Protein AF-0000000084336094 (afdb_homodimer)

Radius of gyration: 29.1 Å; Cα contacts (8 Å, |Δi|>4): 2045; chains: 2; bounding box: 65×81×70 Å

InterPro domains:
  IPR000994 Peptidase M24 [PF00557] (179-445)
  IPR007865 Aminopeptidase P, N-terminal [PF05195] (11-125)
  IPR007865 Aminopeptidase P, N-terminal [SM01011] (6-139)
  IPR029149 Creatinase/Aminopeptidase P/Spt16, N-terminal [G3DSA:3.40.350.10] (6-169)
  IPR029149 Creatinase/Aminopeptidase P/Spt16, N-terminal [SSF53092] (6-172)
  IPR036005 Creatinase/aminopeptidase-like [G3DSA:3.90.230.10] (172-467)
  IPR036005 Creatinase/aminopeptidase-like [SSF55920] (173-463)
  IPR052433 Xaa-Pro dipeptidase-like [PTHR43226] (7-465)

Secondary structure (DSSP, 8-state):
-------HHHHHHHHHHHHHHH-S-SEEEEE-----EEEETTEEPPP---HHHHHHH----SS-EEEEETTT--EEEE-PPPPHHHHHHH-----HHHHHHTTT--EEE-GGGHHHHHHHHHHTT--EEBPPP-SHHHHHHHHHHTT--TGGGGGGB-HHHHHHHHHHHHS--HHHHHHHHHHHHHHHHHHHHHHHH--TT-BHHHHHHHHHHHHHHTT-EESS--EEES-TT-SS-----PBP-TT-EEEEEE-EE-TTS-B--EEEEEESSSS--HHHHHHHHHHHHHHHHHHHT-STT-BHHHHHHHHHHHHHHHHHHTTSB-S-HHHHHHHTGGGGT--S-S--B-SSSSSTTGGG-HHHHHS-SSSPPP-SSTTGGG----SBP-TT-EEEE--EEE--HHHHHHHHHTTTTTTTB-HHHHGGGTT--EEE-BEEEEE-SSSEEE-SS----SHHHHHHHH-/-------HHHHHHHHHHHHHHH-S-SEEEEE-----EEEETTEEPPP---HHHHHHH----SS-EEEEETTT--EEEE-PPPPHHHHHHH-----HHHHHHTTT--EEE-GGGHHHHHHHHHHTT--EEBPPP-SHHHHHHHHHHTT--GGGGGGGB-HHHHHHHHHHHHS--HHHHHHHHHHHHHHHHHHHHHHHH--TT-BHHHHHHHHHHHHHHTT-EESS--EEES-TT-SS-----PBP-TT-EEEEEE-EE-TTS-B--EEEEEESSSS--HHHHHHHHHHHHHHHHHHHT-STT-BHHHHHHHHHHHHHHHHHHTTSB-S-HHHHHHHTGGGGT--S-S--B-SSSSSTTGGG-HHHHHS-SSSPPP-SSTTGGG----SBP-TT-EEEE--EEE--HHHHHHHHHTTTTTTTB-HHHHGGGTT--EEE-BEEEEE-SSSEEE-SS----SHHHHHHHH-

Organism: NCBI:txid1302689

Nearest PDB structures (foldseek):
  5mc1-assembly1_A  TM=8.470E-01  e=1.390E-36  Homo sapiens
  2bww-assembly1_A  TM=8.669E-01  e=1.478E-32  Escherichia coli
  5wze-assembly1_A  TM=8.627E-01  e=1.120E-32  Pseudomonas aeruginosa PAO1
  2bwu-assembly1_A  TM=8.617E-01  e=1.746E-32  Escherichia coli
  6ah8-assembly1_B  TM=7.967E-01  e=1.716E-25  Pseudoalteromonas lipolytica

Solvent-accessible surface area (backbone atoms only — not comparable to full-atom values): 46653 Å² total; per-residue (Å²): 126,81,85,64,66,74,60,34,60,60,23,45,51,49,46,50,54,50,38,61,68,64,35,77,58,33,31,39,48,44,62,40,28,59,76,45,52,46,65,31,60,88,44,43,50,86,80,51,51,28,51,69,36,30,65,46,51,54,66,80,57,66,50,31,33,36,38,36,32,36,70,81,65,49,50,38,42,23,33,69,68,81,47,69,73,43,28,52,34,51,32,85,65,82,46,56,59,59,54,34,46,55,33,63,32,87,44,62,44,50,43,81,51,52,44,57,57,47,44,53,36,50,75,70,70,42,49,64,34,27,66,67,70,63,48,56,61,58,39,51,49,51,9,60,52,68,71,50,52,69,80,53,45,68,76,50,45,23,65,70,52,41,51,46,54,44,62,55,67,49,43,48,49,72,70,50,49,53,44,29,29,50,9,24,30,50,21,38,54,20,51,51,48,28,55,60,66,47,42,56,71,42,44,34,27,45,40,53,13,41,31,48,24,48,24,23,50,64,57,23,37,67,54,48,74,56,29,47,33,65,52,29,29,33,72,46,47,81,64,34,81,54,67,40,44,68,79,39,45,34,25,37,39,43,18,16,18,31,72,77,39,21,28,21,57,36,26,44,51,46,42,23,38,51,52,67,49,72,70,52,46,54,53,50,50,27,36,52,50,16,40,53,54,33,58,74,59,42,24,47,71,37,37,40,41,59,39,40,52,51,25,47,26,41,36,36,46,38,34,31,74,72,48,42,26,43,77,54,29,68,59,33,49,75,71,49,50,49,37,70,33,40,41,62,32,41,36,34,44,48,35,62,32,61,59,35,60,50,59,67,31,49,51,68,64,18,27,41,96,86,47,72,68,52,77,78,50,82,26,53,40,49,41,46,35,39,35,59,38,41,58,32,27,32,34,37,49,39,38,44,42,26,42,39,54,69,58,51,54,52,36,56,74,66,60,54,51,62,80,34,42,32,60,78,54,44,62,74,39,50,84,67,21,30,43,41,48,29,44,40,33,36,28,34,90,80,23,62,40,79,47,38,56,90,63,76,76,49,70,68,48,48,32,58,60,50,95,126,81,85,64,67,73,60,36,61,59,24,43,50,48,45,50,53,51,38,60,69,64,35,77,57,31,31,41,47,45,64,41,29,57,75,44,52,46,65,32,59,89,44,43,49,86,80,50,52,28,50,69,38,32,65,45,51,52,65,80,57,66,51,32,33,35,38,37,33,36,70,81,63,49,47,36,41,23,31,70,69,82,49,70,72,45,29,52,34,52,34,86,64,84,47,57,56,60,54,34,46,55,34,63,33,85,42,62,44,50,41,81,52,51,46,58,57,46,44,53,36,52,74,70,69,40,48,65,35,26,65,70,70,64,48,55,62,56,39,52,49,49,10,60,53,66,73,48,51,70,79,53,45,69,76,49,44,24,64,69,53,41,52,45,54,45,63,56,67,49,44,48,48,72,69,51,48,54,45,29,28,51,8,24,28,50,20,37,53,19,51,50,48,29,54,59,67,46,44,56,70,41,43,33,27,44,40,52,12,41,31,47,24,47,25,21,49,64,59,23,37,67,53,47,76,56,29,46,32,65,53,28,30,34,74,46,45,81,66,33,82,53,65,40,45,69,80,40,45,34,25,38,41,42,17,17,17,31,72,78,38,22,27,20,58,35,27,45,51,45,40,22,39,50,54,67,50,72,71,52,46,56,52,50,49,26,35,50,51,16,39,52,54,33,58,75,59,40,23,48,73,38,36,40,41,57,38,38,52,50,26,46,25,41,37,37,46,37,35,31,73,71,48,40,27,44,78,55,30,65,58,32,50,73,71,50,51,48,38,69,34,39,42,62,32,39,36,34,43,48,35,62,32,60,60,34,59,51,58,67,32,48,52,68,63,18,28,43,98,85,46,71,69,53,76,79,49,83,25,53,41,50,42,46,36,38,36,60,38,42,58,31,29,32,36,38,49,37,38,44,43,26,42,39,52,70,58,50,55,52,36,56,74,66,60,53,51,62,78,33,42,32,60,76,54,43,61,75,38,51,84,67,20,29,44,40,47,29,43,40,32,36,28,33,88,81,23,62,41,79,47,38,58,89,62,77,76,48,72,68,47,48,32,58,59,50,96

pLDDT: mean 96.63, std 4.16, range [72.75, 98.94]

Foldseek 3Di:
DDQDDDFLVQLVVLVVLLLVLCAQAFKEKEWWAAFDADPDDPHGDDADIDPLCCNNQVDRDHLKMWMARSNVRAIEIAADFDDPVRCVVPNDDDGPQVSSVRNPHRHYYHSVCVLVSLVVCVVVVGQYEYFDDDDVVVLVVQCVSNVHDSVCSVVNHDLSSLLSSLVVQQFADPVQLVQQLVFQQLVLVLVLQLLQPQAAFDWQVVSVVSSQVSQVVQVKGWLDQKQWDLQQLDPDDNDTGDTAHAQTKIKTWTKIQHSSLFMWTWIFIFGSALAHDPVRQLLLVLQVQLLVQLQFQFAFPDWNQVSQLSSLLSSLVSCVVVPQWDDHSNVCVVLVVSCLWAQAAQKAFGGSHRRPSVSSPLQSNAHDPVGGQDCPDGSSNRHSHTGGDDQRTKMKGKTKTRLALVSLVVCVVVVHPVNIGPSVVSVVCNSVHMGIGMFMWGHHNGHIDTRYDDRDRHNVRSSVSND/DDQDDDFLVQLVVLVVLLLVLCAQAFKEKEWWAAFDADPDDPHGDDADIDPLCCNNQVDRDHLKMWMARSNVRAIEIAADFDDPVRCVVPNDDDGPQVSSVRNPHRHYYHSVCVLVSLVVCVVVVGQYEYFDDDDVVVLVVQCVSNVHDSVCSVVNHDLSSLLSSLVSQQFADPVQLVQLLVFQQLVLVLVLQLLQPQAAFDWQVVSVVSSQVSQVVQVKGWLDQKQWDLQQLDPDDNDTGDTAHAQTKIKTWTKIQHSSLFMWTWIFIFGSALAHDPVRQLLLVLQVQLLVQLQFQFAFPDWNQVSQLSSLLSSLVSCVVVPQWDDHSNVCVVLVVSCLWAQAAQKAFGGSHRRPSVSSPLQSNAHDPVGGQDCPDGSSNRHSHTGGDDQRTKMKGKTKTRLALVSLVVCVVVVHPVNIGPSVVSVVCNSVHMGIGMFMWGHHNGHIDTRYDDRDRHNVRSSVSND

Sequence (934 aa):
MELHLFNKQVYTNRRDILKNAIGNDGLILLLGNEDSSMNYKDNCYPFRQDSSFLYYFGLSLPTLAAIIDTATGEEVIFGNELTIDDIVWTGTLPSVSEMAAQVGVTKTNPYGQVLLYVHKALAAGRQIHILPPYRPENKIKLAAWFNTSLNDVADRISLKLVKAVIAQRLIKSDLEVAELEKAVSISVDMQLAVIKHTIPGIKEYELVAKAHEVAIANNSRLGYPAIITTHGQTLHTHYYGNTLQEGRMVLCDIGAENSMYYGGDLTRTFPVGRSFTSRQKELYEVVLASMDHAISMLKPGVRYKDIHLAACEKLAEGLVQVNLMKGDPAEIVAAGAHTMFFQCGLGHMLGMDTHDMEDLGEQYVGYTDTLLKETKTFGLKSLRLGRELEKGFVVTVEPGIYIIPELIDRWQAEKKYQDFINYDVLNTYRDFGGIRIEDNFLITDTGSHLLGKYLPKTLKEIEGLKGMELHLFNKQVYTNRRDILKNAIGNDGLILLLGNEDSSMNYKDNCYPFRQDSSFLYYFGLSLPTLAAIIDTATGEEVIFGNELTIDDIVWTGTLPSVSEMAAQVGVTKTNPYGQVLLYVHKALAAGRQIHILPPYRPENKIKLAAWFNTSLNDVADRISLKLVKAVIAQRLIKSDLEVAELEKAVSISVDMQLAVIKHTIPGIKEYELVAKAHEVAIANNSRLGYPAIITTHGQTLHTHYYGNTLQEGRMVLCDIGAENSMYYGGDLTRTFPVGRSFTSRQKELYEVVLASMDHAISMLKPGVRYKDIHLAACEKLAEGLVQVNLMKGDPAEIVAAGAHTMFFQCGLGHMLGMDTHDMEDLGEQYVGYTDTLLKETKTFGLKSLRLGRELEKGFVVTVEPGIYIIPELIDRWQAEKKYQDFINYDVLNTYRDFGGIRIEDNFLITDTGSHLLGKYLPKTLKEIEGLKG

Structure (mmCIF, N/CA/C/O backbone):
data_AF-0000000084336094-model_v1
#
loop_
_entity.id
_entity.type
_entity.pdbx_description
1 polymer 'Xaa-Pro aminopeptidase'
#
loop_
_atom_site.group_PDB
_atom_site.id
_atom_site.type_symbol
_atom_site.label_atom_id
_atom_site.label_alt_id
_atom_site.label_comp_id
_atom_site.label_asym_id
_atom_site.label_entity_id
_atom_site.label_seq_id
_atom_site.pdbx_PDB_ins_code
_atom_site.Cartn_x
_atom_site.Cartn_y
_atom_site.Cartn_z
_atom_site.occupancy
_atom_site.B_iso_or_equiv
_atom_site.auth_seq_id
_atom_site.auth_comp_id
_atom_site.auth_asym_id
_atom_site.auth_atom_id
_atom_site.pdbx_PDB_model_num
ATOM 1 N N . MET A 1 1 ? 15.695 -3.533 -14.602 1 72.75 1 MET A N 1
ATOM 2 C CA . MET A 1 1 ? 15.516 -2.561 -13.531 1 72.75 1 MET A CA 1
ATOM 3 C C . MET A 1 1 ? 16.422 -1.353 -13.734 1 72.75 1 MET A C 1
ATOM 5 O O . MET A 1 1 ? 17.562 -1.496 -14.172 1 72.75 1 MET A O 1
ATOM 9 N N . GLU A 1 2 ? 15.82 -0.193 -13.758 1 76.94 2 GLU A N 1
ATOM 10 C CA . GLU A 1 2 ? 16.594 1.047 -13.781 1 76.94 2 GLU A CA 1
ATOM 11 C C . GLU A 1 2 ? 16.578 1.733 -12.422 1 76.94 2 GLU A C 1
ATOM 13 O O . GLU A 1 2 ? 15.516 1.951 -11.844 1 76.94 2 GLU A O 1
ATOM 18 N N . LEU A 1 3 ? 17.859 1.897 -11.938 1 84.5 3 LEU A N 1
ATOM 19 C CA . LEU A 1 3 ? 17.969 2.645 -10.695 1 84.5 3 LEU A CA 1
ATOM 20 C C . LEU A 1 3 ? 17.891 4.145 -10.945 1 84.5 3 LEU A C 1
ATOM 22 O O . LEU A 1 3 ? 18.562 4.66 -11.852 1 84.5 3 LEU A O 1
ATOM 26 N N . HIS A 1 4 ? 16.984 4.77 -10.438 1 89.56 4 HIS A N 1
ATOM 27 C CA . HIS A 1 4 ? 16.938 6.227 -10.461 1 89.56 4 HIS A CA 1
ATOM 28 C C . HIS A 1 4 ? 17.812 6.832 -9.375 1 89.56 4 HIS A C 1
ATOM 30 O O . HIS A 1 4 ? 17.391 6.941 -8.219 1 89.56 4 HIS A O 1
ATOM 36 N N . LEU A 1 5 ? 19.016 7.219 -9.812 1 95.69 5 LEU A N 1
ATOM 37 C CA . LEU A 1 5 ? 20.031 7.664 -8.852 1 95.69 5 LEU A CA 1
ATOM 38 C C . LEU A 1 5 ? 20.594 9.016 -9.25 1 95.69 5 LEU A C 1
ATOM 40 O O . LEU A 1 5 ? 20.641 9.352 -10.438 1 95.69 5 LEU A O 1
ATOM 44 N N . PHE A 1 6 ? 20.938 9.805 -8.227 1 97.56 6 PHE A N 1
ATOM 45 C CA . PHE A 1 6 ? 21.891 10.891 -8.461 1 97.56 6 PHE A CA 1
ATOM 46 C C . PHE A 1 6 ? 23.266 10.336 -8.789 1 97.56 6 PHE A C 1
ATOM 48 O O . PHE A 1 6 ? 23.484 9.125 -8.766 1 97.56 6 PHE A O 1
ATOM 55 N N . ASN A 1 7 ? 24.172 11.289 -9.125 1 97.12 7 ASN A N 1
ATOM 56 C CA . ASN A 1 7 ? 25.562 10.891 -9.297 1 97.12 7 ASN A CA 1
ATOM 57 C C . ASN A 1 7 ? 26.141 10.305 -8.016 1 97.12 7 ASN A C 1
ATOM 59 O O . ASN A 1 7 ? 25.812 10.758 -6.918 1 97.12 7 ASN A O 1
ATOM 63 N N . LYS A 1 8 ? 27.047 9.391 -8.242 1 96.62 8 LYS A N 1
ATOM 64 C CA . LYS A 1 8 ? 27.703 8.68 -7.145 1 96.62 8 LYS A CA 1
ATOM 65 C C . LYS A 1 8 ? 28.266 9.656 -6.113 1 96.62 8 LYS A C 1
ATOM 67 O O . LYS A 1 8 ? 28.219 9.383 -4.91 1 96.62 8 LYS A O 1
ATOM 72 N N . GLN A 1 9 ? 28.734 10.727 -6.504 1 98.06 9 GLN A N 1
ATOM 73 C CA . GLN A 1 9 ? 29.406 11.703 -5.648 1 98.06 9 GLN A CA 1
ATOM 74 C C . GLN A 1 9 ? 28.406 12.352 -4.68 1 98.06 9 GLN A C 1
ATOM 76 O O . GLN A 1 9 ? 28.781 12.711 -3.557 1 98.06 9 GLN A O 1
ATOM 81 N N . VAL A 1 10 ? 27.156 12.484 -5.125 1 98.56 10 VAL A N 1
ATOM 82 C CA . VAL A 1 10 ? 26.125 13.062 -4.258 1 98.56 10 VAL A CA 1
ATOM 83 C C . VAL A 1 10 ? 26 12.219 -2.988 1 98.56 10 VAL A C 1
ATOM 85 O O . VAL A 1 10 ? 26 12.758 -1.878 1 98.56 10 VAL A O 1
ATOM 88 N N . TYR A 1 11 ? 25.969 10.914 -3.135 1 98.69 11 TYR A N 1
ATOM 89 C CA . TYR A 1 11 ? 25.781 10.008 -2.004 1 98.69 11 TYR A CA 1
ATOM 90 C C . TYR A 1 11 ? 27.047 9.953 -1.149 1 98.69 11 TYR A C 1
ATOM 92 O O . TYR A 1 11 ? 26.969 9.945 0.082 1 98.69 11 TYR A O 1
ATOM 100 N N . THR A 1 12 ? 28.234 9.906 -1.786 1 98.38 12 THR A N 1
ATOM 101 C CA . THR A 1 12 ? 29.5 9.891 -1.056 1 98.38 12 THR A CA 1
ATOM 102 C C . THR A 1 12 ? 29.641 11.164 -0.217 1 98.38 12 THR A C 1
ATOM 104 O O . THR A 1 12 ? 30.062 11.094 0.943 1 98.38 12 THR A O 1
ATOM 107 N N . ASN A 1 13 ? 29.328 12.273 -0.836 1 98.5 13 ASN A N 1
ATOM 108 C CA . ASN A 1 13 ? 29.406 13.547 -0.125 1 98.5 13 ASN A CA 1
ATOM 109 C C . ASN A 1 13 ? 28.453 13.594 1.062 1 98.5 13 ASN A C 1
ATOM 111 O O . ASN A 1 13 ? 28.812 14.086 2.131 1 98.5 13 ASN A O 1
ATOM 115 N N . ARG A 1 14 ? 27.219 13.117 0.88 1 98.75 14 ARG A N 1
ATOM 116 C CA . ARG A 1 14 ? 26.234 13.07 1.957 1 98.75 14 ARG A CA 1
ATOM 117 C C . ARG A 1 14 ? 26.75 12.242 3.133 1 98.75 14 ARG A C 1
ATOM 119 O O . ARG A 1 14 ? 26.609 12.648 4.289 1 98.75 14 ARG A O 1
ATOM 126 N N . ARG A 1 15 ? 27.344 11.094 2.832 1 98.81 15 ARG A N 1
ATOM 127 C CA . ARG A 1 15 ? 27.859 10.227 3.891 1 98.81 15 ARG A CA 1
ATOM 128 C C . ARG A 1 15 ? 29.078 10.852 4.566 1 98.81 15 ARG A C 1
ATOM 130 O O . ARG A 1 15 ? 29.266 10.688 5.773 1 98.81 15 ARG A O 1
ATOM 137 N N . ASP A 1 16 ? 29.891 11.602 3.83 1 98.44 16 ASP A N 1
ATOM 138 C CA . ASP A 1 16 ? 31.031 12.297 4.414 1 98.44 16 ASP A CA 1
ATOM 139 C C . ASP A 1 16 ? 30.578 13.367 5.406 1 98.44 16 ASP A C 1
ATOM 141 O O . ASP A 1 16 ? 31.141 13.484 6.496 1 98.44 16 ASP A O 1
ATOM 145 N N . ILE A 1 17 ? 29.594 14.109 5.012 1 98.44 17 ILE A N 1
ATOM 146 C CA . ILE A 1 17 ? 29.047 15.133 5.891 1 98.44 17 ILE A CA 1
ATOM 147 C C . ILE A 1 17 ? 28.5 14.484 7.16 1 98.44 17 ILE A C 1
ATOM 149 O O . ILE A 1 17 ? 28.719 14.992 8.266 1 98.44 17 ILE A O 1
ATOM 153 N N . LEU A 1 18 ? 27.797 13.344 7.004 1 98.69 18 LEU A N 1
ATOM 154 C CA . LEU A 1 18 ? 27.219 12.633 8.141 1 98.69 18 LEU A CA 1
ATOM 155 C C . LEU A 1 18 ? 28.312 12.133 9.07 1 98.69 18 LEU A C 1
ATOM 157 O O . LEU A 1 18 ? 28.219 12.281 10.297 1 98.69 18 LEU A O 1
ATOM 161 N N . LYS A 1 19 ? 29.359 11.523 8.523 1 98.25 19 LYS A N 1
ATOM 162 C CA . LYS A 1 19 ? 30.484 11.031 9.312 1 98.25 19 LYS A CA 1
ATOM 163 C C . LYS A 1 19 ? 31.125 12.164 10.109 1 98.25 19 LYS A C 1
ATOM 165 O O . LYS A 1 19 ? 31.438 12 11.289 1 98.25 19 LYS A O 1
ATOM 170 N N . ASN A 1 20 ? 31.297 13.258 9.484 1 97.56 20 ASN A N 1
ATOM 171 C CA . ASN A 1 20 ? 31.906 14.406 10.141 1 97.56 20 ASN A CA 1
ATOM 172 C C . ASN A 1 20 ? 31.031 14.93 11.281 1 97.56 20 ASN A C 1
ATOM 174 O O . ASN A 1 20 ? 31.547 15.328 12.328 1 97.56 20 ASN A O 1
ATOM 178 N N . ALA A 1 21 ? 29.766 14.969 11.078 1 97.81 21 ALA A N 1
ATOM 179 C CA . ALA A 1 21 ? 28.844 15.438 12.109 1 97.81 21 ALA A CA 1
ATOM 180 C C . ALA A 1 21 ? 28.859 14.523 13.328 1 97.81 21 ALA A C 1
ATOM 182 O O . ALA A 1 21 ? 28.719 14.992 14.461 1 97.81 21 ALA A O 1
ATOM 183 N N . ILE A 1 22 ? 29.016 13.211 13.117 1 97.94 22 ILE A N 1
ATOM 184 C CA . ILE A 1 22 ? 28.984 12.242 14.211 1 97.94 22 ILE A CA 1
ATOM 185 C C . ILE A 1 22 ? 30.359 12.195 14.883 1 97.94 22 ILE A C 1
ATOM 187 O O . ILE A 1 22 ? 30.453 11.969 16.094 1 97.94 22 ILE A O 1
ATOM 191 N N . GLY A 1 23 ? 31.375 12.484 14.133 1 97.12 23 GLY A N 1
ATOM 192 C CA . GLY A 1 23 ? 32.719 12.352 14.656 1 97.12 23 GLY A CA 1
ATOM 193 C C . GLY A 1 23 ? 33.125 10.914 14.906 1 97.12 23 GLY A C 1
ATOM 194 O O . GLY A 1 23 ? 32.375 9.992 14.609 1 97.12 23 GLY A O 1
ATOM 195 N N . ASN A 1 24 ? 34.344 10.68 15.383 1 96.25 24 ASN A N 1
ATOM 196 C CA . ASN A 1 24 ? 34.844 9.336 15.703 1 96.25 24 ASN A CA 1
ATOM 197 C C . ASN A 1 24 ? 34.125 8.766 16.922 1 96.25 24 ASN A C 1
ATOM 199 O O . ASN A 1 24 ? 34.688 8.68 18.016 1 96.25 24 ASN A O 1
ATOM 203 N N . ASP A 1 25 ? 32.875 8.359 16.625 1 96.94 25 ASP A N 1
ATOM 204 C CA . ASP A 1 25 ? 31.984 7.977 17.734 1 96.94 25 ASP A CA 1
ATOM 205 C C . ASP A 1 25 ? 31.203 6.715 17.406 1 96.94 25 ASP A C 1
ATOM 207 O O . ASP A 1 25 ? 29.969 6.699 17.5 1 96.94 25 ASP A O 1
ATOM 211 N N . GLY A 1 26 ? 31.938 5.695 16.891 1 97.12 26 GLY A N 1
ATOM 212 C CA . GLY A 1 26 ? 31.312 4.391 16.75 1 97.12 26 GLY A CA 1
ATOM 213 C C . GLY A 1 26 ? 30.75 4.148 15.352 1 97.12 26 GLY A C 1
ATOM 214 O O . GLY A 1 26 ? 31.359 4.531 14.352 1 97.12 26 GLY A O 1
ATOM 215 N N . LEU A 1 27 ? 29.594 3.318 15.305 1 98.5 27 LEU A N 1
ATOM 216 C CA . LEU A 1 27 ? 28.984 2.912 14.047 1 98.5 27 LEU A CA 1
ATOM 217 C C . LEU A 1 27 ? 27.641 3.617 13.844 1 98.5 27 LEU A C 1
ATOM 219 O O . LEU A 1 27 ? 26.906 3.838 14.805 1 98.5 27 LEU A O 1
ATOM 223 N N . ILE A 1 28 ? 27.375 4.023 12.625 1 98.81 28 ILE A N 1
ATOM 224 C CA . ILE A 1 28 ? 26.047 4.402 12.195 1 98.81 28 ILE A CA 1
ATOM 225 C C . ILE A 1 28 ? 25.359 3.217 11.516 1 98.81 28 ILE A C 1
ATOM 227 O O . ILE A 1 28 ? 25.906 2.623 10.586 1 98.81 28 ILE A O 1
ATOM 231 N N . LEU A 1 29 ? 24.281 2.766 12.039 1 98.88 29 LEU A N 1
ATOM 232 C CA . LEU A 1 29 ? 23.484 1.692 11.453 1 98.88 29 LEU A CA 1
ATOM 233 C C . LEU A 1 29 ? 22.172 2.236 10.883 1 98.88 29 LEU A C 1
ATOM 235 O O . LEU A 1 29 ? 21.328 2.754 11.617 1 98.88 29 LEU A O 1
ATOM 239 N N . LEU A 1 30 ? 21.984 2.197 9.602 1 98.81 30 LEU A N 1
ATOM 240 C CA . LEU A 1 30 ? 20.766 2.607 8.906 1 98.81 30 LEU A CA 1
ATOM 241 C C . LEU A 1 30 ? 20.062 1.402 8.289 1 98.81 30 LEU A C 1
ATOM 243 O O . LEU A 1 30 ? 20.641 0.686 7.477 1 98.81 30 LEU A O 1
ATOM 247 N N . LEU A 1 31 ? 18.891 1.197 8.688 1 98.5 31 LEU A N 1
ATOM 248 C CA . LEU A 1 31 ? 18.094 0.101 8.156 1 98.5 31 LEU A CA 1
ATOM 249 C C . LEU A 1 31 ? 17.188 0.591 7.027 1 98.5 31 LEU A C 1
ATOM 251 O O . LEU A 1 31 ? 16.547 1.64 7.152 1 98.5 31 LEU A O 1
ATOM 255 N N . GLY A 1 32 ? 17.188 -0.144 5.879 1 98.38 32 GLY A N 1
ATOM 256 C CA . GLY A 1 32 ? 16.125 0.009 4.895 1 98.38 32 GLY A CA 1
ATOM 257 C C . GLY A 1 32 ? 14.852 -0.715 5.273 1 98.38 32 GLY A C 1
ATOM 258 O O . GLY A 1 32 ? 14.789 -1.374 6.312 1 98.38 32 GLY A O 1
ATOM 259 N N . ASN A 1 33 ? 13.875 -0.543 4.457 1 98.25 33 ASN A N 1
ATOM 260 C CA . ASN A 1 33 ? 12.594 -1.202 4.676 1 98.25 33 ASN A CA 1
ATOM 261 C C . ASN A 1 33 ? 12.547 -2.578 4.016 1 98.25 33 ASN A C 1
ATOM 263 O O . ASN A 1 33 ? 13.398 -2.898 3.182 1 98.25 33 ASN A O 1
ATOM 267 N N . GLU A 1 34 ? 11.641 -3.389 4.449 1 96.81 34 GLU A N 1
ATOM 268 C CA . GLU A 1 34 ? 11.281 -4.656 3.816 1 96.81 34 GLU A CA 1
ATOM 269 C C . GLU A 1 34 ? 9.906 -4.586 3.172 1 96.81 34 GLU A C 1
ATOM 271 O O . GLU A 1 34 ? 9.188 -3.598 3.338 1 96.81 34 GLU A O 1
ATOM 276 N N . ASP A 1 35 ? 9.594 -5.57 2.395 1 96.12 35 ASP A N 1
ATOM 277 C CA . ASP A 1 35 ? 8.234 -5.66 1.859 1 96.12 35 ASP A CA 1
ATOM 278 C C . ASP A 1 35 ? 7.207 -5.711 2.984 1 96.12 35 ASP A C 1
ATOM 280 O O . ASP A 1 35 ? 7.465 -6.281 4.043 1 96.12 35 ASP A O 1
ATOM 284 N N . SER A 1 36 ? 6.102 -5.004 2.787 1 97.25 36 SER A N 1
ATOM 285 C CA . SER A 1 36 ? 4.988 -5.012 3.732 1 97.25 36 SER A CA 1
ATOM 286 C C . SER A 1 36 ? 3.816 -5.828 3.197 1 97.25 36 SER A C 1
ATOM 288 O O . SER A 1 36 ? 3.32 -5.57 2.1 1 97.25 36 SER A O 1
ATOM 290 N N . SER A 1 37 ? 3.373 -6.781 3.984 1 97.5 37 SER A N 1
ATOM 291 C CA . SER A 1 37 ? 2.273 -7.648 3.572 1 97.5 37 SER A CA 1
ATOM 292 C C . SER A 1 37 ? 0.948 -6.895 3.568 1 97.5 37 SER A C 1
ATOM 294 O O . SER A 1 37 ? 0.662 -6.129 4.492 1 97.5 37 SER A O 1
ATOM 296 N N . MET A 1 38 ? 0.196 -7.098 2.576 1 97.25 38 MET A N 1
ATOM 297 C CA . MET A 1 38 ? -1.145 -6.527 2.496 1 97.25 38 MET A CA 1
ATOM 298 C C . MET A 1 38 ? -2.166 -7.438 3.166 1 97.25 38 MET A C 1
ATOM 300 O O . MET A 1 38 ? -2.609 -7.168 4.281 1 97.25 38 MET A O 1
ATOM 304 N N . ASN A 1 39 ? -2.424 -8.648 2.643 1 97.06 39 ASN A N 1
ATOM 305 C CA . ASN A 1 39 ? -3.445 -9.531 3.189 1 97.06 39 ASN A CA 1
ATOM 306 C C . ASN A 1 39 ? -2.914 -10.953 3.375 1 97.06 39 ASN A C 1
ATOM 308 O O . ASN A 1 39 ? -3.557 -11.781 4.023 1 97.06 39 ASN A O 1
ATOM 312 N N . TYR A 1 40 ? -1.758 -11.289 2.918 1 97.12 40 TYR A N 1
ATOM 313 C CA . TYR A 1 40 ? -0.954 -12.453 3.279 1 97.12 40 TYR A CA 1
ATOM 314 C C . TYR A 1 40 ? 0.521 -12.211 2.98 1 97.12 40 TYR A C 1
ATOM 316 O O . TYR A 1 40 ? 0.873 -11.242 2.307 1 97.12 40 TYR A O 1
ATOM 324 N N . LYS A 1 41 ? 1.38 -13.031 3.42 1 95.5 41 LYS A N 1
ATOM 325 C CA . LYS A 1 41 ? 2.814 -12.781 3.502 1 95.5 41 LYS A CA 1
ATOM 326 C C . LYS A 1 41 ? 3.381 -12.375 2.145 1 95.5 41 LYS A C 1
ATOM 328 O O . LYS A 1 41 ? 4.109 -11.383 2.039 1 95.5 41 LYS A O 1
ATOM 333 N N . ASP A 1 42 ? 3.014 -13.039 1.063 1 93.38 42 ASP A N 1
ATOM 334 C CA . ASP A 1 42 ? 3.699 -12.867 -0.214 1 93.38 42 ASP A CA 1
ATOM 335 C C . ASP A 1 42 ? 2.918 -11.93 -1.133 1 93.38 42 ASP A C 1
ATOM 337 O O . ASP A 1 42 ? 3.27 -11.758 -2.303 1 93.38 42 ASP A O 1
ATOM 341 N N . ASN A 1 43 ? 1.815 -11.414 -0.732 1 97 43 ASN A N 1
ATOM 342 C CA . ASN A 1 43 ? 1.115 -10.328 -1.408 1 97 43 ASN A CA 1
ATOM 343 C C . ASN A 1 43 ? 1.351 -8.992 -0.711 1 97 43 ASN A C 1
ATOM 345 O O . ASN A 1 43 ? 0.676 -8.672 0.268 1 97 43 ASN A O 1
ATOM 349 N N . CYS A 1 44 ? 2.209 -8.188 -1.3 1 96.88 44 CYS A N 1
ATOM 350 C CA . CYS A 1 44 ? 2.744 -7.031 -0.59 1 96.88 44 CYS A CA 1
ATOM 351 C C . CYS A 1 44 ? 2.229 -5.734 -1.198 1 96.88 44 CYS A C 1
ATOM 353 O O . CYS A 1 44 ? 1.797 -5.711 -2.352 1 96.88 44 CYS A O 1
ATOM 355 N N . TYR A 1 45 ? 2.209 -4.637 -0.391 1 97.44 45 TYR A N 1
ATOM 356 C CA . TYR A 1 45 ? 2.043 -3.279 -0.896 1 97.44 45 TYR A CA 1
ATOM 357 C C . TYR A 1 45 ? 3.178 -2.906 -1.841 1 97.44 45 TYR A C 1
ATOM 359 O O . TYR A 1 45 ? 4.238 -3.537 -1.827 1 97.44 45 TYR A O 1
ATOM 367 N N . PRO A 1 46 ? 2.906 -1.917 -2.744 1 96.31 46 PRO A N 1
ATOM 368 C CA . PRO A 1 46 ? 4.059 -1.408 -3.494 1 96.31 46 PRO A CA 1
ATOM 369 C C . PRO A 1 46 ? 5.207 -0.979 -2.588 1 96.31 46 PRO A C 1
ATOM 371 O O . PRO A 1 46 ? 4.992 -0.266 -1.604 1 96.31 46 PRO A O 1
ATOM 374 N N . PHE A 1 47 ? 6.398 -1.45 -2.865 1 96.38 47 PHE A N 1
ATOM 375 C CA . PHE A 1 47 ? 7.551 -1.237 -1.993 1 96.38 47 PHE A CA 1
ATOM 376 C C . PHE A 1 47 ? 7.891 0.245 -1.9 1 96.38 47 PHE A C 1
ATOM 378 O O . PHE A 1 47 ? 7.879 0.954 -2.91 1 96.38 47 PHE A O 1
ATOM 385 N N . ARG A 1 48 ? 8.109 0.72 -0.727 1 97.88 48 ARG A N 1
ATOM 386 C CA . ARG A 1 48 ? 8.633 2.057 -0.458 1 97.88 48 ARG A CA 1
ATOM 387 C C . ARG A 1 48 ? 9.797 2.002 0.53 1 97.88 48 ARG A C 1
ATOM 389 O O . ARG A 1 48 ? 9.617 1.592 1.68 1 97.88 48 ARG A O 1
ATOM 396 N N . GLN A 1 49 ? 10.953 2.389 0.153 1 97.69 49 GLN A N 1
ATOM 397 C CA . GLN A 1 49 ? 12.172 2.375 0.961 1 97.69 49 GLN A CA 1
ATOM 398 C C . GLN A 1 49 ? 12.133 3.465 2.027 1 97.69 49 GLN A C 1
ATOM 400 O O . GLN A 1 49 ? 11.352 4.414 1.928 1 97.69 49 GLN A O 1
ATOM 405 N N . ASP A 1 50 ? 12.945 3.318 3.055 1 98.56 50 ASP A N 1
ATOM 406 C CA . ASP A 1 50 ? 13.141 4.332 4.09 1 98.56 50 ASP A CA 1
ATOM 407 C C . ASP A 1 50 ? 13.789 5.586 3.512 1 98.56 50 ASP A C 1
ATOM 409 O O . ASP A 1 50 ? 14.789 5.504 2.797 1 98.56 50 ASP A O 1
ATOM 413 N N . SER A 1 51 ? 13.234 6.73 3.854 1 98.69 51 SER A N 1
ATOM 414 C CA . SER A 1 51 ? 13.695 7.973 3.24 1 98.69 51 SER A CA 1
ATOM 415 C C . SER A 1 51 ? 15.125 8.289 3.646 1 98.69 51 SER A C 1
ATOM 417 O O . SER A 1 51 ? 15.906 8.805 2.84 1 98.69 51 SER A O 1
ATOM 419 N N . SER A 1 52 ? 15.492 8.031 4.906 1 98.69 52 SER A N 1
ATOM 420 C CA . SER A 1 52 ? 16.859 8.289 5.332 1 98.69 52 SER A CA 1
ATOM 421 C C . SER A 1 52 ? 17.844 7.34 4.656 1 98.69 52 SER A C 1
ATOM 423 O O . SER A 1 52 ? 18.938 7.746 4.254 1 98.69 52 SER A O 1
ATOM 425 N N . PHE A 1 53 ? 17.5 6.062 4.594 1 98.75 53 PHE A N 1
ATOM 426 C CA . PHE A 1 53 ? 18.328 5.117 3.859 1 98.75 53 PHE A CA 1
ATOM 427 C C . PHE A 1 53 ? 18.516 5.57 2.416 1 98.75 53 PHE A C 1
ATOM 429 O O . PHE A 1 53 ? 19.641 5.551 1.896 1 98.75 53 PHE A O 1
ATOM 436 N N . LEU A 1 54 ? 17.453 5.984 1.726 1 98.5 54 LEU A N 1
ATOM 437 C CA . LEU A 1 54 ? 17.5 6.477 0.352 1 98.5 54 LEU A CA 1
ATOM 438 C C . LEU A 1 54 ? 18.422 7.688 0.239 1 98.5 54 LEU A C 1
ATOM 440 O O . LEU A 1 54 ? 19.188 7.801 -0.718 1 98.5 54 LEU A O 1
ATOM 444 N N . TYR A 1 55 ? 18.234 8.555 1.202 1 98.75 55 TYR A N 1
ATOM 445 C CA . TYR A 1 55 ? 19.016 9.789 1.16 1 98.75 55 TYR A CA 1
ATOM 446 C C . TYR A 1 55 ? 20.5 9.5 1.113 1 98.75 55 TYR A C 1
ATOM 448 O O . TYR A 1 55 ? 21.234 10.109 0.332 1 98.75 55 TYR A O 1
ATOM 456 N N . TYR A 1 56 ? 20.953 8.531 1.861 1 98.88 56 TYR A N 1
ATOM 457 C CA . TYR A 1 56 ? 22.391 8.312 2.014 1 98.88 56 TYR A CA 1
ATOM 458 C C . TYR A 1 56 ? 22.875 7.219 1.064 1 98.88 56 TYR A C 1
ATOM 460 O O . TYR A 1 56 ? 24.047 7.188 0.694 1 98.88 56 TYR A O 1
ATOM 468 N N . PHE A 1 57 ? 21.969 6.289 0.683 1 98.5 57 PHE A N 1
ATOM 469 C CA . PHE A 1 57 ? 22.453 5.129 -0.048 1 98.5 57 PHE A CA 1
ATOM 470 C C . PHE A 1 57 ? 21.688 4.938 -1.349 1 98.5 57 PHE A C 1
ATOM 472 O O . PHE A 1 57 ? 22.031 4.086 -2.166 1 98.5 57 PHE A O 1
ATOM 479 N N . GLY A 1 58 ? 20.594 5.633 -1.599 1 97.88 58 GLY A N 1
ATOM 480 C CA . GLY A 1 58 ? 19.922 5.777 -2.875 1 97.88 58 GLY A CA 1
ATOM 481 C C . GLY A 1 58 ? 19.203 4.512 -3.32 1 97.88 58 GLY A C 1
ATOM 482 O O . GLY A 1 58 ? 18.328 4.559 -4.18 1 97.88 58 GLY A O 1
ATOM 483 N N . LEU A 1 59 ? 19.562 3.326 -2.758 1 96.69 59 LEU A N 1
ATOM 484 C CA . LEU A 1 59 ? 19.109 2.033 -3.266 1 96.69 59 LEU A CA 1
ATOM 485 C C . LEU A 1 59 ? 17.703 1.711 -2.77 1 96.69 59 LEU A C 1
ATOM 487 O O . LEU A 1 59 ? 17.453 1.692 -1.561 1 96.69 59 LEU A O 1
ATOM 491 N N . SER A 1 60 ? 16.828 1.479 -3.697 1 95.12 60 SER A N 1
ATOM 492 C CA . SER A 1 60 ? 15.438 1.169 -3.365 1 95.12 60 SER A CA 1
ATOM 493 C C . SER A 1 60 ? 15.133 -0.312 -3.574 1 95.12 60 SER A C 1
ATOM 495 O O . SER A 1 60 ? 14.359 -0.673 -4.465 1 95.12 60 SER A O 1
ATOM 497 N N . LEU A 1 61 ? 15.719 -1.188 -2.85 1 93.38 61 LEU A N 1
ATOM 498 C CA . LEU A 1 61 ? 15.469 -2.623 -2.77 1 93.38 61 LEU A CA 1
ATOM 499 C C . LEU A 1 61 ? 15.07 -3.025 -1.352 1 93.38 61 LEU A C 1
ATOM 501 O O . LEU A 1 61 ? 15.594 -2.477 -0.378 1 93.38 61 LEU A O 1
ATOM 505 N N . PRO A 1 62 ? 14.164 -3.955 -1.259 1 94.56 62 PRO A N 1
ATOM 506 C CA . PRO A 1 62 ? 13.797 -4.383 0.092 1 94.56 62 PRO A CA 1
ATOM 507 C C . PRO A 1 62 ? 14.938 -5.09 0.821 1 94.56 62 PRO A C 1
ATOM 509 O O . PRO A 1 62 ? 15.789 -5.715 0.183 1 94.56 62 PRO A O 1
ATOM 512 N N . THR A 1 63 ? 14.984 -5 2.117 1 96.25 63 THR A N 1
ATOM 513 C CA . THR A 1 63 ? 15.852 -5.766 3.008 1 96.25 63 THR A CA 1
ATOM 514 C C . THR A 1 63 ? 17.312 -5.387 2.801 1 96.25 63 THR A C 1
ATOM 516 O O . THR A 1 63 ? 18.156 -6.254 2.572 1 96.25 63 THR A O 1
ATOM 519 N N . LEU A 1 64 ? 17.578 -4.195 2.824 1 98 64 LEU A N 1
ATOM 520 C CA . LEU A 1 64 ? 18.938 -3.654 2.863 1 98 64 LEU A CA 1
ATOM 521 C C . LEU A 1 64 ? 19.219 -2.986 4.207 1 98 64 LEU A C 1
ATOM 523 O O . LEU A 1 64 ? 18.281 -2.525 4.879 1 98 64 LEU A O 1
ATOM 527 N N . ALA A 1 65 ? 20.375 -2.998 4.625 1 98.69 65 ALA A N 1
ATOM 528 C CA . ALA A 1 65 ? 20.906 -2.215 5.73 1 98.69 65 ALA A CA 1
ATOM 529 C C . ALA A 1 65 ? 22.297 -1.678 5.395 1 98.69 65 ALA A C 1
ATOM 531 O O . ALA A 1 65 ? 22.922 -2.111 4.418 1 98.69 65 ALA A O 1
ATOM 532 N N . ALA A 1 66 ? 22.719 -0.749 6.109 1 98.88 66 ALA A N 1
ATOM 533 C CA . ALA A 1 66 ? 24.062 -0.21 5.887 1 98.88 66 ALA A CA 1
ATOM 534 C C . ALA A 1 66 ? 24.719 0.214 7.203 1 98.88 66 ALA A C 1
ATOM 536 O O . ALA A 1 66 ? 24.016 0.613 8.141 1 98.88 66 ALA A O 1
ATOM 537 N N . ILE A 1 67 ? 25.984 0.082 7.285 1 98.75 67 ILE A N 1
ATOM 538 C CA . ILE A 1 67 ? 26.781 0.525 8.422 1 98.75 67 ILE A CA 1
ATOM 539 C C . ILE A 1 67 ? 27.891 1.466 7.945 1 98.75 67 ILE A C 1
ATOM 541 O O . ILE A 1 67 ? 28.516 1.225 6.91 1 98.75 67 ILE A O 1
ATOM 545 N N . ILE A 1 68 ? 28.047 2.529 8.594 1 98.62 68 ILE A N 1
ATOM 546 C CA . ILE A 1 68 ? 29.188 3.43 8.438 1 98.62 68 ILE A CA 1
ATOM 547 C C . ILE A 1 68 ? 30.031 3.418 9.711 1 98.62 68 ILE A C 1
ATOM 549 O O . ILE A 1 68 ? 29.547 3.768 10.789 1 98.62 68 ILE A O 1
ATOM 553 N N . ASP A 1 69 ? 31.234 2.957 9.656 1 98 69 ASP A N 1
ATOM 554 C CA . ASP A 1 69 ? 32.188 3.068 10.758 1 98 69 ASP A CA 1
ATOM 555 C C . ASP A 1 69 ? 32.844 4.449 10.789 1 98 69 ASP A C 1
ATOM 557 O O . ASP A 1 69 ? 33.656 4.77 9.938 1 98 69 ASP A O 1
ATOM 561 N N . THR A 1 70 ? 32.5 5.273 11.766 1 97 70 THR A N 1
ATOM 562 C CA . THR A 1 70 ? 32.938 6.672 11.766 1 97 70 THR A CA 1
ATOM 563 C C . THR A 1 70 ? 34.406 6.789 12.102 1 97 70 THR A C 1
ATOM 565 O O . THR A 1 70 ? 35.031 7.832 11.859 1 97 70 THR A O 1
ATOM 568 N N . ALA A 1 71 ? 34.969 5.754 12.664 1 95.06 71 ALA A N 1
ATOM 569 C CA . ALA A 1 71 ? 36.406 5.762 13 1 95.06 71 ALA A CA 1
ATOM 570 C C . ALA A 1 71 ? 37.25 5.445 11.773 1 95.06 71 ALA A C 1
ATOM 572 O O . ALA A 1 71 ? 38.25 6.113 11.523 1 95.06 71 ALA A O 1
ATOM 573 N N . THR A 1 72 ? 36.875 4.449 11.016 1 95.5 72 THR A N 1
ATOM 574 C CA . THR A 1 72 ? 37.688 3.982 9.898 1 95.5 72 THR A CA 1
ATOM 575 C C . THR A 1 72 ? 37.188 4.594 8.586 1 95.5 72 THR A C 1
ATOM 577 O O . THR A 1 72 ? 37.938 4.605 7.594 1 95.5 72 THR A O 1
ATOM 580 N N . GLY A 1 73 ? 35.969 4.973 8.586 1 96.31 73 GLY A N 1
ATOM 581 C CA . GLY A 1 73 ? 35.375 5.453 7.352 1 96.31 73 GLY A CA 1
ATOM 582 C C . GLY A 1 73 ? 34.781 4.344 6.5 1 96.31 73 GLY A C 1
ATOM 583 O O . GLY A 1 73 ? 34.188 4.605 5.449 1 96.31 73 GLY A O 1
ATOM 584 N N . GLU A 1 74 ? 34.844 3.148 6.984 1 97 74 GLU A N 1
ATOM 585 C CA . GLU A 1 74 ? 34.344 2.008 6.234 1 97 74 GLU A CA 1
ATOM 586 C C . GLU A 1 74 ? 32.812 2.076 6.09 1 97 74 GLU A C 1
ATOM 588 O O . GLU A 1 74 ? 32.094 2.428 7.039 1 97 74 GLU A O 1
ATOM 593 N N . GLU A 1 75 ? 32.375 1.852 4.93 1 98.5 75 GLU A N 1
ATOM 594 C CA . GLU A 1 75 ? 30.938 1.764 4.605 1 98.5 75 GLU A CA 1
ATOM 595 C C . GLU A 1 75 ? 30.594 0.391 4.039 1 98.5 75 GLU A C 1
ATOM 597 O O . GLU A 1 75 ? 31.281 -0.114 3.148 1 98.5 75 GLU A O 1
ATOM 602 N N . VAL A 1 76 ? 29.578 -0.218 4.566 1 98.69 76 VAL A N 1
ATOM 603 C CA . VAL A 1 76 ? 29.172 -1.55 4.137 1 98.69 76 VAL A CA 1
ATOM 604 C C . VAL A 1 76 ? 27.656 -1.572 3.898 1 98.69 76 VAL A C 1
ATOM 606 O O . VAL A 1 76 ? 26.891 -1.094 4.73 1 98.69 76 VAL A O 1
ATOM 609 N N . ILE A 1 77 ? 27.203 -2.039 2.748 1 98.75 77 ILE A N 1
ATOM 610 C CA . ILE A 1 77 ? 25.797 -2.311 2.486 1 98.75 77 ILE A CA 1
ATOM 611 C C . ILE A 1 77 ? 25.516 -3.805 2.631 1 98.75 77 ILE A C 1
ATOM 613 O O . ILE A 1 77 ? 26.281 -4.633 2.133 1 98.75 77 ILE A O 1
ATOM 617 N N . PHE A 1 78 ? 24.531 -4.121 3.387 1 98.69 78 PHE A N 1
ATOM 618 C CA . PHE A 1 78 ? 24.125 -5.504 3.609 1 98.69 78 PHE A CA 1
ATOM 619 C C . PHE A 1 78 ? 22.875 -5.836 2.809 1 98.69 78 PHE A C 1
ATOM 621 O O . PHE A 1 78 ? 21.859 -5.137 2.906 1 98.69 78 PHE A O 1
ATOM 628 N N . GLY A 1 79 ? 22.875 -6.832 1.983 1 97.19 79 GLY A N 1
ATOM 629 C CA . GLY A 1 79 ? 21.781 -7.336 1.175 1 97.19 79 GLY A CA 1
ATOM 630 C C . GLY A 1 79 ? 22.047 -8.727 0.617 1 97.19 79 GLY A C 1
ATOM 631 O O . GLY A 1 79 ? 23.172 -9.211 0.646 1 97.19 79 GLY A O 1
ATOM 632 N N . ASN A 1 80 ? 21 -9.359 0.224 1 93.5 80 ASN A N 1
ATOM 633 C CA . ASN A 1 80 ? 21.141 -10.711 -0.3 1 93.5 80 ASN A CA 1
ATOM 634 C C . ASN A 1 80 ? 21.125 -10.727 -1.825 1 93.5 80 ASN A C 1
ATOM 636 O O . ASN A 1 80 ? 20.344 -10.016 -2.455 1 93.5 80 ASN A O 1
ATOM 640 N N . GLU A 1 81 ? 22 -11.539 -2.352 1 89.25 81 GLU A N 1
ATOM 641 C CA . GLU A 1 81 ? 22.016 -11.727 -3.799 1 89.25 81 GLU A CA 1
ATOM 642 C C . GLU A 1 81 ? 20.891 -12.641 -4.258 1 89.25 81 GLU A C 1
ATOM 644 O O . GLU A 1 81 ? 20.406 -13.469 -3.486 1 89.25 81 GLU A O 1
ATOM 649 N N . LEU A 1 82 ? 20.547 -12.477 -5.52 1 82.75 82 LEU A N 1
ATOM 650 C CA . LEU A 1 82 ? 19.469 -13.297 -6.074 1 82.75 82 LEU A CA 1
ATOM 651 C C . LEU A 1 82 ? 19.984 -14.703 -6.402 1 82.75 82 LEU A C 1
ATOM 653 O O . LEU A 1 82 ? 21.109 -14.859 -6.879 1 82.75 82 LEU A O 1
ATOM 657 N N . THR A 1 83 ? 19.141 -15.648 -6.086 1 79.94 83 THR A N 1
ATOM 658 C CA . THR A 1 83 ? 19.391 -17.016 -6.527 1 79.94 83 THR A CA 1
ATOM 659 C C . THR A 1 83 ? 18.812 -17.25 -7.922 1 79.94 83 THR A C 1
ATOM 661 O O . THR A 1 83 ? 18.141 -16.375 -8.477 1 79.94 83 THR A O 1
ATOM 664 N N . ILE A 1 84 ? 19.109 -18.328 -8.43 1 73 84 ILE A N 1
ATOM 665 C CA . ILE A 1 84 ? 18.547 -18.688 -9.734 1 73 84 ILE A CA 1
ATOM 666 C C . ILE A 1 84 ? 17.031 -18.75 -9.641 1 73 84 ILE A C 1
ATOM 668 O O . ILE A 1 84 ? 16.312 -18.359 -10.578 1 73 84 ILE A O 1
ATOM 672 N N . ASP A 1 85 ? 16.547 -19.297 -8.578 1 76.19 85 ASP A N 1
ATOM 673 C CA . ASP A 1 85 ? 15.109 -19.359 -8.391 1 76.19 85 ASP A CA 1
ATOM 674 C C . ASP A 1 85 ? 14.492 -17.969 -8.375 1 76.19 85 ASP A C 1
ATOM 676 O O . ASP A 1 85 ? 13.422 -17.75 -8.938 1 76.19 85 ASP A O 1
ATOM 680 N N . ASP A 1 86 ? 15.258 -17.125 -7.84 1 79.38 86 ASP A N 1
ATOM 681 C CA . ASP A 1 86 ? 14.805 -15.734 -7.809 1 79.38 86 ASP A CA 1
ATOM 682 C C . ASP A 1 86 ? 14.766 -15.141 -9.211 1 79.38 86 ASP A C 1
ATOM 684 O O . ASP A 1 86 ? 13.836 -14.391 -9.547 1 79.38 86 ASP A O 1
ATOM 688 N N . ILE A 1 87 ? 15.703 -15.516 -9.953 1 78.5 87 ILE A N 1
ATOM 689 C CA . ILE A 1 87 ? 15.867 -14.945 -11.281 1 78.5 87 ILE A CA 1
ATOM 690 C C . ILE A 1 87 ? 14.703 -15.375 -12.18 1 78.5 87 ILE A C 1
ATOM 692 O O . ILE A 1 87 ? 14.219 -14.594 -13 1 78.5 87 ILE A O 1
ATOM 696 N N . VAL A 1 88 ? 14.273 -16.609 -11.984 1 75.94 88 VAL A N 1
ATOM 697 C CA . VAL A 1 88 ? 13.133 -17.109 -12.742 1 75.94 88 VAL A CA 1
ATOM 698 C C . VAL A 1 88 ? 11.898 -16.266 -12.445 1 75.94 88 VAL A C 1
ATOM 700 O O . VAL A 1 88 ? 11.141 -15.922 -13.352 1 75.94 88 VAL A O 1
ATOM 703 N N . TRP A 1 89 ? 11.766 -15.852 -11.297 1 78.12 89 TRP A N 1
ATOM 704 C CA . TRP A 1 89 ? 10.555 -15.164 -10.859 1 78.12 89 TRP A CA 1
ATOM 705 C C . TRP A 1 89 ? 10.664 -13.664 -11.109 1 78.12 89 TRP A C 1
ATOM 707 O O . TRP A 1 89 ? 9.703 -13.023 -11.539 1 78.12 89 TRP A O 1
ATOM 717 N N . THR A 1 90 ? 11.852 -13.141 -10.938 1 79.81 90 THR A N 1
ATOM 718 C CA . THR A 1 90 ? 11.93 -11.68 -10.938 1 79.81 90 THR A CA 1
ATOM 719 C C . THR A 1 90 ? 12.805 -11.18 -12.078 1 79.81 90 THR A C 1
ATOM 721 O O . THR A 1 90 ? 12.867 -9.977 -12.344 1 79.81 90 THR A O 1
ATOM 724 N N . GLY A 1 91 ? 13.477 -12.109 -12.789 1 78.75 91 GLY A N 1
ATOM 725 C CA . GLY A 1 91 ? 14.414 -11.695 -13.82 1 78.75 91 GLY A CA 1
ATOM 726 C C . GLY A 1 91 ? 15.789 -11.359 -13.273 1 78.75 91 GLY A C 1
ATOM 727 O O . GLY A 1 91 ? 16.016 -11.422 -12.062 1 78.75 91 GLY A O 1
ATOM 728 N N . THR A 1 92 ? 16.688 -11.109 -14.227 1 77.69 92 THR A N 1
ATOM 729 C CA . THR A 1 92 ? 18.031 -10.734 -13.844 1 77.69 92 THR A CA 1
ATOM 730 C C . THR A 1 92 ? 18.078 -9.289 -13.344 1 77.69 92 THR A C 1
ATOM 732 O O . THR A 1 92 ? 17.625 -8.375 -14.039 1 77.69 92 THR A O 1
ATOM 735 N N . LEU A 1 93 ? 18.469 -9.148 -12.156 1 79.31 93 LEU A N 1
ATOM 736 C CA . LEU A 1 93 ? 18.703 -7.836 -11.555 1 79.31 93 LEU A CA 1
ATOM 737 C C . LEU A 1 93 ? 20.188 -7.629 -11.266 1 79.31 93 LEU A C 1
ATOM 739 O O . LE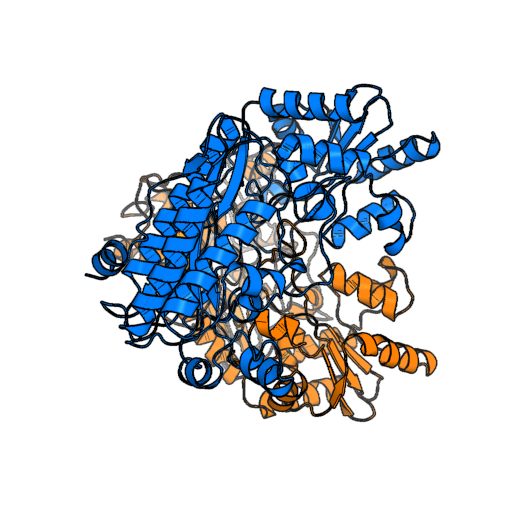U A 1 93 ? 20.938 -8.602 -11.117 1 79.31 93 LEU A O 1
ATOM 743 N N . PRO A 1 94 ? 20.625 -6.348 -11.305 1 85.31 94 PRO A N 1
ATOM 744 C CA . PRO A 1 94 ? 21.984 -6.125 -10.836 1 85.31 94 PRO A CA 1
ATOM 745 C C . PRO A 1 94 ? 22.219 -6.664 -9.422 1 85.31 94 PRO A C 1
ATOM 747 O O . PRO A 1 94 ? 21.297 -6.688 -8.609 1 85.31 94 PRO A O 1
ATOM 750 N N . SER A 1 95 ? 23.422 -7.133 -9.18 1 90 95 SER A N 1
ATOM 751 C CA . SER A 1 95 ? 23.766 -7.617 -7.848 1 90 95 SER A CA 1
ATOM 752 C C . SER A 1 95 ? 23.797 -6.477 -6.836 1 90 95 SER A C 1
ATOM 754 O O . SER A 1 95 ? 23.859 -5.305 -7.215 1 90 95 SER A O 1
ATOM 756 N N . VAL A 1 96 ? 23.75 -6.855 -5.598 1 93.75 96 VAL A N 1
ATOM 757 C CA . VAL A 1 96 ? 23.844 -5.863 -4.535 1 93.75 96 VAL A CA 1
ATOM 758 C C . VAL A 1 96 ? 25.172 -5.109 -4.641 1 93.75 96 VAL A C 1
ATOM 760 O O . VAL A 1 96 ? 25.219 -3.891 -4.461 1 93.75 96 VAL A O 1
ATOM 763 N N . SER A 1 97 ? 26.203 -5.84 -4.945 1 94.88 97 SER A N 1
ATOM 764 C CA . SER A 1 97 ? 27.516 -5.23 -5.09 1 94.88 97 SER A CA 1
ATOM 765 C C . SER A 1 97 ? 27.547 -4.23 -6.238 1 94.88 97 SER A C 1
ATOM 767 O O . SER A 1 97 ? 28.094 -3.139 -6.105 1 94.88 97 SER A O 1
ATOM 769 N N . GLU A 1 98 ? 26.953 -4.605 -7.344 1 94.44 98 GLU A N 1
ATOM 770 C CA . GLU A 1 98 ? 26.891 -3.707 -8.492 1 94.44 98 GLU A CA 1
ATOM 771 C C . GLU A 1 98 ? 26.094 -2.443 -8.164 1 94.44 98 GLU A C 1
ATOM 773 O O . GLU A 1 98 ? 26.516 -1.338 -8.531 1 94.44 98 GLU A O 1
ATOM 778 N N . MET A 1 99 ? 25.031 -2.613 -7.52 1 95.56 99 MET A N 1
ATOM 779 C CA . MET A 1 99 ? 24.203 -1.472 -7.152 1 95.56 99 MET A CA 1
ATOM 780 C C . MET A 1 99 ? 24.906 -0.59 -6.129 1 95.56 99 MET A C 1
ATOM 782 O O . MET A 1 99 ? 24.844 0.638 -6.219 1 95.56 99 MET A O 1
ATOM 786 N N . ALA A 1 100 ? 25.531 -1.229 -5.172 1 97.44 100 ALA A N 1
ATOM 787 C CA . ALA A 1 100 ? 26.266 -0.5 -4.148 1 97.44 100 ALA A CA 1
ATOM 788 C C . ALA A 1 100 ? 27.344 0.377 -4.777 1 97.44 100 ALA A C 1
ATOM 790 O O . ALA A 1 100 ? 27.562 1.514 -4.348 1 97.44 100 ALA A O 1
ATOM 791 N N . ALA A 1 101 ? 28 -0.136 -5.773 1 96.75 101 ALA A N 1
ATOM 792 C CA . ALA A 1 101 ? 29.062 0.604 -6.457 1 96.75 101 ALA A CA 1
ATOM 793 C C . ALA A 1 101 ? 28.516 1.881 -7.09 1 96.75 101 ALA A C 1
ATOM 795 O O . ALA A 1 101 ? 29.219 2.895 -7.16 1 96.75 101 ALA A O 1
ATOM 796 N N . GLN A 1 102 ? 27.281 1.843 -7.48 1 96.88 102 GLN A N 1
ATOM 797 C CA . GLN A 1 102 ? 26.672 2.99 -8.133 1 96.88 102 GLN A CA 1
ATOM 798 C C . GLN A 1 102 ? 26.453 4.137 -7.152 1 96.88 102 GLN A C 1
ATOM 800 O O . GLN A 1 102 ? 26.219 5.277 -7.559 1 96.88 102 GLN A O 1
ATOM 805 N N . VAL A 1 103 ? 26.531 3.822 -5.879 1 98.19 103 VAL A N 1
ATOM 806 C CA . VAL A 1 103 ? 26.344 4.875 -4.887 1 98.19 103 VAL A CA 1
ATOM 807 C C . VAL A 1 103 ? 27.625 5.059 -4.074 1 98.19 103 VAL A C 1
ATOM 809 O O . VAL A 1 103 ? 27.594 5.633 -2.982 1 98.19 103 VAL A O 1
ATOM 812 N N . GLY A 1 104 ? 28.688 4.516 -4.5 1 98.12 104 GLY A N 1
ATOM 813 C CA . GLY A 1 104 ? 30.016 4.793 -3.953 1 98.12 104 GLY A CA 1
ATOM 814 C C . GLY A 1 104 ? 30.391 3.873 -2.807 1 98.12 104 GLY A C 1
ATOM 815 O O . GLY A 1 104 ? 31.266 4.195 -2.012 1 98.12 104 GLY A O 1
ATOM 816 N N . VAL A 1 105 ? 29.75 2.73 -2.658 1 98.5 105 VAL A N 1
ATOM 817 C CA . VAL A 1 105 ? 30.094 1.761 -1.623 1 98.5 105 VAL A CA 1
ATOM 818 C C . VAL A 1 105 ? 30.703 0.515 -2.26 1 98.5 105 VAL A C 1
ATOM 820 O O . VAL A 1 105 ? 30.094 -0.098 -3.143 1 98.5 105 VAL A O 1
ATOM 823 N N . THR A 1 106 ? 31.844 0.109 -1.788 1 96.94 106 THR A N 1
ATOM 824 C CA . THR A 1 106 ? 32.562 -0.976 -2.43 1 96.94 106 THR A CA 1
ATOM 825 C C . THR A 1 106 ? 32.406 -2.277 -1.649 1 96.94 106 THR A C 1
ATOM 827 O O . THR A 1 106 ? 32.625 -3.363 -2.189 1 96.94 106 THR A O 1
ATOM 830 N N . LYS A 1 107 ? 32.094 -2.201 -0.438 1 97.94 107 LYS A N 1
ATOM 831 C CA . LYS A 1 107 ? 31.953 -3.396 0.391 1 97.94 107 LYS A CA 1
ATOM 832 C C . LYS A 1 107 ? 30.5 -3.764 0.604 1 97.94 107 LYS A C 1
ATOM 834 O O . LYS A 1 107 ? 29.688 -2.922 1.014 1 97.94 107 LYS A O 1
ATOM 839 N N . THR A 1 108 ? 30.141 -5.012 0.33 1 98.19 108 THR A N 1
ATOM 840 C CA . THR A 1 108 ? 28.812 -5.547 0.582 1 98.19 108 THR A CA 1
ATOM 841 C C . THR A 1 108 ? 28.891 -6.891 1.295 1 98.19 108 THR A C 1
ATOM 843 O O . THR A 1 108 ? 29.891 -7.609 1.165 1 98.19 108 THR A O 1
ATOM 846 N N . ASN A 1 109 ? 27.953 -7.195 2.133 1 98.06 109 ASN A N 1
ATOM 847 C CA . ASN A 1 109 ? 27.812 -8.477 2.816 1 98.06 109 ASN A CA 1
ATOM 848 C C . ASN A 1 109 ? 26.359 -8.953 2.805 1 98.06 109 ASN A C 1
ATOM 850 O O . ASN A 1 109 ? 25.438 -8.156 2.598 1 98.06 109 ASN A O 1
ATOM 854 N N . PRO A 1 110 ? 26.141 -10.297 2.939 1 97.12 110 PRO A N 1
ATOM 855 C CA . PRO A 1 110 ? 24.766 -10.773 3.119 1 97.12 110 PRO A CA 1
ATOM 856 C C . PRO A 1 110 ? 24.047 -10.078 4.277 1 97.12 110 PRO A C 1
ATOM 858 O O . PRO A 1 110 ? 24.688 -9.734 5.281 1 97.12 110 PRO A O 1
ATOM 861 N N . TYR A 1 111 ? 22.797 -9.922 4.145 1 97.81 111 TYR A N 1
ATOM 862 C CA . TYR A 1 111 ? 22 -9.18 5.109 1 97.81 111 TYR A CA 1
ATOM 863 C C . TYR A 1 111 ? 22.203 -9.727 6.52 1 97.81 111 TYR A C 1
ATOM 865 O O . TYR A 1 111 ? 22.312 -8.961 7.48 1 97.81 111 TYR A O 1
ATOM 873 N N . GLY A 1 112 ? 22.25 -11.055 6.648 1 96.69 112 GLY A N 1
ATOM 874 C CA . GLY A 1 112 ? 22.328 -11.703 7.949 1 96.69 112 GLY A CA 1
ATOM 875 C C . GLY A 1 112 ? 23.609 -11.375 8.695 1 96.69 112 GLY A C 1
ATOM 876 O O . GLY A 1 112 ? 23.688 -11.578 9.914 1 96.69 112 GLY A O 1
ATOM 877 N N . GLN A 1 113 ? 24.578 -10.812 8.047 1 97.44 113 GLN A N 1
ATOM 878 C CA . GLN A 1 113 ? 25.875 -10.539 8.672 1 97.44 113 GLN A CA 1
ATOM 879 C C . GLN A 1 113 ? 25.859 -9.203 9.414 1 97.44 113 GLN A C 1
ATOM 881 O O . GLN A 1 113 ? 26.812 -8.867 10.109 1 97.44 113 GLN A O 1
ATOM 886 N N . VAL A 1 114 ? 24.781 -8.453 9.312 1 97.88 114 VAL A N 1
ATOM 887 C CA . VAL A 1 114 ? 24.656 -7.219 10.086 1 97.88 114 VAL A CA 1
ATOM 888 C C . VAL A 1 114 ? 24.906 -7.504 11.562 1 97.88 114 VAL A C 1
ATOM 890 O O . VAL A 1 114 ? 25.578 -6.73 12.25 1 97.88 114 VAL A O 1
ATOM 893 N N . LEU A 1 115 ? 24.297 -8.586 12.031 1 97.06 115 LEU A N 1
ATOM 894 C CA . LEU A 1 115 ? 24.359 -8.938 13.453 1 97.06 115 LEU A CA 1
ATOM 895 C C . LEU A 1 115 ? 25.797 -9.102 13.906 1 97.06 115 LEU A C 1
ATOM 897 O O . LEU A 1 115 ? 26.141 -8.742 15.039 1 97.06 115 LEU A O 1
ATOM 901 N N . LEU A 1 116 ? 26.688 -9.609 13.047 1 96.88 116 LEU A N 1
ATOM 902 C CA . LEU A 1 116 ? 28.094 -9.812 13.398 1 96.88 116 LEU A CA 1
ATOM 903 C C . LEU A 1 116 ? 28.797 -8.484 13.633 1 96.88 116 LEU A C 1
ATOM 905 O O . LEU A 1 116 ? 29.609 -8.359 14.539 1 96.88 116 LEU A O 1
ATOM 909 N N . TYR A 1 117 ? 28.469 -7.512 12.789 1 96.31 117 TYR A N 1
ATOM 910 C CA . TYR A 1 117 ? 29.047 -6.176 12.938 1 96.31 117 TYR A CA 1
ATOM 911 C C . TYR A 1 117 ? 28.547 -5.508 14.211 1 96.31 117 TYR A C 1
ATOM 913 O O . TYR A 1 117 ? 29.328 -4.887 14.938 1 96.31 117 TYR A O 1
ATOM 921 N N . VAL A 1 118 ? 27.312 -5.656 14.477 1 97.69 118 VAL A N 1
ATOM 922 C CA . VAL A 1 118 ? 26.688 -5.051 15.648 1 97.69 118 VAL A CA 1
ATOM 923 C C . VAL A 1 118 ? 27.266 -5.668 16.922 1 97.69 118 VAL A C 1
ATOM 925 O O . VAL A 1 118 ? 27.688 -4.953 17.828 1 97.69 118 VAL A O 1
ATOM 928 N N . HIS A 1 119 ? 27.391 -6.988 16.969 1 97.62 119 HIS A N 1
ATOM 929 C CA . HIS A 1 119 ? 27.875 -7.688 18.156 1 97.62 119 HIS A CA 1
ATOM 930 C C . HIS A 1 119 ? 29.344 -7.363 18.406 1 97.62 119 HIS A C 1
ATOM 932 O O . HIS A 1 119 ? 29.766 -7.184 19.562 1 97.62 119 HIS A O 1
ATOM 938 N N . LYS A 1 120 ? 30.062 -7.352 17.359 1 97.06 120 LYS A N 1
ATOM 939 C CA . LYS A 1 120 ? 31.484 -7.004 17.484 1 97.06 120 LYS A CA 1
ATOM 940 C C . LYS A 1 120 ? 31.656 -5.605 18.062 1 97.06 120 LYS A C 1
ATOM 942 O O . LYS A 1 120 ? 32.5 -5.391 18.938 1 97.06 120 LYS A O 1
ATOM 947 N N . ALA A 1 121 ? 30.875 -4.641 17.578 1 97.19 121 ALA A N 1
ATOM 948 C CA . ALA A 1 121 ? 30.953 -3.268 18.078 1 97.19 121 ALA A CA 1
ATOM 949 C C . ALA A 1 121 ? 30.547 -3.191 19.547 1 97.19 121 ALA A C 1
ATOM 951 O O . ALA A 1 121 ? 31.219 -2.539 20.344 1 97.19 121 ALA A O 1
ATOM 952 N N . LEU A 1 122 ? 29.484 -3.855 19.875 1 96.12 122 LEU A N 1
ATOM 953 C CA . LEU A 1 122 ? 29 -3.846 21.25 1 96.12 122 LEU A CA 1
ATOM 954 C C . LEU A 1 122 ? 30.016 -4.477 22.188 1 96.12 122 LEU A C 1
ATOM 956 O O . LEU A 1 122 ? 30.25 -3.965 23.297 1 96.12 122 LEU A O 1
ATOM 960 N N . ALA A 1 123 ? 30.594 -5.562 21.781 1 96.94 123 ALA A N 1
ATOM 961 C CA . ALA A 1 123 ? 31.594 -6.254 22.578 1 96.94 123 ALA A CA 1
ATOM 962 C C . ALA A 1 123 ? 32.812 -5.363 22.828 1 96.94 123 ALA A C 1
ATOM 964 O O . ALA A 1 123 ? 33.438 -5.453 23.891 1 96.94 123 ALA A O 1
ATOM 965 N N . ALA A 1 124 ? 33.094 -4.578 21.922 1 97 124 ALA A N 1
ATOM 966 C CA . ALA A 1 124 ? 34.25 -3.682 22.031 1 97 124 ALA A CA 1
ATOM 967 C C . ALA A 1 124 ? 33.875 -2.395 22.75 1 97 124 ALA A C 1
ATOM 969 O O . ALA A 1 124 ? 34.719 -1.5 22.906 1 97 124 ALA A O 1
ATOM 970 N N . GLY A 1 125 ? 32.625 -2.217 23.156 1 96 125 GLY A N 1
ATOM 971 C CA . GLY A 1 125 ? 32.188 -1.037 23.875 1 96 125 GLY A CA 1
ATOM 972 C C . GLY A 1 125 ? 31.969 0.17 22.984 1 96 125 GLY A C 1
ATOM 973 O O . GLY A 1 125 ? 31.969 1.308 23.453 1 96 125 GLY A O 1
ATOM 974 N N . ARG A 1 126 ? 31.812 -0.094 21.703 1 96.75 126 ARG A N 1
ATOM 975 C CA . ARG A 1 126 ? 31.609 0.997 20.766 1 96.75 126 ARG A CA 1
ATOM 976 C C . ARG A 1 126 ? 30.141 1.38 20.688 1 96.75 126 ARG A C 1
ATOM 978 O O . ARG A 1 126 ? 29.25 0.522 20.797 1 96.75 126 ARG A O 1
ATOM 985 N N . GLN A 1 127 ? 29.906 2.646 20.469 1 96.94 127 GLN A N 1
ATOM 986 C CA . GLN A 1 127 ? 28.547 3.143 20.297 1 96.94 127 GLN A CA 1
ATOM 987 C C . GLN A 1 127 ? 28 2.764 18.938 1 96.94 127 GLN A C 1
ATOM 989 O O . GLN A 1 127 ? 28.734 2.746 17.938 1 96.94 127 GLN A O 1
ATOM 994 N N . ILE A 1 128 ? 26.75 2.398 18.906 1 98.38 128 ILE A N 1
ATOM 995 C CA . ILE A 1 128 ? 26.016 2.209 17.641 1 98.38 128 ILE A CA 1
ATOM 996 C C . ILE A 1 128 ? 24.859 3.191 17.562 1 98.38 128 ILE A C 1
ATOM 998 O O . ILE A 1 128 ? 23.938 3.137 18.391 1 98.38 128 ILE A O 1
ATOM 1002 N N . HIS A 1 129 ? 24.906 4.09 16.609 1 98.69 129 HIS A N 1
ATOM 1003 C CA . HIS A 1 129 ? 23.891 5.113 16.422 1 98.69 129 HIS A CA 1
ATOM 1004 C C . HIS A 1 129 ? 22.781 4.621 15.492 1 98.69 129 HIS A C 1
ATOM 1006 O O . HIS A 1 129 ? 23.062 4.215 14.359 1 98.69 129 HIS A O 1
ATOM 1012 N N . ILE A 1 130 ? 21.531 4.637 15.961 1 98.75 130 ILE A N 1
ATOM 1013 C CA . ILE A 1 130 ? 20.406 4.258 15.117 1 98.75 130 ILE A CA 1
ATOM 1014 C C . ILE A 1 130 ? 19.359 5.363 15.133 1 98.75 130 ILE A C 1
ATOM 1016 O O . ILE A 1 130 ? 19.344 6.207 16.031 1 98.75 130 ILE A O 1
ATOM 1020 N N . LEU A 1 131 ? 18.547 5.434 14.086 1 98.69 131 LEU A N 1
ATOM 1021 C CA . LEU A 1 131 ? 17.344 6.277 14.031 1 98.69 131 LEU A CA 1
ATOM 1022 C C . LEU A 1 131 ? 16.141 5.547 14.617 1 98.69 131 LEU A C 1
ATOM 1024 O O . LEU A 1 131 ? 16.172 4.324 14.766 1 98.69 131 LEU A O 1
ATOM 1028 N N . PRO A 1 132 ? 15.109 6.316 15.031 1 97.75 132 PRO A N 1
ATOM 1029 C CA . PRO A 1 132 ? 13.914 5.633 15.531 1 97.75 132 PRO A CA 1
ATOM 1030 C C . PRO A 1 132 ? 13.25 4.762 14.469 1 97.75 132 PRO A C 1
ATOM 1032 O O . PRO A 1 132 ? 12.883 5.25 13.398 1 97.75 132 PRO A O 1
ATOM 1035 N N . PRO A 1 133 ? 13.094 3.443 14.781 1 97.44 133 PRO A N 1
ATOM 1036 C CA . PRO A 1 133 ? 12.383 2.598 13.82 1 97.44 133 PRO A CA 1
ATOM 1037 C C . PRO A 1 133 ? 10.875 2.836 13.836 1 97.44 133 PRO A C 1
ATOM 1039 O O . PRO A 1 133 ? 10.273 2.977 14.914 1 97.44 133 PRO A O 1
ATOM 1042 N N . TYR A 1 134 ? 10.211 2.922 12.695 1 97.06 134 TYR A N 1
ATOM 1043 C CA . TYR A 1 134 ? 8.766 3.141 12.633 1 97.06 134 TYR A CA 1
ATOM 1044 C C . TYR A 1 134 ? 8.047 1.904 12.109 1 97.06 134 TYR A C 1
ATOM 1046 O O . TYR A 1 134 ? 6.816 1.821 12.172 1 97.06 134 TYR A O 1
ATOM 1054 N N . ARG A 1 135 ? 8.688 0.936 11.57 1 97.62 135 ARG A N 1
ATOM 1055 C CA . ARG A 1 135 ? 8.102 -0.323 11.125 1 97.62 135 ARG A CA 1
ATOM 1056 C C . ARG A 1 135 ? 8.367 -1.439 12.125 1 97.62 135 ARG A C 1
ATOM 1058 O O . ARG A 1 135 ? 9.469 -1.533 12.68 1 97.62 135 ARG A O 1
ATOM 1065 N N . PRO A 1 136 ? 7.398 -2.25 12.383 1 97.31 136 PRO A N 1
ATOM 1066 C CA . PRO A 1 136 ? 7.547 -3.275 13.422 1 97.31 136 PRO A CA 1
ATOM 1067 C C . PRO A 1 136 ? 8.648 -4.281 13.102 1 97.31 136 PRO A C 1
ATOM 1069 O O . PRO A 1 136 ? 9.336 -4.754 14.016 1 97.31 136 PRO A O 1
ATOM 1072 N N . GLU A 1 137 ? 8.852 -4.66 11.836 1 97.38 137 GLU A N 1
ATOM 1073 C CA . GLU A 1 137 ? 9.875 -5.645 11.492 1 97.38 137 GLU A CA 1
ATOM 1074 C C . GLU A 1 137 ? 11.266 -5.117 11.805 1 97.38 137 GLU A C 1
ATOM 1076 O O . GLU A 1 137 ? 12.148 -5.883 12.195 1 97.38 137 GLU A O 1
ATOM 1081 N N . ASN A 1 138 ? 11.523 -3.82 11.602 1 97.94 138 ASN A N 1
ATOM 1082 C CA . ASN A 1 138 ? 12.812 -3.221 11.938 1 97.94 138 ASN A CA 1
ATOM 1083 C C . ASN A 1 138 ? 13.023 -3.152 13.453 1 97.94 138 ASN A C 1
ATOM 1085 O O . ASN A 1 138 ? 14.141 -3.332 13.938 1 97.94 138 ASN A O 1
ATOM 1089 N N . LYS A 1 139 ? 11.938 -2.857 14.188 1 97.5 139 LYS A N 1
ATOM 1090 C CA . LYS A 1 139 ? 12.016 -2.889 15.648 1 97.5 139 LYS A CA 1
ATOM 1091 C C . LYS A 1 139 ? 12.422 -4.273 16.141 1 97.5 139 LYS A C 1
ATOM 1093 O O . LYS A 1 139 ? 13.25 -4.395 17.047 1 97.5 139 LYS A O 1
ATOM 1098 N N . ILE A 1 140 ? 11.828 -5.32 15.562 1 97.62 140 ILE A N 1
ATOM 1099 C CA . ILE A 1 140 ? 12.117 -6.703 15.922 1 97.62 140 ILE A CA 1
ATOM 1100 C C . ILE A 1 140 ? 13.594 -7.004 15.664 1 97.62 140 ILE A C 1
ATOM 1102 O O . ILE A 1 140 ? 14.281 -7.562 16.516 1 97.62 140 ILE A O 1
ATOM 1106 N N . LYS A 1 141 ? 14.102 -6.629 14.492 1 97.75 141 LYS A N 1
ATOM 1107 C CA . LYS A 1 141 ? 15.492 -6.887 14.117 1 97.75 141 LYS A CA 1
ATOM 1108 C C . LYS A 1 141 ? 16.453 -6.176 15.055 1 97.75 141 LYS A C 1
ATOM 1110 O O . LYS A 1 141 ? 17.438 -6.77 15.523 1 97.75 141 LYS A O 1
ATOM 1115 N N . LEU A 1 142 ? 16.172 -4.902 15.312 1 98.12 142 LEU A N 1
ATOM 1116 C CA . LEU A 1 142 ? 17.047 -4.121 16.188 1 98.12 142 LEU A CA 1
ATOM 1117 C C . LEU A 1 142 ? 17.078 -4.711 17.594 1 98.12 142 LEU A C 1
ATOM 1119 O O . LEU A 1 142 ? 18.156 -4.801 18.203 1 98.12 142 LEU A O 1
ATOM 1123 N N . ALA A 1 143 ? 15.875 -5.074 18.078 1 97.31 143 ALA A N 1
ATOM 1124 C CA . ALA A 1 143 ? 15.82 -5.707 19.391 1 97.31 143 ALA A CA 1
ATOM 1125 C C . ALA A 1 143 ? 16.688 -6.969 19.422 1 97.31 143 ALA A C 1
ATOM 1127 O O . ALA A 1 143 ? 17.438 -7.188 20.375 1 97.31 143 ALA A O 1
ATOM 1128 N N . ALA A 1 144 ? 16.578 -7.781 18.391 1 96.44 144 ALA A N 1
ATOM 1129 C CA . ALA A 1 144 ? 17.344 -9.016 18.297 1 96.44 144 ALA A CA 1
ATOM 1130 C C . ALA A 1 144 ? 18.844 -8.719 18.203 1 96.44 144 ALA A C 1
ATOM 1132 O O . ALA A 1 144 ? 19.656 -9.352 18.875 1 96.44 144 ALA A O 1
ATOM 1133 N N . TRP A 1 145 ? 19.219 -7.793 17.312 1 97.56 145 TRP A N 1
ATOM 1134 C CA . TRP A 1 145 ? 20.625 -7.477 17.062 1 97.56 145 TRP A CA 1
ATOM 1135 C C . TRP A 1 145 ? 21.281 -6.898 18.312 1 97.56 145 TRP A C 1
ATOM 1137 O O . TRP A 1 145 ? 22.453 -7.176 18.578 1 97.56 145 TRP A O 1
ATOM 1147 N N . PHE A 1 146 ? 20.516 -6.098 19.109 1 96.88 146 PHE A N 1
ATOM 1148 C CA . PHE A 1 146 ? 21.047 -5.457 20.297 1 96.88 146 PHE A CA 1
ATOM 1149 C C . PHE A 1 146 ? 20.859 -6.344 21.516 1 96.88 146 PHE A C 1
ATOM 1151 O O . PHE A 1 146 ? 21.281 -5.992 22.625 1 96.88 146 PHE A O 1
ATOM 1158 N N . ASN A 1 147 ? 20.25 -7.508 21.344 1 93.94 147 ASN A N 1
ATOM 1159 C CA . ASN A 1 147 ? 19.922 -8.406 22.453 1 93.94 147 ASN A CA 1
ATOM 1160 C C . ASN A 1 147 ? 19.188 -7.684 23.562 1 93.94 147 ASN A C 1
ATOM 1162 O O . ASN A 1 147 ? 19.625 -7.719 24.719 1 93.94 147 ASN A O 1
ATOM 1166 N N . THR A 1 148 ? 18.078 -6.973 23.203 1 94.69 148 THR A N 1
ATOM 1167 C CA . THR A 1 148 ? 17.25 -6.223 24.141 1 94.69 148 THR A CA 1
ATOM 1168 C C . THR A 1 148 ? 15.773 -6.445 23.844 1 94.69 148 THR A C 1
ATOM 1170 O O . THR A 1 148 ? 15.422 -7.09 22.859 1 94.69 148 THR A O 1
ATOM 1173 N N . SER A 1 149 ? 14.914 -5.984 24.766 1 93.06 149 SER A N 1
ATOM 1174 C CA . SER A 1 149 ? 13.477 -6.082 24.547 1 93.06 149 SER A CA 1
ATOM 1175 C C . SER A 1 149 ? 13.008 -5.078 23.5 1 93.06 149 SER A C 1
ATOM 1177 O O . SER A 1 149 ? 13.703 -4.105 23.203 1 93.06 149 SER A O 1
ATOM 1179 N N . LEU A 1 150 ? 11.898 -5.348 22.938 1 93.56 150 LEU A N 1
ATOM 1180 C CA . LEU A 1 150 ? 11.32 -4.441 21.969 1 93.56 150 LEU A CA 1
ATOM 1181 C C . LEU A 1 150 ? 11.148 -3.043 22.547 1 93.56 150 LEU A C 1
ATOM 1183 O O . LEU A 1 150 ? 11.414 -2.045 21.875 1 93.56 150 LEU A O 1
ATOM 1187 N N . ASN A 1 151 ? 10.773 -2.955 23.75 1 90.88 151 ASN A N 1
ATOM 1188 C CA . ASN A 1 151 ? 10.539 -1.682 24.422 1 90.88 151 ASN A CA 1
ATOM 1189 C C . ASN A 1 151 ? 11.844 -0.932 24.672 1 90.88 151 ASN A C 1
ATOM 1191 O O . ASN A 1 151 ? 11.859 0.3 24.703 1 90.88 151 ASN A O 1
ATOM 1195 N N . ASP A 1 152 ? 12.906 -1.638 24.75 1 94.56 152 ASP A N 1
ATOM 1196 C CA . ASP A 1 152 ? 14.18 -1.03 25.125 1 94.56 152 ASP A CA 1
ATOM 1197 C C . ASP A 1 152 ? 14.914 -0.5 23.891 1 94.56 152 ASP A C 1
ATOM 1199 O O . ASP A 1 152 ? 15.922 0.2 24.016 1 94.56 152 ASP A O 1
ATOM 1203 N N . VAL A 1 153 ? 14.406 -0.832 22.734 1 95.94 153 VAL A N 1
ATOM 1204 C CA . VAL A 1 153 ? 15.008 -0.312 21.5 1 95.94 153 VAL A CA 1
ATOM 1205 C C . VAL A 1 153 ? 14.984 1.214 21.516 1 95.94 153 VAL A C 1
ATOM 1207 O O . VAL A 1 153 ? 15.906 1.863 21.031 1 95.94 153 VAL A O 1
ATOM 1210 N N . ALA A 1 154 ? 13.969 1.828 22.094 1 93.56 154 ALA A N 1
ATOM 1211 C CA . ALA A 1 154 ? 13.797 3.277 22.141 1 93.56 154 ALA A CA 1
ATOM 1212 C C . ALA A 1 154 ? 14.953 3.943 22.875 1 93.56 154 ALA A C 1
ATOM 1214 O O . ALA A 1 154 ? 15.336 5.074 22.562 1 93.56 154 ALA A O 1
ATOM 1215 N N . ASP A 1 155 ? 15.516 3.225 23.797 1 94.62 155 ASP A N 1
ATOM 1216 C CA . ASP A 1 155 ? 16.609 3.764 24.594 1 94.62 155 ASP A CA 1
ATOM 1217 C C . ASP A 1 155 ? 17.906 3.805 23.797 1 94.62 155 ASP A C 1
ATOM 1219 O O . ASP A 1 155 ? 18.875 4.457 24.203 1 94.62 155 ASP A O 1
ATOM 1223 N N . ARG A 1 156 ? 17.922 3.193 22.688 1 95.19 156 ARG A N 1
ATOM 1224 C CA . ARG A 1 156 ? 19.141 3.09 21.891 1 95.19 156 ARG A CA 1
ATOM 1225 C C . ARG A 1 156 ? 19.156 4.141 20.781 1 95.19 156 ARG A C 1
ATOM 1227 O O . ARG A 1 156 ? 20.172 4.312 20.094 1 95.19 156 ARG A O 1
ATOM 1234 N N . ILE A 1 157 ? 18.109 4.891 20.609 1 97.69 157 ILE A N 1
ATOM 1235 C CA . ILE A 1 157 ? 18.016 5.906 19.578 1 97.69 157 ILE A CA 1
ATOM 1236 C C . ILE A 1 157 ? 19.078 6.98 19.812 1 97.69 157 ILE A C 1
ATOM 1238 O O . ILE A 1 157 ? 19.25 7.465 20.938 1 97.69 157 ILE A O 1
ATOM 1242 N N . SER A 1 158 ? 19.766 7.316 18.781 1 98.44 158 SER A N 1
ATOM 1243 C CA . SER A 1 158 ? 20.844 8.305 18.859 1 98.44 158 SER A CA 1
ATOM 1244 C C . SER A 1 158 ? 20.328 9.695 18.484 1 98.44 158 SER A C 1
ATOM 1246 O O . SER A 1 158 ? 20.141 10 17.312 1 98.44 158 SER A O 1
ATOM 1248 N N . LEU A 1 159 ? 20.188 10.562 19.469 1 97.88 159 LEU A N 1
ATOM 1249 C CA . LEU A 1 159 ? 19.781 11.938 19.203 1 97.88 159 LEU A CA 1
ATOM 1250 C C . LEU A 1 159 ? 20.828 12.656 18.344 1 97.88 159 LEU A C 1
ATOM 1252 O O . LEU A 1 159 ? 20.484 13.5 17.531 1 97.88 159 LEU A O 1
ATOM 1256 N N . LYS A 1 160 ? 22.078 12.266 18.578 1 98.25 160 LYS A N 1
ATOM 1257 C CA . LYS A 1 160 ? 23.156 12.836 17.781 1 98.25 160 LYS A CA 1
ATOM 1258 C C . LYS A 1 160 ? 22.969 12.531 16.297 1 98.25 160 LYS A C 1
ATOM 1260 O O . LYS A 1 160 ? 23.094 13.414 15.453 1 98.25 160 LYS A O 1
ATOM 1265 N N . LEU A 1 161 ? 22.641 11.281 15.992 1 98.75 161 LEU A N 1
ATOM 1266 C CA . LEU A 1 161 ? 22.391 10.898 14.609 1 98.75 161 LEU A CA 1
ATOM 1267 C C . LEU A 1 161 ? 21.141 11.57 14.078 1 98.75 161 LEU A C 1
ATOM 1269 O O . LEU A 1 161 ? 21.125 12.047 12.938 1 98.75 161 LEU A O 1
ATOM 1273 N N . VAL A 1 162 ? 20.094 11.609 14.906 1 98.69 162 VAL A N 1
ATOM 1274 C CA . VAL A 1 162 ? 18.828 12.234 14.523 1 98.69 162 VAL A CA 1
ATOM 1275 C C . VAL A 1 162 ? 19.078 13.688 14.109 1 98.69 162 VAL A C 1
ATOM 1277 O O . VAL A 1 162 ? 18.688 14.102 13.023 1 98.69 162 VAL A O 1
ATOM 1280 N N . LYS A 1 163 ? 19.719 14.43 14.875 1 98.38 163 LYS A N 1
ATOM 1281 C CA . LYS A 1 163 ? 19.969 15.844 14.617 1 98.38 163 LYS A CA 1
ATOM 1282 C C . LYS A 1 163 ? 20.875 16.031 13.398 1 98.38 163 LYS A C 1
ATOM 1284 O O . LYS A 1 163 ? 20.688 16.984 12.633 1 98.38 163 LYS A O 1
ATOM 1289 N N . ALA A 1 164 ? 21.875 15.125 13.25 1 98.75 164 ALA A N 1
ATOM 1290 C CA . ALA A 1 164 ? 22.766 15.219 12.102 1 98.75 164 ALA A CA 1
ATOM 1291 C C . ALA A 1 164 ? 22.016 15.008 10.797 1 98.75 164 ALA A C 1
ATOM 1293 O O . ALA A 1 164 ? 22.219 15.734 9.82 1 98.75 164 ALA A O 1
ATOM 1294 N N . VAL A 1 165 ? 21.156 13.961 10.75 1 98.88 165 VAL A N 1
ATOM 1295 C CA . VAL A 1 165 ? 20.375 13.664 9.562 1 98.88 165 VAL A CA 1
ATOM 1296 C C . VAL A 1 165 ? 19.438 14.828 9.25 1 98.88 165 VAL A C 1
ATOM 1298 O O . VAL A 1 165 ? 19.328 15.266 8.102 1 98.88 165 VAL A O 1
ATOM 1301 N N . ILE A 1 166 ? 18.766 15.391 10.266 1 98.69 166 ILE A N 1
ATOM 1302 C CA . ILE A 1 166 ? 17.828 16.5 10.102 1 98.69 166 ILE A CA 1
ATOM 1303 C C . ILE A 1 166 ? 18.562 17.719 9.539 1 98.69 166 ILE A C 1
ATOM 1305 O O . ILE A 1 166 ? 18.109 18.328 8.578 1 98.69 166 ILE A O 1
ATOM 1309 N N . ALA A 1 167 ? 19.703 18.031 10.125 1 98.19 167 ALA A N 1
ATOM 1310 C CA . ALA A 1 167 ? 20.469 19.219 9.711 1 98.19 167 ALA A CA 1
ATOM 1311 C C . ALA A 1 167 ? 20.812 19.141 8.227 1 98.19 167 ALA A C 1
ATOM 1313 O O . ALA A 1 167 ? 20.781 20.156 7.523 1 98.19 167 ALA A O 1
ATOM 1314 N N . GLN A 1 168 ? 21.156 17.953 7.793 1 98.31 168 GLN A N 1
ATOM 1315 C CA . GLN A 1 168 ? 21.547 17.797 6.398 1 98.31 168 GLN A CA 1
ATOM 1316 C C . GLN A 1 168 ? 20.328 17.828 5.477 1 98.31 168 GLN A C 1
ATOM 1318 O O . GLN A 1 168 ? 20.375 18.422 4.395 1 98.31 168 GLN A O 1
ATOM 1323 N N . ARG A 1 169 ? 19.203 17.219 5.863 1 98.56 169 ARG A N 1
ATOM 1324 C CA . ARG A 1 169 ? 18.047 17.047 4.984 1 98.56 169 ARG A CA 1
ATOM 1325 C C . ARG A 1 169 ? 17.156 18.281 5.004 1 98.56 169 ARG A C 1
ATOM 1327 O O . ARG A 1 169 ? 16.297 18.453 4.125 1 98.56 169 ARG A O 1
ATOM 1334 N N . LEU A 1 170 ? 17.328 19.156 5.969 1 98.19 170 LEU A N 1
ATOM 1335 C CA . LEU A 1 170 ? 16.562 20.391 6.035 1 98.19 170 LEU A CA 1
ATOM 1336 C C . LEU A 1 170 ? 16.891 21.312 4.863 1 98.19 170 LEU A C 1
ATOM 1338 O O . LEU A 1 170 ? 16 21.984 4.324 1 98.19 170 LEU A O 1
ATOM 1342 N N . ILE A 1 171 ? 18.156 21.359 4.578 1 98.38 171 ILE A N 1
ATOM 1343 C CA . ILE A 1 171 ? 18.609 22.234 3.506 1 98.38 171 ILE A CA 1
ATOM 1344 C C . ILE A 1 171 ? 18.656 21.469 2.189 1 98.38 171 ILE A C 1
ATOM 1346 O O . ILE A 1 171 ? 19.531 20.625 1.981 1 98.38 171 ILE A O 1
ATOM 1350 N N . LYS A 1 172 ? 17.75 21.781 1.298 1 98.69 172 LYS A N 1
ATOM 1351 C CA . LYS A 1 172 ? 17.688 21.062 0.024 1 98.69 172 LYS A CA 1
ATOM 1352 C C . LYS A 1 172 ? 18.766 21.562 -0.937 1 98.69 172 LYS A C 1
ATOM 1354 O O . LYS A 1 172 ? 18.953 22.766 -1.086 1 98.69 172 LYS A O 1
ATOM 1359 N N . SER A 1 173 ? 19.469 20.641 -1.537 1 98.19 173 SER A N 1
ATOM 1360 C CA . SER A 1 173 ? 20.406 20.969 -2.605 1 98.19 173 SER A CA 1
ATOM 1361 C C . SER A 1 173 ? 19.672 21.328 -3.893 1 98.19 173 SER A C 1
ATOM 1363 O O . SER A 1 173 ? 18.469 21.109 -4.008 1 98.19 173 SER A O 1
ATOM 1365 N N . ASP A 1 174 ? 20.438 21.875 -4.867 1 98.19 174 ASP A N 1
ATOM 1366 C CA . ASP A 1 174 ? 19.844 22.219 -6.16 1 98.19 174 ASP A CA 1
ATOM 1367 C C . ASP A 1 174 ? 19.266 20.984 -6.844 1 98.19 174 ASP A C 1
ATOM 1369 O O . ASP A 1 174 ? 18.219 21.078 -7.508 1 98.19 174 ASP A O 1
ATOM 1373 N N . LEU A 1 175 ? 19.938 19.891 -6.727 1 98.12 175 LEU A N 1
ATOM 1374 C CA . LEU A 1 175 ? 19.453 18.641 -7.332 1 98.12 175 LEU A CA 1
ATOM 1375 C C . LEU A 1 175 ? 18.141 18.219 -6.699 1 98.12 175 LEU A C 1
ATOM 1377 O O . LEU A 1 175 ? 17.25 17.719 -7.395 1 98.12 175 LEU A O 1
ATOM 1381 N N . GLU A 1 176 ? 18.062 18.344 -5.395 1 98.62 176 GLU A N 1
ATOM 1382 C CA . GLU A 1 176 ? 16.812 18.016 -4.699 1 98.62 176 GLU A CA 1
ATOM 1383 C C . GLU A 1 176 ? 15.688 18.953 -5.105 1 98.62 176 GLU A C 1
ATOM 1385 O O . GLU A 1 176 ? 14.555 18.516 -5.309 1 98.62 176 GLU A O 1
ATOM 1390 N N . VAL A 1 177 ? 15.953 20.234 -5.188 1 98.81 177 VAL A N 1
ATOM 1391 C CA . VAL A 1 177 ? 14.961 21.219 -5.578 1 98.81 177 VAL A CA 1
ATOM 1392 C C . VAL A 1 177 ? 14.414 20.891 -6.969 1 98.81 177 VAL A C 1
ATOM 1394 O O . VAL A 1 177 ? 13.211 21 -7.215 1 98.81 177 VAL A O 1
ATOM 1397 N N . ALA A 1 178 ? 15.336 20.5 -7.848 1 98.75 178 ALA A N 1
ATOM 1398 C CA . ALA A 1 178 ? 14.906 20.125 -9.195 1 98.75 178 ALA A CA 1
ATOM 1399 C C . ALA A 1 178 ? 13.914 18.969 -9.148 1 98.75 178 ALA A C 1
ATOM 1401 O O . ALA A 1 178 ? 12.938 18.953 -9.898 1 98.75 178 ALA A O 1
ATOM 1402 N N . GLU A 1 179 ? 14.18 17.969 -8.344 1 98.75 179 GLU A N 1
ATOM 1403 C CA . GLU A 1 179 ? 13.266 16.844 -8.211 1 98.75 179 GLU A CA 1
ATOM 1404 C C . GLU A 1 179 ? 11.945 17.266 -7.574 1 98.75 179 GLU A C 1
ATOM 1406 O O . GLU A 1 179 ? 10.883 16.766 -7.945 1 98.75 179 GLU A O 1
ATOM 1411 N N . LEU A 1 180 ? 12.016 18.156 -6.59 1 98.88 180 LEU A N 1
ATOM 1412 C CA . LEU A 1 180 ? 10.812 18.688 -5.965 1 98.88 180 LEU A CA 1
ATOM 1413 C C . LEU A 1 180 ? 9.969 19.469 -6.969 1 98.88 180 LEU A C 1
ATOM 1415 O O . LEU A 1 180 ? 8.734 19.375 -6.957 1 98.88 180 LEU A O 1
ATOM 1419 N N . GLU A 1 181 ? 10.625 20.219 -7.832 1 98.81 181 GLU A N 1
ATOM 1420 C CA . GLU A 1 181 ? 9.922 20.938 -8.898 1 98.81 181 GLU A CA 1
ATOM 1421 C C . GLU A 1 181 ? 9.141 19.969 -9.789 1 98.81 181 GLU A C 1
ATOM 1423 O O . GLU A 1 181 ? 7.992 20.234 -10.141 1 98.81 181 GLU A O 1
ATOM 1428 N N . LYS A 1 182 ? 9.773 18.875 -10.117 1 98.81 182 LYS A N 1
ATOM 1429 C CA . LYS A 1 182 ? 9.125 17.859 -10.938 1 98.81 182 LYS A CA 1
ATOM 1430 C C . LYS A 1 182 ? 7.918 17.266 -10.211 1 98.81 182 LYS A C 1
ATOM 1432 O O . LYS A 1 182 ? 6.836 17.141 -10.789 1 98.81 182 LYS A O 1
ATOM 1437 N N . ALA A 1 183 ? 8.109 16.891 -8.977 1 98.88 183 ALA A N 1
ATOM 1438 C CA . ALA A 1 183 ? 7.059 1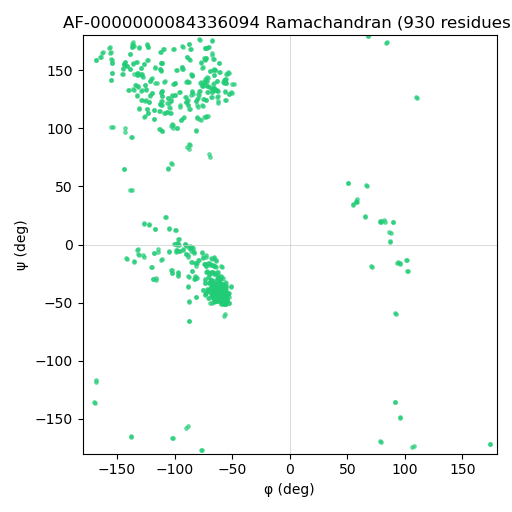6.25 -8.195 1 98.88 183 ALA A CA 1
ATOM 1439 C C . ALA A 1 183 ? 5.859 17.172 -8.023 1 98.88 183 ALA A C 1
ATOM 1441 O O . ALA A 1 183 ? 4.711 16.75 -8.156 1 98.88 183 ALA A O 1
ATOM 1442 N N . VAL A 1 184 ? 6.105 18.422 -7.691 1 98.94 184 VAL A N 1
ATOM 1443 C CA . VAL A 1 184 ? 5.035 19.406 -7.512 1 98.94 184 VAL A CA 1
ATOM 1444 C C . VAL A 1 184 ? 4.328 19.641 -8.844 1 98.94 184 VAL A C 1
ATOM 1446 O O . VAL A 1 184 ? 3.105 19.797 -8.883 1 98.94 184 VAL A O 1
ATOM 1449 N N . SER A 1 185 ? 5.09 19.688 -9.914 1 98.94 185 SER A N 1
ATOM 1450 C CA . SER A 1 185 ? 4.48 19.875 -11.234 1 98.94 185 SER A CA 1
ATOM 1451 C C . SER A 1 185 ? 3.551 18.719 -11.578 1 98.94 185 SER A C 1
ATOM 1453 O O . SER A 1 185 ? 2.471 18.922 -12.133 1 98.94 185 SER A O 1
ATOM 1455 N N . ILE A 1 186 ? 3.969 17.484 -11.32 1 98.94 186 ILE A N 1
ATOM 1456 C CA . ILE A 1 186 ? 3.096 16.328 -11.508 1 98.94 186 ILE A CA 1
ATOM 1457 C C . ILE A 1 186 ? 1.859 16.469 -10.625 1 98.94 186 ILE A C 1
ATOM 1459 O O . ILE A 1 186 ? 0.744 16.156 -11.055 1 98.94 186 ILE A O 1
ATOM 1463 N N . SER A 1 187 ? 2.049 16.953 -9.398 1 98.94 187 SER A N 1
ATOM 1464 C CA . SER A 1 187 ? 0.938 17.172 -8.477 1 98.94 187 SER A CA 1
ATOM 1465 C C . SER A 1 187 ? -0.06 18.172 -9.047 1 98.94 187 SER A C 1
ATOM 1467 O O . SER A 1 187 ? -1.271 18.031 -8.859 1 98.94 187 SER A O 1
ATOM 1469 N N . VAL A 1 188 ? 0.473 19.219 -9.664 1 98.94 188 VAL A N 1
ATOM 1470 C CA . VAL A 1 188 ? -0.385 20.203 -10.312 1 98.94 188 VAL A CA 1
ATOM 1471 C C . VAL A 1 188 ? -1.233 19.516 -11.383 1 98.94 188 VAL A C 1
ATOM 1473 O O . VAL A 1 188 ? -2.441 19.75 -11.469 1 98.94 188 VAL A O 1
ATOM 1476 N N . ASP A 1 189 ? -0.609 18.703 -12.195 1 98.94 189 ASP A N 1
ATOM 1477 C CA . ASP A 1 189 ? -1.336 17.984 -13.234 1 98.94 189 ASP A CA 1
ATOM 1478 C C . ASP A 1 189 ? -2.41 17.078 -12.633 1 98.94 189 ASP A C 1
ATOM 1480 O O . ASP A 1 189 ? -3.494 16.938 -13.203 1 98.94 189 ASP A O 1
ATOM 1484 N N . MET A 1 190 ? -2.092 16.453 -11.523 1 98.94 190 MET A N 1
ATOM 1485 C CA . MET A 1 190 ? -3.07 15.641 -10.812 1 98.94 190 MET A CA 1
ATOM 1486 C C . MET A 1 190 ? -4.27 16.484 -10.383 1 98.94 190 MET A C 1
ATOM 1488 O O . MET A 1 190 ? -5.418 16.094 -10.602 1 98.94 190 MET A O 1
ATOM 1492 N N . GLN A 1 191 ? -4.008 17.641 -9.734 1 98.88 191 GLN A N 1
ATOM 1493 C CA . GLN A 1 191 ? -5.059 18.547 -9.289 1 98.88 191 GLN A CA 1
ATOM 1494 C C . GLN A 1 191 ? -5.953 18.953 -10.453 1 98.88 191 GLN A C 1
ATOM 1496 O O . GLN A 1 191 ? -7.18 18.922 -10.344 1 98.88 191 GLN A O 1
ATOM 1501 N N . LEU A 1 192 ? -5.336 19.359 -11.516 1 98.88 192 LEU A N 1
ATOM 1502 C CA . LEU A 1 192 ? -6.082 19.828 -12.68 1 98.88 192 LEU A CA 1
ATOM 1503 C C . LEU A 1 192 ? -6.984 18.734 -13.227 1 98.88 192 LEU A C 1
ATOM 1505 O O . LEU A 1 192 ? -8.133 18.984 -13.602 1 98.88 192 LEU A O 1
ATOM 1509 N N . ALA A 1 193 ? -6.465 17.516 -13.328 1 98.75 193 ALA A N 1
ATOM 1510 C CA . ALA A 1 193 ? -7.27 16.391 -13.797 1 98.75 193 ALA A CA 1
ATOM 1511 C C . ALA A 1 193 ? -8.492 16.172 -12.906 1 98.75 193 ALA A C 1
ATOM 1513 O O . ALA A 1 193 ? -9.594 15.945 -13.406 1 98.75 193 ALA A O 1
ATOM 1514 N N . VAL A 1 194 ? -8.336 16.234 -11.617 1 98.81 194 VAL A N 1
ATOM 1515 C CA . VAL A 1 194 ? -9.43 16.047 -10.672 1 98.81 194 VAL A CA 1
ATOM 1516 C C . VAL A 1 194 ? -10.461 17.156 -10.82 1 98.81 194 VAL A C 1
ATOM 1518 O O . VAL A 1 194 ? -11.656 16.891 -10.922 1 98.81 194 VAL A O 1
ATOM 1521 N N . ILE A 1 195 ? -9.984 18.422 -10.844 1 98.69 195 ILE A N 1
ATOM 1522 C CA . ILE A 1 195 ? -10.867 19.578 -10.938 1 98.69 195 ILE A CA 1
ATOM 1523 C C . ILE A 1 195 ? -11.719 19.469 -12.203 1 98.69 195 ILE A C 1
ATOM 1525 O O . ILE A 1 195 ? -12.938 19.641 -12.156 1 98.69 195 ILE A O 1
ATOM 1529 N N . LYS A 1 196 ? -11.102 19.141 -13.297 1 97.81 196 LYS A N 1
ATOM 1530 C CA . LYS A 1 196 ? -11.773 19.109 -14.594 1 97.81 196 LYS A CA 1
ATOM 1531 C C . LYS A 1 196 ? -12.805 17.984 -14.664 1 97.81 196 LYS A C 1
ATOM 1533 O O . LYS A 1 196 ? -13.797 18.094 -15.383 1 97.81 196 LYS A O 1
ATOM 1538 N N . HIS A 1 197 ? -12.633 16.953 -13.867 1 97.88 197 HIS A N 1
ATOM 1539 C CA . HIS A 1 197 ? -13.531 15.797 -13.922 1 97.88 197 HIS A CA 1
ATOM 1540 C C . HIS A 1 197 ? -14.602 15.891 -12.836 1 97.88 197 HIS A C 1
ATOM 1542 O O . HIS A 1 197 ? -15.453 15 -12.719 1 97.88 197 HIS A O 1
ATOM 1548 N N . THR A 1 198 ? -14.586 16.891 -12.055 1 98.31 198 THR A N 1
ATOM 1549 C CA . THR A 1 198 ? -15.555 17.078 -10.984 1 98.31 198 THR A CA 1
ATOM 1550 C C . THR A 1 198 ? -16.891 17.578 -11.539 1 98.31 198 THR A C 1
ATOM 1552 O O . THR A 1 198 ? -17 18.734 -11.938 1 98.31 198 THR A O 1
ATOM 1555 N N . ILE A 1 199 ? -17.875 16.75 -11.57 1 97.5 199 ILE A N 1
ATOM 1556 C CA . ILE A 1 199 ? -19.234 17.078 -12 1 97.5 199 ILE A CA 1
ATOM 1557 C C . ILE A 1 199 ? -20.25 16.422 -11.078 1 97.5 199 ILE A C 1
ATOM 1559 O O . ILE A 1 199 ? -19.953 15.398 -10.453 1 97.5 199 ILE A O 1
ATOM 1563 N N . PRO A 1 200 ? -21.422 17.094 -10.961 1 97.94 200 PRO A N 1
ATOM 1564 C CA . PRO A 1 200 ? -22.453 16.469 -10.117 1 97.94 200 PRO A CA 1
ATOM 1565 C C . PRO A 1 200 ? -22.781 15.039 -10.555 1 97.94 200 PRO A C 1
ATOM 1567 O O . PRO A 1 200 ? -22.844 14.758 -11.75 1 97.94 200 PRO A O 1
ATOM 1570 N N . GLY A 1 201 ? -23.031 14.156 -9.586 1 98.31 201 GLY A N 1
ATOM 1571 C CA . GLY A 1 201 ? -23.531 12.82 -9.883 1 98.31 201 GLY A CA 1
ATOM 1572 C C . GLY A 1 201 ? -22.453 11.75 -9.812 1 98.31 201 GLY A C 1
ATOM 1573 O O . GLY A 1 201 ? -22.766 10.57 -9.625 1 98.31 201 GLY A O 1
ATOM 1574 N N . ILE A 1 202 ? -21.219 12.07 -9.953 1 98.19 202 ILE A N 1
ATOM 1575 C CA . ILE A 1 202 ? -20.156 11.055 -9.891 1 98.19 202 ILE A CA 1
ATOM 1576 C C . ILE A 1 202 ? -19.75 10.82 -8.438 1 98.19 202 ILE A C 1
ATOM 1578 O O . ILE A 1 202 ? -20.188 11.539 -7.539 1 98.19 202 ILE A O 1
ATOM 1582 N N . LYS A 1 203 ? -18.984 9.766 -8.227 1 98.31 203 LYS A N 1
ATOM 1583 C CA . LYS A 1 203 ? -18.484 9.406 -6.91 1 98.31 203 LYS A CA 1
ATOM 1584 C C . LYS A 1 203 ? -17.094 9.992 -6.676 1 98.31 203 LYS A C 1
ATOM 1586 O O . LYS A 1 203 ? -16.359 10.25 -7.629 1 98.31 203 LYS A O 1
ATOM 1591 N N . GLU A 1 204 ? -16.766 10.242 -5.387 1 98.56 204 GLU A N 1
ATOM 1592 C CA . GLU A 1 204 ? -15.43 10.719 -5.027 1 98.56 204 GLU A CA 1
ATOM 1593 C C . GLU A 1 204 ? -14.344 9.773 -5.543 1 98.56 204 GLU A C 1
ATOM 1595 O O . GLU A 1 204 ? -13.273 10.227 -5.957 1 98.56 204 GLU A O 1
ATOM 1600 N N . TYR A 1 205 ? -14.578 8.398 -5.555 1 98.44 205 TYR A N 1
ATOM 1601 C CA . TYR A 1 205 ? -13.547 7.453 -5.973 1 98.44 205 TYR A CA 1
ATOM 1602 C C . TYR A 1 205 ? -13.25 7.586 -7.461 1 98.44 205 TYR A C 1
ATOM 1604 O O . TYR A 1 205 ? -12.18 7.18 -7.926 1 98.44 205 TYR A O 1
ATOM 1612 N N . GLU A 1 206 ? -14.18 8.102 -8.234 1 98.81 206 GLU A N 1
ATOM 1613 C CA . GLU A 1 206 ? -13.906 8.367 -9.641 1 98.81 206 GLU A CA 1
ATOM 1614 C C . GLU A 1 206 ? -12.867 9.477 -9.805 1 98.81 206 GLU A C 1
ATOM 1616 O O . GLU A 1 206 ? -12.078 9.461 -10.75 1 98.81 206 GLU A O 1
ATOM 1621 N N . LEU A 1 207 ? -12.906 10.477 -8.875 1 98.81 207 LEU A N 1
ATOM 1622 C CA . LEU A 1 207 ? -11.891 11.531 -8.867 1 98.81 207 LEU A CA 1
ATOM 1623 C C . LEU A 1 207 ? -10.547 10.984 -8.398 1 98.81 207 LEU A C 1
ATOM 1625 O O . LEU A 1 207 ? -9.5 11.367 -8.93 1 98.81 207 LEU A O 1
ATOM 1629 N N . VAL A 1 208 ? -10.578 10.094 -7.387 1 98.88 208 VAL A N 1
ATOM 1630 C CA . VAL A 1 208 ? -9.359 9.445 -6.922 1 98.88 208 VAL A CA 1
ATOM 1631 C C . VAL A 1 208 ? -8.688 8.711 -8.086 1 98.88 208 VAL A C 1
ATOM 1633 O O . VAL A 1 208 ? -7.461 8.734 -8.219 1 98.88 208 VAL A O 1
ATOM 1636 N N . ALA A 1 209 ? -9.5 8.062 -8.922 1 98.88 209 ALA A N 1
ATOM 1637 C CA . ALA A 1 209 ? -9 7.332 -10.086 1 98.88 209 ALA A CA 1
ATOM 1638 C C . ALA A 1 209 ? -8.203 8.25 -11.008 1 98.88 209 ALA A C 1
ATOM 1640 O O . ALA A 1 209 ? -7.141 7.871 -11.5 1 98.88 209 ALA A O 1
ATOM 1641 N N . LYS A 1 210 ? -8.672 9.477 -11.211 1 98.88 210 LYS A N 1
ATOM 1642 C CA . LYS A 1 210 ? -8.008 10.422 -12.094 1 98.88 210 LYS A CA 1
ATOM 1643 C C . LYS A 1 210 ? -6.656 10.852 -11.523 1 98.88 210 LYS A C 1
ATOM 1645 O O . LYS A 1 210 ? -5.672 10.969 -12.258 1 98.88 210 LYS A O 1
ATOM 1650 N N . ALA A 1 211 ? -6.625 11.117 -10.242 1 98.88 211 ALA A N 1
ATOM 1651 C CA . ALA A 1 211 ? -5.375 11.492 -9.586 1 98.88 211 ALA A CA 1
ATOM 1652 C C . ALA A 1 211 ? -4.32 10.398 -9.766 1 98.88 211 ALA A C 1
ATOM 1654 O O . ALA A 1 211 ? -3.182 10.688 -10.148 1 98.88 211 ALA A O 1
ATOM 1655 N N . HIS A 1 212 ? -4.707 9.172 -9.523 1 98.88 212 HIS A N 1
ATOM 1656 C CA . HIS A 1 212 ? -3.787 8.047 -9.641 1 98.88 212 HIS A CA 1
ATOM 1657 C C . HIS A 1 212 ? -3.314 7.871 -11.078 1 98.88 212 HIS A C 1
ATOM 1659 O O . HIS A 1 212 ? -2.139 7.586 -11.32 1 98.88 212 HIS A O 1
ATOM 1665 N N . GLU A 1 213 ? -4.246 7.957 -11.969 1 98.88 213 GLU A N 1
ATOM 1666 C CA . GLU A 1 213 ? -3.877 7.781 -13.375 1 98.88 213 GLU A CA 1
ATOM 1667 C C . GLU A 1 213 ? -2.758 8.742 -13.773 1 98.88 213 GLU A C 1
ATOM 1669 O O . GLU A 1 213 ? -1.766 8.328 -14.375 1 98.88 213 GLU A O 1
ATOM 1674 N N . VAL A 1 214 ? -2.895 10.016 -13.406 1 98.88 214 VAL A N 1
ATOM 1675 C CA . VAL A 1 214 ? -1.912 11.023 -13.789 1 98.88 214 VAL A CA 1
ATOM 1676 C C . VAL A 1 214 ? -0.573 10.719 -13.117 1 98.88 214 VAL A C 1
ATOM 1678 O O . VAL A 1 214 ? 0.474 10.75 -13.766 1 98.88 214 VAL A O 1
ATOM 1681 N N . ALA A 1 215 ? -0.563 10.484 -11.828 1 98.88 215 ALA A N 1
ATOM 1682 C CA . ALA A 1 215 ? 0.682 10.219 -11.109 1 98.88 215 ALA A CA 1
ATOM 1683 C C . ALA A 1 215 ? 1.425 9.031 -11.719 1 98.88 215 ALA A C 1
ATOM 1685 O O . ALA A 1 215 ? 2.604 9.141 -12.07 1 98.88 215 ALA A O 1
ATOM 1686 N N . ILE A 1 216 ? 0.703 7.879 -11.906 1 98.81 216 ILE A N 1
ATOM 1687 C CA . ILE A 1 216 ? 1.322 6.637 -12.352 1 98.81 216 ILE A CA 1
ATOM 1688 C C . ILE A 1 216 ? 1.806 6.789 -13.797 1 98.81 216 ILE A C 1
ATOM 1690 O O . ILE A 1 216 ? 2.877 6.289 -14.148 1 98.81 216 ILE A O 1
ATOM 1694 N N . ALA A 1 217 ? 1.063 7.512 -14.586 1 98.75 217 ALA A N 1
ATOM 1695 C CA . ALA A 1 217 ? 1.433 7.723 -15.984 1 98.75 217 ALA A CA 1
ATOM 1696 C C . ALA A 1 217 ? 2.686 8.586 -16.094 1 98.75 217 ALA A C 1
ATOM 1698 O O . ALA A 1 217 ? 3.287 8.68 -17.172 1 98.75 217 ALA A O 1
ATOM 1699 N N . ASN A 1 218 ? 3.098 9.195 -15.023 1 98.56 218 ASN A N 1
ATOM 1700 C CA . ASN A 1 218 ? 4.332 9.977 -14.977 1 98.56 218 ASN A CA 1
ATOM 1701 C C . ASN A 1 218 ? 5.414 9.258 -14.172 1 98.56 218 ASN A C 1
ATOM 1703 O O . ASN A 1 218 ? 6.305 9.906 -13.617 1 98.56 218 ASN A O 1
ATOM 1707 N N . ASN A 1 219 ? 5.293 7.941 -14.07 1 97.5 219 ASN A N 1
ATOM 1708 C CA . ASN A 1 219 ? 6.223 7.129 -13.297 1 97.5 219 ASN A CA 1
ATOM 1709 C C . ASN A 1 219 ? 6.328 7.613 -11.859 1 97.5 219 ASN A C 1
ATOM 1711 O O . ASN A 1 219 ? 7.422 7.688 -11.297 1 97.5 219 ASN A O 1
ATOM 1715 N N . SER A 1 220 ? 5.215 8.086 -11.352 1 98.25 220 SER A N 1
ATOM 1716 C CA . SER A 1 220 ? 5.074 8.57 -9.977 1 98.25 220 SER A CA 1
ATOM 1717 C C . SER A 1 220 ? 3.951 7.848 -9.242 1 98.25 220 SER A C 1
ATOM 1719 O O . SER A 1 220 ? 3.311 6.957 -9.805 1 98.25 220 SER A O 1
ATOM 1721 N N . ARG A 1 221 ? 3.816 8.047 -8.031 1 98.12 221 ARG A N 1
ATOM 1722 C CA . ARG A 1 221 ? 2.711 7.586 -7.199 1 98.12 221 ARG A CA 1
ATOM 1723 C C . ARG A 1 221 ? 2.219 8.695 -6.277 1 98.12 221 ARG A C 1
ATOM 1725 O O . ARG A 1 221 ? 2.811 9.773 -6.227 1 98.12 221 ARG A O 1
ATOM 1732 N N . LEU A 1 222 ? 1.126 8.469 -5.613 1 98.44 222 LEU A N 1
ATOM 1733 C CA . LEU A 1 222 ? 0.742 9.406 -4.559 1 98.44 222 LEU A CA 1
ATOM 1734 C C . LEU A 1 222 ? 1.674 9.281 -3.359 1 98.44 222 LEU A C 1
ATOM 1736 O O . LEU A 1 222 ? 1.942 8.18 -2.885 1 98.44 222 LEU A O 1
ATOM 1740 N N . GLY A 1 223 ? 2.182 10.406 -2.877 1 98.06 223 GLY A N 1
ATOM 1741 C CA . GLY A 1 223 ? 3.084 10.406 -1.738 1 98.06 223 GLY A CA 1
ATOM 1742 C C . GLY A 1 223 ? 2.387 10.117 -0.423 1 98.06 223 GLY A C 1
ATOM 1743 O O . GLY A 1 223 ? 3.037 9.781 0.569 1 98.06 223 GLY A O 1
ATOM 1744 N N . TYR A 1 224 ? 1.154 10.258 -0.36 1 97.62 224 TYR A N 1
ATOM 1745 C CA . TYR A 1 224 ? 0.244 9.984 0.747 1 97.62 224 TYR A CA 1
ATOM 1746 C C . TYR A 1 224 ? -1.161 9.688 0.237 1 97.62 224 TYR A C 1
ATOM 1748 O O . TYR A 1 224 ? -1.501 10.023 -0.899 1 97.62 224 TYR A O 1
ATOM 1756 N N . PRO A 1 225 ? -1.997 8.961 1.018 1 96.88 225 PRO A N 1
ATOM 1757 C CA . PRO A 1 225 ? -3.355 8.688 0.543 1 96.88 225 PRO A CA 1
ATOM 1758 C C . PRO A 1 225 ? -4.125 9.961 0.191 1 96.88 225 PRO A C 1
ATOM 1760 O O . PRO A 1 225 ? -4.082 10.938 0.938 1 96.88 225 PRO A O 1
ATOM 1763 N N . ALA A 1 226 ? -4.844 9.906 -0.869 1 97.94 226 ALA A N 1
ATOM 1764 C CA . ALA A 1 226 ? -5.586 11.062 -1.355 1 97.94 226 ALA A CA 1
ATOM 1765 C C . ALA A 1 226 ? -6.645 11.5 -0.345 1 97.94 226 ALA A C 1
ATOM 1767 O O . ALA A 1 226 ? -7.258 10.664 0.321 1 97.94 226 ALA A O 1
ATOM 1768 N N . ILE A 1 227 ? -6.82 12.719 -0.187 1 97.56 227 ILE A N 1
ATOM 1769 C CA . ILE A 1 227 ? -7.992 13.297 0.468 1 97.56 227 ILE A CA 1
ATOM 1770 C C . ILE A 1 227 ? -8.844 14.039 -0.559 1 97.56 227 ILE A C 1
ATOM 1772 O O . ILE A 1 227 ? -8.492 15.141 -0.985 1 97.56 227 ILE A O 1
ATOM 1776 N N . ILE A 1 228 ? -9.773 13.477 -1.018 1 98.38 228 ILE A N 1
ATOM 1777 C CA . ILE A 1 228 ? -10.766 14.016 -1.944 1 98.38 228 ILE A CA 1
ATOM 1778 C C . ILE A 1 228 ? -12.172 13.805 -1.385 1 98.38 228 ILE A C 1
ATOM 1780 O O . ILE A 1 228 ? -12.672 12.68 -1.352 1 98.38 228 ILE A O 1
ATOM 1784 N N . THR A 1 229 ? -12.805 14.883 -0.995 1 97.31 229 THR A N 1
ATOM 1785 C CA . THR A 1 229 ? -14.055 14.695 -0.261 1 97.31 229 THR A CA 1
ATOM 1786 C C . THR A 1 229 ? -14.961 15.906 -0.414 1 97.31 229 THR A C 1
ATOM 1788 O O . THR A 1 229 ? -14.484 17.047 -0.501 1 97.31 229 THR A O 1
ATOM 1791 N N . THR A 1 230 ? -16.234 15.672 -0.416 1 97.06 230 THR A N 1
ATOM 1792 C CA . THR A 1 230 ? -17.234 16.734 -0.347 1 97.06 230 THR A CA 1
ATOM 1793 C C . THR A 1 230 ? -17.469 17.172 1.098 1 97.06 230 THR A C 1
ATOM 1795 O O . THR A 1 230 ? -18.156 18.156 1.353 1 97.06 230 THR A O 1
ATOM 1798 N N . HIS A 1 231 ? -16.875 16.469 2.027 1 95.31 231 HIS A N 1
ATOM 1799 C CA . HIS A 1 231 ? -16.906 16.828 3.439 1 95.31 231 HIS A CA 1
ATOM 1800 C C . HIS A 1 231 ? -15.602 17.469 3.883 1 95.31 231 HIS A C 1
ATOM 1802 O O . HIS A 1 231 ? -14.922 16.938 4.77 1 95.31 231 HIS A O 1
ATOM 1808 N N . GLY A 1 232 ? -15.43 18.609 3.395 1 95.62 232 GLY A N 1
ATOM 1809 C CA . GLY A 1 232 ? -14.156 19.297 3.551 1 95.62 232 GLY A CA 1
ATOM 1810 C C . GLY A 1 232 ? -13.852 19.656 4.988 1 95.62 232 GLY A C 1
ATOM 1811 O O . GLY A 1 232 ? -12.711 20 5.32 1 95.62 232 GLY A O 1
ATOM 1812 N N . GLN A 1 233 ? -14.844 19.531 5.91 1 93.31 233 GLN A N 1
ATOM 1813 C CA . GLN A 1 233 ? -14.609 19.797 7.324 1 93.31 233 GLN A CA 1
ATOM 1814 C C . GLN A 1 233 ? -13.805 18.672 7.969 1 93.31 233 GLN A C 1
ATOM 1816 O O . GLN A 1 233 ? -13.289 18.812 9.078 1 93.31 233 GLN A O 1
ATOM 1821 N N . THR A 1 234 ? -13.758 17.516 7.262 1 87.88 234 THR A N 1
ATOM 1822 C CA . THR A 1 234 ? -12.945 16.391 7.73 1 87.88 234 THR A CA 1
ATOM 1823 C C . THR A 1 234 ? -11.508 16.516 7.23 1 87.88 234 THR A C 1
ATOM 1825 O O . THR A 1 234 ? -11.258 16.453 6.023 1 87.88 234 THR A O 1
ATOM 1828 N N . LEU A 1 235 ? -10.602 16.656 8.133 1 83.38 235 LEU A N 1
ATOM 1829 C CA . LEU A 1 235 ? -9.234 17.016 7.781 1 83.38 235 LEU A CA 1
ATOM 1830 C C . LEU A 1 235 ? -8.508 15.836 7.148 1 83.38 235 LEU A C 1
ATOM 1832 O O . LEU A 1 235 ? -7.582 16.016 6.359 1 83.38 235 LEU A O 1
ATOM 1836 N N . HIS A 1 236 ? -8.906 14.672 7.57 1 86 236 HIS A N 1
ATOM 1837 C CA . HIS A 1 236 ? -8.219 13.469 7.102 1 86 236 HIS A CA 1
ATOM 1838 C C . HIS A 1 236 ? -9.203 12.32 6.902 1 86 236 HIS A C 1
ATOM 1840 O O . HIS A 1 236 ? -9.625 11.68 7.871 1 86 236 HIS A O 1
ATOM 1846 N N . THR A 1 237 ? -9.57 12.117 5.684 1 87.62 237 THR A N 1
ATOM 1847 C CA . THR A 1 237 ? -10.477 11.016 5.371 1 87.62 237 THR A CA 1
ATOM 1848 C C . THR A 1 237 ? -9.992 10.258 4.137 1 87.62 237 THR A C 1
ATOM 1850 O O . THR A 1 237 ? -9.406 10.852 3.227 1 87.62 237 THR A O 1
ATOM 1853 N N . HIS A 1 238 ? -10.281 8.938 4.215 1 87.75 238 HIS A N 1
ATOM 1854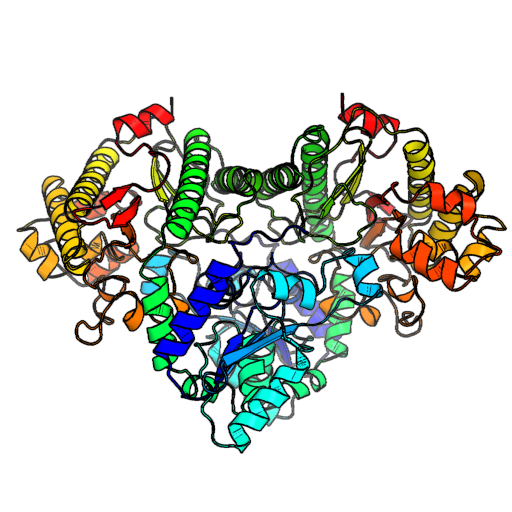 C CA . HIS A 1 238 ? -9.969 8.094 3.066 1 87.75 238 HIS A CA 1
ATOM 1855 C C . HIS A 1 238 ? -11.219 7.375 2.557 1 87.75 238 HIS A C 1
ATOM 1857 O O . HIS A 1 238 ? -11.117 6.316 1.931 1 87.75 238 HIS A O 1
ATOM 1863 N N . TYR A 1 239 ? -12.359 7.902 2.986 1 92.56 239 TYR A N 1
ATOM 1864 C CA . TYR A 1 239 ? -13.617 7.441 2.404 1 92.56 239 TYR A CA 1
ATOM 1865 C C . TYR A 1 239 ? -13.93 8.188 1.114 1 92.56 239 TYR A C 1
ATOM 1867 O O . TYR A 1 239 ? -13.883 9.422 1.074 1 92.56 239 TYR A O 1
ATOM 1875 N N . TYR A 1 240 ? -14.266 7.492 0.079 1 96.56 240 TYR A N 1
ATOM 1876 C CA . TYR A 1 240 ? -14.445 8.109 -1.231 1 96.56 240 TYR A CA 1
ATOM 1877 C C . TYR A 1 240 ? -15.812 7.758 -1.812 1 96.56 240 TYR A C 1
ATOM 1879 O O . TYR A 1 240 ? -16.031 7.895 -3.018 1 96.56 240 TYR A O 1
ATOM 1887 N N . GLY A 1 241 ? -16.734 7.32 -1.016 1 96.19 241 GLY A N 1
ATOM 1888 C CA . GLY A 1 241 ? -17.984 6.766 -1.52 1 96.19 241 GLY A CA 1
ATOM 1889 C C . GLY A 1 241 ? -19.078 7.801 -1.673 1 96.19 241 GLY A C 1
ATOM 1890 O O . GLY A 1 241 ? -20.188 7.48 -2.125 1 96.19 241 GLY A O 1
ATOM 1891 N N . ASN A 1 242 ? -18.781 9.078 -1.344 1 96.5 242 ASN A N 1
ATOM 1892 C CA . ASN A 1 242 ? -19.828 10.102 -1.429 1 96.5 242 ASN A CA 1
ATOM 1893 C C . ASN A 1 242 ? -20.141 10.461 -2.879 1 96.5 242 ASN A C 1
ATOM 1895 O O . ASN A 1 242 ? -19.25 10.508 -3.723 1 96.5 242 ASN A O 1
ATOM 1899 N N . THR A 1 243 ? -21.422 10.703 -3.184 1 97.94 243 THR A N 1
ATOM 1900 C CA . THR A 1 243 ? -21.859 11.227 -4.477 1 97.94 243 THR A CA 1
ATOM 1901 C C . THR A 1 243 ? -21.75 12.75 -4.508 1 97.94 243 THR A C 1
ATOM 1903 O O . THR A 1 243 ? -22.234 13.422 -3.6 1 97.94 243 THR A O 1
ATOM 1906 N N . LEU A 1 244 ? -21.141 13.266 -5.5 1 98.44 244 LEU A N 1
ATOM 1907 C CA . LEU A 1 244 ? -21 14.711 -5.633 1 98.44 244 LEU A CA 1
ATOM 1908 C C . LEU A 1 244 ? -22.359 15.352 -5.945 1 98.44 244 LEU A C 1
ATOM 1910 O O . LEU A 1 244 ? -23.109 14.844 -6.777 1 98.44 244 LEU A O 1
ATOM 1914 N N . GLN A 1 245 ? -22.609 16.422 -5.262 1 98 245 GLN A N 1
ATOM 1915 C CA . GLN A 1 245 ? -23.859 17.156 -5.449 1 98 245 GLN A CA 1
ATOM 1916 C C . GLN A 1 245 ? -23.609 18.594 -5.863 1 98 245 GLN A C 1
ATOM 1918 O O . GLN A 1 245 ? -22.703 19.25 -5.34 1 98 245 GLN A O 1
ATOM 1923 N N . GLU A 1 246 ? -24.453 19.062 -6.777 1 97.06 246 GLU A N 1
ATOM 1924 C CA . GLU A 1 246 ? -24.375 20.469 -7.156 1 97.06 246 GLU A CA 1
ATOM 1925 C C . GLU A 1 246 ? -24.547 21.375 -5.945 1 97.06 246 GLU A C 1
ATOM 1927 O O . GLU A 1 246 ? -25.375 21.109 -5.074 1 97.06 246 GLU A O 1
ATOM 1932 N N . GLY A 1 247 ? -23.797 22.422 -5.93 1 96.75 247 GLY A N 1
ATOM 1933 C CA . GLY A 1 247 ? -23.875 23.375 -4.828 1 96.75 247 GLY A CA 1
ATOM 1934 C C . GLY A 1 247 ? -22.875 23.094 -3.725 1 96.75 247 GLY A C 1
ATOM 1935 O O . GLY A 1 247 ? -22.609 23.953 -2.889 1 96.75 247 GLY A O 1
ATOM 1936 N N . ARG A 1 248 ? -22.297 21.891 -3.719 1 97.75 248 ARG A N 1
ATOM 1937 C CA . ARG A 1 248 ? -21.266 21.531 -2.746 1 97.75 248 ARG A CA 1
ATOM 1938 C C . ARG A 1 248 ? -19.875 21.812 -3.293 1 97.75 248 ARG A C 1
ATOM 1940 O O . ARG A 1 248 ? -19.719 22.25 -4.441 1 97.75 248 ARG A O 1
ATOM 1947 N N . MET A 1 249 ? -18.891 21.703 -2.404 1 98.5 249 MET A N 1
ATOM 1948 C CA . MET A 1 249 ? -17.484 21.797 -2.793 1 98.5 249 MET A CA 1
ATOM 1949 C C . MET A 1 249 ? -16.781 20.453 -2.664 1 98.5 249 MET A C 1
ATOM 1951 O O . MET A 1 249 ? -17.281 19.547 -1.992 1 98.5 249 MET A O 1
ATOM 1955 N N . VAL A 1 250 ? -15.719 20.297 -3.406 1 98.62 250 VAL A N 1
ATOM 1956 C CA . VAL A 1 250 ? -14.781 19.203 -3.197 1 98.62 250 VAL A CA 1
ATOM 1957 C C . VAL A 1 250 ? -13.445 19.75 -2.715 1 98.62 250 VAL A C 1
ATOM 1959 O O . VAL A 1 250 ? -12.891 20.672 -3.314 1 98.62 250 VAL A O 1
ATOM 1962 N N . LEU A 1 251 ? -12.992 19.328 -1.56 1 98.56 251 LEU A N 1
ATOM 1963 C CA . LEU A 1 251 ? -11.625 19.562 -1.102 1 98.56 251 LEU A CA 1
ATOM 1964 C C . LEU A 1 251 ? -10.703 18.438 -1.576 1 98.56 251 LEU A C 1
ATOM 1966 O O . LEU A 1 251 ? -10.961 17.266 -1.317 1 98.56 251 LEU A O 1
ATOM 1970 N N . CYS A 1 252 ? -9.719 18.797 -2.322 1 98.75 252 CYS A N 1
ATOM 1971 C CA . CYS A 1 252 ? -8.773 17.859 -2.898 1 98.75 252 CYS A CA 1
ATOM 1972 C C . CYS A 1 252 ? -7.359 18.125 -2.385 1 98.75 252 CYS A C 1
ATOM 1974 O O . CYS A 1 252 ? -6.762 19.156 -2.699 1 98.75 252 CYS A O 1
ATOM 1976 N N . ASP A 1 253 ? -6.852 17.281 -1.548 1 98.62 253 ASP A N 1
ATOM 1977 C CA . ASP A 1 253 ? -5.492 17.281 -1.015 1 98.62 253 ASP A CA 1
ATOM 1978 C C . ASP A 1 253 ? -4.695 16.078 -1.507 1 98.62 253 ASP A C 1
ATOM 1980 O O . ASP A 1 253 ? -4.859 14.969 -0.992 1 98.62 253 ASP A O 1
ATOM 1984 N N . ILE A 1 254 ? -3.867 16.297 -2.518 1 98.75 254 ILE A N 1
ATOM 1985 C CA . ILE A 1 254 ? -3.111 15.219 -3.145 1 98.75 254 ILE A CA 1
ATOM 1986 C C . ILE A 1 254 ? -1.712 15.711 -3.506 1 98.75 254 ILE A C 1
ATOM 1988 O O . ILE A 1 254 ? -1.496 16.922 -3.682 1 98.75 254 ILE A O 1
ATOM 1992 N N . GLY A 1 255 ? -0.795 14.836 -3.57 1 98.81 255 GLY A N 1
ATOM 1993 C CA . GLY A 1 255 ? 0.583 15.102 -3.949 1 98.81 255 GLY A CA 1
ATOM 1994 C C . GLY A 1 255 ? 1.292 13.891 -4.516 1 98.81 255 GLY A C 1
ATOM 1995 O O . GLY A 1 255 ? 1.102 12.766 -4.035 1 98.81 255 GLY A O 1
ATOM 1996 N N . ALA A 1 256 ? 2.127 14.109 -5.535 1 98.75 256 ALA A N 1
ATOM 1997 C CA . ALA A 1 256 ? 2.908 13.047 -6.16 1 98.75 256 ALA A CA 1
ATOM 1998 C C . ALA A 1 256 ? 4.211 12.805 -5.406 1 98.75 256 ALA A C 1
ATOM 2000 O O . ALA A 1 256 ? 4.758 13.719 -4.789 1 98.75 256 ALA A O 1
ATOM 2001 N N . GLU A 1 257 ? 4.641 11.672 -5.34 1 98.69 257 GLU A N 1
ATOM 2002 C CA . GLU A 1 257 ? 6.027 11.281 -5.098 1 98.69 257 GLU A CA 1
ATOM 2003 C C . GLU A 1 257 ? 6.684 10.758 -6.371 1 98.69 257 GLU A C 1
ATOM 2005 O O . GLU A 1 257 ? 6.242 9.758 -6.938 1 98.69 257 GLU A O 1
ATOM 2010 N N . ASN A 1 258 ? 7.629 11.477 -6.82 1 98.38 258 ASN A N 1
ATOM 2011 C CA . ASN A 1 258 ? 8.211 11.117 -8.109 1 98.38 258 ASN A CA 1
ATOM 2012 C C . ASN A 1 258 ? 9.156 9.922 -7.984 1 98.38 258 ASN A C 1
ATOM 2014 O O . ASN A 1 258 ? 9.258 9.32 -6.914 1 98.38 258 ASN A O 1
ATOM 2018 N N . SER A 1 259 ? 9.828 9.5 -9.055 1 96.75 259 SER A N 1
ATOM 2019 C CA . SER A 1 259 ? 10.633 8.289 -9.125 1 96.75 259 SER A CA 1
ATOM 2020 C C . SER A 1 259 ? 11.891 8.406 -8.273 1 96.75 259 SER A C 1
ATOM 2022 O O . SER A 1 259 ? 12.531 7.406 -7.957 1 96.75 259 SER A O 1
ATOM 2024 N N . MET A 1 260 ? 12.25 9.641 -7.906 1 97.94 260 MET A N 1
ATOM 2025 C CA . MET A 1 260 ? 13.398 9.859 -7.027 1 97.94 260 MET A CA 1
ATOM 2026 C C . MET A 1 260 ? 12.945 10.047 -5.582 1 97.94 260 MET A C 1
ATOM 2028 O O . MET A 1 260 ? 13.758 10.359 -4.707 1 97.94 260 MET A O 1
ATOM 2032 N N . TYR A 1 261 ? 11.633 9.961 -5.324 1 98.12 261 TYR A N 1
ATOM 2033 C CA . TYR A 1 261 ? 11.039 9.875 -3.996 1 98.12 261 TYR A CA 1
ATOM 2034 C C . TYR A 1 261 ? 10.914 11.258 -3.367 1 98.12 261 TYR A C 1
ATOM 2036 O O . TYR A 1 261 ? 10.836 11.391 -2.145 1 98.12 261 TYR A O 1
ATOM 2044 N N . TYR A 1 262 ? 10.922 12.258 -4.168 1 98.75 262 TYR A N 1
ATOM 2045 C CA . TYR A 1 262 ? 10.578 13.594 -3.707 1 98.75 262 TYR A CA 1
ATOM 2046 C C . TYR A 1 262 ? 9.102 13.883 -3.93 1 98.75 262 TYR A C 1
ATOM 2048 O O . TYR A 1 262 ? 8.492 13.344 -4.855 1 98.75 262 TYR A O 1
ATOM 2056 N N . GLY A 1 263 ? 8.562 14.719 -3.088 1 98.38 263 GLY A N 1
ATOM 2057 C CA . GLY A 1 263 ? 7.113 14.789 -3.057 1 98.38 263 GLY A CA 1
ATOM 2058 C C . GLY A 1 263 ? 6.582 16.188 -3.305 1 98.38 263 GLY A C 1
ATOM 2059 O O . GLY A 1 263 ? 7.332 17.172 -3.23 1 98.38 263 GLY A O 1
ATOM 2060 N N . GLY A 1 264 ? 5.316 16.234 -3.717 1 98.69 264 GLY A N 1
ATOM 2061 C CA . GLY A 1 264 ? 4.492 17.438 -3.684 1 98.69 264 GLY A CA 1
ATOM 2062 C C . GLY A 1 264 ? 3.352 17.344 -2.689 1 98.69 264 GLY A C 1
ATOM 2063 O O . GLY A 1 264 ? 3.076 16.266 -2.146 1 98.69 264 GLY A O 1
ATOM 2064 N N . ASP A 1 265 ? 2.777 18.438 -2.412 1 98.81 265 ASP A N 1
ATOM 2065 C CA . ASP A 1 265 ? 1.636 18.531 -1.506 1 98.81 265 ASP A CA 1
ATOM 2066 C C . ASP A 1 265 ? 0.786 19.766 -1.819 1 98.81 265 ASP A C 1
ATOM 2068 O O . ASP A 1 265 ? 1.13 20.875 -1.426 1 98.81 265 ASP A O 1
ATOM 2072 N N . LEU A 1 266 ? -0.28 19.516 -2.494 1 98.88 266 LEU A N 1
ATOM 2073 C CA . LEU A 1 266 ? -1.143 20.609 -2.926 1 98.88 266 LEU A CA 1
ATOM 2074 C C . LEU A 1 266 ? -2.588 20.359 -2.508 1 98.88 266 LEU A C 1
ATOM 2076 O O . LEU A 1 266 ? -3.039 19.219 -2.473 1 98.88 266 LEU A O 1
ATOM 2080 N N . THR A 1 267 ? -3.248 21.375 -2.18 1 98.75 267 THR A N 1
ATOM 2081 C CA . THR A 1 267 ? -4.68 21.312 -1.904 1 98.75 267 THR A CA 1
ATOM 2082 C C . THR A 1 267 ? -5.426 22.422 -2.648 1 98.75 267 THR A C 1
ATOM 2084 O O . THR A 1 267 ? -4.953 23.547 -2.723 1 98.75 267 THR A O 1
ATOM 2087 N N . ARG A 1 268 ? -6.504 22.078 -3.232 1 98.81 268 ARG A N 1
ATOM 2088 C CA . ARG A 1 268 ? -7.488 23.031 -3.738 1 98.81 268 ARG A CA 1
ATOM 2089 C C . ARG A 1 268 ? -8.898 22.656 -3.307 1 98.81 268 ARG A C 1
ATOM 2091 O O . ARG A 1 268 ? -9.188 21.469 -3.102 1 98.81 268 ARG A O 1
ATOM 2098 N N . THR A 1 269 ? -9.664 23.594 -3.076 1 98.81 269 THR A N 1
ATOM 2099 C CA . THR A 1 269 ? -11.109 23.422 -2.92 1 98.81 269 THR A CA 1
ATOM 2100 C C . THR A 1 269 ? -11.852 24.062 -4.086 1 98.81 269 THR A C 1
ATOM 2102 O O . THR A 1 269 ? -11.562 25.203 -4.465 1 98.81 269 THR A O 1
ATOM 2105 N N . PHE A 1 270 ? -12.742 23.375 -4.672 1 98.81 270 PHE A N 1
ATOM 2106 C CA . PHE A 1 270 ? -13.43 23.844 -5.867 1 98.81 270 PHE A CA 1
ATOM 2107 C C . PHE A 1 270 ? -14.883 23.391 -5.867 1 98.81 270 PHE A C 1
ATOM 2109 O O . PHE A 1 270 ? -15.25 22.438 -5.172 1 98.81 270 PHE A O 1
ATOM 2116 N N . PRO A 1 271 ? -15.75 24.141 -6.594 1 98.25 271 PRO A N 1
ATOM 2117 C CA . PRO A 1 271 ? -17.172 23.797 -6.598 1 98.25 271 PRO A CA 1
ATOM 2118 C C . PRO A 1 271 ? -17.469 22.531 -7.406 1 98.25 271 PRO A C 1
ATOM 2120 O O . PRO A 1 271 ? -16.812 22.281 -8.422 1 98.25 271 PRO A O 1
ATOM 2123 N N . VAL A 1 272 ? -18.359 21.594 -7 1 97.69 272 VAL A N 1
ATOM 2124 C CA . VAL A 1 272 ? -18.844 20.484 -7.816 1 97.69 272 VAL A CA 1
ATOM 2125 C C . VAL A 1 272 ? -19.531 21.016 -9.062 1 97.69 272 VAL A C 1
ATOM 2127 O O . VAL A 1 272 ? -19.391 20.453 -10.156 1 97.69 272 VAL A O 1
ATOM 2130 N N . GLY A 1 273 ? -20.219 22.125 -9.023 1 92.19 273 GLY A N 1
ATOM 2131 C CA . GLY A 1 273 ? -20.812 22.812 -10.164 1 92.19 273 GLY A 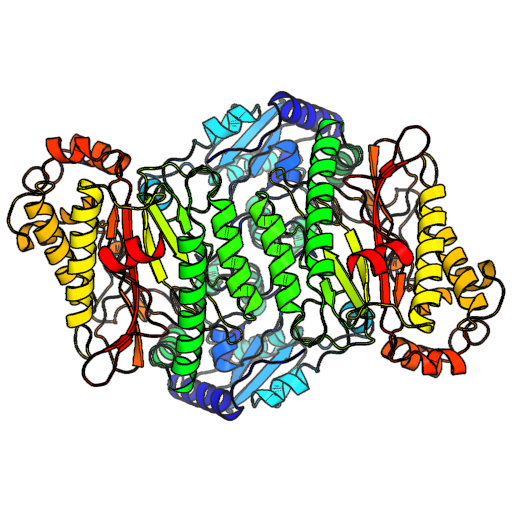CA 1
ATOM 2132 C C . GLY A 1 273 ? -19.891 23.828 -10.805 1 92.19 273 GLY A C 1
ATOM 2133 O O . GLY A 1 273 ? -18.656 23.688 -10.734 1 92.19 273 GLY A O 1
ATOM 2134 N N . ARG A 1 274 ? -20.438 24.797 -11.516 1 90.94 274 ARG A N 1
ATOM 2135 C CA . ARG A 1 274 ? -19.688 25.75 -12.312 1 90.94 274 ARG A CA 1
ATOM 2136 C C . ARG A 1 274 ? -19.141 26.875 -11.438 1 90.94 274 ARG A C 1
ATOM 2138 O O . ARG A 1 274 ? -18.125 27.5 -11.773 1 90.94 274 ARG A O 1
ATOM 2145 N N . SER A 1 275 ? -19.922 27.078 -10.336 1 95.75 275 SER A N 1
ATOM 2146 C CA . SER A 1 275 ? -19.547 28.234 -9.539 1 95.75 275 SER A CA 1
ATOM 2147 C C . SER A 1 275 ? -19.734 27.969 -8.055 1 95.75 275 SER A C 1
ATOM 2149 O O . SER A 1 275 ? -20.562 27.156 -7.664 1 95.75 275 SER A O 1
ATOM 2151 N N . PHE A 1 276 ? -18.953 28.719 -7.27 1 97.75 276 PHE A N 1
ATOM 2152 C CA . PHE A 1 276 ? -19.156 28.75 -5.824 1 97.75 276 PHE A CA 1
ATOM 2153 C C . PHE A 1 276 ? -20.453 29.453 -5.465 1 97.75 276 PHE A C 1
ATOM 2155 O O . PHE A 1 276 ? -20.922 30.328 -6.207 1 97.75 276 PHE A O 1
ATOM 2162 N N . THR A 1 277 ? -21.062 29.031 -4.367 1 97 277 THR A N 1
ATOM 2163 C CA . THR A 1 277 ? -22.141 29.844 -3.805 1 97 277 THR A CA 1
ATOM 2164 C C . THR A 1 277 ? -21.578 31.125 -3.199 1 97 277 THR A C 1
ATOM 2166 O O . THR A 1 277 ? -20.375 31.281 -3.035 1 97 277 THR A O 1
ATOM 2169 N N . SER A 1 278 ? -22.469 32.031 -2.838 1 96.94 278 SER A N 1
ATOM 2170 C CA . SER A 1 278 ? -22.031 33.312 -2.277 1 96.94 278 SER A CA 1
ATOM 2171 C C . SER A 1 278 ? -21.266 33.125 -0.976 1 96.94 278 SER A C 1
ATOM 2173 O O . SER A 1 278 ? -20.203 33.719 -0.78 1 96.94 278 SER A O 1
ATOM 2175 N N . ARG A 1 279 ? -21.781 32.281 -0.063 1 96.81 279 ARG A N 1
ATOM 2176 C CA . ARG A 1 279 ? -21.109 32 1.198 1 96.81 279 ARG A CA 1
ATOM 2177 C C . ARG A 1 279 ? -19.75 31.359 0.958 1 96.81 279 ARG A C 1
ATOM 2179 O O . ARG A 1 279 ? -18.781 31.656 1.665 1 96.81 279 ARG A O 1
ATOM 2186 N N . GLN A 1 280 ? -19.734 30.453 -0.02 1 98.38 280 GLN A N 1
ATOM 2187 C CA . GLN A 1 280 ? -18.484 29.766 -0.35 1 98.38 280 GLN A CA 1
ATOM 2188 C C . GLN A 1 280 ? -17.438 30.734 -0.891 1 98.38 280 GLN A C 1
ATOM 2190 O O . GLN A 1 280 ? -16.266 30.656 -0.527 1 98.38 280 GLN A O 1
ATOM 2195 N N . LYS A 1 281 ? -17.859 31.656 -1.726 1 98.38 281 LYS A N 1
ATOM 2196 C CA . LYS A 1 281 ? -16.969 32.656 -2.285 1 98.38 281 LYS A CA 1
ATOM 2197 C C . LYS A 1 281 ? -16.359 33.531 -1.186 1 98.38 281 LYS A C 1
ATOM 2199 O O . LYS A 1 281 ? -15.148 33.781 -1.194 1 98.38 281 LYS A O 1
ATOM 2204 N N . GLU A 1 282 ? -17.188 33.938 -0.302 1 98.31 282 GLU A N 1
ATOM 2205 C CA . GLU A 1 282 ? -16.719 34.812 0.786 1 98.31 282 GLU A CA 1
ATOM 2206 C C . GLU A 1 282 ? -15.633 34.125 1.607 1 98.31 282 GLU A C 1
ATOM 2208 O O . GLU A 1 282 ? -14.57 34.688 1.848 1 98.31 282 GLU A O 1
ATOM 2213 N N . LEU A 1 283 ? -15.891 32.906 2.01 1 98.75 283 LEU A N 1
ATOM 2214 C CA . LEU A 1 283 ? -14.938 32.219 2.871 1 98.75 283 LEU A CA 1
ATOM 2215 C C . LEU A 1 283 ? -13.711 31.781 2.078 1 98.75 283 LEU A C 1
ATOM 2217 O O . LEU A 1 283 ? -12.602 31.734 2.617 1 98.75 283 LEU A O 1
ATOM 2221 N N . TYR A 1 284 ? -13.93 31.438 0.774 1 98.81 284 TYR A N 1
ATOM 2222 C CA . TYR A 1 284 ? -12.781 31.125 -0.077 1 98.81 284 TYR A CA 1
ATOM 2223 C C . TYR A 1 284 ? -11.812 32.312 -0.128 1 98.81 284 TYR A C 1
ATOM 2225 O O . TYR A 1 284 ? -10.594 32.125 -0.016 1 98.81 284 TYR A O 1
ATOM 2233 N N . GLU A 1 285 ? -12.336 33.469 -0.268 1 98.75 285 GLU A N 1
ATOM 2234 C CA . GLU A 1 285 ? -11.508 34.656 -0.334 1 98.75 285 GLU A CA 1
ATOM 2235 C C . GLU A 1 285 ? -10.805 34.906 0.995 1 98.75 285 GLU A C 1
ATOM 2237 O O . GLU A 1 285 ? -9.672 35.406 1.02 1 98.75 285 GLU A O 1
ATOM 2242 N N . VAL A 1 286 ? -11.5 34.625 2.082 1 98.81 286 VAL A N 1
ATOM 2243 C CA . VAL A 1 286 ? -10.883 34.75 3.398 1 98.81 286 VAL A CA 1
ATOM 2244 C C . VAL A 1 286 ? -9.648 33.875 3.475 1 98.81 286 VAL A C 1
ATOM 2246 O O . VAL A 1 286 ? -8.578 34.312 3.908 1 98.81 286 VAL A O 1
ATOM 2249 N N . VAL A 1 287 ? -9.758 32.594 3.045 1 98.88 287 VAL A N 1
ATOM 2250 C CA . VAL A 1 287 ? -8.664 31.625 3.086 1 98.88 287 VAL A CA 1
ATOM 2251 C C . VAL A 1 287 ? -7.551 32.062 2.139 1 98.88 287 VAL A C 1
ATOM 2253 O O . VAL A 1 287 ? -6.367 32.031 2.49 1 98.88 287 VAL A O 1
ATOM 2256 N N . LEU A 1 288 ? -7.926 32.469 0.921 1 98.88 288 LEU A N 1
ATOM 2257 C CA . LEU A 1 288 ? -6.949 32.906 -0.071 1 98.88 288 LEU A CA 1
ATOM 2258 C C . LEU A 1 288 ? -6.152 34.094 0.435 1 98.88 288 LEU A C 1
ATOM 2260 O O . LEU A 1 288 ? -4.938 34.156 0.247 1 98.88 288 LEU A O 1
ATOM 2264 N N . ALA A 1 289 ? -6.828 35.094 1.067 1 98.81 289 ALA A N 1
ATOM 2265 C CA . ALA A 1 289 ? -6.152 36.25 1.62 1 98.81 289 ALA A CA 1
ATOM 2266 C C . ALA A 1 289 ? -5.148 35.844 2.697 1 98.81 289 ALA A C 1
ATOM 2268 O O . ALA A 1 289 ? -4.059 36.406 2.781 1 98.81 289 ALA A O 1
ATOM 2269 N N . SER A 1 290 ? -5.582 34.969 3.525 1 98.81 290 SER A N 1
ATOM 2270 C CA . SER A 1 290 ? -4.684 34.438 4.547 1 98.81 290 SER A CA 1
ATOM 2271 C C . SER A 1 290 ? -3.455 33.781 3.92 1 98.81 290 SER A C 1
ATOM 2273 O O . SER A 1 290 ? -2.33 34 4.383 1 98.81 290 SER A O 1
ATOM 2275 N N . MET A 1 291 ? -3.643 32.969 2.904 1 98.75 291 MET A N 1
ATOM 2276 C CA . MET A 1 291 ? -2.537 32.312 2.205 1 98.75 291 MET A CA 1
ATOM 2277 C C . MET A 1 291 ? -1.567 33.375 1.643 1 98.75 291 MET A C 1
ATOM 2279 O O . MET A 1 291 ? -0.354 33.25 1.827 1 98.75 291 MET A O 1
ATOM 2283 N N . ASP A 1 292 ? -2.143 34.312 0.937 1 98.62 292 ASP A N 1
ATOM 2284 C CA . ASP A 1 292 ? -1.319 35.344 0.308 1 98.62 292 ASP A CA 1
ATOM 2285 C C . ASP A 1 292 ? -0.49 36.094 1.348 1 98.62 292 ASP A C 1
ATOM 2287 O O . ASP A 1 292 ? 0.68 36.406 1.11 1 98.62 292 ASP A O 1
ATOM 2291 N N . HIS A 1 293 ? -1.119 36.406 2.441 1 98.75 293 HIS A N 1
ATOM 2292 C CA . HIS A 1 293 ? -0.405 37.062 3.518 1 98.75 293 HIS A CA 1
ATOM 2293 C C . HIS A 1 293 ? 0.739 36.219 4.047 1 98.75 293 HIS A C 1
ATOM 2295 O O . HIS A 1 293 ? 1.854 36.719 4.234 1 98.75 293 HIS A O 1
ATOM 2301 N N . ALA A 1 294 ? 0.492 34.969 4.332 1 98.81 294 ALA A N 1
ATOM 2302 C CA . ALA A 1 294 ? 1.517 34.031 4.809 1 98.81 294 ALA A CA 1
ATOM 2303 C C . ALA A 1 294 ? 2.68 33.969 3.82 1 98.81 294 ALA A C 1
ATOM 2305 O O . ALA A 1 294 ? 3.844 34 4.219 1 98.81 294 ALA A O 1
ATOM 2306 N N . ILE A 1 295 ? 2.338 33.812 2.512 1 98.81 295 ILE A N 1
ATOM 2307 C CA . ILE A 1 295 ? 3.346 33.719 1.461 1 98.81 295 ILE A CA 1
ATOM 2308 C C . ILE A 1 295 ? 4.23 34.938 1.452 1 98.81 295 ILE A C 1
ATOM 2310 O O . ILE A 1 295 ? 5.449 34.844 1.303 1 98.81 295 ILE A O 1
ATOM 2314 N N . SER A 1 296 ? 3.646 36.094 1.664 1 98.69 296 SER A N 1
ATOM 2315 C CA . SER A 1 296 ? 4.379 37.344 1.619 1 98.69 296 SER A CA 1
ATOM 2316 C C . SER A 1 296 ? 5.41 37.438 2.74 1 98.69 296 SER A C 1
ATOM 2318 O O . SER A 1 296 ? 6.348 38.25 2.676 1 98.69 296 SER A O 1
ATOM 2320 N N . MET A 1 297 ? 5.262 36.625 3.768 1 98.75 297 MET A N 1
ATOM 2321 C CA . MET A 1 297 ? 6.137 36.656 4.934 1 98.75 297 MET A CA 1
ATOM 2322 C C . MET A 1 297 ? 7.266 35.625 4.809 1 98.75 297 MET A C 1
ATOM 2324 O O . MET A 1 297 ? 8.18 35.594 5.633 1 98.75 297 MET A O 1
ATOM 2328 N N . LEU A 1 298 ? 7.273 34.812 3.82 1 98.88 298 LEU A N 1
ATOM 2329 C CA . LEU A 1 298 ? 8.25 33.719 3.672 1 98.88 298 LEU A CA 1
ATOM 2330 C C . LEU A 1 298 ? 9.625 34.281 3.307 1 98.88 298 LEU A C 1
ATOM 2332 O O . LEU A 1 298 ? 9.852 34.688 2.158 1 98.88 298 LEU A O 1
ATOM 2336 N N . LYS A 1 299 ? 10.539 34.219 4.168 1 98.62 299 LYS A N 1
ATOM 2337 C CA . LYS A 1 299 ? 11.93 34.594 3.957 1 98.62 299 LYS A CA 1
ATOM 2338 C C . LYS A 1 299 ? 12.812 34.125 5.105 1 98.62 299 LYS A C 1
ATOM 2340 O O . LYS A 1 299 ? 12.32 33.812 6.191 1 98.62 299 LYS A O 1
ATOM 2345 N N . PRO A 1 300 ? 14.125 34 4.848 1 98.56 300 PRO A N 1
ATOM 2346 C CA . PRO A 1 300 ? 15.023 33.562 5.922 1 98.56 300 PRO A CA 1
ATOM 2347 C C . PRO A 1 300 ? 14.93 34.469 7.156 1 98.56 300 PRO A C 1
ATOM 2349 O O . PRO A 1 300 ? 14.781 35.688 7.031 1 98.56 300 PRO A O 1
ATOM 2352 N N . GLY A 1 301 ? 15.008 33.812 8.32 1 98.19 301 GLY A N 1
ATOM 2353 C CA . GLY A 1 301 ? 15.055 34.594 9.562 1 98.19 301 GLY A CA 1
ATOM 2354 C C . GLY A 1 301 ? 13.695 34.75 10.211 1 98.19 301 GLY A C 1
ATOM 2355 O O . GLY A 1 301 ? 13.602 35.094 11.391 1 98.19 301 GLY A O 1
ATOM 2356 N N . VAL A 1 302 ? 12.633 34.5 9.477 1 98.44 302 VAL A N 1
ATOM 2357 C CA . VAL A 1 302 ? 11.289 34.594 10.031 1 98.44 302 VAL A CA 1
ATOM 2358 C C . VAL A 1 302 ? 10.867 33.25 10.602 1 98.44 302 VAL A C 1
ATOM 2360 O O . VAL A 1 302 ? 11.039 32.219 9.953 1 98.44 302 VAL A O 1
ATOM 2363 N N . ARG A 1 303 ? 10.469 33.375 11.82 1 97.94 303 ARG A N 1
ATOM 2364 C CA . ARG A 1 303 ? 9.945 32.156 12.406 1 97.94 303 ARG A CA 1
ATOM 2365 C C . ARG A 1 303 ? 8.641 31.734 11.734 1 97.94 303 ARG A C 1
ATOM 2367 O O . ARG A 1 303 ? 7.727 32.562 11.594 1 97.94 303 ARG A O 1
ATOM 2374 N N . TYR A 1 304 ? 8.492 30.406 11.32 1 98.81 304 TYR A N 1
ATOM 2375 C CA . TYR A 1 304 ? 7.262 29.922 10.703 1 98.81 304 TYR A CA 1
ATOM 2376 C C . TYR A 1 304 ? 6.09 30.016 11.672 1 98.81 304 TYR A C 1
ATOM 2378 O O . TYR A 1 304 ? 4.949 30.234 11.258 1 98.81 304 TYR A O 1
ATOM 2386 N N . LYS A 1 305 ? 6.332 29.844 12.969 1 98.25 305 LYS A N 1
ATOM 2387 C CA . LYS A 1 305 ? 5.297 30.047 13.984 1 98.25 305 LYS A CA 1
ATOM 2388 C C . LYS A 1 305 ? 4.676 31.438 13.875 1 98.25 305 LYS A C 1
ATOM 2390 O O . LYS A 1 305 ? 3.459 31.594 14.016 1 98.25 305 LYS A O 1
ATOM 2395 N N . ASP A 1 306 ? 5.527 32.438 13.703 1 98.5 306 ASP A N 1
ATOM 2396 C CA . ASP A 1 306 ? 5.027 33.812 13.547 1 98.5 306 ASP A CA 1
ATOM 2397 C C . ASP A 1 306 ? 4.195 33.938 12.273 1 98.5 306 ASP A C 1
ATOM 2399 O O . ASP A 1 306 ? 3.205 34.688 12.25 1 98.5 306 ASP A O 1
ATOM 2403 N N . ILE A 1 307 ? 4.602 33.312 11.188 1 98.81 307 ILE A N 1
ATOM 2404 C CA . ILE A 1 307 ? 3.828 33.281 9.953 1 98.81 307 ILE A CA 1
ATOM 2405 C C . ILE A 1 307 ? 2.473 32.625 10.203 1 98.81 307 ILE A C 1
ATOM 2407 O O . ILE A 1 307 ? 1.442 33.125 9.734 1 98.81 307 ILE A O 1
ATOM 2411 N N . HIS A 1 308 ? 2.459 31.516 10.938 1 98.62 308 HIS A N 1
ATOM 2412 C CA . HIS A 1 308 ? 1.224 30.828 11.297 1 98.62 308 HIS A CA 1
ATOM 2413 C C . HIS A 1 308 ? 0.277 31.766 12.047 1 98.62 308 HIS A C 1
ATOM 2415 O O . HIS A 1 308 ? -0.907 31.844 11.719 1 98.62 308 HIS A O 1
ATOM 2421 N N . LEU A 1 309 ? 0.805 32.406 13.055 1 98.38 309 LEU A N 1
ATOM 2422 C CA . LEU A 1 309 ? -0.025 33.312 13.852 1 98.38 309 LEU A CA 1
ATOM 2423 C C . LEU A 1 309 ? -0.557 34.469 13.008 1 98.38 309 LEU A C 1
ATOM 2425 O O . LEU A 1 309 ? -1.709 34.875 13.164 1 98.38 309 LEU A O 1
ATOM 2429 N N . ALA A 1 310 ? 0.292 34.969 12.141 1 98.69 310 ALA A N 1
ATOM 2430 C CA . ALA A 1 310 ? -0.146 36.031 11.234 1 98.69 310 ALA A CA 1
ATOM 2431 C C . ALA A 1 310 ? -1.263 35.531 10.32 1 98.69 310 ALA A C 1
ATOM 2433 O O . ALA A 1 310 ? -2.221 36.281 10.047 1 98.69 310 ALA A O 1
ATOM 2434 N N . ALA A 1 311 ? -1.115 34.344 9.797 1 98.75 311 ALA A N 1
ATOM 2435 C CA . ALA A 1 311 ? -2.156 33.75 8.969 1 98.75 311 ALA A CA 1
ATOM 2436 C C . ALA A 1 311 ? -3.459 33.594 9.75 1 98.75 311 ALA A C 1
ATOM 2438 O O . ALA A 1 311 ? -4.543 33.844 9.211 1 98.75 311 ALA A O 1
ATOM 2439 N N . CYS A 1 312 ? -3.352 33.188 10.992 1 98.69 312 CYS A N 1
ATOM 2440 C CA . CYS A 1 312 ? -4.52 33.062 11.852 1 98.69 312 CYS A CA 1
ATOM 2441 C C . CYS A 1 312 ? -5.211 34.406 12.047 1 98.69 312 CYS A C 1
ATOM 2443 O O . CYS A 1 312 ? -6.441 34.469 12.023 1 98.69 312 CYS A O 1
ATOM 2445 N N . GLU A 1 313 ? -4.426 35.406 12.273 1 98.81 313 GLU A N 1
ATOM 2446 C CA . GLU A 1 313 ? -5 36.75 12.438 1 98.81 313 GLU A CA 1
ATOM 2447 C C . GLU A 1 313 ? -5.719 37.188 11.172 1 98.81 313 GLU A C 1
ATOM 2449 O O . GLU A 1 313 ? -6.789 37.812 11.242 1 98.81 313 GLU A O 1
ATOM 2454 N N . LYS A 1 314 ? -5.074 36.906 10.039 1 98.81 314 LYS A N 1
ATOM 2455 C CA . LYS A 1 314 ? -5.715 37.25 8.773 1 98.81 314 LYS A CA 1
ATOM 2456 C C . LYS A 1 314 ? -7.016 36.469 8.586 1 98.81 314 LYS A C 1
ATOM 2458 O O . LYS A 1 314 ? -7.996 37 8.062 1 98.81 314 LYS A O 1
ATOM 2463 N N . LEU A 1 315 ? -7.074 35.188 8.914 1 98.81 315 LEU A N 1
ATOM 2464 C CA . LEU A 1 315 ? -8.312 34.406 8.891 1 98.81 315 LEU A CA 1
ATOM 2465 C C . LEU A 1 315 ? -9.367 35.062 9.781 1 98.81 315 LEU A C 1
ATOM 2467 O O . LEU A 1 315 ? -10.516 35.219 9.367 1 98.81 315 LEU A O 1
ATOM 2471 N N . ALA A 1 316 ? -8.945 35.375 11 1 98.75 316 ALA A N 1
ATOM 2472 C CA . ALA A 1 316 ? -9.867 36 11.961 1 98.75 316 ALA A CA 1
ATOM 2473 C C . ALA A 1 316 ? -10.438 37.281 11.43 1 98.75 316 ALA A C 1
ATOM 2475 O O . ALA A 1 316 ? -11.625 37.562 11.594 1 98.75 316 ALA A O 1
ATOM 2476 N N . GLU A 1 317 ? -9.555 38.094 10.859 1 98.81 317 GLU A N 1
ATOM 2477 C CA . GLU A 1 317 ? -9.992 39.344 10.25 1 98.81 317 GLU A CA 1
ATOM 2478 C C . GLU A 1 317 ? -11.117 39.125 9.242 1 98.81 317 GLU A C 1
ATOM 2480 O O . GLU A 1 317 ? -12.141 39.812 9.273 1 98.81 317 GLU A O 1
ATOM 2485 N N . GLY A 1 318 ? -10.891 38.188 8.344 1 98.75 318 GLY A N 1
ATOM 2486 C CA . GLY A 1 318 ? -11.906 37.844 7.359 1 98.75 318 GLY A CA 1
ATOM 2487 C C . GLY A 1 318 ? -13.172 37.281 7.977 1 98.75 318 GLY A C 1
ATOM 2488 O O . GLY A 1 318 ? -14.281 37.594 7.531 1 98.75 318 GLY A O 1
ATOM 2489 N N . LEU A 1 319 ? -13.031 36.438 8.961 1 98.81 319 LEU A N 1
ATOM 2490 C CA . LEU A 1 319 ? -14.172 35.781 9.617 1 98.81 319 LEU A CA 1
ATOM 2491 C C . LEU A 1 319 ? -15.008 36.812 10.367 1 98.81 319 LEU A C 1
ATOM 2493 O O . LEU A 1 319 ? -16.234 36.688 10.477 1 98.81 319 LEU A O 1
ATOM 2497 N N . VAL A 1 320 ? -14.352 37.844 10.898 1 98.75 320 VAL A N 1
ATOM 2498 C CA . VAL A 1 320 ? -15.078 38.969 11.508 1 98.75 320 VAL A CA 1
ATOM 2499 C C . VAL A 1 320 ? -15.875 39.719 10.445 1 98.75 320 VAL A C 1
ATOM 2501 O O . VAL A 1 320 ? -17.031 40.062 10.656 1 98.75 320 VAL A O 1
ATOM 2504 N N . GLN A 1 321 ? -15.273 39.938 9.328 1 98.31 321 GLN A N 1
ATOM 2505 C CA . GLN A 1 321 ? -15.922 40.656 8.242 1 98.31 321 GLN A CA 1
ATOM 2506 C C . GLN A 1 321 ? -17.188 39.969 7.77 1 98.31 321 GLN A C 1
ATOM 2508 O O . GLN A 1 321 ? -18.156 40.594 7.375 1 98.31 321 GLN A O 1
ATOM 2513 N N . VAL A 1 322 ? -17.172 38.656 7.812 1 97.81 322 VAL A N 1
ATOM 2514 C CA . VAL A 1 322 ? -18.344 37.906 7.332 1 97.81 322 VAL A CA 1
ATOM 2515 C C . VAL A 1 322 ? -19.25 37.531 8.508 1 97.81 322 VAL A C 1
ATOM 2517 O O . VAL A 1 322 ? -20.172 36.75 8.359 1 97.81 322 VAL A O 1
ATOM 2520 N N . ASN A 1 323 ? -18.953 37.969 9.695 1 98.12 323 ASN A N 1
ATOM 2521 C CA . ASN A 1 323 ? -19.797 37.969 10.883 1 98.12 323 ASN A CA 1
ATOM 2522 C C . ASN A 1 323 ? -19.828 36.594 11.531 1 98.12 323 ASN A C 1
ATOM 2524 O O . ASN A 1 323 ? -20.781 36.25 12.234 1 98.12 323 ASN A O 1
ATOM 2528 N N . LEU A 1 324 ? -18.875 35.719 11.258 1 98.69 324 LEU A N 1
ATOM 2529 C CA . LEU A 1 324 ? -18.75 34.469 11.953 1 98.69 324 LEU A CA 1
ATOM 2530 C C . LEU A 1 324 ? -18.031 34.625 13.281 1 98.69 324 LEU A C 1
ATOM 2532 O O . LEU A 1 324 ? -18.25 33.844 14.219 1 98.69 324 LEU A O 1
ATOM 2536 N N . MET A 1 325 ? -17.172 35.594 13.305 1 98.69 325 MET A N 1
ATOM 2537 C CA . MET A 1 325 ? -16.469 35.969 14.531 1 98.69 325 MET A CA 1
ATOM 2538 C C . MET A 1 325 ? -16.703 37.438 14.852 1 98.69 325 MET A C 1
ATOM 2540 O O . MET A 1 325 ? -17.297 38.188 14.055 1 98.69 325 MET A O 1
ATOM 2544 N N . LYS A 1 326 ? -16.297 37.875 16.047 1 98.25 326 LYS A N 1
ATOM 2545 C CA . LYS A 1 326 ? -16.344 39.25 16.469 1 98.25 326 LYS A CA 1
ATOM 2546 C C . LYS A 1 326 ? -15.156 39.594 17.359 1 98.25 326 LYS A C 1
ATOM 2548 O O . LYS A 1 326 ? -14.602 38.719 18.031 1 98.25 326 LYS A O 1
ATOM 2553 N N . GLY A 1 327 ? -14.797 40.875 17.297 1 98.06 327 GLY A N 1
ATOM 2554 C CA . GLY A 1 327 ? -13.68 41.344 18.094 1 98.06 327 GLY A CA 1
ATOM 2555 C C . GLY A 1 327 ? -12.43 41.625 17.297 1 98.06 327 GLY A C 1
ATOM 2556 O O . GLY A 1 327 ? -12.469 41.625 16.062 1 98.06 327 GLY A O 1
ATOM 2557 N N . ASP A 1 328 ? -11.336 41.938 18.031 1 98.31 328 ASP A N 1
ATOM 2558 C CA . ASP A 1 328 ? -10.047 42.219 17.422 1 98.31 328 ASP A CA 1
ATOM 2559 C C . ASP A 1 328 ? -9.312 40.938 17.016 1 98.31 328 ASP A C 1
ATOM 2561 O O . ASP A 1 328 ? -9.172 40.031 17.828 1 98.31 328 ASP A O 1
ATOM 2565 N N . PRO A 1 329 ? -8.875 40.906 15.758 1 98.44 329 PRO A N 1
ATOM 2566 C CA . PRO A 1 329 ? -8.227 39.688 15.266 1 98.44 329 PRO A CA 1
ATOM 2567 C C . PRO A 1 329 ? -7.078 39.219 16.156 1 98.44 329 PRO A C 1
ATOM 2569 O O . PRO A 1 329 ? -6.938 38.031 16.422 1 98.44 329 PRO A O 1
ATOM 2572 N N . ALA A 1 330 ? -6.285 40.125 16.609 1 98.38 330 ALA A N 1
ATOM 2573 C CA . ALA A 1 330 ? -5.156 39.75 17.453 1 98.38 330 ALA A CA 1
ATOM 2574 C C . ALA A 1 330 ? -5.629 39.156 18.766 1 98.38 330 ALA A C 1
ATOM 2576 O O . ALA A 1 330 ? -5.031 38.188 19.266 1 98.38 330 ALA A O 1
ATOM 2577 N N . GLU A 1 331 ? -6.668 39.688 19.375 1 98.44 331 GLU A N 1
ATOM 2578 C CA . GLU A 1 331 ? -7.238 39.156 20.609 1 98.44 331 GLU A CA 1
ATOM 2579 C C . GLU A 1 331 ? -7.879 37.812 20.391 1 98.44 331 GLU A C 1
ATOM 2581 O O . GLU A 1 331 ? -7.801 36.938 21.266 1 98.44 331 GLU A O 1
ATOM 2586 N N . ILE A 1 332 ? -8.484 37.656 19.234 1 98.38 332 ILE A N 1
ATOM 2587 C CA . ILE A 1 332 ? -9.109 36.406 18.875 1 98.38 332 ILE A CA 1
ATOM 2588 C C . ILE A 1 332 ? -8.062 35.281 18.875 1 98.38 332 ILE A C 1
ATOM 2590 O O . ILE A 1 332 ? -8.273 34.219 19.469 1 98.38 332 ILE A O 1
ATOM 2594 N N . VAL A 1 333 ? -6.934 35.531 18.219 1 98.12 333 VAL A N 1
ATOM 2595 C CA . VAL A 1 333 ? -5.875 34.562 18.078 1 98.12 333 VAL A CA 1
ATOM 2596 C C . VAL A 1 333 ? -5.207 34.312 19.422 1 98.12 333 VAL A C 1
ATOM 2598 O O . VAL A 1 333 ? -4.91 33.156 19.781 1 98.12 333 VAL A O 1
ATOM 2601 N N . ALA A 1 334 ? -5.004 35.344 20.219 1 97.25 334 ALA A N 1
ATOM 2602 C CA . ALA A 1 334 ? -4.395 35.219 21.531 1 97.25 334 ALA A CA 1
ATOM 2603 C C . ALA A 1 334 ? -5.25 34.344 22.453 1 97.25 334 ALA A C 1
ATOM 2605 O O . ALA A 1 334 ? -4.723 33.594 23.281 1 97.25 334 ALA A O 1
ATOM 2606 N N . ALA A 1 335 ? -6.504 34.438 22.281 1 97 335 ALA A N 1
ATOM 2607 C CA . ALA A 1 335 ? -7.434 33.688 23.109 1 97 335 ALA A CA 1
ATOM 2608 C C . ALA A 1 335 ? -7.562 32.25 22.594 1 97 335 ALA A C 1
ATOM 2610 O O . ALA A 1 335 ? -8.047 31.359 23.312 1 97 335 ALA A O 1
ATOM 2611 N N . GLY A 1 336 ? -7.164 32 21.359 1 96.44 336 GLY A N 1
ATOM 2612 C CA . GLY A 1 336 ? -7.281 30.672 20.766 1 96.44 336 GLY A CA 1
ATOM 2613 C C . GLY A 1 336 ? -8.617 30.453 20.094 1 96.44 336 GLY A C 1
ATOM 2614 O O . GLY A 1 336 ? -8.922 29.328 19.656 1 96.44 336 GLY A O 1
ATOM 2615 N N . ALA A 1 337 ? -9.445 31.484 19.922 1 97.75 337 ALA A N 1
ATOM 2616 C CA . ALA A 1 337 ? -10.812 31.344 19.406 1 97.75 337 ALA A CA 1
ATOM 2617 C C . ALA A 1 337 ? -10.812 30.984 17.938 1 97.75 337 ALA A C 1
ATOM 2619 O O . ALA A 1 337 ? -11.75 30.359 17.438 1 97.75 337 ALA A O 1
ATOM 2620 N N . HIS A 1 338 ? -9.719 31.422 17.203 1 97.25 338 HIS A N 1
ATOM 2621 C CA . HIS A 1 338 ? -9.617 31.109 15.789 1 97.25 338 HIS A CA 1
ATOM 2622 C C . HIS A 1 338 ? -9.617 29.609 15.555 1 97.25 338 HIS A C 1
ATOM 2624 O O . HIS A 1 338 ? -9.938 29.141 14.453 1 97.25 338 HIS A O 1
ATOM 2630 N N . THR A 1 339 ? -9.32 28.734 16.562 1 95.88 339 THR A N 1
ATOM 2631 C CA . THR A 1 339 ? -9.18 27.281 16.438 1 95.88 339 THR A CA 1
ATOM 2632 C C . THR A 1 339 ? -10.547 26.625 16.234 1 95.88 339 THR A C 1
ATOM 2634 O O . THR A 1 339 ? -10.625 25.453 15.891 1 95.88 339 THR A O 1
ATOM 2637 N N . MET A 1 340 ? -11.602 27.375 16.422 1 95.31 340 MET A N 1
ATOM 2638 C CA . MET A 1 340 ? -12.93 26.922 16.016 1 95.31 340 MET A CA 1
ATOM 2639 C C . MET A 1 340 ? -12.977 26.609 14.523 1 95.31 340 MET A C 1
ATOM 2641 O O . MET A 1 340 ? -13.719 25.734 14.086 1 95.31 340 MET A O 1
ATOM 2645 N N . PHE A 1 341 ? -12.125 27.297 13.742 1 97.12 341 PHE A N 1
ATOM 2646 C CA . PHE A 1 341 ? -12.203 27.25 12.289 1 97.12 341 PHE A CA 1
ATOM 2647 C C . PHE A 1 341 ? -10.914 26.672 11.695 1 97.12 341 PHE A C 1
ATOM 2649 O O . PHE A 1 341 ? -10.914 26.156 10.586 1 97.12 341 PHE A O 1
ATOM 2656 N N . PHE A 1 342 ? -9.859 26.844 12.312 1 96.81 342 PHE A N 1
ATOM 2657 C CA . PHE A 1 342 ? -8.547 26.438 11.82 1 96.81 342 PHE A CA 1
ATOM 2658 C C . PHE A 1 342 ? -7.723 25.812 12.938 1 96.81 342 PHE A C 1
ATOM 2660 O O . PHE A 1 342 ? -6.961 26.5 13.617 1 96.81 342 PHE A O 1
ATOM 2667 N N . GLN A 1 343 ? -7.82 24.531 13.023 1 90.81 343 GLN A N 1
ATOM 2668 C CA . GLN A 1 343 ? -7.246 23.828 14.164 1 90.81 343 GLN A CA 1
ATOM 2669 C C . GLN A 1 343 ? -5.957 23.109 13.773 1 90.81 343 GLN A C 1
ATOM 2671 O O . GLN A 1 343 ? -5.301 22.484 14.625 1 90.81 343 GLN A O 1
ATOM 2676 N N . CYS A 1 344 ? -5.715 23.156 12.539 1 89.31 344 CYS A N 1
ATOM 2677 C CA . CYS A 1 344 ? -4.516 22.453 12.094 1 89.31 344 CYS A CA 1
ATOM 2678 C C . CYS A 1 344 ? -3.361 23.422 11.883 1 89.31 344 CYS A C 1
ATOM 2680 O O . CYS A 1 344 ? -3.529 24.641 12.039 1 89.31 344 CYS A O 1
ATOM 2682 N N . GLY A 1 345 ? -2.143 23.078 11.711 1 94 345 GLY A N 1
ATOM 2683 C CA . GLY A 1 345 ? -0.968 23.906 11.445 1 94 345 GLY A CA 1
ATOM 2684 C C . GLY A 1 345 ? -0.904 24.406 10.016 1 94 345 GLY A C 1
ATOM 2685 O O . GLY A 1 345 ? -1.503 23.812 9.117 1 94 345 GLY A O 1
ATOM 2686 N N . LEU A 1 346 ? -0.259 25.562 9.844 1 98.19 346 LEU A N 1
ATOM 2687 C CA . LEU A 1 346 ? -0.194 26.266 8.562 1 98.19 346 LEU A CA 1
ATOM 2688 C C . LEU A 1 346 ? 0.583 25.453 7.535 1 98.19 346 LEU A C 1
ATOM 2690 O O . LEU A 1 346 ? 0.415 25.641 6.328 1 98.19 346 LEU A O 1
ATOM 2694 N N . GLY A 1 347 ? 1.465 24.594 8.047 1 97.81 347 GLY A N 1
ATOM 2695 C CA . GLY A 1 347 ? 2.25 23.844 7.086 1 97.81 347 GLY A CA 1
ATOM 2696 C C . GLY A 1 347 ? 3.336 23 7.73 1 97.81 347 GLY A C 1
ATOM 2697 O O . GLY A 1 347 ? 3.271 22.703 8.93 1 97.81 347 GLY A O 1
ATOM 2698 N N . HIS A 1 348 ? 4.176 22.438 6.934 1 98.38 348 HIS A N 1
ATOM 2699 C CA . HIS A 1 348 ? 5.234 21.516 7.332 1 98.38 348 HIS A CA 1
ATOM 2700 C C . HIS A 1 348 ? 6.367 21.5 6.312 1 98.38 348 HIS A C 1
ATOM 2702 O O . HIS A 1 348 ? 6.23 22.062 5.223 1 98.38 348 HIS A O 1
ATOM 2708 N N . MET A 1 349 ? 7.512 20.922 6.758 1 98.62 349 MET A N 1
ATOM 2709 C CA . MET A 1 349 ? 8.609 20.688 5.824 1 98.62 349 MET A CA 1
ATOM 2710 C C . MET A 1 349 ? 8.211 19.656 4.77 1 98.62 349 MET A C 1
ATOM 2712 O O . MET A 1 349 ? 7.422 18.75 5.043 1 98.62 349 MET A O 1
ATOM 2716 N N . LEU A 1 350 ? 8.719 19.844 3.572 1 98.75 350 LEU A N 1
ATOM 2717 C CA . LEU A 1 350 ? 8.469 18.938 2.461 1 98.75 350 LEU A CA 1
ATOM 2718 C C . LEU A 1 350 ? 9.773 18.453 1.844 1 98.75 350 LEU A C 1
ATOM 2720 O O . LEU A 1 350 ? 10.727 19.234 1.715 1 98.75 350 LEU A O 1
ATOM 2724 N N . GLY A 1 351 ? 9.922 17.25 1.521 1 98.62 351 GLY A N 1
ATOM 2725 C CA . GLY A 1 351 ? 11.078 16.625 0.887 1 98.62 351 GLY A CA 1
ATOM 2726 C C . GLY A 1 351 ? 10.805 15.219 0.391 1 98.62 351 GLY A C 1
ATOM 2727 O O . GLY A 1 351 ? 9.891 15 -0.403 1 98.62 351 GLY A O 1
ATOM 2728 N N . MET A 1 352 ? 11.531 14.266 0.953 1 98.5 352 MET A N 1
ATOM 2729 C CA . MET A 1 352 ? 11.375 12.875 0.545 1 98.5 352 MET A CA 1
ATOM 2730 C C . MET A 1 352 ? 10.164 12.234 1.222 1 98.5 352 MET A C 1
ATOM 2732 O O . MET A 1 352 ? 9.695 11.18 0.792 1 98.5 352 MET A O 1
ATOM 2736 N N . ASP A 1 353 ? 9.68 12.859 2.232 1 97.88 353 ASP A N 1
ATOM 2737 C CA . ASP A 1 353 ? 8.398 12.555 2.855 1 97.88 353 ASP A CA 1
ATOM 2738 C C . ASP A 1 353 ? 7.438 13.734 2.734 1 97.88 353 ASP A C 1
ATOM 2740 O O . ASP A 1 353 ? 7.867 14.883 2.598 1 97.88 353 ASP A O 1
ATOM 2744 N N . THR A 1 354 ? 6.109 13.438 2.721 1 97.44 354 THR A N 1
ATOM 2745 C CA . THR A 1 354 ? 5.148 14.531 2.74 1 97.44 354 THR A CA 1
ATOM 2746 C C . THR A 1 354 ? 5.371 15.43 3.957 1 97.44 354 THR A C 1
ATOM 2748 O O . THR A 1 354 ? 5.59 16.625 3.816 1 97.44 354 THR A O 1
ATOM 2751 N N . HIS A 1 355 ? 5.246 14.891 5.125 1 97.62 355 HIS A N 1
ATOM 2752 C CA . HIS A 1 355 ? 5.785 15.531 6.32 1 97.62 355 HIS A CA 1
ATOM 2753 C C . HIS A 1 355 ? 7.246 15.148 6.539 1 97.62 355 HIS A C 1
ATOM 2755 O O . HIS A 1 355 ? 7.543 14.227 7.297 1 97.62 355 HIS A O 1
ATOM 2761 N N . ASP A 1 356 ? 8.086 15.898 5.883 1 98.38 356 ASP A N 1
ATOM 2762 C CA . ASP A 1 356 ? 9.477 15.5 5.734 1 98.38 356 ASP A CA 1
ATOM 2763 C C . ASP A 1 356 ? 10.125 15.25 7.098 1 98.38 356 ASP A C 1
ATOM 2765 O O . ASP A 1 356 ? 10.109 16.125 7.969 1 98.38 356 ASP A O 1
ATOM 2769 N N . MET A 1 357 ? 10.703 14.039 7.301 1 98.38 357 MET A N 1
ATOM 2770 C CA . MET A 1 357 ? 11.484 13.602 8.453 1 98.38 357 MET A CA 1
ATOM 2771 C C . MET A 1 357 ? 10.617 13.555 9.711 1 98.38 357 MET A C 1
ATOM 2773 O O . MET A 1 357 ? 11.117 13.719 10.82 1 98.38 357 MET A O 1
ATOM 2777 N N . GLU A 1 358 ? 9.297 13.398 9.516 1 96.81 358 GLU A N 1
ATOM 2778 C CA . GLU A 1 358 ? 8.414 13.312 10.68 1 96.81 358 GLU A CA 1
ATOM 2779 C C . GLU A 1 358 ? 8.828 12.188 11.609 1 96.81 358 GLU A C 1
ATOM 2781 O O . GLU A 1 358 ? 8.695 12.305 12.836 1 96.81 358 GLU A O 1
ATOM 2786 N N . ASP A 1 359 ? 9.352 11.141 11.086 1 96.56 359 ASP A N 1
ATOM 2787 C CA . ASP A 1 359 ? 9.734 9.977 11.883 1 96.56 359 ASP A CA 1
ATOM 2788 C C . ASP A 1 359 ? 10.898 10.312 12.812 1 96.56 359 ASP A C 1
ATOM 2790 O O . ASP A 1 359 ? 11.172 9.578 13.766 1 96.56 359 ASP A O 1
ATOM 2794 N N . LEU A 1 360 ? 11.625 11.391 12.562 1 98 360 LEU A N 1
ATOM 2795 C CA . LEU A 1 360 ? 12.773 11.789 13.367 1 98 360 LEU A CA 1
ATOM 2796 C C . LEU A 1 360 ? 12.352 12.703 14.508 1 98 360 LEU A C 1
ATOM 2798 O O . LEU A 1 360 ? 13.156 13.039 15.375 1 98 360 LEU A O 1
ATOM 2802 N N . GLY A 1 361 ? 11.07 13.148 14.516 1 96.88 361 GLY A N 1
ATOM 2803 C CA . GLY A 1 361 ? 10.523 13.922 15.617 1 96.88 361 GLY A CA 1
ATOM 2804 C C . GLY A 1 361 ? 10.25 15.367 15.258 1 96.88 361 GLY A C 1
ATOM 2805 O O . GLY A 1 361 ? 11.164 16.109 14.875 1 96.88 361 GLY A O 1
ATOM 2806 N N . GLU A 1 362 ? 9.055 15.844 15.477 1 96.38 362 GLU A N 1
ATOM 2807 C CA . GLU A 1 362 ? 8.633 17.188 15.125 1 96.38 362 GLU A CA 1
ATOM 2808 C C . GLU A 1 362 ? 9.438 18.234 15.898 1 96.38 362 GLU A C 1
ATOM 2810 O O . GLU A 1 362 ? 9.742 19.312 15.367 1 96.38 362 GLU A O 1
ATOM 2815 N N . GLN A 1 363 ? 9.734 17.875 17.141 1 97.62 363 GLN A N 1
ATOM 2816 C CA . GLN A 1 363 ? 10.516 18.797 17.953 1 97.62 363 GLN A CA 1
ATOM 2817 C C . GLN A 1 363 ? 11.852 19.125 17.281 1 97.62 363 GLN A C 1
ATOM 2819 O O . GLN A 1 363 ? 12.305 20.266 17.328 1 97.62 363 GLN A O 1
ATOM 2824 N N . TYR A 1 364 ? 12.445 18.109 16.672 1 98 364 TYR A N 1
ATOM 2825 C CA . TYR A 1 364 ? 13.789 18.281 16.141 1 98 364 TYR A CA 1
ATOM 2826 C C . TYR A 1 364 ? 13.742 18.812 14.711 1 98 364 TYR A C 1
ATOM 2828 O O . TYR A 1 364 ? 14.656 19.531 14.289 1 98 364 TYR A O 1
ATOM 2836 N N . VAL A 1 365 ? 12.664 18.516 13.992 1 98.25 365 VAL A N 1
ATOM 2837 C CA . VAL A 1 365 ? 12.547 18.906 12.586 1 98.25 365 VAL A CA 1
ATOM 2838 C C . VAL A 1 365 ? 11.969 20.312 12.492 1 98.25 365 VAL A C 1
ATOM 2840 O O . VAL A 1 365 ? 12.523 21.172 11.812 1 98.25 365 VAL A O 1
ATOM 2843 N N . GLY A 1 366 ? 10.875 20.547 13.195 1 98.31 366 GLY A N 1
ATOM 2844 C CA . GLY A 1 366 ? 10.102 21.766 13.008 1 98.31 366 GLY A CA 1
ATOM 2845 C C . GLY A 1 366 ? 10.414 22.828 14.031 1 98.31 366 GLY A C 1
ATOM 2846 O O . GLY A 1 366 ? 9.969 23.969 13.898 1 98.31 366 GLY A O 1
ATOM 2847 N N . TYR A 1 367 ? 11.227 22.562 15.039 1 98.19 367 TYR A N 1
ATOM 2848 C CA . TYR A 1 367 ? 11.547 23.484 16.109 1 98.19 367 TYR A CA 1
ATOM 2849 C C . TYR A 1 367 ? 13.031 23.438 16.453 1 98.19 367 TYR A C 1
ATOM 2851 O O . TYR A 1 367 ? 13.867 23.25 15.562 1 98.19 367 TYR A O 1
ATOM 2859 N N . THR A 1 368 ? 13.406 24 17.609 1 96.81 368 THR A N 1
ATOM 2860 C CA . THR A 1 368 ? 14.805 24.047 18.031 1 96.81 368 THR A CA 1
ATOM 2861 C C . THR A 1 368 ? 14.93 23.703 19.516 1 96.81 368 THR A C 1
ATOM 2863 O O . THR A 1 368 ? 13.93 23.438 20.188 1 96.81 368 THR A O 1
ATOM 2866 N N . ASP A 1 369 ? 16.156 23.578 19.922 1 95.44 369 ASP A N 1
ATOM 2867 C CA . ASP A 1 369 ? 16.406 23.266 21.328 1 95.44 369 ASP A CA 1
ATOM 2868 C C . ASP A 1 369 ? 15.836 24.344 22.25 1 95.44 369 ASP A C 1
ATOM 2870 O O . ASP A 1 369 ? 15.445 24.062 23.375 1 95.44 369 ASP A O 1
ATOM 2874 N N . THR A 1 370 ? 15.742 25.547 21.75 1 95.75 370 THR A N 1
ATOM 2875 C CA . THR A 1 370 ? 15.305 26.672 22.562 1 95.75 370 THR A CA 1
ATOM 2876 C C . THR A 1 370 ? 13.852 27.031 22.266 1 95.75 370 THR A C 1
ATOM 2878 O O . THR A 1 370 ? 13.18 27.672 23.078 1 95.75 370 THR A O 1
ATOM 2881 N N . LEU A 1 371 ? 13.406 26.688 21.109 1 96.88 371 LEU A N 1
ATOM 2882 C CA . LEU A 1 371 ? 12.008 26.844 20.75 1 96.88 371 LEU A CA 1
ATOM 2883 C C . LEU A 1 371 ? 11.281 25.5 20.812 1 96.88 371 LEU A C 1
ATOM 2885 O O . LEU A 1 371 ? 11.289 24.734 19.844 1 96.88 371 LEU A O 1
ATOM 2889 N N . LEU A 1 372 ? 10.555 25.312 21.859 1 96.88 372 LEU A N 1
ATOM 2890 C CA . LEU A 1 372 ? 9.922 24.016 22.094 1 96.88 372 LEU A CA 1
ATOM 2891 C C . LEU A 1 372 ? 8.539 23.969 21.469 1 96.88 372 LEU A C 1
ATOM 2893 O O . LEU A 1 372 ? 7.797 24.953 21.5 1 96.88 372 LEU A O 1
ATOM 2897 N N . LYS A 1 373 ? 8.188 22.906 20.891 1 96.75 373 LYS A N 1
ATOM 2898 C CA . LYS A 1 373 ? 6.848 22.703 20.328 1 96.75 373 LYS A CA 1
ATOM 2899 C C . LYS A 1 373 ? 5.797 22.672 21.438 1 96.75 373 LYS A C 1
ATOM 2901 O O . LYS A 1 373 ? 6 22.047 22.484 1 96.75 373 LYS A O 1
ATOM 2906 N N . GLU A 1 374 ? 4.691 23.406 21.172 1 94.69 374 GLU A N 1
ATOM 2907 C CA . GLU A 1 374 ? 3.512 23.266 22.016 1 94.69 374 GLU A CA 1
ATOM 2908 C C . GLU A 1 374 ? 2.795 21.953 21.766 1 94.69 374 GLU A C 1
ATOM 2910 O O . GLU A 1 374 ? 2.441 21.641 20.625 1 94.69 374 GLU A O 1
ATOM 2915 N N . THR A 1 375 ? 2.611 21.188 22.781 1 92.88 375 THR A N 1
ATOM 2916 C CA . THR A 1 375 ? 2.074 19.844 22.578 1 92.88 375 THR A CA 1
ATOM 2917 C C . THR A 1 375 ? 0.692 19.703 23.219 1 92.88 375 THR A C 1
ATOM 2919 O O . THR A 1 375 ? 0.081 18.641 23.156 1 92.88 375 THR A O 1
ATOM 2922 N N . LYS A 1 376 ? 0.127 20.75 23.969 1 90 376 LYS A N 1
ATOM 2923 C CA . LYS A 1 376 ? -1.095 20.578 24.75 1 90 376 LYS A CA 1
ATOM 2924 C C . LYS A 1 376 ? -2.215 21.469 24.219 1 90 376 LYS A C 1
ATOM 2926 O O . LYS A 1 376 ? -3.389 21.094 24.266 1 90 376 LYS A O 1
ATOM 2931 N N . THR A 1 377 ? -1.847 22.547 23.703 1 89.94 377 THR A N 1
ATOM 2932 C CA . THR A 1 377 ? -2.844 23.562 23.344 1 89.94 377 THR A CA 1
ATOM 2933 C C . THR A 1 377 ? -3.506 23.203 22.016 1 89.94 377 THR A C 1
ATOM 2935 O O . THR A 1 377 ? -2.824 23.016 21.016 1 89.94 377 THR A O 1
ATOM 2938 N N . PHE A 1 378 ? -4.863 23.156 22.047 1 87.81 378 PHE A N 1
ATOM 2939 C CA . PHE A 1 378 ? -5.641 22.844 20.859 1 87.81 378 PHE A CA 1
ATOM 2940 C C . PHE A 1 378 ? -5.312 23.812 19.734 1 87.81 378 PHE A C 1
ATOM 2942 O O . PHE A 1 378 ? -5.25 25.031 19.938 1 87.81 378 PHE A O 1
ATOM 2949 N N . GLY A 1 379 ? -5.066 23.281 18.578 1 87.31 379 GLY A N 1
ATOM 2950 C CA . GLY A 1 379 ? -4.625 24.078 17.438 1 87.31 379 GLY A CA 1
ATOM 2951 C C . GLY A 1 379 ? -3.117 24.156 17.312 1 87.31 379 GLY A C 1
ATOM 2952 O O . GLY A 1 379 ? -2.539 23.703 16.328 1 87.31 379 GLY A O 1
ATOM 2953 N N . LEU A 1 380 ? -2.506 24.719 18.406 1 91.25 380 LEU A N 1
ATOM 2954 C CA . LEU A 1 380 ? -1.067 24.953 18.375 1 91.25 380 LEU A CA 1
ATOM 2955 C C . LEU A 1 380 ? -0.302 23.641 18.406 1 91.25 380 LEU A C 1
ATOM 2957 O O . LEU A 1 380 ? 0.79 23.531 17.844 1 91.25 380 LEU A O 1
ATOM 2961 N N . LYS A 1 381 ? -0.873 22.641 19.078 1 92.69 381 LYS A N 1
ATOM 2962 C CA . LYS A 1 381 ? -0.206 21.344 19.172 1 92.69 381 LYS A CA 1
ATOM 2963 C C . LYS A 1 381 ? -0.091 20.688 17.797 1 92.69 381 LYS A C 1
ATOM 2965 O O . LYS A 1 381 ? 0.711 19.766 17.609 1 92.69 381 LYS A O 1
ATOM 2970 N N . SER A 1 382 ? -0.875 21.125 16.859 1 92.69 382 SER A N 1
ATOM 2971 C CA . SER A 1 382 ? -0.878 20.547 15.523 1 92.69 382 SER A CA 1
ATOM 2972 C C . SER A 1 382 ? 0.069 21.297 14.594 1 92.69 382 SER A C 1
ATOM 2974 O O . SER A 1 382 ? 0.251 20.922 13.438 1 92.69 382 SER A O 1
ATOM 2976 N N . LEU A 1 383 ? 0.684 22.422 15.086 1 96.94 383 LEU A N 1
ATOM 2977 C CA . LEU A 1 383 ? 1.663 23.156 14.297 1 96.94 383 LEU A CA 1
ATOM 2978 C C . LEU A 1 383 ? 2.979 22.391 14.211 1 96.94 383 LEU A C 1
ATOM 2980 O O . LEU A 1 383 ? 3.742 22.344 15.18 1 96.94 383 LEU A O 1
ATOM 2984 N N . ARG A 1 384 ? 3.293 21.875 13.031 1 96.75 384 ARG A N 1
ATOM 2985 C CA . ARG A 1 384 ? 4.414 20.953 12.852 1 96.75 384 ARG A CA 1
ATOM 2986 C C . ARG A 1 384 ? 5.719 21.719 12.648 1 96.75 384 ARG A C 1
ATOM 2988 O O . ARG A 1 384 ? 6.805 21.188 12.875 1 96.75 384 ARG A O 1
ATOM 2995 N N . LEU A 1 385 ? 5.613 22.938 12.211 1 98.25 385 LEU A N 1
ATOM 2996 C CA . LEU A 1 385 ? 6.777 23.766 11.891 1 98.25 385 LEU A CA 1
ATOM 2997 C C . LEU A 1 385 ? 6.688 25.125 12.586 1 98.25 385 LEU A C 1
ATOM 2999 O O . LEU A 1 385 ? 5.688 25.828 12.445 1 98.25 385 LEU A O 1
ATOM 3003 N N . GLY A 1 386 ? 7.715 25.453 13.359 1 98.31 386 GLY A N 1
ATOM 3004 C CA . GLY A 1 386 ? 7.707 26.719 14.078 1 98.31 386 GLY A CA 1
ATOM 3005 C C . GLY A 1 386 ? 9.031 27.453 13.992 1 98.31 386 GLY A C 1
ATOM 3006 O O . GLY A 1 386 ? 9.086 28.672 14.234 1 98.31 386 GLY A O 1
ATOM 3007 N N . ARG A 1 387 ? 10.094 26.781 13.562 1 98.25 387 ARG A N 1
ATOM 3008 C CA . ARG A 1 387 ? 11.445 27.344 13.617 1 98.25 387 ARG A CA 1
ATOM 3009 C C . ARG A 1 387 ? 11.633 28.422 12.562 1 98.25 387 ARG A C 1
ATOM 3011 O O . ARG A 1 387 ? 10.797 28.578 11.672 1 98.25 387 ARG A O 1
ATOM 3018 N N . GLU A 1 388 ? 12.758 29.141 12.703 1 98.44 388 GLU A N 1
ATOM 3019 C CA . GLU A 1 388 ? 13.133 30.156 11.727 1 98.44 388 GLU A CA 1
ATOM 3020 C C . GLU A 1 388 ? 13.453 29.531 10.375 1 98.44 388 GLU A C 1
ATOM 3022 O O . GLU A 1 388 ? 14.133 28.5 10.305 1 98.44 388 GLU A O 1
ATOM 3027 N N . LEU A 1 389 ? 12.891 30.156 9.336 1 98.69 389 LEU A N 1
ATOM 3028 C CA . LEU A 1 389 ? 13.133 29.688 7.98 1 98.69 389 LEU A CA 1
ATOM 3029 C C . LEU A 1 389 ? 14.562 29.984 7.547 1 98.69 389 LEU A C 1
ATOM 3031 O O . LEU A 1 389 ? 15.133 31 7.949 1 98.69 389 LEU A O 1
ATOM 3035 N N . GLU A 1 390 ? 15.117 29.109 6.816 1 98.62 390 GLU A N 1
ATOM 3036 C CA . GLU A 1 390 ? 16.438 29.266 6.234 1 98.62 390 GLU A CA 1
ATOM 3037 C C . GLU A 1 390 ? 16.422 28.984 4.734 1 98.62 390 GLU A C 1
ATOM 3039 O O . GLU A 1 390 ? 15.57 28.25 4.246 1 98.62 390 GLU A O 1
ATOM 3044 N N . LYS A 1 391 ? 17.422 29.688 4.059 1 98.56 391 LYS A N 1
ATOM 3045 C CA . LYS A 1 391 ? 17.578 29.375 2.645 1 98.56 391 LYS A CA 1
ATOM 3046 C C . LYS A 1 391 ? 17.703 27.859 2.43 1 98.56 391 LYS A C 1
ATOM 3048 O O . LYS A 1 391 ? 18.453 27.188 3.145 1 98.56 391 LYS A O 1
ATOM 3053 N N . GLY A 1 392 ? 16.906 27.344 1.476 1 98.62 392 GLY A N 1
ATOM 3054 C CA . GLY A 1 392 ? 16.984 25.922 1.151 1 98.62 392 GLY A CA 1
ATOM 3055 C C . GLY A 1 392 ? 15.875 25.094 1.771 1 98.62 392 GLY A C 1
ATOM 3056 O O . GLY A 1 392 ? 15.648 23.953 1.38 1 98.62 392 GLY A O 1
ATOM 3057 N N . PHE A 1 393 ? 15.141 25.719 2.762 1 98.81 393 PHE A N 1
ATOM 3058 C CA . PHE A 1 393 ? 13.961 25.047 3.289 1 98.81 393 PHE A CA 1
ATOM 3059 C C . PHE A 1 393 ? 12.883 24.922 2.219 1 98.81 393 PHE A C 1
ATOM 3061 O O . PHE A 1 393 ? 12.742 25.812 1.373 1 98.81 393 PHE A O 1
ATOM 3068 N N . VAL A 1 394 ? 12.242 23.844 2.148 1 98.94 394 VAL A N 1
ATOM 3069 C CA . VAL A 1 394 ? 11.008 23.703 1.38 1 98.94 394 VAL A CA 1
ATOM 3070 C C . VAL A 1 394 ? 9.828 23.5 2.328 1 98.94 394 VAL A C 1
ATOM 3072 O O . VAL A 1 394 ? 9.836 22.594 3.156 1 98.94 394 VAL A O 1
ATOM 3075 N N . VAL A 1 395 ? 8.82 24.344 2.24 1 98.88 395 VAL A N 1
ATOM 3076 C CA . VAL A 1 395 ? 7.715 24.328 3.193 1 98.88 395 VAL A CA 1
ATOM 3077 C C . VAL A 1 395 ? 6.383 24.391 2.445 1 98.88 395 VAL A C 1
ATOM 3079 O O . VAL A 1 395 ? 6.34 24.797 1.283 1 98.88 395 VAL A O 1
ATOM 3082 N N . THR A 1 396 ? 5.363 23.953 3.057 1 98.81 396 THR A N 1
ATOM 3083 C CA . THR A 1 396 ? 4.004 24.125 2.562 1 98.81 396 THR A CA 1
ATOM 3084 C C . THR A 1 396 ? 3.326 25.312 3.246 1 98.81 396 THR A C 1
ATOM 3086 O O . THR A 1 396 ? 3.699 25.688 4.359 1 98.81 396 THR A O 1
ATOM 3089 N N . VAL A 1 397 ? 2.445 25.953 2.617 1 98.88 397 VAL A N 1
ATOM 3090 C CA . VAL A 1 397 ? 1.514 26.938 3.156 1 98.88 397 VAL A CA 1
ATOM 3091 C C . VAL A 1 397 ? 0.079 26.5 2.859 1 98.88 397 VAL A C 1
ATOM 3093 O O . VAL A 1 397 ? -0.338 26.469 1.699 1 98.88 397 VAL A O 1
ATOM 3096 N N . GLU A 1 398 ? -0.654 26.172 3.906 1 98.56 398 GLU A N 1
ATOM 3097 C CA . GLU A 1 398 ? -1.947 25.547 3.67 1 98.56 398 GLU A CA 1
ATOM 3098 C C . GLU A 1 398 ? -2.984 26 4.688 1 98.56 398 GLU A C 1
ATOM 3100 O O . GLU A 1 398 ? -3.58 25.188 5.395 1 98.56 398 GLU A O 1
ATOM 3105 N N . PRO A 1 399 ? -3.332 27.297 4.676 1 98.69 399 PRO A N 1
ATOM 3106 C CA . PRO A 1 399 ? -4.426 27.734 5.547 1 98.69 399 PRO A CA 1
ATOM 3107 C C . PRO A 1 399 ? -5.773 27.141 5.148 1 98.69 399 PRO A C 1
ATOM 3109 O O . PRO A 1 399 ? -5.93 26.641 4.031 1 98.69 399 PRO A O 1
ATOM 3112 N N . GLY A 1 400 ? -6.652 27.156 6.094 1 98.31 400 GLY A N 1
ATOM 3113 C CA . GLY A 1 400 ? -7.984 26.641 5.828 1 98.31 400 GLY A CA 1
ATOM 3114 C C . GLY A 1 400 ? -9.016 27.094 6.844 1 98.31 400 GLY A C 1
ATOM 3115 O O . GLY A 1 400 ? -8.672 27.672 7.867 1 98.31 400 GLY A O 1
ATOM 3116 N N . ILE A 1 401 ? -10.234 26.922 6.508 1 98.38 401 ILE A N 1
ATOM 3117 C CA . ILE A 1 401 ? -11.398 27.078 7.371 1 98.38 401 ILE A CA 1
ATOM 3118 C C . ILE A 1 401 ? -12.234 25.797 7.348 1 98.38 401 ILE A C 1
ATOM 3120 O O . ILE A 1 401 ? -12.641 25.344 6.277 1 98.38 401 ILE A O 1
ATOM 3124 N N . TYR A 1 402 ? -12.438 25.281 8.477 1 96.94 402 TYR A N 1
ATOM 3125 C CA . TYR A 1 402 ? -13.219 24.062 8.625 1 96.94 402 TYR A CA 1
ATOM 3126 C C . TYR A 1 402 ? -14.383 24.266 9.578 1 96.94 402 TYR A C 1
ATOM 3128 O O . TYR A 1 402 ? -14.18 24.531 10.766 1 96.94 402 TYR A O 1
ATOM 3136 N N . ILE A 1 403 ? -15.523 24.141 9.078 1 97 403 ILE A N 1
ATOM 3137 C CA . ILE A 1 403 ? -16.703 24.266 9.922 1 97 403 ILE A CA 1
ATOM 3138 C C . ILE A 1 403 ? -17.203 22.875 10.328 1 97 403 ILE A C 1
ATOM 3140 O O . ILE A 1 403 ? -17.953 22.234 9.594 1 97 403 ILE A O 1
ATOM 3144 N N . ILE A 1 404 ? -16.859 22.531 11.5 1 94.88 404 ILE A N 1
ATOM 3145 C CA . ILE A 1 404 ? -17.094 21.188 12.008 1 94.88 404 ILE A CA 1
ATOM 3146 C C . ILE A 1 404 ? -18.281 21.203 12.969 1 94.88 404 ILE A C 1
ATOM 3148 O O . ILE A 1 404 ? -18.172 21.703 14.086 1 94.88 404 ILE A O 1
ATOM 3152 N N . PRO A 1 405 ? -19.344 20.562 12.57 1 94.44 405 PRO A N 1
ATOM 3153 C CA . PRO A 1 405 ? -20.547 20.609 13.398 1 94.44 405 PRO A CA 1
ATOM 3154 C C . PRO A 1 405 ? -20.312 20.062 14.812 1 94.44 405 PRO A C 1
ATOM 3156 O O . PRO A 1 405 ? -20.812 20.625 15.781 1 94.44 405 PRO A O 1
ATOM 3159 N N . GLU A 1 406 ? -19.531 19.031 14.914 1 91.38 406 GLU A N 1
ATOM 3160 C CA . GLU A 1 406 ? -19.266 18.406 16.219 1 91.38 406 GLU A CA 1
ATOM 3161 C C . GLU A 1 406 ? -18.484 19.344 17.109 1 91.38 406 GLU A C 1
ATOM 3163 O O . GLU A 1 406 ? -18.688 19.375 18.328 1 91.38 406 GLU A O 1
ATOM 3168 N N . LEU A 1 407 ? -17.578 20.062 16.562 1 92.19 407 LEU A N 1
ATOM 3169 C CA . LEU A 1 407 ? -16.812 21.031 17.328 1 92.19 407 LEU A CA 1
ATOM 3170 C C . LEU A 1 407 ? -17.703 22.188 17.766 1 92.19 407 LEU A C 1
ATOM 3172 O O . LEU A 1 407 ? -17.562 22.688 18.891 1 92.19 407 LEU A O 1
ATOM 3176 N N . ILE A 1 408 ? -18.609 22.688 16.891 1 95.5 408 ILE A N 1
ATOM 3177 C CA . ILE A 1 408 ? -19.578 23.734 17.234 1 95.5 408 ILE A CA 1
ATOM 3178 C C . ILE A 1 408 ? -20.406 23.297 18.453 1 95.5 408 ILE A C 1
ATOM 3180 O O . ILE A 1 408 ? -20.516 24.031 19.422 1 95.5 408 ILE A O 1
ATOM 3184 N N . ASP A 1 409 ? -20.922 22.078 18.344 1 94.62 409 ASP A N 1
ATOM 3185 C CA . ASP A 1 409 ? -21.766 21.562 19.422 1 94.62 409 ASP A CA 1
ATOM 3186 C C . ASP A 1 409 ? -21 21.531 20.75 1 94.62 409 ASP A C 1
ATOM 3188 O O . ASP A 1 409 ? -21.516 21.984 21.766 1 94.62 409 ASP A O 1
ATOM 3192 N N . ARG A 1 410 ? -19.828 21.078 20.672 1 92.06 410 ARG A N 1
ATOM 3193 C CA . ARG A 1 410 ? -19.047 20.906 21.906 1 92.06 410 ARG A CA 1
ATOM 3194 C C . ARG A 1 410 ? -18.688 22.266 22.5 1 92.06 410 ARG A C 1
ATOM 3196 O O . ARG A 1 410 ? -18.922 22.516 23.688 1 92.06 410 ARG A O 1
ATOM 3203 N N . TRP A 1 411 ? -18.156 23.156 21.734 1 94.06 411 TRP A N 1
ATOM 3204 C CA . TRP A 1 411 ? -17.656 24.438 22.25 1 94.06 411 TRP A CA 1
ATOM 3205 C C . TRP A 1 411 ? -18.812 25.344 22.656 1 94.06 411 TRP A C 1
ATOM 3207 O O . TRP A 1 411 ? -18.703 26.109 23.609 1 94.06 411 TRP A O 1
ATOM 3217 N N . GLN A 1 412 ? -19.828 25.281 21.859 1 96.31 412 GLN A N 1
ATOM 3218 C CA . GLN A 1 412 ? -20.984 26.078 22.25 1 96.31 412 GLN A CA 1
ATOM 3219 C C . GLN A 1 412 ? -21.562 25.609 23.578 1 96.31 412 GLN A C 1
ATOM 3221 O O . GLN A 1 412 ? -21.938 26.422 24.422 1 96.31 412 GLN A O 1
ATOM 3226 N N . ALA A 1 413 ? -21.656 24.328 23.75 1 96 413 ALA A N 1
ATOM 3227 C CA . ALA A 1 413 ? -22.156 23.766 25 1 96 413 ALA A CA 1
ATOM 3228 C C . ALA A 1 413 ? -21.266 24.188 26.172 1 96 413 ALA A C 1
ATOM 3230 O O . ALA A 1 413 ? -21.766 24.406 27.281 1 96 413 ALA A O 1
ATOM 3231 N N . GLU A 1 414 ? -20.016 24.328 25.922 1 95.88 414 GLU A N 1
ATOM 3232 C CA . GLU A 1 414 ? -19.062 24.703 26.953 1 95.88 414 GLU A CA 1
ATOM 3233 C C . GLU A 1 414 ? -18.953 26.219 27.094 1 95.88 414 GLU A C 1
ATOM 3235 O O . GLU A 1 414 ? -18.203 26.734 27.922 1 95.88 414 GLU A O 1
ATOM 3240 N N . LYS A 1 415 ? -19.641 26.953 26.266 1 96.5 415 LYS A N 1
ATOM 3241 C CA . LYS A 1 415 ? -19.641 28.406 26.234 1 96.5 415 LYS A CA 1
ATOM 3242 C C . LYS A 1 415 ? -18.234 28.953 26 1 96.5 415 LYS A C 1
ATOM 3244 O O . LYS A 1 415 ? -17.812 29.891 26.672 1 96.5 415 LYS A O 1
ATOM 3249 N N . LYS A 1 416 ? -17.562 28.172 25.172 1 95.62 416 LYS A N 1
ATOM 3250 C CA . LYS A 1 416 ? -16.203 28.594 24.875 1 95.62 416 LYS A CA 1
ATOM 3251 C C . LYS A 1 416 ? -16.188 29.766 23.875 1 95.62 416 LYS A C 1
ATOM 3253 O O . LYS A 1 416 ? -16.969 29.781 22.922 1 95.62 416 LYS A O 1
ATOM 3258 N N . TYR A 1 417 ? -15.367 30.781 24.109 1 97.06 417 TYR A N 1
ATOM 3259 C CA . TYR A 1 417 ? -15.039 31.891 23.234 1 97.06 417 TYR A CA 1
ATOM 3260 C C . TYR A 1 417 ? -16.297 32.656 22.844 1 97.06 417 TYR A C 1
ATOM 3262 O O . TYR A 1 417 ? -16.422 33.125 21.703 1 97.06 417 TYR A O 1
ATOM 3270 N N . GLN A 1 418 ? -17.203 32.844 23.703 1 96.62 418 GLN A N 1
ATOM 3271 C CA . GLN A 1 418 ? -18.484 33.5 23.469 1 96.62 418 GLN A CA 1
ATOM 3272 C C . GLN A 1 418 ? -18.281 34.938 23.047 1 96.62 418 GLN A C 1
ATOM 3274 O O . GLN A 1 418 ? -19.078 35.5 22.281 1 96.62 418 GLN A O 1
ATOM 3279 N N . ASP A 1 419 ? -17.203 35.5 23.5 1 97.19 419 ASP A N 1
ATOM 3280 C CA . ASP A 1 419 ? -16.922 36.906 23.188 1 97.19 419 ASP A CA 1
ATOM 3281 C C . ASP A 1 419 ? -16.375 37.062 21.781 1 97.19 419 ASP A C 1
ATOM 3283 O O . ASP A 1 419 ? -16.344 38.156 21.234 1 97.19 419 ASP A O 1
ATOM 3287 N N . PHE A 1 420 ? -15.984 35.938 21.172 1 98.62 420 PHE A N 1
ATOM 3288 C CA . PHE A 1 420 ? -15.266 36.031 19.906 1 98.62 420 PHE A CA 1
ATOM 3289 C C . PHE A 1 420 ? -16.031 35.312 18.797 1 98.62 420 PHE A C 1
ATOM 3291 O O . PHE A 1 420 ? -15.766 35.562 17.609 1 98.62 420 PHE A O 1
ATOM 3298 N N . ILE A 1 421 ? -16.953 34.406 19.109 1 98.56 421 ILE A N 1
ATOM 3299 C CA . ILE A 1 421 ? -17.656 33.625 18.109 1 98.56 421 ILE A CA 1
ATOM 3300 C C . ILE A 1 421 ? -19.125 34.031 18.031 1 98.56 421 ILE A C 1
ATOM 3302 O O . ILE A 1 421 ? -19.781 34.156 19.078 1 98.56 421 ILE A O 1
ATOM 3306 N N . ASN A 1 422 ? -19.656 34.25 16.906 1 98.38 422 ASN A N 1
ATOM 3307 C CA . ASN A 1 422 ? -21.094 34.438 16.703 1 98.38 422 ASN A CA 1
ATOM 3308 C C . ASN A 1 422 ? -21.781 33.094 16.453 1 98.38 422 ASN A C 1
ATOM 3310 O O . ASN A 1 422 ? -22.141 32.781 15.32 1 98.38 422 ASN A O 1
ATOM 3314 N N . TYR A 1 423 ? -22.094 32.438 17.484 1 98.12 423 TYR A N 1
ATOM 3315 C CA . TYR A 1 423 ? -22.594 31.078 17.406 1 98.12 423 TYR A CA 1
ATOM 3316 C C . TYR A 1 423 ? -23.906 31.016 16.641 1 98.12 423 TYR A C 1
ATOM 3318 O O . TYR A 1 423 ? -24.188 30.031 15.945 1 98.12 423 TYR A O 1
ATOM 3326 N N . ASP A 1 424 ? -24.766 32.031 16.766 1 97.69 424 ASP A N 1
ATOM 3327 C CA . ASP A 1 424 ? -26.031 32.062 16.031 1 97.69 424 ASP A CA 1
ATOM 3328 C C . ASP A 1 424 ? -25.797 32 14.523 1 97.69 424 ASP A C 1
ATOM 3330 O O . ASP A 1 424 ? -26.453 31.25 13.805 1 97.69 424 ASP A O 1
ATOM 3334 N N . VAL A 1 425 ? -24.891 32.781 14.102 1 98.19 425 VAL A N 1
ATOM 3335 C CA . VAL A 1 425 ? -24.547 32.812 12.68 1 98.19 425 VAL A CA 1
ATOM 3336 C C . VAL A 1 425 ? -23.828 31.547 12.289 1 98.19 425 VAL A C 1
ATOM 3338 O O . VAL A 1 425 ? -24.141 30.938 11.258 1 98.19 425 VAL A O 1
ATOM 3341 N N . LEU A 1 426 ? -22.859 31.141 13.109 1 98.38 426 LEU A N 1
ATOM 3342 C CA . LEU A 1 426 ? -22.062 29.953 12.836 1 98.38 426 LEU A CA 1
ATOM 3343 C C . LEU A 1 426 ? -22.938 28.734 12.648 1 98.38 426 LEU A C 1
ATOM 3345 O O . LEU A 1 426 ? -22.672 27.891 11.797 1 98.38 426 LEU A O 1
ATOM 3349 N N . ASN A 1 427 ? -24.016 28.625 13.391 1 98.19 427 ASN A N 1
ATOM 3350 C CA . ASN A 1 427 ? -24.906 27.469 13.32 1 98.19 427 ASN A CA 1
ATOM 3351 C C . ASN A 1 427 ? -25.609 27.391 11.969 1 98.19 427 ASN A C 1
ATOM 3353 O O . ASN A 1 427 ? -26.062 26.328 11.555 1 98.19 427 ASN A O 1
ATOM 3357 N N . THR A 1 428 ? -25.75 28.484 11.273 1 97.88 428 THR A N 1
ATOM 3358 C CA . THR A 1 428 ? -26.344 28.469 9.945 1 97.88 428 THR A CA 1
ATOM 3359 C C . THR A 1 428 ? -25.359 27.938 8.914 1 97.88 428 THR A C 1
ATOM 3361 O O . THR A 1 428 ? -25.734 27.672 7.766 1 97.88 428 THR A O 1
ATOM 3364 N N . TYR A 1 429 ? -24.078 27.703 9.266 1 97.88 429 TYR A N 1
ATOM 3365 C CA . TYR A 1 429 ? -23.031 27.234 8.367 1 97.88 429 TYR A CA 1
ATOM 3366 C C . TYR A 1 429 ? -22.719 25.766 8.609 1 97.88 429 TYR A C 1
ATOM 3368 O O . TYR A 1 429 ? -21.703 25.25 8.125 1 97.88 429 TYR A O 1
ATOM 3376 N N . ARG A 1 430 ? -23.516 25.031 9.305 1 96.31 430 ARG A N 1
ATOM 3377 C CA . ARG A 1 430 ? -23.219 23.672 9.719 1 96.31 430 ARG A CA 1
ATOM 3378 C C . ARG A 1 430 ? -23.062 22.75 8.516 1 96.31 430 ARG A C 1
ATOM 3380 O O . ARG A 1 430 ? -22.375 21.719 8.602 1 96.31 430 ARG A O 1
ATOM 3387 N N . ASP A 1 431 ? -23.625 23.078 7.402 1 95.62 431 ASP A N 1
ATOM 3388 C CA . ASP A 1 431 ? -23.547 22.266 6.199 1 95.62 431 ASP A CA 1
ATOM 3389 C C . ASP A 1 431 ? -22.484 22.781 5.238 1 95.62 431 ASP A C 1
ATOM 3391 O O . ASP A 1 431 ? -22.438 22.375 4.078 1 95.62 431 ASP A O 1
ATOM 3395 N N . PHE A 1 432 ? -21.641 23.672 5.672 1 97.5 432 PHE A N 1
ATOM 3396 C CA . PHE A 1 432 ? -20.734 24.406 4.809 1 97.5 432 PHE A CA 1
ATOM 3397 C C . PHE A 1 432 ? -19.594 23.5 4.344 1 97.5 432 PHE A C 1
ATOM 3399 O O . PHE A 1 432 ? -19.172 23.562 3.184 1 97.5 432 PHE A O 1
ATOM 3406 N N . GLY A 1 433 ? -19.031 22.719 5.168 1 96.31 433 GLY A N 1
ATOM 3407 C CA . GLY A 1 433 ? -17.828 21.953 4.895 1 96.31 433 GLY A CA 1
ATOM 3408 C C . GLY A 1 433 ? -16.547 22.672 5.273 1 96.31 433 GLY A C 1
ATOM 3409 O O . GLY A 1 433 ? -16.422 23.172 6.391 1 96.31 433 GLY A O 1
ATOM 3410 N N . GLY A 1 434 ? -15.57 22.641 4.434 1 97.62 434 GLY A N 1
ATOM 3411 C CA . GLY A 1 434 ? -14.281 23.281 4.688 1 97.62 434 GLY A CA 1
ATOM 3412 C C . GLY A 1 434 ? -13.539 23.641 3.418 1 97.62 434 GLY A C 1
ATOM 3413 O O . GLY A 1 434 ? -13.875 23.172 2.332 1 97.62 434 GLY A O 1
ATOM 3414 N N . ILE A 1 435 ? -12.641 24.547 3.559 1 98.69 435 ILE A N 1
ATOM 3415 C CA . ILE A 1 435 ? -11.797 25.031 2.471 1 98.69 435 ILE A CA 1
ATOM 3416 C C . ILE A 1 435 ? -10.328 24.984 2.898 1 98.69 435 ILE A C 1
ATOM 3418 O O . ILE A 1 435 ? -9.992 25.328 4.035 1 98.69 435 ILE A O 1
ATOM 3422 N N . ARG A 1 436 ? -9.5 24.469 2.104 1 98.5 436 ARG A N 1
ATOM 3423 C CA . ARG A 1 436 ? -8.047 24.5 2.23 1 98.5 436 ARG A CA 1
ATOM 3424 C C . ARG A 1 436 ? -7.387 24.828 0.896 1 98.5 436 ARG A C 1
ATOM 3426 O O . ARG A 1 436 ? -7.824 24.359 -0.154 1 98.5 436 ARG A O 1
ATOM 3433 N N . ILE A 1 437 ? -6.484 25.688 0.855 1 98.81 437 ILE A N 1
ATOM 3434 C CA . ILE A 1 437 ? -5.621 26 -0.282 1 98.81 437 ILE A CA 1
ATOM 3435 C C . ILE A 1 437 ? -4.16 25.797 0.113 1 98.81 437 ILE A C 1
ATOM 3437 O O . ILE A 1 437 ? -3.721 26.297 1.15 1 98.81 437 ILE A O 1
ATOM 3441 N N . GLU A 1 438 ? -3.438 25.047 -0.677 1 98.81 438 GLU A N 1
ATOM 3442 C CA . GLU A 1 438 ? -2.078 24.703 -0.272 1 98.81 438 GLU A CA 1
ATOM 3443 C C . GLU A 1 438 ? -1.122 24.734 -1.461 1 98.81 438 GLU A C 1
ATOM 3445 O O . GLU A 1 438 ? -1.446 24.234 -2.539 1 98.81 438 GLU A O 1
ATOM 3450 N N . ASP A 1 439 ? -0.012 25.344 -1.309 1 98.81 439 ASP A N 1
ATOM 3451 C CA . ASP A 1 439 ? 1.108 25.328 -2.244 1 98.81 439 ASP A CA 1
ATOM 3452 C C . ASP A 1 439 ? 2.42 25.016 -1.526 1 98.81 439 ASP A C 1
ATOM 3454 O O . ASP A 1 439 ? 2.459 24.938 -0.296 1 98.81 439 ASP A O 1
ATOM 3458 N N . ASN A 1 440 ? 3.453 24.766 -2.316 1 98.94 440 ASN A N 1
ATOM 3459 C CA . ASN A 1 440 ? 4.789 24.453 -1.819 1 98.94 440 ASN A CA 1
ATOM 3460 C C . ASN A 1 440 ? 5.801 25.531 -2.213 1 98.94 440 ASN A C 1
ATOM 3462 O O . ASN A 1 440 ? 5.797 26 -3.35 1 98.94 440 ASN A O 1
ATOM 3466 N N . PHE A 1 441 ? 6.703 25.891 -1.294 1 98.94 441 PHE A N 1
ATOM 3467 C CA . PHE A 1 441 ? 7.625 27 -1.54 1 98.94 441 PHE A CA 1
ATOM 3468 C C . PHE A 1 441 ? 9.047 26.625 -1.139 1 98.94 441 PHE A C 1
ATOM 3470 O O . PHE A 1 441 ? 9.25 25.953 -0.116 1 98.94 441 PHE A O 1
ATOM 3477 N N . LEU A 1 442 ? 9.992 26.969 -1.918 1 98.94 442 LEU A N 1
ATOM 3478 C CA . LEU A 1 442 ? 11.406 26.984 -1.57 1 98.94 442 LEU A CA 1
ATOM 3479 C C . LEU A 1 442 ? 11.805 28.328 -0.963 1 98.94 442 LEU A C 1
ATOM 3481 O O . LEU A 1 442 ? 11.547 29.391 -1.552 1 98.94 442 LEU A O 1
ATOM 3485 N N . ILE A 1 443 ? 12.375 28.344 0.22 1 98.88 443 ILE A N 1
ATOM 3486 C CA . ILE A 1 443 ? 12.883 29.578 0.811 1 98.88 443 ILE A CA 1
ATOM 3487 C C . ILE A 1 443 ? 14.195 29.969 0.134 1 98.88 443 ILE A C 1
ATOM 3489 O O . ILE A 1 443 ? 15.117 29.156 0.041 1 98.88 443 ILE A O 1
ATOM 3493 N N . THR A 1 444 ? 14.297 31.141 -0.38 1 98.44 444 THR A N 1
ATOM 3494 C CA . THR A 1 444 ? 15.477 31.656 -1.065 1 98.44 444 THR A CA 1
ATOM 3495 C C . THR A 1 444 ? 16.266 32.594 -0.153 1 98.44 444 THR A C 1
ATOM 3497 O O . THR A 1 444 ? 16.094 32.562 1.067 1 98.44 444 THR A O 1
ATOM 3500 N N . ASP A 1 445 ? 17.188 33.344 -0.731 1 97.94 445 ASP A N 1
ATOM 3501 C CA . ASP A 1 445 ? 18.047 34.25 0.044 1 97.94 445 ASP A CA 1
ATOM 3502 C C . ASP A 1 445 ? 17.266 35.406 0.643 1 97.94 445 ASP A C 1
ATOM 3504 O O . ASP A 1 445 ? 17.594 35.906 1.717 1 97.94 445 ASP A O 1
ATOM 3508 N N . THR A 1 446 ? 16.203 35.781 -0.072 1 97.75 446 THR A N 1
ATOM 3509 C CA . THR A 1 446 ? 15.547 37 0.35 1 97.75 446 THR A CA 1
ATOM 3510 C C . THR A 1 446 ? 14.031 36.812 0.428 1 97.75 446 THR A C 1
ATOM 3512 O O . THR A 1 446 ? 13.297 37.719 0.825 1 97.75 446 THR A O 1
ATOM 3515 N N . GLY A 1 447 ? 13.555 35.688 0.04 1 98.31 447 GLY A N 1
ATOM 3516 C CA . GLY A 1 447 ? 12.133 35.406 -0.007 1 98.31 447 GLY A CA 1
ATOM 3517 C C . GLY A 1 447 ? 11.82 33.938 -0.253 1 98.31 447 GLY A C 1
ATOM 3518 O O . GLY A 1 447 ? 12.367 33.062 0.419 1 98.31 447 GLY A O 1
ATOM 3519 N N . SER A 1 448 ? 10.875 33.75 -1.121 1 98.5 448 SER A N 1
ATOM 3520 C CA . SER A 1 448 ? 10.477 32.375 -1.436 1 98.5 448 SER A CA 1
ATOM 3521 C C . SER A 1 448 ? 10.148 32.25 -2.916 1 98.5 448 SER A C 1
ATOM 3523 O O . SER A 1 448 ? 9.898 33.219 -3.607 1 98.5 448 SER A O 1
ATOM 3525 N N . HIS A 1 449 ? 10.25 31.016 -3.352 1 98 449 HIS A N 1
ATOM 3526 C CA . HIS A 1 449 ? 9.953 30.609 -4.719 1 98 449 HIS A CA 1
ATOM 3527 C C . HIS A 1 449 ? 8.875 29.531 -4.75 1 98 449 HIS A C 1
ATOM 3529 O O . HIS A 1 449 ? 9 28.5 -4.078 1 98 449 HIS A O 1
ATOM 3535 N N . LEU A 1 450 ? 7.73 29.844 -5.508 1 98.75 450 LEU A N 1
ATOM 3536 C CA . LEU A 1 450 ? 6.699 28.828 -5.707 1 98.75 450 LEU A CA 1
ATOM 3537 C C . LEU A 1 450 ? 7.25 27.641 -6.484 1 98.75 450 LEU A C 1
ATOM 3539 O O . LEU A 1 450 ? 7.844 27.797 -7.551 1 98.75 450 LEU A O 1
ATOM 3543 N N . LEU A 1 451 ? 7.082 26.453 -5.957 1 98.81 451 LEU A N 1
ATOM 3544 C CA . LEU A 1 451 ? 7.605 25.25 -6.605 1 98.81 451 LEU A CA 1
ATOM 3545 C C . LEU A 1 451 ? 6.602 24.688 -7.609 1 98.81 451 LEU A C 1
ATOM 3547 O O . LEU A 1 451 ? 5.402 24.625 -7.32 1 98.81 451 LEU A O 1
ATOM 3551 N N . GLY A 1 452 ? 7.152 24.234 -8.766 1 98.69 452 GLY A N 1
ATOM 3552 C CA . GLY A 1 452 ? 6.363 23.562 -9.781 1 98.69 452 GLY A CA 1
ATOM 3553 C C . GLY A 1 452 ? 5.559 24.516 -10.648 1 98.69 452 GLY A C 1
ATOM 3554 O O . GLY A 1 452 ? 5.785 25.719 -10.625 1 98.69 452 GLY A O 1
ATOM 3555 N N . LYS A 1 453 ? 4.621 23.922 -11.484 1 98.44 453 LYS A N 1
ATOM 3556 C CA . LYS A 1 453 ? 3.691 24.672 -12.32 1 98.44 453 LYS A CA 1
ATOM 3557 C C . LYS A 1 453 ? 2.719 25.484 -11.461 1 98.44 453 LYS A C 1
ATOM 3559 O O . LYS A 1 453 ? 2.465 25.141 -10.305 1 98.44 453 LYS A O 1
ATOM 3564 N N . TYR A 1 454 ? 2.33 26.562 -12.055 1 98.56 454 TYR A N 1
ATOM 3565 C CA . TYR A 1 454 ? 1.289 27.344 -11.391 1 98.56 454 TYR A CA 1
ATOM 3566 C C . TYR A 1 454 ? -0.036 26.578 -11.391 1 98.56 454 TYR A C 1
ATOM 3568 O O . TYR A 1 454 ? -0.472 26.094 -12.438 1 98.56 454 TYR A O 1
ATOM 3576 N N . LEU A 1 455 ? -0.617 26.422 -10.281 1 98.62 455 LEU A N 1
ATOM 3577 C CA . LEU A 1 455 ? -1.961 25.875 -10.125 1 98.62 455 LEU A CA 1
ATOM 3578 C C . LEU A 1 455 ? -2.965 26.984 -9.82 1 98.62 455 LEU A C 1
ATOM 3580 O O . LEU A 1 455 ? -2.865 27.656 -8.781 1 98.62 455 LEU A O 1
ATOM 3584 N N . PRO A 1 456 ? -3.932 27.203 -10.664 1 98.44 456 PRO A N 1
ATOM 3585 C CA . PRO A 1 456 ? -4.934 28.234 -10.414 1 98.44 456 PRO A CA 1
ATOM 3586 C C . PRO A 1 456 ? -5.52 28.156 -9.008 1 98.44 456 PRO A C 1
ATOM 3588 O O . PRO A 1 456 ? -5.773 27.062 -8.5 1 98.44 456 PRO A O 1
ATOM 3591 N N . LYS A 1 457 ? -5.68 29.406 -8.375 1 98.06 457 LYS A N 1
ATOM 3592 C CA . LYS A 1 457 ? -6.199 29.344 -7.008 1 98.06 457 LYS A CA 1
ATOM 3593 C C . LYS A 1 457 ? -7.168 30.5 -6.746 1 98.06 457 LYS A C 1
ATOM 3595 O O . LYS A 1 457 ? -7.883 30.5 -5.742 1 98.06 457 LYS A O 1
ATOM 3600 N N . THR A 1 458 ? -7.254 31.5 -7.613 1 98.31 458 THR A N 1
ATOM 3601 C CA . THR A 1 458 ? -8.258 32.531 -7.41 1 98.31 458 THR A CA 1
ATOM 3602 C C . THR A 1 458 ? -9.648 32.031 -7.75 1 98.31 458 THR A C 1
ATOM 3604 O O . THR A 1 458 ? -9.797 31.047 -8.484 1 98.31 458 THR A O 1
ATOM 3607 N N . LEU A 1 459 ? -10.625 32.75 -7.211 1 97.75 459 LEU A N 1
ATOM 3608 C CA . LEU A 1 459 ? -12.008 32.375 -7.496 1 97.75 459 LEU A CA 1
ATOM 3609 C C . LEU A 1 459 ? -12.258 32.312 -9 1 97.75 459 LEU A C 1
ATOM 3611 O O . LEU A 1 459 ? -12.805 31.328 -9.508 1 97.75 459 LEU A O 1
ATOM 3615 N N . LYS A 1 460 ? -11.828 33.344 -9.664 1 97.31 460 LYS A N 1
ATOM 3616 C CA . LYS A 1 460 ? -12.039 33.406 -11.102 1 97.31 460 LYS A CA 1
ATOM 3617 C C . LYS A 1 460 ? -11.328 32.281 -11.836 1 97.31 460 LYS A C 1
ATOM 3619 O O . LYS A 1 460 ? -11.883 31.688 -12.758 1 97.31 460 LYS A O 1
ATOM 3624 N N . GLU A 1 461 ? -10.18 31.984 -11.461 1 98.12 461 GLU A N 1
ATOM 3625 C CA . GLU A 1 461 ? -9.391 30.938 -12.102 1 98.12 461 GLU A CA 1
ATOM 3626 C C . GLU A 1 461 ? -10.016 29.562 -11.883 1 98.12 461 GLU A C 1
ATOM 3628 O O . GLU A 1 461 ? -10.102 28.766 -12.82 1 98.12 461 GLU A O 1
ATOM 3633 N N . ILE A 1 462 ? -10.398 29.312 -10.664 1 98 462 ILE A N 1
ATOM 3634 C CA . ILE A 1 462 ? -10.977 28 -10.328 1 98 462 ILE A CA 1
ATOM 3635 C C . ILE A 1 462 ? -12.273 27.812 -11.102 1 98 462 ILE A C 1
ATOM 3637 O O . ILE A 1 462 ? -12.492 26.75 -11.703 1 98 462 ILE A O 1
ATOM 3641 N N . GLU A 1 463 ? -13.125 28.828 -11.062 1 97.25 463 GLU A N 1
ATOM 3642 C CA . GLU A 1 463 ? -14.391 28.734 -11.797 1 97.25 463 GLU A CA 1
ATOM 3643 C C . GLU A 1 463 ? -14.148 28.609 -13.297 1 97.25 463 GLU A C 1
ATOM 3645 O O . GLU A 1 463 ? -14.906 27.953 -14 1 97.25 463 GLU A O 1
ATOM 3650 N N . GLY A 1 464 ? -13.062 29.203 -13.789 1 97.06 464 GLY A N 1
ATOM 3651 C CA . GLY A 1 464 ? -12.688 29.109 -15.195 1 97.06 464 GLY A CA 1
ATOM 3652 C C . GLY A 1 464 ? -12.305 27.703 -15.609 1 97.06 464 GLY A C 1
ATOM 3653 O O . GLY A 1 464 ? -12.484 27.312 -16.766 1 97.06 464 GLY A O 1
ATOM 3654 N N . LEU A 1 465 ? -11.75 26.938 -14.711 1 96.69 465 LEU A N 1
ATOM 3655 C CA . LEU A 1 465 ? -11.367 25.547 -14.977 1 96.69 465 LEU A CA 1
ATOM 3656 C C . LEU A 1 465 ? -12.594 24.656 -15.086 1 96.69 465 LEU A C 1
ATOM 3658 O O . LEU A 1 465 ? -12.523 23.562 -15.656 1 96.69 465 LEU A O 1
ATOM 3662 N N . LYS A 1 466 ? -13.734 25.062 -14.5 1 92.56 466 LYS A N 1
ATOM 3663 C CA . LYS A 1 466 ? -14.953 24.25 -14.461 1 92.56 466 LYS A CA 1
ATOM 3664 C C . LYS A 1 466 ? -15.781 24.438 -15.727 1 92.56 466 LYS A C 1
ATOM 3666 O O . LYS A 1 466 ? -16.594 23.578 -16.078 1 92.56 466 LYS A O 1
ATOM 3671 N N . GLY A 1 467 ? -15.383 25.359 -16.75 1 77.5 467 GLY A N 1
ATOM 3672 C CA . GLY A 1 467 ? -16.156 25.641 -17.953 1 77.5 467 GLY A CA 1
ATOM 3673 C C . GLY A 1 467 ? -17.422 26.422 -17.672 1 77.5 467 GLY A C 1
ATOM 3674 O O . GLY A 1 467 ? -17.906 26.422 -16.531 1 77.5 467 GLY A O 1
ATOM 3675 N N . MET B 1 1 ? -18.891 7.215 6.285 1 73.19 1 MET B N 1
ATOM 3676 C CA . MET B 1 1 ? -18.359 5.883 6.012 1 73.19 1 MET B CA 1
ATOM 3677 C C . MET B 1 1 ? -19.484 4.891 5.758 1 73.19 1 MET B C 1
ATOM 3679 O O . MET B 1 1 ? -20.531 4.961 6.395 1 73.19 1 MET B O 1
ATOM 3683 N N . GLU B 1 2 ? -19.406 4.227 4.633 1 77.06 2 GLU B N 1
ATOM 3684 C CA . GLU B 1 2 ? -20.328 3.133 4.344 1 77.06 2 GLU B CA 1
ATOM 3685 C C . GLU B 1 2 ? -19.641 1.777 4.461 1 77.06 2 GLU B C 1
ATOM 3687 O O . GLU B 1 2 ? -18.578 1.564 3.871 1 77.06 2 GLU B O 1
ATOM 3692 N N . LEU B 1 3 ? -20.281 0.978 5.387 1 84.69 3 LEU B N 1
ATOM 3693 C CA . LEU B 1 3 ? -19.766 -0.384 5.5 1 84.69 3 LEU B CA 1
ATOM 3694 C C . LEU B 1 3 ? -20.328 -1.268 4.391 1 84.69 3 LEU B C 1
ATOM 3696 O O . LEU B 1 3 ? -21.531 -1.25 4.121 1 84.69 3 LEU B O 1
ATOM 3700 N N . HIS B 1 4 ? -19.531 -1.789 3.615 1 89.56 4 HIS B N 1
ATOM 3701 C CA . HIS B 1 4 ? -19.938 -2.799 2.645 1 89.56 4 HIS B CA 1
ATOM 3702 C C . HIS B 1 4 ? -20.031 -4.18 3.287 1 89.56 4 HIS B C 1
ATOM 3704 O O . HIS B 1 4 ? -19.016 -4.863 3.43 1 89.56 4 HIS B O 1
ATOM 3710 N N . LEU B 1 5 ? -21.266 -4.543 3.639 1 95.62 5 LEU B N 1
ATOM 3711 C CA . LEU B 1 5 ? -21.469 -5.766 4.406 1 95.62 5 LEU B CA 1
ATOM 3712 C C . LEU B 1 5 ? -22.531 -6.645 3.754 1 95.62 5 LEU B C 1
ATOM 3714 O O . LEU B 1 5 ? -23.438 -6.141 3.08 1 95.62 5 LEU B O 1
ATOM 3718 N N . PHE B 1 6 ? -22.328 -7.949 3.904 1 97.56 6 PHE B N 1
ATOM 3719 C CA . PHE B 1 6 ? -23.469 -8.852 3.73 1 97.56 6 PHE B CA 1
ATOM 3720 C C . PHE B 1 6 ? -24.484 -8.656 4.852 1 97.56 6 PHE B C 1
ATOM 3722 O O . PHE B 1 6 ? -24.25 -7.871 5.773 1 97.56 6 PHE B O 1
ATOM 3729 N N . ASN B 1 7 ? -25.594 -9.398 4.703 1 97.12 7 ASN B N 1
ATOM 3730 C CA . ASN B 1 7 ? -26.562 -9.414 5.793 1 97.12 7 ASN B CA 1
ATOM 3731 C C . ASN B 1 7 ? -25.953 -9.984 7.074 1 97.12 7 ASN B C 1
ATOM 3733 O O . ASN B 1 7 ? -25.141 -10.906 7.023 1 97.12 7 ASN B O 1
ATOM 3737 N N . LYS B 1 8 ? -26.469 -9.445 8.148 1 96.69 8 LYS B N 1
ATOM 3738 C CA . LYS B 1 8 ? -26 -9.828 9.477 1 96.69 8 LYS B CA 1
ATOM 3739 C C . LYS B 1 8 ? -26 -11.344 9.648 1 96.69 8 LYS B C 1
ATOM 3741 O O . LYS B 1 8 ? -25.109 -11.898 10.297 1 96.69 8 LYS B O 1
ATOM 3746 N N . GLN B 1 9 ? -26.891 -12 9.125 1 98.06 9 GLN B N 1
ATOM 3747 C CA . GLN B 1 9 ? -27.078 -13.438 9.289 1 98.06 9 GLN B CA 1
ATOM 3748 C C . GLN B 1 9 ? -25.953 -14.219 8.633 1 98.06 9 GLN B C 1
ATOM 3750 O O . GLN B 1 9 ? -25.578 -15.297 9.109 1 98.06 9 GLN B O 1
ATOM 3755 N N . VAL B 1 10 ? -25.406 -13.664 7.539 1 98.56 10 VAL B N 1
ATOM 3756 C CA . VAL B 1 10 ? -24.297 -14.328 6.863 1 98.56 10 VAL B CA 1
ATOM 3757 C C . VAL B 1 10 ? -23.125 -14.492 7.828 1 98.56 10 VAL B C 1
ATOM 3759 O O . VAL B 1 10 ? -22.562 -15.578 7.949 1 98.56 10 VAL B O 1
ATOM 3762 N N . TYR B 1 11 ? -22.812 -13.453 8.57 1 98.69 11 TYR B N 1
ATOM 3763 C CA . TYR B 1 11 ? -21.672 -13.477 9.492 1 98.69 11 TYR B CA 1
ATOM 3764 C C . TYR B 1 11 ? -21.984 -14.344 10.703 1 98.69 11 TYR B C 1
ATOM 3766 O O . TYR B 1 11 ? -21.109 -15.102 11.156 1 98.69 11 TYR B O 1
ATOM 3774 N N . THR B 1 12 ? -23.203 -14.258 11.25 1 98.38 12 THR B N 1
ATOM 3775 C CA . THR B 1 12 ? -23.594 -15.078 12.391 1 98.38 12 THR B CA 1
ATOM 3776 C C . THR B 1 12 ? -23.531 -16.562 12.031 1 98.38 12 THR B C 1
ATOM 3778 O O . THR B 1 12 ? -23.047 -17.375 12.812 1 98.38 12 THR B O 1
ATOM 3781 N N . ASN B 1 13 ? -24.047 -16.875 10.852 1 98.5 13 ASN B N 1
ATOM 3782 C CA . ASN B 1 13 ? -24.016 -18.266 10.398 1 98.5 13 ASN B CA 1
ATOM 3783 C C . ASN B 1 13 ? -22.578 -18.766 10.227 1 98.5 13 ASN B C 1
ATOM 3785 O O . ASN B 1 13 ? -22.281 -19.906 10.578 1 98.5 13 ASN B O 1
ATOM 3789 N N . ARG B 1 14 ? -21.703 -17.938 9.641 1 98.75 14 ARG B N 1
ATOM 3790 C CA . ARG B 1 14 ? -20.297 -18.297 9.461 1 98.75 14 ARG B CA 1
ATOM 3791 C C . ARG B 1 14 ? -19.641 -18.609 10.805 1 98.75 14 ARG B C 1
ATOM 3793 O O . ARG B 1 14 ? -18.906 -19.594 10.93 1 98.75 14 ARG B O 1
ATOM 3800 N N . ARG B 1 15 ? -19.906 -17.781 11.805 1 98.81 15 ARG B N 1
ATOM 3801 C CA . ARG B 1 15 ? -19.312 -17.984 13.117 1 98.81 15 ARG B CA 1
ATOM 3802 C C . ARG B 1 15 ? -19.906 -19.219 13.797 1 98.81 15 ARG B C 1
ATOM 3804 O O . ARG B 1 15 ? -19.203 -19.922 14.523 1 98.81 15 ARG B O 1
ATOM 3811 N N . ASP B 1 16 ? -21.172 -19.531 13.562 1 98.44 16 ASP B N 1
ATOM 3812 C CA . ASP B 1 16 ? -21.797 -20.734 14.117 1 98.44 16 ASP B CA 1
ATOM 3813 C C . ASP B 1 16 ? -21.141 -22 13.547 1 98.44 16 ASP B C 1
ATOM 3815 O O . ASP B 1 16 ? -20.859 -22.938 14.281 1 98.44 16 ASP B O 1
ATOM 3819 N N . ILE B 1 17 ? -20.938 -21.984 12.258 1 98.5 17 ILE B N 1
ATOM 3820 C CA . ILE B 1 17 ? -20.281 -23.109 11.602 1 98.5 17 ILE B CA 1
ATOM 3821 C C . ILE B 1 17 ? -18.875 -23.297 12.18 1 98.5 17 ILE B C 1
ATOM 3823 O O . ILE B 1 17 ? -18.469 -24.422 12.453 1 98.5 17 ILE B O 1
ATOM 3827 N N . LEU B 1 18 ? -18.156 -22.172 12.375 1 98.69 18 LEU B N 1
ATOM 3828 C CA . LEU B 1 18 ? -16.797 -22.219 12.914 1 98.69 18 LEU B CA 1
ATOM 3829 C C . LEU B 1 18 ? -16.797 -22.766 14.328 1 98.69 18 LEU B C 1
ATOM 3831 O O . LEU B 1 18 ? -15.977 -23.625 14.664 1 98.69 18 LEU B O 1
ATOM 3835 N N . LYS B 1 19 ? -17.703 -22.297 15.18 1 98.25 19 LYS B N 1
ATOM 3836 C CA . LYS B 1 19 ? -17.828 -22.781 16.547 1 98.25 19 LYS B CA 1
ATOM 3837 C C . LYS B 1 19 ? -18.078 -24.281 16.578 1 98.25 19 LYS B C 1
ATOM 3839 O O . LYS B 1 19 ? -17.469 -25 17.375 1 98.25 19 LYS B O 1
ATOM 3844 N N . ASN B 1 20 ? -18.938 -24.719 15.734 1 97.62 20 ASN B N 1
ATOM 3845 C CA . ASN B 1 20 ? -19.266 -26.125 15.68 1 97.62 20 ASN B CA 1
ATOM 3846 C C . ASN B 1 20 ? -18.078 -26.969 15.242 1 97.62 20 ASN B C 1
ATOM 3848 O O . ASN B 1 20 ? -17.875 -28.078 15.758 1 97.62 20 ASN B O 1
ATOM 3852 N N . ALA B 1 21 ? -17.328 -26.5 14.297 1 97.88 21 ALA B N 1
ATOM 3853 C CA . ALA B 1 21 ? -16.156 -27.219 13.812 1 97.88 21 ALA B CA 1
ATOM 3854 C C . ALA B 1 21 ? -15.102 -27.344 14.906 1 97.88 21 ALA B C 1
ATOM 3856 O O . ALA B 1 21 ? -14.398 -28.359 14.977 1 97.88 21 ALA B O 1
ATOM 3857 N N . ILE B 1 22 ? -14.945 -26.312 15.758 1 98 22 ILE B N 1
ATOM 3858 C CA . ILE B 1 22 ? -13.93 -26.297 16.797 1 98 22 ILE B CA 1
ATOM 3859 C C . ILE B 1 22 ? -14.43 -27.109 18 1 98 22 ILE B C 1
ATOM 3861 O O . ILE B 1 22 ? -13.633 -27.734 18.719 1 98 22 ILE B O 1
ATOM 3865 N N . GLY B 1 23 ? -15.719 -27.141 18.172 1 97.25 23 GLY B N 1
ATOM 3866 C CA . GLY B 1 23 ? -16.266 -27.766 19.359 1 97.25 23 GLY B CA 1
ATOM 3867 C C . GLY B 1 23 ? -15.969 -27.016 20.641 1 97.25 23 GLY B C 1
ATOM 3868 O O . GLY B 1 23 ? -15.359 -25.953 20.609 1 97.25 23 GLY B O 1
ATOM 3869 N N . ASN B 1 24 ? -16.438 -27.516 21.797 1 96.44 24 ASN B N 1
ATOM 3870 C CA . ASN B 1 24 ? -16.156 -26.891 23.078 1 96.44 24 ASN B CA 1
ATOM 3871 C C . ASN B 1 24 ? -14.695 -27.062 23.469 1 96.44 24 ASN B C 1
ATOM 3873 O O . ASN B 1 24 ? -14.359 -27.875 24.328 1 96.44 24 ASN B O 1
ATOM 3877 N N . ASP B 1 25 ? -13.898 -26.203 22.812 1 97 25 ASP B N 1
ATOM 3878 C CA . ASP B 1 25 ? -12.453 -26.375 22.938 1 97 25 ASP B CA 1
ATOM 3879 C C . ASP B 1 25 ? -11.75 -25.031 23.094 1 97 25 ASP B C 1
ATOM 3881 O O . ASP B 1 25 ? -10.812 -24.719 22.344 1 97 25 ASP B O 1
ATOM 3885 N N . GLY B 1 26 ? -12.32 -24.188 24 1 97.19 26 GLY B N 1
ATOM 3886 C CA . GLY B 1 26 ? -11.594 -22.984 24.359 1 97.19 26 GLY B CA 1
ATOM 3887 C C . GLY B 1 26 ? -12.031 -21.766 23.562 1 97.19 26 GLY B C 1
ATOM 3888 O O . GLY B 1 26 ? -13.227 -21.594 23.312 1 97.19 26 GLY B O 1
ATOM 3889 N N . LEU B 1 27 ? -11.016 -20.797 23.328 1 98.5 27 LEU B N 1
ATOM 3890 C CA . LEU B 1 27 ? -11.297 -19.531 22.672 1 98.5 27 LEU B CA 1
ATOM 3891 C C . LEU B 1 27 ? -10.711 -19.516 21.266 1 98.5 27 LEU B C 1
ATOM 3893 O O . LEU B 1 27 ? -9.625 -20.062 21.031 1 98.5 27 LEU B O 1
ATOM 3897 N N . ILE B 1 28 ? -11.445 -18.953 20.328 1 98.81 28 ILE B N 1
ATOM 3898 C CA . ILE B 1 28 ? -10.906 -18.547 19.031 1 98.81 28 ILE B CA 1
ATOM 3899 C C . ILE B 1 28 ? -10.523 -17.078 19.062 1 98.81 28 ILE B C 1
ATOM 3901 O O . ILE B 1 28 ? -11.344 -16.219 19.422 1 98.81 28 ILE B O 1
ATOM 3905 N N . LEU B 1 29 ? -9.305 -16.75 18.844 1 98.88 29 LEU B N 1
ATOM 3906 C CA . LEU B 1 29 ? -8.812 -15.383 18.766 1 98.88 29 LEU B CA 1
ATOM 3907 C C . LEU B 1 29 ? -8.438 -15.023 17.344 1 98.88 29 LEU B C 1
ATOM 3909 O O . LEU B 1 29 ? -7.516 -15.609 16.766 1 98.88 29 LEU B O 1
ATOM 3913 N N . LEU B 1 30 ? -9.125 -14.133 16.703 1 98.81 30 LEU B N 1
ATOM 3914 C CA . LEU B 1 30 ? -8.852 -13.625 15.367 1 98.81 30 LEU B CA 1
ATOM 3915 C C . LEU B 1 30 ? -8.406 -12.164 15.414 1 98.81 30 LEU B C 1
ATOM 3917 O O . LEU B 1 30 ? -9.141 -11.312 15.914 1 98.81 30 LEU B O 1
ATOM 3921 N N . LEU B 1 31 ? -7.273 -11.922 14.953 1 98.5 31 LEU B N 1
ATOM 3922 C CA . LEU B 1 31 ? -6.75 -10.562 14.906 1 98.5 31 LEU B CA 1
ATOM 3923 C C . LEU B 1 31 ? -6.996 -9.93 13.539 1 98.5 31 LEU B C 1
ATOM 3925 O O . LEU B 1 31 ? -6.781 -10.57 12.508 1 98.5 31 LEU B O 1
ATOM 3929 N N . GLY B 1 32 ? -7.535 -8.68 13.523 1 98.38 32 GLY B N 1
ATOM 3930 C CA . GLY B 1 32 ? -7.488 -7.848 12.328 1 98.38 32 GLY B CA 1
ATOM 3931 C C . GLY B 1 32 ? -6.141 -7.191 12.102 1 98.38 32 GLY B C 1
ATOM 3932 O O . GLY B 1 32 ? -5.223 -7.355 12.914 1 98.38 32 GLY B O 1
ATOM 3933 N N . ASN B 1 33 ? -6.043 -6.516 11.023 1 98.25 33 ASN B N 1
ATOM 3934 C CA . ASN B 1 33 ? -4.812 -5.805 10.688 1 98.25 33 ASN B CA 1
ATOM 3935 C C . ASN B 1 33 ? -4.812 -4.391 11.258 1 98.25 33 ASN B C 1
ATOM 3937 O O . ASN B 1 33 ? -5.852 -3.885 11.688 1 98.25 33 ASN B O 1
ATOM 3941 N N . GLU B 1 34 ? -3.66 -3.818 11.344 1 96.88 34 GLU B N 1
ATOM 3942 C CA . GLU B 1 34 ? -3.453 -2.408 11.664 1 96.88 34 GLU B CA 1
ATOM 3943 C C . GLU B 1 34 ? -2.945 -1.637 10.445 1 96.88 34 GLU B C 1
ATOM 3945 O O . GLU B 1 34 ? -2.629 -2.232 9.414 1 96.88 34 GLU B O 1
ATOM 3950 N N . ASP B 1 35 ? -2.961 -0.348 10.555 1 96.19 35 ASP B N 1
ATOM 3951 C CA . ASP B 1 35 ? -2.338 0.456 9.508 1 96.19 35 ASP B CA 1
ATOM 3952 C C . ASP B 1 35 ? -0.869 0.082 9.328 1 96.19 35 ASP B C 1
ATOM 3954 O O . ASP B 1 35 ? -0.183 -0.245 10.297 1 96.19 35 ASP B O 1
ATOM 3958 N N . SER B 1 36 ? -0.436 0.025 8.078 1 97.25 36 SER B N 1
ATOM 3959 C CA . SER B 1 36 ? 0.959 -0.242 7.75 1 97.25 36 SER B CA 1
ATOM 3960 C C . SER B 1 36 ? 1.67 1.024 7.285 1 97.25 36 SER B C 1
ATOM 3962 O O . SER B 1 36 ? 1.226 1.679 6.336 1 97.25 36 SER B O 1
ATOM 3964 N N . SER B 1 37 ? 2.771 1.337 7.926 1 97.5 37 SER B N 1
ATOM 3965 C CA . SER B 1 37 ? 3.523 2.541 7.59 1 97.5 37 SER B CA 1
ATOM 3966 C C . SER B 1 37 ? 4.223 2.395 6.242 1 97.5 37 SER B C 1
ATOM 3968 O O . SER B 1 37 ? 4.797 1.345 5.941 1 97.5 37 SER B O 1
ATOM 3970 N N . MET B 1 38 ? 4.156 3.391 5.469 1 97.25 38 MET B N 1
ATOM 3971 C CA . MET B 1 38 ? 4.859 3.424 4.188 1 97.25 38 MET B CA 1
ATOM 3972 C C . MET B 1 38 ? 6.277 3.959 4.363 1 97.25 38 MET B C 1
ATOM 3974 O O . MET B 1 38 ? 7.238 3.189 4.367 1 97.25 38 MET B O 1
ATOM 3978 N N . ASN B 1 39 ? 6.477 5.234 4.738 1 97.12 39 ASN B N 1
ATOM 3979 C CA . ASN B 1 39 ? 7.809 5.82 4.852 1 97.12 39 ASN B CA 1
ATOM 3980 C C . ASN B 1 39 ? 7.984 6.551 6.18 1 97.12 39 ASN B C 1
ATOM 3982 O O . ASN B 1 39 ? 9.102 6.91 6.551 1 97.12 39 ASN B O 1
ATOM 3986 N N . TYR B 1 40 ? 6.988 6.758 6.965 1 97.19 40 TYR B N 1
ATOM 3987 C CA . TYR B 1 40 ? 7.012 7.113 8.375 1 97.19 40 TYR B CA 1
ATOM 3988 C C . TYR B 1 40 ? 5.719 6.699 9.07 1 97.19 40 TYR B C 1
ATOM 3990 O O . TYR B 1 40 ? 4.746 6.336 8.414 1 97.19 40 TYR B O 1
ATOM 3998 N N . LYS B 1 41 ? 5.645 6.758 10.336 1 95.56 41 LYS B N 1
ATOM 3999 C CA . LYS B 1 41 ? 4.629 6.102 11.156 1 95.56 41 LYS B CA 1
ATOM 4000 C C . LYS B 1 41 ? 3.225 6.512 10.711 1 95.56 41 LYS B C 1
ATOM 4002 O O . LYS B 1 41 ? 2.354 5.66 10.523 1 95.56 41 LYS B O 1
ATOM 4007 N N . ASP B 1 42 ? 2.979 7.773 10.445 1 93.44 42 ASP B N 1
ATOM 4008 C CA . ASP B 1 42 ? 1.613 8.258 10.266 1 93.44 42 ASP B CA 1
ATOM 4009 C C . ASP B 1 42 ? 1.276 8.406 8.781 1 93.44 42 ASP B C 1
ATOM 4011 O O . ASP B 1 42 ? 0.213 8.914 8.43 1 93.44 42 ASP B O 1
ATOM 4015 N N . ASN B 1 43 ? 2.152 8.109 7.902 1 97.06 43 ASN B N 1
ATOM 4016 C CA . ASN B 1 43 ? 1.873 7.973 6.477 1 97.06 43 ASN B CA 1
ATOM 4017 C C . ASN B 1 43 ? 1.773 6.504 6.066 1 97.06 43 ASN B C 1
ATOM 4019 O O . ASN B 1 43 ? 2.791 5.852 5.828 1 97.06 43 ASN B O 1
ATOM 4023 N N . CYS B 1 44 ? 0.551 6.059 5.871 1 96.88 44 CYS B N 1
ATOM 4024 C CA . CYS B 1 44 ? 0.304 4.625 5.777 1 96.88 44 CYS B CA 1
ATOM 4025 C C . CYS B 1 44 ? -0.115 4.234 4.363 1 96.88 44 CYS B C 1
ATOM 4027 O O . CYS B 1 44 ? -0.577 5.078 3.594 1 96.88 44 CYS B O 1
ATOM 4029 N N . TYR B 1 45 ? 0.111 2.941 3.994 1 97.44 45 TYR B N 1
ATOM 4030 C CA . TYR B 1 45 ? -0.504 2.336 2.818 1 97.44 45 TYR B CA 1
ATOM 4031 C C . TYR B 1 45 ? -2.023 2.33 2.939 1 97.44 45 TYR B C 1
ATOM 4033 O O . TYR B 1 45 ? -2.564 2.455 4.039 1 97.44 45 TYR B O 1
ATOM 4041 N N . PRO B 1 46 ? -2.713 2.275 1.759 1 96.31 46 PRO B N 1
ATOM 4042 C CA . PRO B 1 46 ? -4.156 2.047 1.88 1 96.31 46 PRO B CA 1
ATOM 4043 C C . PRO B 1 46 ? -4.488 0.827 2.734 1 96.31 46 PRO B C 1
ATOM 4045 O O . PRO B 1 46 ? -3.898 -0.24 2.551 1 96.31 46 PRO B O 1
ATOM 4048 N N . PHE B 1 47 ? -5.371 0.976 3.701 1 96.38 47 PHE B N 1
ATOM 4049 C CA . PHE B 1 47 ? -5.664 -0.069 4.676 1 96.38 47 PHE B CA 1
ATOM 4050 C C . PHE B 1 47 ? -6.277 -1.286 3.994 1 96.38 47 PHE B C 1
ATOM 4052 O O . PHE B 1 47 ? -7.141 -1.146 3.125 1 96.38 47 PHE B O 1
ATOM 4059 N N . ARG B 1 48 ? -5.793 -2.43 4.312 1 97.88 48 ARG B N 1
ATOM 4060 C CA . ARG B 1 48 ? -6.375 -3.709 3.918 1 97.88 48 ARG B CA 1
ATOM 4061 C C . ARG B 1 48 ? -6.52 -4.641 5.117 1 97.88 48 ARG B C 1
ATOM 4063 O O . ARG B 1 48 ? -5.523 -5.027 5.73 1 97.88 48 ARG B O 1
ATOM 4070 N N . GLN B 1 49 ? -7.695 -5.016 5.48 1 97.69 49 GLN B N 1
ATOM 4071 C CA . GLN B 1 49 ? -8.008 -5.875 6.617 1 97.69 49 GLN B CA 1
ATOM 4072 C C . GLN B 1 49 ? -7.609 -7.32 6.34 1 97.69 49 GLN B C 1
ATOM 4074 O O . GLN B 1 49 ? -7.41 -7.707 5.188 1 97.69 49 GLN B O 1
ATOM 4079 N N . ASP B 1 50 ? -7.461 -8.102 7.391 1 98.56 50 ASP B N 1
ATOM 4080 C CA . ASP B 1 50 ? -7.223 -9.539 7.301 1 98.56 50 ASP B CA 1
ATOM 4081 C C . ASP B 1 50 ? -8.422 -10.258 6.695 1 98.56 50 ASP B C 1
ATOM 4083 O O . ASP B 1 50 ? -9.562 -10.039 7.113 1 98.56 50 ASP B O 1
ATOM 4087 N N . SER B 1 51 ? -8.148 -11.133 5.746 1 98.69 51 SER B N 1
ATOM 4088 C CA . SER B 1 51 ? -9.234 -11.766 5.008 1 98.69 51 SER B CA 1
ATOM 4089 C C . SER B 1 51 ? -10.062 -12.672 5.914 1 98.69 51 SER B C 1
ATOM 4091 O O . SER B 1 51 ? -11.281 -12.758 5.773 1 98.69 51 SER B O 1
ATOM 4093 N N . SER B 1 52 ? -9.414 -13.398 6.836 1 98.69 52 SER B N 1
ATOM 4094 C CA . SER B 1 52 ? -10.164 -14.258 7.746 1 98.69 52 SER B CA 1
ATOM 4095 C C . SER B 1 52 ? -11 -13.438 8.719 1 98.69 52 SER B C 1
ATOM 4097 O O . SER B 1 52 ? -12.148 -13.797 9.008 1 98.69 52 SER B O 1
ATOM 4099 N N . PHE B 1 53 ? -10.43 -12.383 9.273 1 98.75 53 PHE B N 1
ATOM 4100 C CA . PHE B 1 53 ? -11.211 -11.484 10.117 1 98.75 53 PHE B CA 1
ATOM 4101 C C . PHE B 1 53 ? -12.422 -10.953 9.359 1 98.75 53 PHE B C 1
ATOM 4103 O O . PHE B 1 53 ? -13.539 -10.938 9.891 1 98.75 53 PHE B O 1
ATOM 4110 N N . LEU B 1 54 ? -12.258 -10.492 8.109 1 98.5 54 LEU B N 1
ATOM 4111 C CA . LEU B 1 54 ? -13.336 -9.984 7.273 1 98.5 54 LEU B CA 1
ATOM 4112 C C . LEU B 1 54 ? -14.406 -11.055 7.062 1 98.5 54 LEU B C 1
ATOM 4114 O O . LEU B 1 54 ? -15.602 -10.75 7.105 1 98.5 54 LEU B O 1
ATOM 4118 N N . TYR B 1 55 ? -13.898 -12.234 6.785 1 98.75 55 TYR B N 1
ATOM 4119 C CA . TYR B 1 55 ? -14.828 -13.32 6.492 1 98.75 55 TYR B CA 1
ATOM 4120 C C . TYR B 1 55 ? -15.812 -13.523 7.641 1 98.75 55 TYR B C 1
ATOM 4122 O O . TYR B 1 55 ? -17.016 -13.672 7.418 1 98.75 55 TYR B O 1
ATOM 4130 N N . TYR B 1 56 ? -15.359 -13.453 8.852 1 98.88 56 TYR B N 1
ATOM 4131 C CA . TYR B 1 56 ? -16.188 -13.812 9.992 1 98.88 56 TYR B CA 1
ATOM 4132 C C . TYR B 1 56 ? -16.828 -12.57 10.617 1 98.88 56 TYR B C 1
ATOM 4134 O O . TYR B 1 56 ? -17.875 -12.664 11.258 1 98.88 56 TYR B O 1
ATOM 4142 N N . PHE B 1 57 ? -16.156 -11.391 10.453 1 98.56 57 PHE B N 1
ATOM 4143 C CA . PHE B 1 57 ? -16.641 -10.242 11.211 1 98.56 57 PHE B CA 1
ATOM 4144 C C . PHE B 1 57 ? -16.891 -9.055 10.289 1 98.56 57 PHE B C 1
ATOM 4146 O O . PHE B 1 57 ? -17.422 -8.023 10.727 1 98.56 57 PHE B O 1
ATOM 4153 N N . GLY B 1 58 ? -16.516 -9.07 9.039 1 97.88 58 GLY B N 1
ATOM 4154 C CA . GLY B 1 58 ? -16.922 -8.164 7.977 1 97.88 58 GLY B CA 1
ATOM 4155 C C . GLY B 1 58 ? -16.344 -6.77 8.133 1 97.88 58 GLY B C 1
ATOM 4156 O O . GLY B 1 58 ? -16.312 -5.996 7.172 1 97.88 58 GLY B O 1
ATOM 4157 N N . LEU B 1 59 ? -15.875 -6.379 9.344 1 96.75 59 LEU B N 1
ATOM 4158 C CA . LEU B 1 59 ? -15.516 -5 9.664 1 96.75 59 LEU B CA 1
ATOM 4159 C C . LEU B 1 59 ? -14.109 -4.676 9.148 1 96.75 59 LEU B C 1
ATOM 4161 O O . LEU B 1 59 ? -13.148 -5.363 9.492 1 96.75 59 LEU B O 1
ATOM 4165 N N . SER B 1 60 ? -14.039 -3.66 8.336 1 95.19 60 SER B N 1
ATOM 4166 C CA . SER B 1 60 ? -12.766 -3.244 7.762 1 95.19 60 SER B CA 1
ATOM 4167 C C . SER B 1 60 ? -12.258 -1.961 8.414 1 95.19 60 SER B C 1
ATOM 4169 O O . SER B 1 60 ? -12.211 -0.911 7.77 1 95.19 60 SER B O 1
ATOM 4171 N N . LEU B 1 61 ? -11.922 -1.959 9.648 1 93.44 61 LEU B N 1
ATOM 4172 C CA . LEU B 1 61 ? -11.273 -0.91 10.43 1 93.44 61 LEU B CA 1
ATOM 4173 C C . LEU B 1 61 ? -9.953 -1.402 11.008 1 93.44 61 LEU B C 1
ATOM 4175 O O . LEU B 1 61 ? -9.836 -2.564 11.398 1 93.44 61 LEU B O 1
ATOM 4179 N N . PRO B 1 62 ? -8.992 -0.534 11.039 1 94.62 62 PRO B N 1
ATOM 4180 C CA . PRO B 1 62 ? -7.723 -0.976 11.625 1 94.62 62 PRO B CA 1
ATOM 4181 C C . PRO B 1 62 ? -7.832 -1.27 13.117 1 94.62 62 PRO B C 1
ATOM 4183 O O . PRO B 1 62 ? -8.656 -0.667 13.812 1 94.62 62 PRO B O 1
ATOM 4186 N N . THR B 1 63 ? -7.035 -2.164 13.625 1 96.25 63 THR B N 1
ATOM 4187 C CA . THR B 1 63 ? -6.828 -2.439 15.039 1 96.25 63 THR B CA 1
ATOM 4188 C C . THR B 1 63 ? -8.094 -3.012 15.672 1 96.25 63 THR B C 1
ATOM 4190 O O . THR B 1 63 ? -8.578 -2.5 16.688 1 96.25 63 THR B O 1
ATOM 4193 N N . LEU B 1 64 ? -8.609 -3.963 15.094 1 98 64 LEU B N 1
ATOM 4194 C CA . LEU B 1 64 ? -9.688 -4.773 15.656 1 98 64 LEU B CA 1
ATOM 4195 C C . LEU B 1 64 ? -9.195 -6.188 15.969 1 98 64 LEU B C 1
ATOM 4197 O O . LEU B 1 64 ? -8.25 -6.672 15.344 1 98 64 LEU B O 1
ATOM 4201 N N . ALA B 1 65 ? -9.734 -6.781 16.906 1 98.75 65 ALA B N 1
ATOM 4202 C CA . ALA B 1 65 ? -9.617 -8.203 17.219 1 98.75 65 ALA B CA 1
ATOM 4203 C C . ALA B 1 65 ? -10.961 -8.781 17.641 1 98.75 65 ALA B C 1
ATOM 4205 O O . ALA B 1 65 ? -11.906 -8.039 17.938 1 98.75 65 ALA B O 1
ATOM 4206 N N . ALA B 1 66 ? -11.055 -10.031 17.625 1 98.88 66 ALA B N 1
ATOM 4207 C CA . ALA B 1 66 ? -12.297 -10.664 18.062 1 98.88 66 ALA B CA 1
ATOM 4208 C C . ALA B 1 66 ? -12.008 -12 18.766 1 98.88 66 ALA B C 1
ATOM 4210 O O . ALA B 1 66 ? -11.023 -12.672 18.438 1 98.88 66 ALA B O 1
ATOM 4211 N N . ILE B 1 67 ? -12.805 -12.328 19.719 1 98.75 67 ILE B N 1
ATOM 4212 C CA . ILE B 1 67 ? -12.742 -13.602 20.422 1 98.75 67 ILE B CA 1
ATOM 4213 C C . ILE B 1 67 ? -14.102 -14.297 20.344 1 98.75 67 ILE B C 1
ATOM 4215 O O . ILE B 1 67 ? -15.148 -13.648 20.484 1 98.75 67 ILE B O 1
ATOM 4219 N N . ILE B 1 68 ? -14.109 -15.516 20.047 1 98.62 68 ILE B N 1
ATOM 4220 C CA . ILE B 1 68 ? -15.266 -16.406 20.156 1 98.62 68 ILE B CA 1
ATOM 4221 C C . ILE B 1 68 ? -15.008 -17.453 21.234 1 98.62 68 ILE B C 1
ATOM 4223 O O . ILE B 1 68 ? -14.07 -18.234 21.141 1 98.62 68 ILE B O 1
ATOM 4227 N N . ASP B 1 69 ? -15.75 -17.438 22.297 1 98 69 ASP B N 1
ATOM 4228 C CA . ASP B 1 69 ? -15.719 -18.5 23.297 1 98 69 ASP B CA 1
ATOM 4229 C C . ASP B 1 69 ? -16.562 -19.703 22.859 1 98 69 ASP B C 1
ATOM 4231 O O . ASP B 1 69 ? -17.797 -19.641 22.844 1 98 69 ASP B O 1
ATOM 4235 N N . THR B 1 70 ? -15.945 -20.812 22.531 1 97.06 70 THR B N 1
ATOM 4236 C CA . THR B 1 70 ? -16.641 -21.938 21.922 1 97.06 70 THR B CA 1
ATOM 4237 C C . THR B 1 70 ? -17.484 -22.672 22.953 1 97.06 70 THR B C 1
ATOM 4239 O O . THR B 1 70 ? -18.375 -23.453 22.594 1 97.06 70 THR B O 1
ATOM 4242 N N . ALA B 1 71 ? -17.219 -22.453 24.219 1 95.19 71 ALA B N 1
ATOM 4243 C CA . ALA B 1 71 ? -17.984 -23.094 25.281 1 95.19 71 ALA B CA 1
ATOM 4244 C C . ALA B 1 71 ? -19.281 -22.344 25.531 1 95.19 71 ALA B C 1
ATOM 4246 O O . ALA B 1 71 ? -20.344 -22.953 25.672 1 95.19 71 ALA B O 1
ATOM 4247 N N . THR B 1 72 ? -19.234 -21.031 25.609 1 95.5 72 THR B N 1
ATOM 4248 C CA . THR B 1 72 ? -20.391 -20.219 25.984 1 95.5 72 THR B CA 1
ATOM 4249 C C . THR B 1 72 ? -21.094 -19.688 24.734 1 95.5 72 THR B C 1
ATOM 4251 O O . THR B 1 72 ? -22.25 -19.281 24.797 1 95.5 72 THR B O 1
ATOM 4254 N N . GLY B 1 73 ? -20.359 -19.594 23.688 1 96.38 73 GLY B N 1
ATOM 4255 C CA . GLY B 1 73 ? -20.875 -18.984 22.469 1 96.38 73 GLY B CA 1
ATOM 4256 C C . GLY B 1 73 ? -20.703 -17.469 22.438 1 96.38 73 GLY B C 1
ATOM 4257 O O . GLY B 1 73 ? -21.062 -16.828 21.469 1 96.38 73 GLY B O 1
ATOM 4258 N N . GLU B 1 74 ? -20.078 -16.938 23.438 1 97.06 74 GLU B N 1
ATOM 4259 C CA . GLU B 1 74 ? -19.875 -15.5 23.531 1 97.06 74 GLU B CA 1
ATOM 4260 C C . GLU B 1 74 ? -18.938 -15.008 22.422 1 97.06 74 GLU B C 1
ATOM 4262 O O . GLU B 1 74 ? -17.922 -15.656 22.125 1 97.06 74 GLU B O 1
ATOM 4267 N N . GLU B 1 75 ? -19.312 -13.977 21.797 1 98.5 75 GLU B N 1
ATOM 4268 C CA . GLU B 1 75 ? -18.516 -13.289 20.797 1 98.5 75 GLU B CA 1
ATOM 4269 C C . GLU B 1 75 ? -18.234 -11.852 21.203 1 98.5 75 GLU B C 1
ATOM 4271 O O . GLU B 1 75 ? -19.141 -11.125 21.625 1 98.5 75 GLU B O 1
ATOM 4276 N N . VAL B 1 76 ? -17 -11.453 21.141 1 98.69 76 VAL B N 1
ATOM 4277 C CA . VAL B 1 76 ? -16.594 -10.109 21.547 1 98.69 76 VAL B CA 1
ATOM 4278 C C . VAL B 1 76 ? -15.695 -9.492 20.484 1 98.69 76 VAL B C 1
ATOM 4280 O O . VAL B 1 76 ? -14.75 -10.133 20.016 1 98.69 76 VAL B O 1
ATOM 4283 N N . ILE B 1 77 ? -15.992 -8.297 20 1 98.75 77 ILE B N 1
ATOM 4284 C CA . ILE B 1 77 ? -15.109 -7.523 19.141 1 98.75 77 ILE B CA 1
ATOM 4285 C C . ILE B 1 77 ? -14.383 -6.465 19.969 1 98.75 77 ILE B C 1
ATOM 4287 O O . ILE B 1 77 ? -15 -5.781 20.797 1 98.75 77 ILE B O 1
ATOM 4291 N N . PHE B 1 78 ? -13.109 -6.426 19.844 1 98.69 78 PHE B N 1
ATOM 4292 C CA . PHE B 1 78 ? -12.273 -5.461 20.547 1 98.69 78 PHE B CA 1
ATOM 4293 C C . PHE B 1 78 ? -11.828 -4.344 19.609 1 98.69 78 PHE B C 1
ATOM 4295 O O . PHE B 1 78 ? -11.258 -4.609 18.547 1 98.69 78 PHE B O 1
ATOM 4302 N N . GLY B 1 79 ? -12.078 -3.113 19.891 1 97.25 79 GLY B N 1
ATOM 4303 C CA . GLY B 1 79 ? -11.695 -1.915 19.172 1 97.25 79 GLY B CA 1
ATOM 4304 C C . GLY B 1 79 ? -11.836 -0.647 19.984 1 97.25 79 GLY B C 1
ATOM 4305 O O . GLY B 1 79 ? -12.477 -0.653 21.047 1 97.25 79 GLY B O 1
ATOM 4306 N N . ASN B 1 80 ? -11.172 0.363 19.547 1 93.62 80 ASN B N 1
ATOM 4307 C CA . ASN B 1 80 ? -11.219 1.621 20.297 1 93.62 80 ASN B CA 1
ATOM 4308 C C . ASN B 1 80 ? -12.211 2.6 19.672 1 93.62 80 ASN B C 1
ATOM 4310 O O . ASN B 1 80 ? -12.289 2.725 18.453 1 93.62 80 ASN B O 1
ATOM 4314 N N . GLU B 1 81 ? -12.922 3.254 20.531 1 89.5 81 GLU B N 1
ATOM 4315 C CA . GLU B 1 81 ? -13.836 4.293 20.078 1 89.5 81 GLU B CA 1
ATOM 4316 C C . GLU B 1 81 ? -13.086 5.578 19.734 1 89.5 81 GLU B C 1
ATOM 4318 O O . GLU B 1 81 ? -11.992 5.824 20.25 1 89.5 81 GLU B O 1
ATOM 4323 N N . LEU B 1 82 ? -13.719 6.371 18.875 1 82.88 82 LEU B N 1
ATOM 4324 C CA . LEU B 1 82 ? -13.094 7.625 18.469 1 82.88 82 LEU B CA 1
ATOM 4325 C C . LEU B 1 82 ? -13.242 8.68 19.562 1 82.88 82 LEU B C 1
ATOM 4327 O O . LEU B 1 82 ? -14.289 8.766 20.219 1 82.88 82 LEU B O 1
ATOM 4331 N N . THR B 1 83 ? -12.18 9.414 19.734 1 80.25 83 THR B N 1
ATOM 4332 C CA . THR B 1 83 ? -12.227 10.602 20.594 1 80.25 83 THR B CA 1
ATOM 4333 C C . THR B 1 83 ? -12.672 11.82 19.797 1 80.25 83 THR B C 1
ATOM 4335 O O . THR B 1 83 ? -12.836 11.742 18.578 1 80.25 83 THR B O 1
ATOM 4338 N N . ILE B 1 84 ? -12.883 12.828 20.453 1 73.62 84 ILE B N 1
ATOM 4339 C CA . ILE B 1 84 ? -13.25 14.07 19.797 1 73.62 84 ILE B CA 1
ATOM 4340 C C . ILE B 1 84 ? -12.117 14.516 18.875 1 73.62 84 ILE B C 1
ATOM 4342 O O . ILE B 1 84 ? -12.367 15.039 17.781 1 73.62 84 ILE B O 1
ATOM 4346 N N . ASP B 1 85 ? -10.922 14.367 19.328 1 76.5 85 ASP B N 1
ATOM 4347 C CA . ASP B 1 85 ? -9.781 14.719 18.5 1 76.5 85 ASP B CA 1
ATOM 4348 C C . ASP B 1 85 ? -9.758 13.891 17.219 1 76.5 85 ASP B C 1
ATOM 4350 O O . ASP B 1 85 ? -9.461 14.406 16.141 1 76.5 85 ASP B O 1
ATOM 4354 N N . ASP B 1 86 ? -10.188 12.711 17.406 1 79.5 86 ASP B N 1
ATOM 4355 C CA . ASP B 1 86 ? -10.266 11.836 16.234 1 79.5 86 ASP B CA 1
ATOM 4356 C C . ASP B 1 86 ? -11.336 12.312 15.258 1 79.5 86 ASP B C 1
ATOM 4358 O O . ASP B 1 86 ? -11.133 12.266 14.047 1 79.5 86 ASP B O 1
ATOM 4362 N N . ILE B 1 87 ? -12.352 12.773 15.82 1 78.69 87 ILE B N 1
ATOM 4363 C CA . ILE B 1 87 ? -13.516 13.164 15.023 1 78.69 87 ILE B CA 1
ATOM 4364 C C . ILE B 1 87 ? -13.172 14.383 14.18 1 78.69 87 ILE B C 1
ATOM 4366 O O . ILE B 1 87 ? -13.602 14.492 13.023 1 78.69 87 ILE B O 1
ATOM 4370 N N . VAL B 1 88 ? -12.383 15.273 14.75 1 76.19 88 VAL B N 1
ATOM 4371 C CA . VAL B 1 88 ? -11.945 16.453 14.016 1 76.19 88 VAL B CA 1
ATOM 4372 C C . VAL B 1 88 ? -11.133 16.031 12.797 1 76.19 88 VAL B C 1
ATOM 4374 O O . VAL B 1 88 ? -11.305 16.594 11.711 1 76.19 88 VAL B O 1
ATOM 4377 N N . TRP B 1 89 ? -10.406 15.055 12.922 1 78.69 89 TRP B N 1
ATOM 4378 C CA . TRP B 1 89 ? -9.477 14.648 11.875 1 78.69 89 TRP B CA 1
ATOM 4379 C C . TRP B 1 89 ? -10.148 13.711 10.883 1 78.69 89 TRP B C 1
ATOM 4381 O O . TRP B 1 89 ? -9.945 13.82 9.672 1 78.69 89 TRP B O 1
ATOM 4391 N N . THR B 1 90 ? -11.016 12.859 11.391 1 80.81 90 THR B N 1
ATOM 4392 C CA . THR B 1 90 ? -11.492 11.797 10.508 1 80.81 90 THR B CA 1
ATOM 4393 C C . THR B 1 90 ? -13 11.914 10.297 1 80.81 90 THR B C 1
ATOM 4395 O O . THR B 1 90 ? -13.57 11.203 9.453 1 80.81 90 THR B O 1
ATOM 4398 N N . GLY B 1 91 ? -13.656 12.82 11.039 1 79.19 91 GLY B N 1
ATOM 4399 C CA . GLY B 1 91 ? -15.109 12.906 10.969 1 79.19 91 GLY B CA 1
ATOM 4400 C C . GLY B 1 91 ? -15.805 11.914 11.883 1 79.19 91 GLY B C 1
ATOM 4401 O O . GLY B 1 91 ? -15.148 11.125 12.562 1 79.19 91 GLY B O 1
ATOM 4402 N N . THR B 1 92 ? -17.125 12.07 11.906 1 77.88 92 THR B N 1
ATOM 4403 C CA . THR B 1 92 ? -17.922 11.156 12.719 1 77.88 92 THR B CA 1
ATOM 4404 C C . THR B 1 92 ? -18.062 9.805 12.039 1 77.88 92 THR B C 1
ATOM 4406 O O . THR B 1 92 ? -18.469 9.727 10.875 1 77.88 92 THR B O 1
ATOM 4409 N N . LEU B 1 93 ? -17.594 8.828 12.695 1 79.81 93 LEU B N 1
ATOM 4410 C CA . LEU B 1 93 ? -17.75 7.441 12.266 1 79.81 93 LEU B CA 1
ATOM 4411 C C . LEU B 1 93 ? -18.656 6.676 13.227 1 79.81 93 LEU B C 1
ATOM 4413 O O . LEU B 1 93 ? -18.781 7.051 14.391 1 79.81 93 LEU B O 1
ATOM 4417 N N . PRO B 1 94 ? -19.359 5.656 12.688 1 85.56 94 PRO B N 1
ATOM 4418 C CA . PRO B 1 94 ? -20.062 4.797 13.633 1 85.56 94 PRO B CA 1
ATOM 4419 C C . PRO B 1 94 ? -19.141 4.215 14.703 1 85.56 94 PRO B C 1
ATOM 4421 O O . PRO B 1 94 ? -17.953 3.992 14.453 1 85.56 94 PRO B O 1
ATOM 4424 N N . SER B 1 95 ? -19.688 4.031 15.883 1 90.25 95 SER B N 1
ATOM 4425 C CA . SER B 1 95 ? -18.906 3.424 16.969 1 90.25 95 SER B CA 1
ATOM 4426 C C . SER B 1 95 ? -18.594 1.962 16.656 1 90.25 95 SER B C 1
ATOM 4428 O O . SER B 1 95 ? -19.234 1.348 15.805 1 90.25 95 SER B O 1
ATOM 4430 N N . VAL B 1 96 ? -17.656 1.453 17.391 1 93.94 96 VAL B N 1
ATOM 4431 C CA . VAL B 1 96 ? -17.312 0.042 17.25 1 93.94 96 VAL B CA 1
ATOM 4432 C C . VAL B 1 96 ? -18.531 -0.82 17.609 1 93.94 96 VAL B C 1
ATOM 4434 O O . VAL B 1 96 ? -18.797 -1.817 16.938 1 93.94 96 VAL B O 1
ATOM 4437 N N . SER B 1 97 ? -19.219 -0.4 18.609 1 95 97 SER B N 1
ATOM 4438 C CA . SER B 1 97 ? -20.406 -1.135 19.031 1 95 97 SER B CA 1
ATOM 4439 C C . SER B 1 97 ? -21.484 -1.128 17.953 1 95 97 SER B C 1
ATOM 4441 O O . SER B 1 97 ? -22.094 -2.156 17.672 1 95 97 SER B O 1
ATOM 4443 N N . GLU B 1 98 ? -21.688 0.02 17.344 1 94.56 98 GLU B N 1
ATOM 4444 C CA . GLU B 1 98 ? -22.656 0.122 16.266 1 94.56 98 GLU B CA 1
ATOM 4445 C C . GLU B 1 98 ? -22.266 -0.751 15.078 1 94.56 98 GLU B C 1
ATOM 4447 O O . GLU B 1 98 ? -23.125 -1.429 14.492 1 94.56 98 GLU B O 1
ATOM 4452 N N . MET B 1 99 ? -21.047 -0.729 14.75 1 95.69 99 MET B N 1
ATOM 4453 C CA . MET B 1 99 ? -20.562 -1.532 13.625 1 95.69 99 MET B CA 1
ATOM 4454 C C . MET B 1 99 ? -20.641 -3.02 13.953 1 95.69 99 MET B C 1
ATOM 4456 O O . MET B 1 99 ? -21.031 -3.824 13.094 1 95.69 99 MET B O 1
ATOM 4460 N N . ALA B 1 100 ? -20.266 -3.355 15.156 1 97.5 100 ALA B N 1
ATOM 4461 C CA . ALA B 1 100 ? -20.328 -4.746 15.602 1 97.5 100 ALA B CA 1
ATOM 4462 C C . ALA B 1 100 ? -21.75 -5.293 15.492 1 97.5 100 ALA B C 1
ATOM 4464 O O . ALA B 1 100 ? -21.953 -6.441 15.086 1 97.5 100 ALA B O 1
ATOM 4465 N N . ALA B 1 101 ? -22.703 -4.488 15.836 1 96.81 101 ALA B N 1
ATOM 4466 C CA . ALA B 1 101 ? -24.094 -4.898 15.781 1 96.81 101 ALA B CA 1
ATOM 4467 C C . ALA B 1 101 ? -24.516 -5.25 14.359 1 96.81 101 ALA B C 1
ATOM 4469 O O . ALA B 1 101 ? -25.344 -6.137 14.148 1 96.81 101 ALA B O 1
ATOM 4470 N N . GLN B 1 102 ? -23.906 -4.613 13.414 1 96.94 102 GLN B N 1
ATOM 4471 C CA . GLN B 1 102 ? -24.25 -4.836 12.016 1 96.94 102 GLN B CA 1
ATOM 4472 C C . GLN B 1 102 ? -23.797 -6.211 11.547 1 96.94 102 GLN B C 1
ATOM 4474 O O . GLN B 1 102 ? -24.234 -6.703 10.508 1 96.94 102 GLN B O 1
ATOM 4479 N N . VAL B 1 103 ? -22.922 -6.82 12.32 1 98.25 103 VAL B N 1
ATOM 4480 C CA . VAL B 1 103 ? -22.453 -8.141 11.938 1 98.25 103 VAL B CA 1
ATOM 4481 C C . VAL B 1 103 ? -22.859 -9.172 12.992 1 98.25 103 VAL B C 1
ATOM 4483 O O . VAL B 1 103 ? -22.297 -10.266 13.055 1 98.25 103 VAL B O 1
ATOM 4486 N N . GLY B 1 104 ? -23.719 -8.828 13.867 1 98.12 104 GLY B N 1
ATOM 4487 C CA . GLY B 1 104 ? -24.359 -9.766 14.781 1 98.12 104 GLY B CA 1
ATOM 4488 C C . GLY B 1 104 ? -23.594 -9.945 16.078 1 98.12 104 GLY B C 1
ATOM 4489 O O . GLY B 1 104 ? -23.781 -10.945 16.781 1 98.12 104 GLY B O 1
ATOM 4490 N N . VAL B 1 105 ? -22.719 -9.031 16.453 1 98.5 105 VAL B N 1
ATOM 4491 C CA . VAL B 1 105 ? -21.984 -9.094 17.703 1 98.5 105 VAL B CA 1
ATOM 4492 C C . VAL B 1 105 ? -22.469 -7.98 18.641 1 98.5 105 VAL B C 1
ATOM 4494 O O . VAL B 1 105 ? -22.438 -6.801 18.266 1 98.5 105 VAL B O 1
ATOM 4497 N N . THR B 1 106 ? -22.828 -8.32 19.828 1 97 106 THR B N 1
ATOM 4498 C CA . THR B 1 106 ? -23.438 -7.352 20.734 1 97 106 THR B CA 1
ATOM 4499 C C . THR B 1 106 ? -22.438 -6.867 21.766 1 97 106 THR B C 1
ATOM 4501 O O . THR B 1 106 ? -22.625 -5.82 22.391 1 97 106 THR B O 1
ATOM 4504 N N . LYS B 1 107 ? -21.438 -7.594 22.016 1 97.94 107 LYS B N 1
ATOM 4505 C CA . LYS B 1 107 ? -20.453 -7.23 23.016 1 97.94 107 LYS B CA 1
ATOM 4506 C C . LYS B 1 107 ? -19.188 -6.672 22.375 1 97.94 107 LYS B C 1
ATOM 4508 O O . LYS B 1 107 ? -18.594 -7.297 21.484 1 97.94 107 LYS B O 1
ATOM 4513 N N . THR B 1 108 ? -18.75 -5.504 22.828 1 98.19 108 THR B N 1
ATOM 4514 C CA . THR B 1 108 ? -17.5 -4.891 22.391 1 98.19 108 THR B CA 1
ATOM 4515 C C . THR B 1 108 ? -16.688 -4.402 23.594 1 98.19 108 THR B C 1
ATOM 4517 O O . THR B 1 108 ? -17.266 -4.098 24.641 1 98.19 108 THR B O 1
ATOM 4520 N N . ASN B 1 109 ? -15.406 -4.441 23.516 1 98.06 109 ASN B N 1
ATOM 4521 C CA . ASN B 1 109 ? -14.477 -3.916 24.516 1 98.06 109 ASN B CA 1
ATOM 4522 C C . ASN B 1 109 ? -13.336 -3.137 23.859 1 98.06 109 ASN B C 1
ATOM 4524 O O . ASN B 1 109 ? -13.07 -3.301 22.672 1 98.06 109 ASN B O 1
ATOM 4528 N N . PRO B 1 110 ? -12.711 -2.195 24.625 1 97.12 110 PRO B N 1
ATOM 4529 C CA . PRO B 1 110 ? -11.492 -1.567 24.109 1 97.12 110 PRO B CA 1
ATOM 4530 C C . PRO B 1 110 ? -10.445 -2.586 23.672 1 97.12 110 PRO B C 1
ATOM 4532 O O . PRO B 1 110 ? -10.328 -3.654 24.281 1 97.12 110 PRO B O 1
ATOM 4535 N N . TYR B 1 111 ? -9.703 -2.248 22.703 1 97.81 111 TYR B N 1
ATOM 4536 C CA . TYR B 1 111 ? -8.734 -3.156 22.094 1 97.81 111 TYR B CA 1
ATOM 4537 C C . TYR B 1 111 ? -7.797 -3.729 23.156 1 97.81 111 TYR B C 1
ATOM 4539 O O . TYR B 1 111 ? -7.484 -4.922 23.141 1 97.81 111 TYR B O 1
ATOM 4547 N N . GLY B 1 112 ? -7.348 -2.881 24.078 1 96.69 112 GLY B N 1
ATOM 4548 C CA . GLY B 1 112 ? -6.363 -3.277 25.062 1 96.69 112 GLY B CA 1
ATOM 4549 C C . GLY B 1 112 ? -6.859 -4.363 26 1 96.69 112 GLY B C 1
ATOM 4550 O O . GLY B 1 112 ? -6.066 -5.02 26.688 1 96.69 112 GLY B O 1
ATOM 4551 N N . GLN B 1 113 ? -8.125 -4.625 26.031 1 97.44 113 GLN B N 1
ATOM 4552 C CA . GLN B 1 113 ? -8.703 -5.594 26.953 1 97.44 113 GLN B CA 1
ATOM 4553 C C . GLN B 1 113 ? -8.602 -7.012 26.406 1 97.44 113 GLN B C 1
ATOM 4555 O O . GLN B 1 113 ? -8.914 -7.98 27.094 1 97.44 113 GLN B O 1
ATOM 4560 N N . VAL B 1 114 ? -8.141 -7.184 25.172 1 97.94 114 VAL B N 1
ATOM 4561 C CA . VAL B 1 114 ? -7.918 -8.516 24.641 1 97.94 114 VAL B CA 1
ATOM 4562 C C . VAL B 1 114 ? -7.031 -9.32 25.578 1 97.94 114 VAL B C 1
ATOM 4564 O O . VAL B 1 114 ? -7.273 -10.508 25.812 1 97.94 114 VAL B O 1
ATOM 4567 N N . LEU B 1 115 ? -5.984 -8.656 26.078 1 97.12 115 LEU B N 1
ATOM 4568 C CA . LEU B 1 115 ? -4.996 -9.32 26.922 1 97.12 115 LEU B CA 1
ATOM 4569 C C . LEU B 1 115 ? -5.656 -9.922 28.156 1 97.12 115 LEU B C 1
ATOM 4571 O O . LEU B 1 115 ? -5.254 -10.992 28.625 1 97.12 115 LEU B O 1
ATOM 4575 N N . LEU B 1 116 ? -6.688 -9.266 28.703 1 96.88 116 LEU B N 1
ATOM 4576 C CA . LEU B 1 116 ? -7.375 -9.758 29.891 1 96.88 116 LEU B CA 1
ATOM 4577 C C . LEU B 1 116 ? -8.102 -11.07 29.594 1 96.88 116 LEU B C 1
ATOM 4579 O O . LEU B 1 116 ? -8.109 -11.977 30.422 1 96.88 116 LEU B O 1
ATOM 4583 N N . TYR B 1 117 ? -8.711 -11.141 28.438 1 96.38 117 TYR B N 1
ATOM 4584 C CA . TYR B 1 117 ? -9.406 -12.352 28.016 1 96.38 117 TYR B CA 1
ATOM 4585 C C . TYR B 1 117 ? -8.422 -13.5 27.797 1 96.38 117 TYR B C 1
ATOM 4587 O O . TYR B 1 117 ? -8.672 -14.633 28.219 1 96.38 117 TYR B O 1
ATOM 4595 N N . VAL B 1 118 ? -7.34 -13.188 27.172 1 97.75 118 VAL B N 1
ATOM 4596 C CA . VAL B 1 118 ? -6.32 -14.18 26.859 1 97.75 118 VAL B CA 1
ATOM 4597 C C . VAL B 1 118 ? -5.707 -14.719 28.156 1 97.75 118 VAL B C 1
ATOM 4599 O O . VAL B 1 118 ? -5.613 -15.93 28.359 1 97.75 118 VAL B O 1
ATOM 4602 N N . HIS B 1 119 ? -5.355 -13.836 29.094 1 97.69 119 HIS B N 1
ATOM 4603 C CA . HIS B 1 119 ? -4.723 -14.227 30.344 1 97.69 119 HIS B CA 1
ATOM 4604 C C . HIS B 1 119 ? -5.672 -15.055 31.203 1 97.69 119 HIS B C 1
ATOM 4606 O O . HIS B 1 119 ? -5.254 -16.031 31.844 1 97.69 119 HIS B O 1
ATOM 4612 N N . LYS B 1 120 ? -6.871 -14.617 31.234 1 97.06 120 LYS B N 1
ATOM 4613 C CA . LYS B 1 120 ? -7.871 -15.359 32 1 97.06 120 LYS B CA 1
ATOM 4614 C C . LYS B 1 120 ? -8.016 -16.781 31.469 1 97.06 120 LYS B C 1
ATOM 4616 O O . LYS B 1 120 ? -8.086 -17.734 32.25 1 97.06 120 LYS B O 1
ATOM 4621 N N . ALA B 1 121 ? -8.086 -16.938 30.141 1 97.19 121 ALA B N 1
ATOM 4622 C CA . ALA B 1 121 ? -8.219 -18.25 29.531 1 97.19 121 ALA B CA 1
ATOM 4623 C C . ALA B 1 121 ? -6.992 -19.125 29.812 1 97.19 121 ALA B C 1
ATOM 4625 O O . ALA B 1 121 ? -7.121 -20.297 30.172 1 97.19 121 ALA B O 1
ATOM 4626 N N . LEU B 1 122 ? -5.836 -18.547 29.672 1 96.12 122 LEU B N 1
ATOM 4627 C CA . LEU B 1 122 ? -4.598 -19.281 29.906 1 96.12 122 LEU B CA 1
ATOM 4628 C C . LEU B 1 122 ? -4.504 -19.734 31.359 1 96.12 122 LEU B C 1
ATOM 4630 O O . LEU B 1 122 ? -4.102 -20.859 31.641 1 96.12 122 LEU B O 1
ATOM 4634 N N . ALA B 1 123 ? -4.855 -18.859 32.25 1 96.94 123 ALA B N 1
ATOM 4635 C CA . ALA B 1 123 ? -4.816 -19.172 33.688 1 96.94 123 ALA B CA 1
ATOM 4636 C C . ALA B 1 123 ? -5.762 -20.328 34 1 96.94 123 ALA B C 1
ATOM 4638 O O . ALA B 1 123 ? -5.484 -21.125 34.906 1 96.94 123 ALA B O 1
ATOM 4639 N N . ALA B 1 124 ? -6.793 -20.391 33.344 1 97 124 ALA B N 1
ATOM 4640 C CA . ALA B 1 124 ? -7.793 -21.438 33.562 1 97 124 ALA B CA 1
ATOM 4641 C C . ALA B 1 124 ? -7.438 -22.719 32.812 1 97 124 ALA B C 1
ATOM 4643 O O . ALA B 1 124 ? -8.18 -23.703 32.844 1 97 124 ALA B O 1
ATOM 4644 N N . GLY B 1 125 ? -6.359 -22.719 32.031 1 96 125 GLY B N 1
ATOM 4645 C CA . GLY B 1 125 ? -5.922 -23.891 31.281 1 96 125 GLY B CA 1
ATOM 4646 C C . GLY B 1 125 ? -6.727 -24.125 30.016 1 96 125 GLY B C 1
ATOM 4647 O O . GLY B 1 125 ? -6.746 -25.234 29.484 1 96 125 GLY B O 1
ATOM 4648 N N . ARG B 1 126 ? -7.371 -23.078 29.562 1 96.75 126 ARG B N 1
ATOM 4649 C CA . ARG B 1 126 ? -8.172 -23.188 28.344 1 96.75 126 ARG B CA 1
ATOM 4650 C C . ARG B 1 126 ? -7.312 -22.984 27.109 1 96.75 126 ARG B C 1
ATOM 4652 O O . ARG B 1 126 ? -6.367 -22.188 27.125 1 96.75 126 ARG B O 1
ATOM 4659 N N . GLN B 1 127 ? -7.66 -23.688 26.078 1 96.94 127 GLN B N 1
ATOM 4660 C CA . GLN B 1 127 ? -6.973 -23.531 24.797 1 96.94 127 GLN B CA 1
ATOM 4661 C C . GLN B 1 127 ? -7.375 -22.234 24.109 1 96.94 127 GLN B C 1
ATOM 4663 O O . GLN B 1 127 ? -8.531 -21.812 24.203 1 96.94 127 GLN B O 1
ATOM 4668 N N . ILE B 1 128 ? -6.418 -21.578 23.516 1 98.44 128 ILE B N 1
ATOM 4669 C CA . ILE B 1 128 ? -6.68 -20.438 22.641 1 98.44 128 ILE B CA 1
ATOM 4670 C C . ILE B 1 128 ? -6.211 -20.734 21.234 1 98.44 128 ILE B C 1
ATOM 4672 O O . ILE B 1 128 ? -5.02 -20.938 21 1 98.44 128 ILE B O 1
ATOM 4676 N N . HIS B 1 129 ? -7.137 -20.781 20.312 1 98.69 129 HIS B N 1
ATOM 4677 C CA . HIS B 1 129 ? -6.852 -21.094 18.906 1 98.69 129 HIS B CA 1
ATOM 4678 C C . HIS B 1 129 ? -6.547 -19.828 18.109 1 98.69 129 HIS B C 1
ATOM 4680 O O . HIS B 1 129 ? -7.359 -18.891 18.094 1 98.69 129 HIS B O 1
ATOM 4686 N N . ILE B 1 130 ? -5.379 -19.781 17.484 1 98.75 130 ILE B N 1
ATOM 4687 C CA . ILE B 1 130 ? -5.031 -18.641 16.641 1 98.75 130 ILE B CA 1
ATOM 4688 C C . ILE B 1 130 ? -4.609 -19.125 15.258 1 98.75 130 ILE B C 1
ATOM 4690 O O . ILE B 1 130 ? -4.266 -20.297 15.086 1 98.75 130 ILE B O 1
ATOM 4694 N N . LEU B 1 131 ? -4.742 -18.266 14.25 1 98.69 131 LEU B N 1
ATOM 4695 C CA . LEU B 1 131 ? -4.195 -18.484 12.914 1 98.69 131 LEU B CA 1
ATOM 4696 C C . LEU B 1 131 ? -2.76 -17.984 12.82 1 98.69 131 LEU B C 1
ATOM 4698 O O . LEU B 1 131 ? -2.314 -17.203 13.672 1 98.69 131 LEU B O 1
ATOM 4702 N N . PRO B 1 132 ? -2.002 -18.484 11.82 1 97.69 132 PRO B N 1
ATOM 4703 C CA . PRO B 1 132 ? -0.641 -17.969 11.672 1 97.69 132 PRO B CA 1
ATOM 4704 C C . PRO B 1 132 ? -0.614 -16.469 11.352 1 97.69 132 PRO B C 1
ATOM 4706 O O . PRO B 1 132 ? -1.214 -16.031 10.367 1 97.69 132 PRO B O 1
ATOM 4709 N N . PRO B 1 133 ? 0.072 -15.68 12.219 1 97.38 133 PRO B N 1
ATOM 4710 C CA . PRO B 1 133 ? 0.193 -14.258 11.891 1 97.38 133 PRO B CA 1
ATOM 4711 C C . PRO B 1 133 ? 1.183 -13.992 10.758 1 97.38 133 PRO B C 1
ATOM 4713 O O . PRO B 1 133 ? 2.248 -14.609 10.711 1 97.38 133 PRO B O 1
ATOM 4716 N N . TYR B 1 134 ? 0.877 -13.117 9.805 1 97.06 134 TYR B N 1
ATOM 4717 C CA . TYR B 1 134 ? 1.78 -12.805 8.703 1 97.06 134 TYR B CA 1
ATOM 4718 C C . TYR B 1 134 ? 2.303 -11.383 8.805 1 97.06 134 TYR B C 1
ATOM 4720 O O . TYR B 1 134 ? 3.223 -10.992 8.078 1 97.06 134 TYR B O 1
ATOM 4728 N N . ARG B 1 135 ? 1.771 -10.531 9.617 1 97.62 135 ARG B N 1
ATOM 4729 C CA . ARG B 1 135 ? 2.254 -9.18 9.852 1 97.62 135 ARG B CA 1
ATOM 4730 C C . ARG B 1 135 ? 3.057 -9.094 11.141 1 97.62 135 ARG B C 1
ATOM 4732 O O . ARG B 1 135 ? 2.688 -9.703 12.148 1 97.62 135 ARG B O 1
ATOM 4739 N N . PRO B 1 136 ? 4.141 -8.391 11.133 1 97.31 136 PRO B N 1
ATOM 4740 C CA . PRO B 1 136 ? 5.023 -8.359 12.305 1 97.31 136 PRO B CA 1
ATOM 4741 C C . PRO B 1 136 ? 4.34 -7.777 13.539 1 97.31 136 PRO B C 1
ATOM 4743 O O . PRO B 1 136 ? 4.594 -8.227 14.656 1 97.31 136 PRO B O 1
ATOM 4746 N N . GLU B 1 137 ? 3.484 -6.754 13.391 1 97.38 137 GLU B N 1
ATOM 4747 C CA . GLU B 1 137 ? 2.84 -6.141 14.547 1 97.38 137 GLU B CA 1
ATOM 4748 C C . GLU B 1 137 ? 1.919 -7.129 15.25 1 97.38 137 GLU B C 1
ATOM 4750 O O . GLU B 1 137 ? 1.788 -7.094 16.484 1 97.38 137 GLU B O 1
ATOM 4755 N N . ASN B 1 138 ? 1.234 -8 14.523 1 97.94 138 ASN B N 1
ATOM 4756 C CA . ASN B 1 138 ? 0.382 -9.023 15.117 1 97.94 138 ASN B CA 1
ATOM 4757 C C . ASN B 1 138 ? 1.205 -10.094 15.828 1 97.94 138 ASN B C 1
ATOM 4759 O O . ASN B 1 138 ? 0.798 -10.609 16.875 1 97.94 138 ASN B O 1
ATOM 4763 N N . LYS B 1 139 ? 2.355 -10.453 15.227 1 97.56 139 LYS B N 1
ATOM 4764 C CA . LYS B 1 139 ? 3.264 -11.383 15.898 1 97.56 139 LYS B CA 1
ATOM 4765 C C . LYS B 1 139 ? 3.715 -10.828 17.25 1 97.56 139 LYS B C 1
ATOM 4767 O O . LYS B 1 139 ? 3.768 -11.562 18.234 1 97.56 139 LYS B O 1
ATOM 4772 N N . ILE B 1 140 ? 4.055 -9.531 17.281 1 97.62 140 ILE B N 1
ATOM 4773 C CA . ILE B 1 140 ? 4.492 -8.859 18.5 1 97.62 140 ILE B CA 1
ATOM 4774 C C . ILE B 1 140 ? 3.385 -8.922 19.547 1 97.62 140 ILE B C 1
ATOM 4776 O O . ILE B 1 140 ? 3.637 -9.273 20.703 1 97.62 140 ILE B O 1
ATOM 4780 N N . LYS B 1 141 ? 2.154 -8.602 19.172 1 97.75 141 LYS B N 1
ATOM 4781 C CA . LYS B 1 141 ? 1.022 -8.586 20.078 1 97.75 141 LYS B CA 1
ATOM 4782 C C . LYS B 1 141 ? 0.762 -9.984 20.656 1 97.75 141 LYS B C 1
ATOM 4784 O O . LYS B 1 141 ? 0.564 -10.141 21.859 1 97.75 141 LYS B O 1
ATOM 4789 N N . LEU B 1 142 ? 0.746 -10.969 19.766 1 98.12 142 LEU B N 1
ATOM 4790 C CA . LEU B 1 142 ? 0.481 -12.336 20.203 1 98.12 142 LEU B CA 1
ATOM 4791 C C . LEU B 1 142 ? 1.554 -12.82 21.172 1 98.12 142 LEU B C 1
ATOM 4793 O O . LEU B 1 142 ? 1.243 -13.461 22.172 1 98.12 142 LEU B O 1
ATOM 4797 N N . ALA B 1 143 ? 2.822 -12.508 20.797 1 97.31 143 ALA B N 1
ATOM 4798 C CA . ALA B 1 143 ? 3.906 -12.875 21.703 1 97.31 143 ALA B CA 1
ATOM 4799 C C . ALA B 1 143 ? 3.701 -12.258 23.078 1 97.31 143 ALA B C 1
ATOM 4801 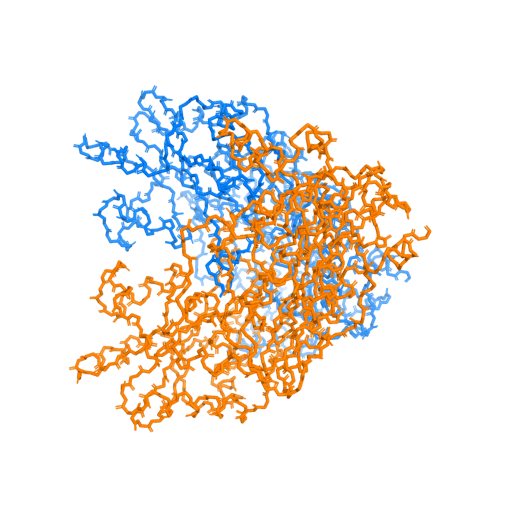O O . ALA B 1 143 ? 3.873 -12.93 24.109 1 97.31 143 ALA B O 1
ATOM 4802 N N . ALA B 1 144 ? 3.332 -10.984 23.109 1 96.44 144 ALA B N 1
ATOM 4803 C CA . ALA B 1 144 ? 3.1 -10.273 24.359 1 96.44 144 ALA B CA 1
ATOM 4804 C C . ALA B 1 144 ? 1.903 -10.859 25.109 1 96.44 144 ALA B C 1
ATOM 4806 O O . ALA B 1 144 ? 1.972 -11.086 26.312 1 96.44 144 ALA B O 1
ATOM 4807 N N . TRP B 1 145 ? 0.795 -11.078 24.406 1 97.56 145 TRP B N 1
ATOM 4808 C CA . TRP B 1 145 ? -0.44 -11.555 25.016 1 97.56 145 TRP B CA 1
ATOM 4809 C C . TRP B 1 145 ? -0.257 -12.953 25.594 1 97.56 145 TRP B C 1
ATOM 4811 O O . TRP B 1 145 ? -0.807 -13.273 26.656 1 97.56 145 TRP B O 1
ATOM 4821 N N . PHE B 1 146 ? 0.554 -13.805 24.906 1 96.88 146 PHE B N 1
ATOM 4822 C CA . PHE B 1 146 ? 0.774 -15.18 25.344 1 96.88 146 PHE B CA 1
ATOM 4823 C C . PHE B 1 146 ? 1.97 -15.266 26.281 1 96.88 146 PHE B C 1
ATOM 4825 O O . PHE B 1 146 ? 2.295 -16.344 26.781 1 96.88 146 PHE B O 1
ATOM 4832 N N . ASN B 1 147 ? 2.623 -14.141 26.547 1 93.81 147 ASN B N 1
ATOM 4833 C CA . ASN B 1 147 ? 3.834 -14.102 27.359 1 93.81 147 ASN B CA 1
ATOM 4834 C C . ASN B 1 147 ? 4.863 -15.125 26.875 1 93.81 147 ASN B C 1
ATOM 4836 O O . ASN B 1 147 ? 5.328 -15.961 27.656 1 93.81 147 ASN B O 1
ATOM 4840 N N . THR B 1 148 ? 5.18 -15.062 25.547 1 94.62 148 THR B N 1
ATOM 4841 C CA . THR B 1 148 ? 6.145 -15.953 24.922 1 94.62 148 THR B CA 1
ATOM 4842 C C . THR B 1 148 ? 7.055 -15.172 23.969 1 94.62 148 THR B C 1
ATOM 4844 O O . THR B 1 148 ? 6.844 -13.977 23.75 1 94.62 148 THR B O 1
ATOM 4847 N N . SER B 1 149 ? 8.117 -15.836 23.484 1 93.06 149 SER B N 1
ATOM 4848 C CA . SER B 1 149 ? 9 -15.195 22.531 1 93.06 149 SER B CA 1
ATOM 4849 C C . SER B 1 149 ? 8.352 -15.102 21.156 1 93.06 149 SER B C 1
ATOM 4851 O O . SER B 1 149 ? 7.398 -15.828 20.859 1 93.06 149 SER B O 1
ATOM 4853 N N . LEU B 1 150 ? 8.844 -14.234 20.391 1 93.62 150 LEU B N 1
ATOM 4854 C CA . LEU B 1 150 ? 8.344 -14.086 19.016 1 93.62 150 LEU B CA 1
ATOM 4855 C C . LEU B 1 150 ? 8.445 -15.398 18.25 1 93.62 150 LEU B C 1
ATOM 4857 O O . LEU B 1 150 ? 7.527 -15.766 17.516 1 93.62 150 LEU B O 1
ATOM 4861 N N . ASN B 1 151 ? 9.469 -16.109 18.469 1 90.81 151 ASN B N 1
ATOM 4862 C CA . ASN B 1 151 ? 9.703 -17.375 17.766 1 90.81 151 ASN B CA 1
ATOM 4863 C C . ASN B 1 151 ? 8.742 -18.453 18.25 1 90.81 151 ASN B C 1
ATOM 4865 O O . ASN B 1 151 ? 8.398 -19.359 17.484 1 90.81 151 ASN B O 1
ATOM 4869 N N . ASP B 1 152 ? 8.25 -18.312 19.406 1 94.44 152 ASP B N 1
ATOM 4870 C CA . ASP B 1 152 ? 7.426 -19.359 20.016 1 94.44 152 ASP B CA 1
ATOM 4871 C C . ASP B 1 152 ? 5.953 -19.188 19.641 1 94.44 152 ASP B C 1
ATOM 4873 O O . ASP B 1 152 ? 5.129 -20.062 19.906 1 94.44 152 ASP B O 1
ATOM 4877 N N . VAL B 1 153 ? 5.645 -18.047 19.047 1 95.94 153 VAL B N 1
ATOM 4878 C CA . VAL B 1 153 ? 4.27 -17.828 18.609 1 95.94 153 VAL B CA 1
ATOM 4879 C C . VAL B 1 153 ? 3.85 -18.922 17.641 1 95.94 153 VAL B C 1
ATOM 4881 O O . VAL B 1 153 ? 2.691 -19.344 17.625 1 95.94 153 VAL B O 1
ATOM 4884 N N . ALA B 1 154 ? 4.754 -19.406 16.812 1 93.44 154 ALA B N 1
ATOM 4885 C CA . ALA B 1 154 ? 4.48 -20.422 15.805 1 93.44 154 ALA B CA 1
ATOM 4886 C C . ALA B 1 154 ? 3.961 -21.719 16.438 1 93.44 154 ALA B C 1
ATOM 4888 O O . ALA B 1 154 ? 3.152 -22.438 15.852 1 93.44 154 ALA B O 1
ATOM 4889 N N . ASP B 1 155 ? 4.379 -21.969 17.641 1 94.56 155 ASP B N 1
ATOM 4890 C CA . ASP B 1 155 ? 3.99 -23.172 18.344 1 94.56 155 ASP B CA 1
ATOM 4891 C C . ASP B 1 155 ? 2.551 -23.094 18.844 1 94.56 155 ASP B C 1
ATOM 4893 O O . ASP B 1 155 ? 1.955 -24.094 19.234 1 94.56 155 ASP B O 1
ATOM 4897 N N . ARG B 1 156 ? 1.991 -21.953 18.797 1 95.19 156 ARG B N 1
ATOM 4898 C CA . ARG B 1 156 ? 0.652 -21.734 19.328 1 95.19 156 ARG B CA 1
ATOM 4899 C C . ARG B 1 156 ? -0.396 -21.781 18.219 1 95.19 156 ARG B C 1
ATOM 4901 O O . ARG B 1 156 ? -1.598 -21.781 18.5 1 95.19 156 ARG B O 1
ATOM 4908 N N . ILE B 1 157 ? 0.001 -21.906 17 1 97.62 157 ILE B N 1
ATOM 4909 C CA . ILE B 1 157 ? -0.917 -21.938 15.859 1 97.62 157 ILE B CA 1
ATOM 4910 C C . ILE B 1 157 ? -1.821 -23.172 15.969 1 97.62 157 ILE B C 1
ATOM 4912 O O . ILE B 1 157 ? -1.348 -24.266 16.234 1 97.62 157 ILE B O 1
ATOM 4916 N N . SER B 1 158 ? -3.08 -22.953 15.789 1 98.44 158 SER B N 1
ATOM 4917 C CA . SER B 1 158 ? -4.062 -24.031 15.891 1 98.44 158 SER B CA 1
ATOM 4918 C C . SER B 1 158 ? -4.363 -24.625 14.523 1 98.44 158 SER B C 1
ATOM 4920 O O . SER B 1 158 ? -5.098 -24.047 13.727 1 98.44 158 SER B O 1
ATOM 4922 N N . LEU B 1 159 ? -3.865 -25.828 14.273 1 97.88 159 LEU B N 1
ATOM 4923 C CA . LEU B 1 159 ? -4.16 -26.531 13.031 1 97.88 159 LEU B CA 1
ATOM 4924 C C . LEU B 1 159 ? -5.652 -26.812 12.898 1 97.88 159 LEU B C 1
ATOM 4926 O O . LEU B 1 159 ? -6.199 -26.781 11.797 1 97.88 159 LEU B O 1
ATOM 4930 N N . LYS B 1 160 ? -6.266 -27.047 14.062 1 98.25 160 LYS B N 1
ATOM 4931 C CA . LYS B 1 160 ? -7.707 -27.266 14.086 1 98.25 160 LYS B CA 1
ATOM 4932 C C . LYS B 1 160 ? -8.453 -26.047 13.539 1 98.25 160 LYS B C 1
ATOM 4934 O O . LYS B 1 160 ? -9.359 -26.188 12.719 1 98.25 160 LYS B O 1
ATOM 4939 N N . LEU B 1 161 ? -8.07 -24.875 14 1 98.75 161 LEU B N 1
ATOM 4940 C CA . LEU B 1 161 ? -8.688 -23.641 13.516 1 98.75 161 LEU B CA 1
ATOM 4941 C C . LEU B 1 161 ? -8.359 -23.422 12.039 1 98.75 161 LEU B C 1
ATOM 4943 O O . LEU B 1 161 ? -9.234 -23.031 11.258 1 98.75 161 LEU B O 1
ATOM 4947 N N . VAL B 1 162 ? -7.102 -23.656 11.672 1 98.75 162 VAL B N 1
ATOM 4948 C CA . VAL B 1 162 ? -6.66 -23.5 10.297 1 98.75 162 VAL B CA 1
ATOM 4949 C C . VAL B 1 162 ? -7.527 -24.344 9.367 1 98.75 162 VAL B C 1
ATOM 4951 O O . VAL B 1 162 ? -8.094 -23.828 8.398 1 98.75 162 VAL B O 1
ATOM 4954 N N . LYS B 1 163 ? -7.699 -25.547 9.625 1 98.38 163 LYS B N 1
ATOM 4955 C CA . LYS B 1 163 ? -8.453 -26.469 8.781 1 98.38 163 LYS B CA 1
ATOM 4956 C C . LYS B 1 163 ? -9.93 -26.094 8.75 1 98.38 163 LYS B C 1
ATOM 4958 O O . LYS B 1 163 ? -10.594 -26.234 7.723 1 98.38 163 LYS B O 1
ATOM 4963 N N . ALA B 1 164 ? -10.461 -25.656 9.922 1 98.75 164 ALA B N 1
ATOM 4964 C CA . ALA B 1 164 ? -11.859 -25.25 9.984 1 98.75 164 ALA B CA 1
ATOM 4965 C C . ALA B 1 164 ? -12.133 -24.047 9.094 1 98.75 164 ALA B C 1
ATOM 4967 O O . ALA B 1 164 ? -13.133 -24.016 8.367 1 98.75 164 ALA B O 1
ATOM 4968 N N . VAL B 1 165 ? -11.266 -23.031 9.172 1 98.88 165 VAL B N 1
ATOM 4969 C CA . VAL B 1 165 ? -11.406 -21.828 8.359 1 98.88 165 VAL B CA 1
ATOM 4970 C C . VAL B 1 165 ? -11.297 -22.188 6.883 1 98.88 165 VAL B C 1
ATOM 4972 O O . VAL B 1 165 ? -12.109 -21.734 6.07 1 98.88 165 VAL B O 1
ATOM 4975 N N . ILE B 1 166 ? -10.336 -23.016 6.508 1 98.69 166 ILE B N 1
ATOM 4976 C CA . ILE B 1 166 ? -10.117 -23.422 5.121 1 98.69 166 ILE B CA 1
ATOM 4977 C C . ILE B 1 166 ? -11.352 -24.156 4.602 1 98.69 166 ILE B C 1
ATOM 4979 O O . ILE B 1 166 ? -11.852 -23.859 3.516 1 98.69 166 ILE B O 1
ATOM 4983 N N . ALA B 1 167 ? -11.859 -25.109 5.371 1 98.19 167 ALA B N 1
ATOM 4984 C CA . ALA B 1 167 ? -13 -25.906 4.953 1 98.19 167 ALA B CA 1
ATOM 4985 C C . ALA B 1 167 ? -14.195 -25.031 4.617 1 98.19 167 ALA B C 1
ATOM 4987 O O . ALA B 1 167 ? -14.93 -25.297 3.66 1 98.19 167 ALA B O 1
ATOM 4988 N N . GLN B 1 168 ? -14.367 -24 5.43 1 98.31 168 GLN B N 1
ATOM 4989 C CA . GLN B 1 168 ? -15.516 -23.125 5.227 1 98.31 168 GLN B CA 1
ATOM 4990 C C . GLN B 1 168 ? -15.289 -22.203 4.031 1 98.31 168 GLN B C 1
ATOM 4992 O O . GLN B 1 168 ? -16.203 -21.953 3.25 1 98.31 168 GLN B O 1
ATOM 4997 N N . ARG B 1 169 ? -14.062 -21.672 3.83 1 98.56 169 ARG B N 1
ATOM 4998 C CA . ARG B 1 169 ? -13.797 -20.641 2.824 1 98.56 169 ARG B CA 1
ATOM 4999 C C . ARG B 1 169 ? -13.531 -21.281 1.461 1 98.56 169 ARG B C 1
ATOM 5001 O O . ARG B 1 169 ? -13.57 -20.594 0.438 1 98.56 169 ARG B O 1
ATOM 5008 N N . LEU B 1 170 ? -13.273 -22.562 1.415 1 98.25 170 LEU B N 1
ATOM 5009 C CA . LEU B 1 170 ? -13.055 -23.25 0.15 1 98.25 170 LEU B CA 1
ATOM 5010 C C . LEU B 1 170 ? -14.32 -23.266 -0.694 1 98.25 170 LEU B C 1
ATOM 5012 O O . LEU B 1 170 ? -14.258 -23.125 -1.919 1 98.25 170 LEU B O 1
ATOM 5016 N N . ILE B 1 171 ? -15.406 -23.5 -0.009 1 98.38 171 ILE B N 1
ATOM 5017 C CA . ILE B 1 171 ? -16.688 -23.578 -0.702 1 98.38 171 ILE B CA 1
ATOM 5018 C C . ILE B 1 171 ? -17.344 -22.203 -0.726 1 98.38 171 ILE B C 1
ATOM 5020 O O . ILE B 1 171 ? -17.828 -21.719 0.3 1 98.38 171 ILE B O 1
ATOM 5024 N N . LYS B 1 172 ? -17.406 -21.594 -1.886 1 98.69 172 LYS B N 1
ATOM 5025 C CA . LYS B 1 172 ? -17.984 -20.266 -2 1 98.69 172 LYS B CA 1
ATOM 5026 C C . LYS B 1 172 ? -19.5 -20.328 -1.999 1 98.69 172 LYS B C 1
ATOM 5028 O O . LYS B 1 172 ? -20.094 -21.156 -2.693 1 98.69 172 LYS B O 1
ATOM 5033 N N . SER B 1 173 ? -20.125 -19.484 -1.194 1 98.19 173 SER B N 1
ATOM 5034 C CA . SER B 1 173 ? -21.562 -19.312 -1.231 1 98.19 173 SER B CA 1
ATOM 5035 C C . SER B 1 173 ? -22 -18.547 -2.473 1 98.19 173 SER B C 1
ATOM 5037 O O . SER B 1 173 ? -21.172 -17.953 -3.164 1 98.19 173 SER B O 1
ATOM 5039 N N . ASP B 1 174 ? -23.328 -18.531 -2.723 1 98.12 174 ASP B N 1
ATOM 5040 C CA . ASP B 1 174 ? -23.875 -17.797 -3.857 1 98.12 174 ASP B CA 1
ATOM 5041 C C . ASP B 1 174 ? -23.547 -16.312 -3.744 1 98.12 174 ASP B C 1
ATOM 5043 O O . ASP B 1 174 ? -23.297 -15.641 -4.75 1 98.12 174 ASP B O 1
ATOM 5047 N N . LEU B 1 175 ? -23.625 -15.797 -2.545 1 98.12 175 LEU B N 1
ATOM 5048 C CA . LEU B 1 175 ? -23.312 -14.391 -2.324 1 98.12 175 LEU B CA 1
ATOM 5049 C C . LEU B 1 175 ? -21.859 -14.094 -2.658 1 98.12 175 LEU B C 1
ATOM 5051 O O . LEU B 1 175 ? -21.547 -13.031 -3.217 1 98.12 175 LEU B O 1
ATOM 5055 N N . GLU B 1 176 ? -20.984 -14.992 -2.262 1 98.62 176 GLU B N 1
ATOM 5056 C CA . GLU B 1 176 ? -19.578 -14.828 -2.578 1 98.62 176 GLU B CA 1
ATOM 5057 C C . GLU B 1 176 ? -19.328 -14.906 -4.082 1 98.62 176 GLU B C 1
ATOM 5059 O O . GLU B 1 176 ? -18.547 -14.133 -4.633 1 98.62 176 GLU B O 1
ATOM 5064 N N . VAL B 1 177 ? -19.953 -15.852 -4.75 1 98.81 177 VAL B N 1
ATOM 5065 C CA . VAL B 1 177 ? -19.812 -16.016 -6.191 1 98.81 177 VAL B CA 1
ATOM 5066 C C . VAL B 1 177 ? -20.25 -14.742 -6.906 1 98.81 177 VAL B C 1
ATOM 5068 O O . VAL B 1 177 ? -19.609 -14.312 -7.867 1 98.81 177 VAL B O 1
ATOM 5071 N N . ALA B 1 178 ? -21.344 -14.18 -6.418 1 98.75 178 ALA B N 1
ATOM 5072 C CA . ALA B 1 178 ? -21.828 -12.93 -7.008 1 98.75 178 ALA B CA 1
ATOM 5073 C C . ALA B 1 178 ? -20.766 -11.836 -6.91 1 98.75 178 ALA B C 1
ATOM 5075 O O . ALA B 1 178 ? -20.562 -11.062 -7.852 1 98.75 178 ALA B O 1
ATOM 5076 N N . GLU B 1 179 ? -20.109 -11.711 -5.773 1 98.75 179 GLU B N 1
ATOM 5077 C CA . GLU B 1 179 ? -19.062 -10.711 -5.598 1 98.75 179 GLU B CA 1
ATOM 5078 C C . GLU B 1 179 ? -17.844 -11.031 -6.465 1 98.75 179 GLU B C 1
ATOM 5080 O O . GLU B 1 179 ? -17.203 -10.125 -7.004 1 98.75 179 GLU B O 1
ATOM 5085 N N . LEU B 1 180 ? -17.516 -12.312 -6.582 1 98.88 180 LEU B N 1
ATOM 5086 C CA . LEU B 1 180 ? -16.422 -12.734 -7.445 1 98.88 180 LEU B CA 1
ATOM 5087 C C . LEU B 1 180 ? -16.734 -12.398 -8.906 1 98.88 180 LEU B C 1
ATOM 5089 O O . LEU B 1 180 ? -15.836 -11.977 -9.648 1 98.88 180 LEU B O 1
ATOM 5093 N N . GLU B 1 181 ? -17.969 -12.594 -9.32 1 98.81 181 GLU B N 1
ATOM 5094 C CA . GLU B 1 181 ? -18.391 -12.219 -10.664 1 98.81 181 GLU B CA 1
ATOM 5095 C C . GLU B 1 181 ? -18.141 -10.742 -10.93 1 98.81 181 GLU B C 1
ATOM 5097 O O . GLU B 1 181 ? -17.656 -10.367 -11.992 1 98.81 181 GLU B O 1
ATOM 5102 N N . LYS B 1 182 ? -18.484 -9.938 -9.953 1 98.81 182 LYS B N 1
ATOM 5103 C CA . LYS B 1 182 ? -18.266 -8.5 -10.07 1 98.81 182 LYS B CA 1
ATOM 5104 C C . LYS B 1 182 ? -16.781 -8.172 -10.188 1 98.81 182 LYS B C 1
ATOM 5106 O O . LYS B 1 182 ? -16.375 -7.402 -11.055 1 98.81 182 LYS B O 1
ATOM 5111 N N . ALA B 1 183 ? -15.992 -8.742 -9.305 1 98.88 183 ALA B N 1
ATOM 5112 C CA . ALA B 1 183 ? -14.562 -8.477 -9.266 1 98.88 183 ALA B CA 1
ATOM 5113 C C . ALA B 1 183 ? -13.891 -8.891 -10.57 1 98.88 183 ALA B C 1
ATOM 5115 O O . ALA B 1 183 ? -13.055 -8.164 -11.109 1 98.88 183 ALA B O 1
ATOM 5116 N N . VAL B 1 184 ? -14.211 -10.062 -11.078 1 98.94 184 VAL B N 1
ATOM 5117 C CA . VAL B 1 184 ? -13.633 -10.555 -12.328 1 98.94 184 VAL B CA 1
ATOM 5118 C C . VAL B 1 184 ? -14.086 -9.68 -13.492 1 98.94 184 VAL B C 1
ATOM 5120 O O . VAL B 1 184 ? -13.305 -9.406 -14.406 1 98.94 184 VAL B O 1
ATOM 5123 N N . SER B 1 185 ? -15.328 -9.25 -13.461 1 98.94 185 SER B N 1
ATOM 5124 C CA . SER B 1 185 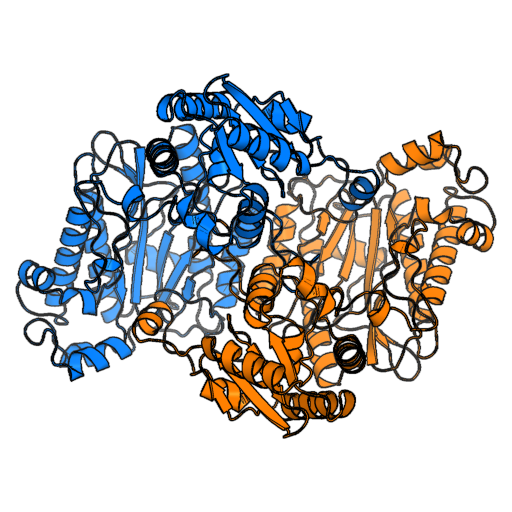? -15.82 -8.375 -14.516 1 98.94 185 SER B CA 1
ATOM 5125 C C . SER B 1 185 ? -15.062 -7.051 -14.523 1 98.94 185 SER B C 1
ATOM 5127 O O . SER B 1 185 ? -14.734 -6.527 -15.594 1 98.94 185 SER B O 1
ATOM 5129 N N . ILE B 1 186 ? -14.82 -6.461 -13.359 1 98.94 186 ILE B N 1
ATOM 5130 C CA . ILE B 1 186 ? -14 -5.258 -13.281 1 98.94 186 ILE B CA 1
ATOM 5131 C C . ILE B 1 186 ? -12.602 -5.555 -13.812 1 98.94 186 ILE B C 1
ATOM 5133 O O . ILE B 1 186 ? -12.016 -4.734 -14.531 1 98.94 186 ILE B O 1
ATOM 5137 N N . SER B 1 187 ? -12.07 -6.734 -13.492 1 98.94 187 SER B N 1
ATOM 5138 C CA . SER B 1 187 ? -10.758 -7.152 -13.984 1 98.94 187 SER B CA 1
ATOM 5139 C C . SER B 1 187 ? -10.734 -7.207 -15.508 1 98.94 187 SER B C 1
ATOM 5141 O O . SER B 1 187 ? -9.727 -6.863 -16.125 1 98.94 187 SER B O 1
ATOM 5143 N N . VAL B 1 188 ? -11.812 -7.715 -16.078 1 98.94 188 VAL B N 1
ATOM 5144 C CA . VAL B 1 188 ? -11.93 -7.754 -17.531 1 98.94 188 VAL B CA 1
ATOM 5145 C C . VAL B 1 188 ? -11.844 -6.34 -18.094 1 98.94 188 VAL B C 1
ATOM 5147 O O . VAL B 1 188 ? -11.133 -6.094 -19.062 1 98.94 188 VAL B O 1
ATOM 5150 N N . ASP B 1 189 ? -12.57 -5.426 -17.5 1 98.94 189 ASP B N 1
ATOM 5151 C CA . ASP B 1 189 ? -12.539 -4.035 -17.938 1 98.94 189 ASP B CA 1
ATOM 5152 C C . ASP B 1 189 ? -11.133 -3.457 -17.828 1 98.94 189 ASP B C 1
ATOM 5154 O O . ASP B 1 189 ? -10.703 -2.67 -18.672 1 98.94 189 ASP B O 1
ATOM 5158 N N . MET B 1 190 ? -10.438 -3.809 -16.766 1 98.94 190 MET B N 1
ATOM 5159 C CA . MET B 1 190 ? -9.047 -3.395 -16.594 1 98.94 190 MET B CA 1
ATOM 5160 C C . MET B 1 190 ? -8.188 -3.914 -17.75 1 98.94 190 MET B C 1
ATOM 5162 O O . MET B 1 190 ? -7.414 -3.156 -18.344 1 98.94 190 MET B O 1
ATOM 5166 N N . GLN B 1 191 ? -8.281 -5.223 -18.031 1 98.88 191 GLN B N 1
ATOM 5167 C CA . GLN B 1 191 ? -7.531 -5.844 -19.125 1 98.88 191 GLN B CA 1
ATOM 5168 C C . GLN B 1 191 ? -7.793 -5.137 -20.453 1 98.88 191 GLN B C 1
ATOM 5170 O O . GLN B 1 191 ? -6.855 -4.824 -21.188 1 98.88 191 GLN B O 1
ATOM 5175 N N . LEU B 1 192 ? -9.039 -4.934 -20.734 1 98.88 192 LEU B N 1
ATOM 5176 C CA . LEU B 1 192 ? -9.422 -4.312 -22 1 98.88 192 LEU B CA 1
ATOM 5177 C C . LEU B 1 192 ? -8.828 -2.914 -22.109 1 98.88 192 LEU B C 1
ATOM 5179 O O . LEU B 1 192 ? -8.352 -2.525 -23.188 1 98.88 192 LEU B O 1
ATOM 5183 N N . ALA B 1 193 ? -8.898 -2.133 -21.047 1 98.75 193 ALA B N 1
ATOM 5184 C CA . ALA B 1 193 ? -8.312 -0.794 -21.047 1 98.75 193 ALA B CA 1
ATOM 5185 C C . ALA B 1 193 ? -6.82 -0.848 -21.359 1 98.75 193 ALA B C 1
ATOM 5187 O O . ALA B 1 193 ? -6.309 -0.045 -22.141 1 98.75 193 ALA B O 1
ATOM 5188 N N . VAL B 1 194 ? -6.102 -1.759 -20.766 1 98.81 194 VAL B N 1
ATOM 5189 C CA . VAL B 1 194 ? -4.664 -1.896 -20.969 1 98.81 194 VAL B CA 1
ATOM 5190 C C . VAL B 1 194 ? -4.375 -2.297 -22.406 1 98.81 194 VAL B C 1
ATOM 5192 O O . VAL B 1 194 ? -3.527 -1.693 -23.078 1 98.81 194 VAL B O 1
ATOM 5195 N N . ILE B 1 195 ? -5.09 -3.316 -22.906 1 98.69 195 ILE B N 1
ATOM 5196 C CA . ILE B 1 195 ? -4.875 -3.824 -24.25 1 98.69 195 ILE B CA 1
ATOM 5197 C C . ILE B 1 195 ? -5.086 -2.703 -25.266 1 98.69 195 ILE B C 1
ATOM 5199 O O . ILE B 1 195 ? -4.254 -2.496 -26.156 1 98.69 195 ILE B O 1
ATOM 5203 N N . LYS B 1 196 ? -6.125 -1.944 -25.109 1 97.81 196 LYS B N 1
ATOM 5204 C CA . LYS B 1 196 ? -6.5 -0.906 -26.062 1 97.81 196 LYS B CA 1
ATOM 5205 C C . LYS B 1 196 ? -5.496 0.244 -26.047 1 97.81 196 LYS B C 1
ATOM 5207 O O . LYS B 1 196 ? -5.309 0.923 -27.062 1 97.81 196 LYS B O 1
ATOM 5212 N N . HIS B 1 197 ? -4.793 0.424 -24.938 1 97.94 197 HIS B N 1
ATOM 5213 C CA . HIS B 1 197 ? -3.865 1.541 -24.812 1 97.94 197 HIS B CA 1
ATOM 5214 C C . HIS B 1 197 ? -2.438 1.108 -25.141 1 97.94 197 HIS B C 1
ATOM 5216 O O . HIS B 1 197 ? -1.51 1.917 -25.062 1 97.94 197 HIS B O 1
ATOM 5222 N N . THR B 1 198 ? -2.23 -0.107 -25.453 1 98.31 198 THR B N 1
ATOM 5223 C CA . THR B 1 198 ? -0.905 -0.626 -25.766 1 98.31 198 THR B CA 1
ATOM 5224 C C . THR B 1 198 ? -0.497 -0.245 -27.188 1 98.31 198 THR B C 1
ATOM 5226 O O . THR B 1 198 ? -1.038 -0.777 -28.156 1 98.31 198 THR B O 1
ATOM 5229 N N . ILE B 1 199 ? 0.425 0.661 -27.312 1 97.56 199 ILE B N 1
ATOM 5230 C CA . ILE B 1 199 ? 0.98 1.096 -28.594 1 97.56 199 ILE B CA 1
ATOM 5231 C C . ILE B 1 199 ? 2.49 1.279 -28.469 1 97.56 199 ILE B C 1
ATOM 5233 O O . ILE B 1 199 ? 3 1.536 -27.375 1 97.56 199 ILE B O 1
ATOM 5237 N N . PRO B 1 200 ? 3.188 1.071 -29.609 1 97.94 200 PRO B N 1
ATOM 5238 C CA . PRO B 1 200 ? 4.637 1.283 -29.531 1 97.94 200 PRO B CA 1
ATOM 5239 C C . PRO B 1 200 ? 5.004 2.678 -29.031 1 97.94 200 PRO B C 1
ATOM 5241 O O . PRO B 1 200 ? 4.344 3.658 -29.391 1 97.94 200 PRO B O 1
ATOM 5244 N N . GLY B 1 201 ? 6.062 2.777 -28.234 1 98.31 201 GLY B N 1
ATOM 5245 C CA . GLY B 1 201 ? 6.613 4.062 -27.844 1 98.31 201 GLY B CA 1
ATOM 5246 C C . GLY B 1 201 ? 6.23 4.465 -26.422 1 98.31 201 GLY B C 1
ATOM 5247 O O . GLY B 1 201 ? 6.914 5.281 -25.797 1 98.31 201 GLY B O 1
ATOM 5248 N N . ILE B 1 202 ? 5.18 3.959 -25.859 1 98.19 202 ILE B N 1
ATOM 5249 C CA . ILE B 1 202 ? 4.785 4.336 -24.516 1 98.19 202 ILE B CA 1
ATOM 5250 C C . ILE B 1 202 ? 5.516 3.457 -23.5 1 98.19 202 ILE B C 1
ATOM 5252 O O . ILE B 1 202 ? 6.199 2.5 -23.875 1 98.19 202 ILE B O 1
ATOM 5256 N N . LYS B 1 203 ? 5.438 3.854 -22.234 1 98.38 203 LYS B N 1
ATOM 5257 C CA . LYS B 1 203 ? 6.059 3.121 -21.141 1 98.38 203 LYS B CA 1
ATOM 5258 C C . LYS B 1 203 ? 5.07 2.145 -20.5 1 98.38 203 LYS B C 1
ATOM 5260 O O . LYS B 1 203 ? 3.857 2.346 -20.578 1 98.38 203 LYS B O 1
ATOM 5265 N N . GLU B 1 204 ? 5.613 1.056 -19.906 1 98.56 204 GLU B N 1
ATOM 5266 C CA . GLU B 1 204 ? 4.781 0.093 -19.203 1 98.56 204 GLU B CA 1
ATOM 5267 C C . GLU B 1 204 ? 3.969 0.775 -18.094 1 98.56 204 GLU B C 1
ATOM 5269 O O . GLU B 1 204 ? 2.82 0.402 -17.844 1 98.56 204 GLU B O 1
ATOM 5274 N N . TYR B 1 205 ? 4.527 1.835 -17.391 1 98.44 205 TYR B N 1
ATOM 5275 C CA . TYR B 1 205 ? 3.818 2.471 -16.281 1 98.44 205 TYR B CA 1
ATOM 5276 C C . TYR B 1 205 ? 2.596 3.23 -16.781 1 98.44 205 TYR B C 1
ATOM 5278 O O . TYR B 1 205 ? 1.672 3.506 -16.016 1 98.44 205 TYR B O 1
ATOM 5286 N N . GLU B 1 206 ? 2.586 3.625 -18.031 1 98.81 206 GLU B N 1
ATOM 5287 C CA . GLU B 1 206 ? 1.394 4.25 -18.609 1 98.81 206 GLU B CA 1
ATOM 5288 C C . GLU B 1 206 ? 0.24 3.254 -18.688 1 98.81 206 GLU B C 1
ATOM 5290 O O . GLU B 1 206 ? -0.925 3.631 -18.547 1 98.81 206 GLU B O 1
ATOM 5295 N N . LEU B 1 207 ? 0.579 1.955 -18.969 1 98.88 207 LEU B N 1
ATOM 5296 C CA . LEU B 1 207 ? -0.429 0.9 -18.969 1 98.88 207 LEU B CA 1
ATOM 5297 C C . LEU B 1 207 ? -0.898 0.6 -17.547 1 98.88 207 LEU B C 1
ATOM 5299 O O . LEU B 1 207 ? -2.086 0.355 -17.328 1 98.88 207 LEU B O 1
ATOM 5303 N N . VAL B 1 208 ? 0.044 0.599 -16.594 1 98.88 208 VAL B N 1
ATOM 5304 C CA . VAL B 1 208 ? -0.305 0.411 -15.195 1 98.88 208 VAL B CA 1
ATOM 5305 C C . VAL B 1 208 ? -1.312 1.477 -14.766 1 98.88 208 VAL B C 1
ATOM 5307 O O . VAL B 1 208 ? -2.262 1.184 -14.039 1 98.88 208 VAL B O 1
ATOM 5310 N N . ALA B 1 209 ? -1.103 2.715 -15.227 1 98.88 209 ALA B N 1
ATOM 5311 C CA . ALA B 1 209 ? -1.995 3.826 -14.914 1 98.88 209 ALA B CA 1
ATOM 5312 C C . ALA B 1 209 ? -3.426 3.523 -15.352 1 98.88 209 ALA B C 1
ATOM 5314 O O . ALA B 1 209 ? -4.375 3.791 -14.609 1 98.88 209 ALA B O 1
ATOM 5315 N N . LYS B 1 210 ? -3.594 2.91 -16.516 1 98.88 210 LYS B N 1
ATOM 5316 C CA . LYS B 1 210 ? -4.918 2.596 -17.047 1 98.88 210 LYS B CA 1
ATOM 5317 C C . LYS B 1 210 ? -5.609 1.531 -16.203 1 98.88 210 LYS B C 1
ATOM 5319 O O . LYS B 1 210 ? -6.809 1.626 -15.922 1 98.88 210 LYS B O 1
ATOM 5324 N N . ALA B 1 211 ? -4.867 0.519 -15.82 1 98.88 211 ALA B N 1
ATOM 5325 C CA . ALA B 1 211 ? -5.422 -0.53 -14.969 1 98.88 211 ALA B CA 1
ATOM 5326 C C . ALA B 1 211 ? -5.949 0.05 -13.656 1 98.88 211 ALA B C 1
ATOM 5328 O O . ALA B 1 211 ? -7.074 -0.249 -13.25 1 98.88 211 ALA B O 1
ATOM 5329 N N . HIS B 1 212 ? -5.152 0.886 -13.023 1 98.88 212 HIS B N 1
ATOM 5330 C CA . HIS B 1 212 ? -5.543 1.494 -11.758 1 98.88 212 HIS B CA 1
ATOM 5331 C C . HIS B 1 212 ? -6.762 2.395 -11.93 1 98.88 212 HIS B C 1
ATOM 5333 O O . HIS B 1 212 ? -7.652 2.404 -11.078 1 98.88 212 HIS B O 1
ATOM 5339 N N . GLU B 1 213 ? -6.723 3.174 -12.961 1 98.88 213 GLU B N 1
ATOM 5340 C CA . GLU B 1 213 ? -7.844 4.078 -13.188 1 98.88 213 GLU B CA 1
ATOM 5341 C C . GLU B 1 213 ? -9.164 3.32 -13.227 1 98.88 213 GLU B C 1
ATOM 5343 O O . GLU B 1 213 ? -10.125 3.705 -12.562 1 98.88 213 GLU B O 1
ATOM 5348 N N . VAL B 1 214 ? -9.203 2.215 -13.977 1 98.88 214 VAL B N 1
ATOM 5349 C CA . VAL B 1 214 ? -10.438 1.449 -14.125 1 98.88 214 VAL B CA 1
ATOM 5350 C C . VAL B 1 214 ? -10.836 0.842 -12.789 1 98.88 214 VAL B C 1
ATOM 5352 O O . VAL B 1 214 ? -12 0.92 -12.383 1 98.88 214 VAL B O 1
ATOM 5355 N N . ALA B 1 215 ? -9.93 0.196 -12.094 1 98.88 215 ALA B N 1
ATOM 5356 C CA . ALA B 1 215 ? -10.25 -0.436 -10.812 1 98.88 215 ALA B CA 1
ATOM 5357 C C . ALA B 1 215 ? -10.82 0.579 -9.828 1 98.88 215 ALA B C 1
ATOM 5359 O O . ALA B 1 215 ? -11.898 0.369 -9.266 1 98.88 215 ALA B O 1
ATOM 5360 N N . ILE B 1 216 ? -10.102 1.731 -9.648 1 98.81 216 ILE B N 1
ATOM 5361 C CA . ILE B 1 216 ? -10.461 2.721 -8.641 1 98.81 216 ILE B CA 1
ATOM 5362 C C . ILE B 1 216 ? -11.789 3.379 -9.008 1 98.81 216 ILE B C 1
ATOM 5364 O O . ILE B 1 216 ? -12.625 3.645 -8.141 1 98.81 216 ILE B O 1
ATOM 5368 N N . ALA B 1 217 ? -11.992 3.584 -10.281 1 98.75 217 ALA B N 1
ATOM 5369 C CA . ALA B 1 217 ? -13.227 4.207 -10.75 1 98.75 217 ALA B CA 1
ATOM 5370 C C . ALA B 1 217 ? -14.43 3.293 -10.516 1 98.75 217 ALA B C 1
ATOM 5372 O O . ALA B 1 217 ? -15.578 3.727 -10.625 1 98.75 217 ALA B O 1
ATOM 5373 N N . ASN B 1 218 ? -14.195 2.057 -10.195 1 98.56 218 ASN B N 1
ATOM 5374 C CA . ASN B 1 218 ? -15.25 1.106 -9.859 1 98.56 218 ASN B CA 1
ATOM 5375 C C . ASN B 1 218 ? -15.266 0.791 -8.367 1 98.56 218 ASN B C 1
ATOM 5377 O O . ASN B 1 218 ? -15.719 -0.279 -7.961 1 98.56 218 ASN B O 1
ATOM 5381 N N . ASN B 1 219 ? -14.734 1.703 -7.57 1 97.5 219 ASN B N 1
ATOM 5382 C CA . ASN B 1 219 ? -14.633 1.522 -6.129 1 97.5 219 ASN B CA 1
ATOM 5383 C C . ASN B 1 219 ? -13.898 0.232 -5.773 1 97.5 219 ASN B C 1
ATOM 5385 O O . ASN B 1 219 ? -14.312 -0.495 -4.867 1 97.5 219 ASN B O 1
ATOM 5389 N N . SER B 1 220 ? -12.938 -0.096 -6.602 1 98.25 220 SER B N 1
ATOM 5390 C CA . SER B 1 220 ? -12.086 -1.271 -6.441 1 98.25 220 SER B CA 1
ATOM 5391 C C . SER B 1 220 ? -10.609 -0.886 -6.41 1 98.25 220 SER B C 1
ATOM 5393 O O . SER B 1 220 ? -10.273 0.297 -6.48 1 98.25 220 SER B O 1
ATOM 5395 N N . ARG B 1 221 ? -9.781 -1.762 -6.137 1 98.12 221 ARG B N 1
ATOM 5396 C CA . ARG B 1 221 ? -8.328 -1.637 -6.223 1 98.12 221 ARG B CA 1
ATOM 5397 C C . ARG B 1 221 ? -7.711 -2.873 -6.867 1 98.12 221 ARG B C 1
ATOM 5399 O O . ARG B 1 221 ? -8.406 -3.848 -7.148 1 98.12 221 ARG B O 1
ATOM 5406 N N . LEU B 1 222 ? -6.441 -2.812 -7.156 1 98.5 222 LEU B N 1
ATOM 5407 C CA . LEU B 1 222 ? -5.762 -4.035 -7.57 1 98.5 222 LEU B CA 1
ATOM 5408 C C . LEU B 1 222 ? -5.59 -4.988 -6.391 1 98.5 222 LEU B C 1
ATOM 5410 O O . LEU B 1 222 ? -5.141 -4.578 -5.32 1 98.5 222 LEU B O 1
ATOM 5414 N N . GLY B 1 223 ? -5.957 -6.254 -6.578 1 98.06 223 GLY B N 1
ATOM 5415 C CA . GLY B 1 223 ? -5.84 -7.25 -5.527 1 98.06 223 GLY B CA 1
ATOM 5416 C C . GLY B 1 223 ? -4.406 -7.664 -5.258 1 98.06 223 GLY B C 1
ATOM 5417 O O . GLY B 1 223 ? -4.105 -8.242 -4.211 1 98.06 223 GLY B O 1
ATOM 5418 N N . TYR B 1 224 ? -3.547 -7.43 -6.133 1 97.62 224 TYR B N 1
ATOM 5419 C CA . TYR B 1 224 ? -2.107 -7.668 -6.102 1 97.62 224 TYR B CA 1
ATOM 5420 C C . TYR B 1 224 ? -1.377 -6.715 -7.043 1 97.62 224 TYR B C 1
ATOM 5422 O O . TYR B 1 224 ? -1.985 -6.133 -7.945 1 97.62 224 TYR B O 1
ATOM 5430 N N . PRO B 1 225 ? -0.083 -6.445 -6.809 1 96.88 225 PRO B N 1
ATOM 5431 C CA . PRO B 1 225 ? 0.63 -5.543 -7.719 1 96.88 225 PRO B CA 1
ATOM 5432 C C . PRO B 1 225 ? 0.561 -6 -9.172 1 96.88 225 PRO B C 1
ATOM 5434 O O . PRO B 1 225 ? 0.729 -7.188 -9.461 1 96.88 225 PRO B O 1
ATOM 5437 N N . ALA B 1 226 ? 0.385 -5.07 -10.039 1 97.94 226 ALA B N 1
ATOM 5438 C CA . ALA B 1 226 ? 0.241 -5.367 -11.461 1 97.94 226 ALA B CA 1
ATOM 5439 C C . ALA B 1 226 ? 1.508 -6.012 -12.023 1 97.94 226 ALA B C 1
ATOM 5441 O O . ALA B 1 226 ? 2.619 -5.656 -11.625 1 97.94 226 ALA B O 1
ATOM 5442 N N . ILE B 1 227 ? 1.376 -6.941 -12.852 1 97.5 227 ILE B N 1
ATOM 5443 C CA . ILE B 1 227 ? 2.447 -7.422 -13.719 1 97.5 227 ILE B CA 1
ATOM 5444 C C . ILE B 1 227 ? 2.145 -7.051 -15.164 1 97.5 227 ILE B C 1
ATOM 5446 O O . ILE B 1 227 ? 1.29 -7.668 -15.805 1 97.5 227 ILE B O 1
ATOM 5450 N N . ILE B 1 228 ? 2.664 -6.078 -15.602 1 98.38 228 ILE B N 1
ATOM 5451 C CA . ILE B 1 228 ? 2.582 -5.582 -16.969 1 98.38 228 ILE B CA 1
ATOM 5452 C C . ILE B 1 228 ? 3.986 -5.371 -17.531 1 98.38 228 ILE B C 1
ATOM 5454 O O . ILE B 1 228 ? 4.688 -4.438 -17.141 1 98.38 228 ILE B O 1
ATOM 5458 N N . THR B 1 229 ? 4.363 -6.207 -18.469 1 97.25 229 THR B N 1
ATOM 5459 C CA . THR B 1 229 ? 5.766 -6.168 -18.859 1 97.25 229 THR B CA 1
ATOM 5460 C C . THR B 1 229 ? 5.941 -6.672 -20.297 1 97.25 229 THR B C 1
ATOM 5462 O O . THR B 1 229 ? 5.219 -7.566 -20.734 1 97.25 229 THR B O 1
ATOM 5465 N N . THR B 1 230 ? 6.898 -6.125 -20.984 1 97.06 230 THR B N 1
ATOM 5466 C CA . THR B 1 230 ? 7.324 -6.629 -22.281 1 97.06 230 THR B CA 1
ATOM 5467 C C . THR B 1 230 ? 8.305 -7.789 -22.109 1 97.06 230 THR B C 1
ATOM 5469 O O . THR B 1 230 ? 8.656 -8.453 -23.094 1 97.06 230 THR B O 1
ATOM 5472 N N . HIS B 1 231 ? 8.711 -8.047 -20.906 1 95.19 231 HIS B N 1
ATOM 5473 C CA . HIS B 1 231 ? 9.562 -9.188 -20.578 1 95.19 231 HIS B CA 1
ATOM 5474 C C . HIS B 1 231 ? 8.758 -10.312 -19.938 1 95.19 231 HIS B C 1
ATOM 5476 O O . HIS B 1 231 ? 9.023 -10.711 -18.797 1 95.19 231 HIS B O 1
ATOM 5482 N N . GLY B 1 232 ? 7.98 -10.875 -20.75 1 95.44 232 GLY B N 1
ATOM 5483 C CA . GLY B 1 232 ? 6.996 -11.844 -20.281 1 95.44 232 GLY B CA 1
ATOM 5484 C C . GLY B 1 232 ? 7.621 -13.109 -19.719 1 95.44 232 GLY B C 1
ATOM 5485 O O . GLY B 1 232 ? 6.945 -13.891 -19.062 1 95.44 232 GLY B O 1
ATOM 5486 N N . GLN B 1 233 ? 8.953 -13.297 -19.922 1 93.12 233 GLN B N 1
ATOM 5487 C CA . GLN B 1 233 ? 9.641 -14.453 -19.359 1 93.12 233 GLN B CA 1
ATOM 5488 C C . GLN B 1 233 ? 9.836 -14.297 -17.844 1 93.12 233 GLN B C 1
ATOM 5490 O O . GLN B 1 233 ? 10.164 -15.258 -17.156 1 93.12 233 GLN B O 1
ATOM 5495 N N . THR B 1 234 ? 9.68 -13.047 -17.375 1 87.69 234 THR B N 1
ATOM 5496 C CA . THR B 1 234 ? 9.758 -12.781 -15.938 1 87.69 234 THR B CA 1
ATOM 5497 C C . THR B 1 234 ? 8.398 -12.961 -15.281 1 87.69 234 THR B C 1
ATOM 5499 O O . THR B 1 234 ? 7.457 -12.211 -15.562 1 87.69 234 THR B O 1
ATOM 5502 N N . LEU B 1 235 ? 8.312 -13.906 -14.406 1 83 235 LEU B N 1
ATOM 5503 C CA . LEU B 1 235 ? 7.016 -14.328 -13.883 1 83 235 LEU B CA 1
ATOM 5504 C C . LEU B 1 235 ? 6.449 -13.297 -12.914 1 83 235 LEU B C 1
ATOM 5506 O O . LEU B 1 235 ? 5.234 -13.195 -12.75 1 83 235 LEU B O 1
ATOM 5510 N N . HIS B 1 236 ? 7.34 -12.625 -12.266 1 85.75 236 HIS B N 1
ATOM 5511 C CA . HIS B 1 236 ? 6.914 -11.68 -11.242 1 85.75 236 HIS B CA 1
ATOM 5512 C C . HIS B 1 236 ? 7.805 -10.438 -11.234 1 85.75 236 HIS B C 1
ATOM 5514 O O . HIS B 1 236 ? 8.898 -10.461 -10.672 1 85.75 236 HIS B O 1
ATOM 5520 N N . THR B 1 237 ? 7.34 -9.422 -11.891 1 87.06 237 THR B N 1
ATOM 5521 C CA . THR B 1 237 ? 8.086 -8.172 -11.898 1 87.06 237 THR B CA 1
ATOM 5522 C C . THR B 1 237 ? 7.156 -6.988 -11.609 1 87.06 237 THR B C 1
ATOM 5524 O O . THR B 1 237 ? 5.98 -7.012 -11.977 1 87.06 237 THR B O 1
ATOM 5527 N N . HIS B 1 238 ? 7.801 -6.012 -10.922 1 87.44 238 HIS B N 1
ATOM 5528 C CA . HIS B 1 238 ? 7.074 -4.773 -10.656 1 87.44 238 HIS B CA 1
ATOM 5529 C C . HIS B 1 238 ? 7.816 -3.566 -11.219 1 87.44 238 HIS B C 1
ATOM 5531 O O . HIS B 1 238 ? 7.637 -2.443 -10.742 1 87.44 238 HIS B O 1
ATOM 5537 N N . TYR B 1 239 ? 8.742 -3.875 -12.125 1 92.44 239 TYR B N 1
ATOM 5538 C CA . TYR B 1 239 ? 9.375 -2.803 -12.891 1 92.44 239 TYR B CA 1
ATOM 5539 C C . TYR B 1 239 ? 8.523 -2.428 -14.102 1 92.44 239 TYR B C 1
ATOM 5541 O O . TYR B 1 239 ? 8.109 -3.299 -14.867 1 92.44 239 TYR B O 1
ATOM 5549 N N . TYR B 1 240 ? 8.289 -1.179 -14.305 1 96.5 240 TYR B N 1
ATOM 5550 C CA . TYR B 1 240 ? 7.375 -0.736 -15.352 1 96.5 240 TYR B CA 1
ATOM 5551 C C . TYR B 1 240 ? 8.047 0.287 -16.266 1 96.5 240 TYR B C 1
ATOM 5553 O O . TYR B 1 240 ? 7.367 1.017 -16.984 1 96.5 240 TYR B O 1
ATOM 5561 N N . GLY B 1 241 ? 9.336 0.37 -16.266 1 96.06 241 GLY B N 1
ATOM 5562 C CA . GLY B 1 241 ? 10.039 1.455 -16.938 1 96.06 241 GLY B CA 1
ATOM 5563 C C . GLY B 1 241 ? 10.391 1.136 -18.375 1 96.06 241 GLY B C 1
ATOM 5564 O O . GLY B 1 241 ? 10.953 1.975 -19.078 1 96.06 241 GLY B O 1
ATOM 5565 N N . ASN B 1 242 ? 10.023 -0.076 -18.859 1 96.44 242 ASN B N 1
ATOM 5566 C CA . ASN B 1 242 ? 10.383 -0.453 -20.219 1 96.44 242 ASN B CA 1
ATOM 5567 C C . ASN B 1 242 ? 9.547 0.307 -21.25 1 96.44 242 ASN B C 1
ATOM 5569 O O . ASN B 1 242 ? 8.359 0.542 -21.031 1 96.44 242 ASN B O 1
ATOM 5573 N N . THR B 1 243 ? 10.164 0.695 -22.375 1 97.88 243 THR B N 1
ATOM 5574 C CA . THR B 1 243 ? 9.461 1.275 -23.516 1 97.88 243 THR B CA 1
ATOM 5575 C C . THR B 1 243 ? 8.914 0.182 -24.438 1 97.88 243 THR B C 1
ATOM 5577 O O . THR B 1 243 ? 9.648 -0.739 -24.812 1 97.88 243 THR B O 1
ATOM 5580 N N . LEU B 1 244 ? 7.684 0.259 -24.75 1 98.44 244 LEU B N 1
ATOM 5581 C CA . LEU B 1 244 ? 7.074 -0.727 -25.641 1 98.44 244 LEU B CA 1
ATOM 5582 C C . LEU B 1 244 ? 7.617 -0.592 -27.062 1 98.44 244 LEU B C 1
ATOM 5584 O O . LEU B 1 244 ? 7.742 0.52 -27.578 1 98.44 244 LEU B O 1
ATOM 5588 N N . GLN B 1 245 ? 7.93 -1.716 -27.625 1 98 245 GLN B N 1
ATOM 5589 C CA . GLN B 1 245 ? 8.469 -1.745 -28.984 1 98 245 GLN B CA 1
ATOM 5590 C C . GLN B 1 245 ? 7.594 -2.59 -29.906 1 98 245 GLN B C 1
ATOM 5592 O O . GLN B 1 245 ? 7.121 -3.66 -29.516 1 98 245 GLN B O 1
ATOM 5597 N N . GLU B 1 246 ? 7.453 -2.096 -31.125 1 97.06 246 GLU B N 1
ATOM 5598 C CA . GLU B 1 246 ? 6.738 -2.883 -32.125 1 97.06 246 GLU B CA 1
ATOM 5599 C C . GLU B 1 246 ? 7.387 -4.254 -32.312 1 97.06 246 GLU B C 1
ATOM 5601 O O . GLU B 1 246 ? 8.609 -4.367 -32.312 1 97.06 246 GLU B O 1
ATOM 5606 N N . GLY B 1 247 ? 6.562 -5.234 -32.469 1 96.81 247 GLY B N 1
ATOM 5607 C CA . GLY B 1 247 ? 7.062 -6.582 -32.688 1 96.81 247 GLY B CA 1
ATOM 5608 C C . GLY B 1 247 ? 7.172 -7.375 -31.391 1 96.81 247 GLY B C 1
ATOM 5609 O O . GLY B 1 247 ? 7.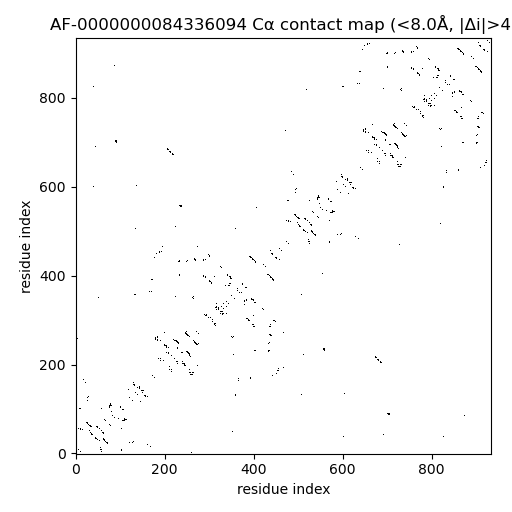285 -8.602 -31.422 1 96.81 247 GLY B O 1
ATOM 5610 N N . ARG B 1 248 ? 7.113 -6.688 -30.25 1 97.75 248 ARG B N 1
ATOM 5611 C CA . ARG B 1 248 ? 7.141 -7.348 -28.953 1 97.75 248 ARG B CA 1
ATOM 5612 C C . ARG B 1 248 ? 5.727 -7.613 -28.453 1 97.75 248 ARG B C 1
ATOM 5614 O O . ARG B 1 248 ? 4.746 -7.23 -29.094 1 97.75 248 ARG B O 1
ATOM 5621 N N . MET B 1 249 ? 5.664 -8.383 -27.359 1 98.5 249 MET B N 1
ATOM 5622 C CA . MET B 1 249 ? 4.406 -8.625 -26.656 1 98.5 249 MET B CA 1
ATOM 5623 C C . MET B 1 249 ? 4.398 -7.953 -25.297 1 98.5 249 MET B C 1
ATOM 5625 O O . MET B 1 249 ? 5.453 -7.586 -24.766 1 98.5 249 MET B O 1
ATOM 5629 N N . VAL B 1 250 ? 3.219 -7.684 -24.812 1 98.62 250 VAL B N 1
ATOM 5630 C CA . VAL B 1 250 ? 3.027 -7.305 -23.422 1 98.62 250 VAL B CA 1
ATOM 5631 C C . VAL B 1 250 ? 2.25 -8.398 -22.688 1 98.62 250 VAL B C 1
ATOM 5633 O O . VAL B 1 250 ? 1.201 -8.844 -23.156 1 98.62 250 VAL B O 1
ATOM 5636 N N . LEU B 1 251 ? 2.818 -8.961 -21.656 1 98.56 251 LEU B N 1
ATOM 5637 C CA . LEU B 1 251 ? 2.102 -9.82 -20.719 1 98.56 251 LEU B CA 1
ATOM 5638 C C . LEU B 1 251 ? 1.477 -9 -19.594 1 98.56 251 LEU B C 1
ATOM 5640 O O . LEU B 1 251 ? 2.172 -8.242 -18.906 1 98.56 251 LEU B O 1
ATOM 5644 N N . CYS B 1 252 ? 0.196 -9.078 -19.484 1 98.75 252 CYS B N 1
ATOM 5645 C CA . CYS B 1 252 ? -0.563 -8.32 -18.484 1 98.75 252 CYS B CA 1
ATOM 5646 C C . CYS B 1 252 ? -1.283 -9.25 -17.516 1 98.75 252 CYS B C 1
ATOM 5648 O O . CYS B 1 252 ? -2.205 -9.969 -17.922 1 98.75 252 CYS B O 1
ATOM 5650 N N . ASP B 1 253 ? -0.84 -9.328 -16.312 1 98.56 253 ASP B N 1
ATOM 5651 C CA . ASP B 1 253 ? -1.437 -10.078 -15.203 1 98.56 253 ASP B CA 1
ATOM 5652 C C . ASP B 1 253 ? -1.956 -9.141 -14.117 1 98.56 253 ASP B C 1
ATOM 5654 O O . ASP B 1 253 ? -1.18 -8.625 -13.312 1 98.56 253 ASP B O 1
ATOM 5658 N N . ILE B 1 254 ? -3.256 -8.891 -14.133 1 98.75 254 ILE B N 1
ATOM 5659 C CA . ILE B 1 254 ? -3.875 -7.945 -13.211 1 98.75 254 ILE B CA 1
ATOM 5660 C C . ILE B 1 254 ? -5.234 -8.484 -12.758 1 98.75 254 ILE B C 1
ATOM 5662 O O . ILE B 1 254 ? -5.852 -9.289 -13.453 1 98.75 254 ILE B O 1
ATOM 5666 N N . GLY B 1 255 ? -5.648 -8.078 -11.625 1 98.81 255 GLY B N 1
ATOM 5667 C CA . GLY B 1 255 ? -6.938 -8.438 -11.047 1 98.81 255 GLY B CA 1
ATOM 5668 C C . GLY B 1 255 ? -7.441 -7.414 -10.047 1 98.81 255 GLY B C 1
ATOM 5669 O O . GLY B 1 255 ? -6.664 -6.867 -9.266 1 98.81 255 GLY B O 1
ATOM 5670 N N . ALA B 1 256 ? -8.758 -7.176 -10.062 1 98.75 256 ALA B N 1
ATOM 5671 C CA . ALA B 1 256 ? -9.398 -6.246 -9.133 1 98.75 256 ALA B CA 1
ATOM 5672 C C . ALA B 1 256 ? -9.734 -6.938 -7.816 1 98.75 256 ALA B C 1
ATOM 5674 O O . ALA B 1 256 ? -9.992 -8.141 -7.789 1 98.75 256 ALA B O 1
ATOM 5675 N N . GLU B 1 257 ? -9.664 -6.309 -6.789 1 98.69 257 GLU B N 1
ATOM 5676 C CA . GLU B 1 257 ? -10.352 -6.594 -5.531 1 98.69 257 GLU B CA 1
ATOM 5677 C C . GLU B 1 257 ? -11.492 -5.605 -5.293 1 98.69 257 GLU B C 1
ATOM 5679 O O . GLU B 1 257 ? -11.258 -4.402 -5.172 1 98.69 257 GLU B O 1
ATOM 5684 N N . ASN B 1 258 ? -12.641 -6.105 -5.316 1 98.38 258 ASN B N 1
ATOM 5685 C CA . ASN B 1 258 ? -13.789 -5.207 -5.23 1 98.38 258 ASN B CA 1
ATOM 5686 C C . ASN B 1 258 ? -14.008 -4.711 -3.803 1 98.38 258 ASN B C 1
ATOM 5688 O O . ASN B 1 258 ? -13.203 -4.996 -2.912 1 98.38 258 ASN B O 1
ATOM 5692 N N . SER B 1 259 ? -15.055 -3.928 -3.537 1 96.75 259 SER B N 1
ATOM 5693 C CA . SER B 1 259 ? -15.297 -3.256 -2.266 1 96.75 259 SER B CA 1
ATOM 5694 C C . SER B 1 259 ? -15.648 -4.258 -1.17 1 96.75 259 SER B C 1
ATOM 5696 O O . SER B 1 259 ? -15.586 -3.934 0.018 1 96.75 259 SER B O 1
ATOM 5698 N N . MET B 1 260 ? -16.031 -5.473 -1.565 1 97.94 260 MET B N 1
ATOM 5699 C CA . MET B 1 260 ? -16.312 -6.527 -0.597 1 97.94 260 MET B CA 1
ATOM 5700 C C . MET B 1 260 ? -15.109 -7.441 -0.414 1 97.94 260 MET B C 1
ATOM 5702 O O . MET B 1 260 ? -15.195 -8.453 0.28 1 97.94 260 MET B O 1
ATOM 5706 N N . TYR B 1 261 ? -14.008 -7.156 -1.111 1 98.12 261 TYR B N 1
ATOM 5707 C CA . TYR B 1 261 ? -12.703 -7.766 -0.9 1 98.12 261 TYR B CA 1
ATOM 5708 C C . TYR B 1 261 ? -12.602 -9.109 -1.613 1 98.12 261 TYR B C 1
ATOM 5710 O O . TYR B 1 261 ? -11.773 -9.953 -1.255 1 98.12 261 TYR B O 1
ATOM 5718 N N . TYR B 1 262 ? -13.438 -9.32 -2.557 1 98.75 262 TYR B N 1
ATOM 5719 C CA . TYR B 1 262 ? -13.289 -10.469 -3.445 1 98.75 262 TYR B CA 1
ATOM 5720 C C . TYR B 1 262 ? -12.492 -10.094 -4.691 1 98.75 262 TYR B C 1
ATOM 5722 O O . TYR B 1 262 ? -12.516 -8.938 -5.125 1 98.75 262 TYR B O 1
ATOM 5730 N N . GLY B 1 263 ? -11.812 -11.07 -5.23 1 98.38 263 GLY B N 1
ATOM 5731 C CA . GLY B 1 263 ? -10.805 -10.711 -6.219 1 98.38 263 GLY B CA 1
ATOM 5732 C C . GLY B 1 263 ? -11.008 -11.398 -7.555 1 98.38 263 GLY B C 1
ATOM 5733 O O . GLY B 1 263 ? -11.766 -12.367 -7.648 1 98.38 263 GLY B O 1
ATOM 5734 N N . GLY B 1 264 ? -10.414 -10.789 -8.578 1 98.69 264 GLY B N 1
ATOM 5735 C CA . GLY B 1 264 ? -10.164 -11.43 -9.867 1 98.69 264 GLY B CA 1
ATOM 5736 C C . GLY B 1 264 ? -8.695 -11.656 -10.148 1 98.69 264 GLY B C 1
ATOM 5737 O O . GLY B 1 264 ? -7.832 -11.156 -9.422 1 98.69 264 GLY B O 1
ATOM 5738 N N . ASP B 1 265 ? -8.438 -12.461 -11.102 1 98.81 265 ASP B N 1
ATOM 5739 C CA . ASP B 1 265 ? -7.078 -12.758 -11.531 1 98.81 265 ASP B CA 1
ATOM 5740 C C . ASP B 1 265 ? -7.055 -13.188 -13 1 98.81 265 ASP B C 1
ATOM 5742 O O . ASP B 1 265 ? -7.371 -14.336 -13.32 1 98.81 265 ASP B O 1
ATOM 5746 N N . LEU B 1 266 ? -6.672 -12.258 -13.82 1 98.88 266 LEU B N 1
ATOM 5747 C CA . LEU B 1 266 ? -6.68 -12.508 -15.25 1 98.88 266 LEU B CA 1
ATOM 5748 C C . LEU B 1 266 ? -5.328 -12.172 -15.867 1 98.88 266 LEU B C 1
ATOM 5750 O O . LEU B 1 266 ? -4.648 -11.242 -15.422 1 98.88 266 LEU B O 1
ATOM 5754 N N . THR B 1 267 ? -4.957 -12.922 -16.828 1 98.75 267 THR B N 1
ATOM 5755 C CA . THR B 1 267 ? -3.762 -12.625 -17.609 1 98.75 267 THR B CA 1
ATOM 5756 C C . THR B 1 267 ? -4.055 -12.719 -19.094 1 98.75 267 THR B C 1
ATOM 5758 O O . THR B 1 267 ? -4.766 -13.625 -19.547 1 98.75 267 THR B O 1
ATOM 5761 N N . ARG B 1 268 ? -3.58 -11.797 -19.828 1 98.81 268 ARG B N 1
ATOM 5762 C CA . ARG B 1 268 ? -3.516 -11.867 -21.281 1 98.81 268 ARG B CA 1
ATOM 5763 C C . ARG B 1 268 ? -2.139 -11.453 -21.797 1 98.81 268 ARG B C 1
ATOM 5765 O O . ARG B 1 268 ? -1.452 -10.648 -21.156 1 98.81 268 ARG B O 1
ATOM 5772 N N . THR B 1 269 ? -1.733 -12.039 -22.797 1 98.81 269 THR B N 1
ATOM 5773 C CA . THR B 1 269 ? -0.582 -11.594 -23.578 1 98.81 269 THR B CA 1
ATOM 5774 C C . THR B 1 269 ? -1.018 -11.094 -24.953 1 98.81 269 THR B C 1
ATOM 5776 O O . THR B 1 269 ? -1.806 -11.75 -25.625 1 98.81 269 THR B O 1
ATOM 5779 N N . PHE B 1 270 ? -0.589 -9.961 -25.328 1 98.81 270 PHE B N 1
ATOM 5780 C CA . PHE B 1 270 ? -1.032 -9.344 -26.578 1 98.81 270 PHE B CA 1
ATOM 5781 C C . PHE B 1 270 ? 0.112 -8.586 -27.234 1 98.81 270 PHE B C 1
ATOM 5783 O O . PHE B 1 270 ? 1.097 -8.242 -26.578 1 98.81 270 PHE B O 1
ATOM 5790 N N . PRO B 1 271 ? 0.021 -8.414 -28.578 1 98.25 271 PRO B N 1
ATOM 5791 C CA . PRO B 1 271 ? 1.111 -7.738 -29.281 1 98.25 271 PRO B CA 1
ATOM 5792 C C . PRO B 1 271 ? 1.157 -6.238 -29 1 98.25 271 PRO B C 1
ATOM 5794 O O . PRO B 1 271 ? 0.112 -5.605 -28.828 1 98.25 271 PRO B O 1
ATOM 5797 N N . VAL B 1 272 ? 2.332 -5.582 -28.828 1 97.75 272 VAL B N 1
ATOM 5798 C CA . VAL B 1 272 ? 2.457 -4.129 -28.766 1 97.75 272 VAL B CA 1
ATOM 5799 C C . VAL B 1 272 ? 1.938 -3.51 -30.062 1 97.75 272 VAL B C 1
ATOM 5801 O O . VAL B 1 272 ? 1.276 -2.469 -30.031 1 97.75 272 VAL B O 1
ATOM 5804 N N . GLY B 1 273 ? 2.141 -4.102 -31.203 1 92.5 273 GLY B N 1
ATOM 5805 C CA . GLY B 1 273 ? 1.6 -3.678 -32.5 1 92.5 273 GLY B CA 1
ATOM 5806 C C . GLY B 1 273 ? 0.234 -4.27 -32.781 1 92.5 273 GLY B C 1
ATOM 5807 O O . GLY B 1 273 ? -0.528 -4.574 -31.859 1 92.5 273 GLY B O 1
ATOM 5808 N N . ARG B 1 274 ? -0.124 -4.367 -34.062 1 91.06 274 ARG B N 1
ATOM 5809 C CA . ARG B 1 274 ? -1.457 -4.766 -34.5 1 91.06 274 ARG B CA 1
ATOM 5810 C C . ARG B 1 274 ? -1.6 -6.285 -34.5 1 91.06 274 ARG B C 1
ATOM 5812 O O . ARG B 1 274 ? -2.707 -6.809 -34.344 1 91.06 274 ARG B O 1
ATOM 5819 N N . SER B 1 275 ? -0.377 -6.891 -34.688 1 95.81 275 SER B N 1
ATOM 5820 C CA . SER B 1 275 ? -0.47 -8.336 -34.844 1 95.81 275 SER B CA 1
ATOM 5821 C C . SER B 1 275 ? 0.716 -9.047 -34.188 1 95.81 275 SER B C 1
ATOM 5823 O O . SER B 1 275 ? 1.793 -8.461 -34.062 1 95.81 275 SER B O 1
ATOM 5825 N N . PHE B 1 276 ? 0.454 -10.305 -33.844 1 97.75 276 PHE B N 1
ATOM 5826 C CA . PHE B 1 276 ? 1.527 -11.18 -33.406 1 97.75 276 PHE B CA 1
ATOM 5827 C C . PHE B 1 276 ? 2.459 -11.531 -34.562 1 97.75 276 PHE B C 1
ATOM 5829 O O . PHE B 1 276 ? 2.041 -11.539 -35.719 1 97.75 276 PHE B O 1
ATOM 5836 N N . THR B 1 277 ? 3.734 -11.758 -34.219 1 97 277 THR B N 1
ATOM 5837 C CA . THR B 1 277 ? 4.613 -12.367 -35.219 1 97 277 THR B CA 1
ATOM 5838 C C . THR B 1 277 ? 4.25 -13.836 -35.438 1 97 277 THR B C 1
ATOM 5840 O O . THR B 1 277 ? 3.473 -14.406 -34.656 1 97 277 THR B O 1
ATOM 5843 N N . SER B 1 278 ? 4.82 -14.453 -36.438 1 97 278 SER B N 1
ATOM 5844 C CA . SER B 1 278 ? 4.52 -15.852 -36.719 1 97 278 SER B CA 1
ATOM 5845 C C . SER B 1 278 ? 4.895 -16.766 -35.562 1 97 278 SER B C 1
ATOM 5847 O O . SER B 1 278 ? 4.113 -17.625 -35.188 1 97 278 SER B O 1
ATOM 5849 N N . ARG B 1 279 ? 6.105 -16.578 -35 1 96.88 279 ARG B N 1
ATOM 5850 C CA . ARG B 1 279 ? 6.547 -17.375 -33.875 1 96.88 279 ARG B CA 1
ATOM 5851 C C . ARG B 1 279 ? 5.629 -17.172 -32.656 1 96.88 279 ARG B C 1
ATOM 5853 O O . ARG B 1 279 ? 5.336 -18.109 -31.938 1 96.88 279 ARG B O 1
ATOM 5860 N N . GLN B 1 280 ? 5.238 -15.906 -32.469 1 98.38 280 GLN B N 1
ATOM 5861 C CA . GLN B 1 280 ? 4.363 -15.57 -31.359 1 98.38 280 GLN B CA 1
ATOM 5862 C C . GLN B 1 280 ? 2.996 -16.234 -31.516 1 98.38 280 GLN B C 1
ATOM 5864 O O . GLN B 1 280 ? 2.439 -16.75 -30.547 1 98.38 280 GLN B O 1
ATOM 5869 N N . LYS B 1 281 ? 2.475 -16.25 -32.719 1 98.38 281 LYS B N 1
ATOM 5870 C CA . LYS B 1 281 ? 1.186 -16.875 -33 1 98.38 281 LYS B CA 1
ATOM 5871 C C . LYS B 1 281 ? 1.228 -18.359 -32.688 1 98.38 281 LYS B C 1
ATOM 5873 O O . LYS B 1 281 ? 0.307 -18.906 -32.094 1 98.38 281 LYS B O 1
ATOM 5878 N N . GLU B 1 282 ? 2.262 -18.984 -33.156 1 98.31 282 GLU B N 1
ATOM 5879 C CA . GLU B 1 282 ? 2.404 -20.422 -32.938 1 98.31 282 GLU B CA 1
ATOM 5880 C C . GLU B 1 282 ? 2.391 -20.766 -31.453 1 98.31 282 GLU B C 1
ATOM 5882 O O . GLU B 1 282 ? 1.641 -21.656 -31.031 1 98.31 282 GLU B O 1
ATOM 5887 N N . LEU B 1 283 ? 3.18 -20.094 -30.703 1 98.75 283 LEU B N 1
ATOM 5888 C CA . LEU B 1 283 ? 3.287 -20.422 -29.281 1 98.75 283 LEU B CA 1
ATOM 5889 C C . LEU B 1 283 ? 2.045 -19.969 -28.516 1 98.75 283 LEU B C 1
ATOM 5891 O O . LEU B 1 283 ? 1.645 -20.594 -27.547 1 98.75 283 LEU B O 1
ATOM 5895 N N . TYR B 1 284 ? 1.442 -18.828 -28.984 1 98.81 284 TYR B N 1
ATOM 5896 C CA . TYR B 1 284 ? 0.18 -18.406 -28.391 1 98.81 284 TYR B CA 1
ATOM 5897 C C . TYR B 1 284 ? -0.875 -19.5 -28.516 1 98.81 284 TYR B C 1
ATOM 5899 O O . TYR B 1 284 ? -1.59 -19.797 -27.562 1 98.81 284 TYR B O 1
ATOM 5907 N N . GLU B 1 285 ? -0.94 -20.094 -29.656 1 98.75 285 GLU B N 1
ATOM 5908 C CA . GLU B 1 285 ? -1.915 -21.141 -29.891 1 98.75 285 GLU B CA 1
ATOM 5909 C C . GLU B 1 285 ? -1.607 -22.375 -29.047 1 98.75 285 GLU B C 1
ATOM 5911 O O . GLU B 1 285 ? -2.521 -23.078 -28.609 1 98.75 285 GLU B O 1
ATOM 5916 N N . VAL B 1 286 ? -0.329 -22.656 -28.891 1 98.81 286 VAL B N 1
ATOM 5917 C CA . VAL B 1 286 ? 0.07 -23.766 -28.016 1 98.81 286 VAL B CA 1
ATOM 5918 C C . VAL B 1 286 ? -0.475 -23.531 -26.609 1 98.81 286 VAL B C 1
ATOM 5920 O O . VAL B 1 286 ? -1.063 -24.438 -26.016 1 98.81 286 VAL B O 1
ATOM 5923 N N . VAL B 1 287 ? -0.311 -22.328 -26.062 1 98.88 287 VAL B N 1
ATOM 5924 C CA . VAL B 1 287 ? -0.763 -21.984 -24.703 1 98.88 287 VAL B CA 1
ATOM 5925 C C . VAL B 1 287 ? -2.287 -22.031 -24.656 1 98.88 287 VAL B C 1
ATOM 5927 O O . VAL B 1 287 ? -2.863 -22.562 -23.703 1 98.88 287 VAL B O 1
ATOM 5930 N N . LEU B 1 288 ? -2.941 -21.438 -25.656 1 98.88 288 LEU B N 1
ATOM 5931 C CA . LEU B 1 288 ? -4.398 -21.406 -25.688 1 98.88 288 LEU B CA 1
ATOM 5932 C C . LEU B 1 288 ? -4.973 -22.812 -25.719 1 98.88 288 LEU B C 1
ATOM 5934 O O . LEU B 1 288 ? -5.961 -23.094 -25.047 1 98.88 288 LEU B O 1
ATOM 5938 N N . ALA B 1 289 ? -4.375 -23.719 -26.516 1 98.81 289 ALA B N 1
ATOM 5939 C CA . ALA B 1 289 ? -4.824 -25.109 -26.594 1 98.81 289 ALA B CA 1
ATOM 5940 C C . ALA B 1 289 ? -4.699 -25.797 -25.234 1 98.81 289 ALA B C 1
ATOM 5942 O O . ALA B 1 289 ? -5.566 -26.578 -24.844 1 98.81 289 ALA B O 1
ATOM 5943 N N . SER B 1 290 ? -3.592 -25.547 -24.625 1 98.81 290 SER B N 1
ATOM 5944 C CA . SER B 1 290 ? -3.395 -26.078 -23.281 1 98.81 290 SER B CA 1
ATOM 5945 C C . SER B 1 290 ? -4.469 -25.578 -22.312 1 98.81 290 SER B C 1
ATOM 5947 O O . SER B 1 290 ? -5.012 -26.359 -21.516 1 98.81 290 SER B O 1
ATOM 5949 N N . MET B 1 291 ? -4.77 -24.312 -22.344 1 98.75 291 MET B N 1
ATOM 5950 C CA . MET B 1 291 ? -5.809 -23.734 -21.5 1 98.75 291 MET B CA 1
ATOM 5951 C C . MET B 1 291 ? -7.156 -24.406 -21.75 1 98.75 291 MET B C 1
ATOM 5953 O O . MET B 1 291 ? -7.844 -24.797 -20.812 1 98.75 291 MET B O 1
ATOM 5957 N N . ASP B 1 292 ? -7.5 -24.484 -23.031 1 98.62 292 ASP B N 1
ATOM 5958 C CA . ASP B 1 292 ? -8.789 -25.062 -23.406 1 98.62 292 ASP B CA 1
ATOM 5959 C C . ASP B 1 292 ? -8.898 -26.5 -22.906 1 98.62 292 ASP B C 1
ATOM 5961 O O . ASP B 1 292 ? -9.961 -26.922 -22.438 1 98.62 292 ASP B O 1
ATOM 5965 N N . HIS B 1 293 ? -7.836 -27.219 -23.047 1 98.75 293 HIS B N 1
ATOM 5966 C CA . HIS B 1 293 ? -7.828 -28.594 -22.562 1 98.75 293 HIS B CA 1
ATOM 5967 C C . HIS B 1 293 ? -8.023 -28.641 -21.062 1 98.75 293 HIS B C 1
ATOM 5969 O O . HIS B 1 293 ? -8.82 -29.438 -20.562 1 98.75 293 HIS B O 1
ATOM 5975 N N . ALA B 1 294 ? -7.297 -27.859 -20.312 1 98.81 294 ALA B N 1
ATOM 5976 C CA . ALA B 1 294 ? -7.426 -27.797 -18.859 1 98.81 294 ALA B CA 1
ATOM 5977 C C . ALA B 1 294 ? -8.859 -27.453 -18.453 1 98.81 294 ALA B C 1
ATOM 5979 O O . ALA B 1 294 ? -9.422 -28.094 -17.562 1 98.81 294 ALA B O 1
ATOM 5980 N N . ILE B 1 295 ? -9.445 -26.438 -19.125 1 98.75 295 ILE B N 1
ATOM 5981 C CA . ILE B 1 295 ? -10.797 -25.984 -18.828 1 98.75 295 ILE B CA 1
ATOM 5982 C C . ILE B 1 295 ? -11.781 -27.125 -19.047 1 98.75 295 ILE B C 1
ATOM 5984 O O . ILE B 1 295 ? -12.695 -27.328 -18.234 1 98.75 295 ILE B O 1
ATOM 5988 N N . SER B 1 296 ? -11.57 -27.922 -20.062 1 98.69 296 SER B N 1
ATOM 5989 C CA . SER B 1 296 ? -12.484 -29.016 -20.406 1 98.69 296 SER B CA 1
ATOM 5990 C C . SER B 1 296 ? -12.484 -30.078 -19.312 1 98.69 296 SER B C 1
ATOM 5992 O O . SER B 1 296 ? -13.414 -30.891 -19.234 1 98.69 296 SER B O 1
ATOM 5994 N N . MET B 1 297 ? -11.461 -30.094 -18.453 1 98.75 297 MET B N 1
ATOM 5995 C CA . MET B 1 297 ? -11.32 -31.125 -17.438 1 98.75 297 MET B CA 1
ATOM 5996 C C . MET B 1 297 ? -11.883 -30.641 -16.094 1 98.75 297 MET B C 1
ATOM 5998 O O . MET B 1 297 ? -11.969 -31.406 -15.141 1 98.75 297 MET B O 1
ATOM 6002 N N . LEU B 1 298 ? -12.289 -29.422 -15.969 1 98.88 298 LEU B N 1
ATOM 6003 C CA . LEU B 1 298 ? -12.758 -28.844 -14.711 1 98.88 298 LEU B CA 1
ATOM 6004 C C . LEU B 1 298 ? -14.109 -29.422 -14.32 1 98.88 298 LEU B C 1
ATOM 6006 O O . LEU B 1 298 ? -15.141 -29.031 -14.883 1 98.88 298 LEU B O 1
ATOM 6010 N N . LYS B 1 299 ? -14.156 -30.188 -13.32 1 98.62 299 LYS B N 1
ATOM 6011 C CA . LYS B 1 299 ? -15.375 -30.734 -12.734 1 98.62 299 LYS B CA 1
ATOM 6012 C C . LYS B 1 299 ? -15.094 -31.375 -11.383 1 98.62 299 LYS B C 1
ATOM 6014 O O . LYS B 1 299 ? -13.945 -31.688 -11.062 1 98.62 299 LYS B O 1
ATOM 6019 N N . PRO B 1 300 ? -16.141 -31.516 -10.555 1 98.56 300 PRO B N 1
ATOM 6020 C CA . PRO B 1 300 ? -15.938 -32.156 -9.258 1 98.56 300 PRO B CA 1
ATOM 6021 C C . PRO B 1 300 ? -15.32 -33.562 -9.375 1 98.56 300 PRO B C 1
ATOM 6023 O O . PRO B 1 300 ? -15.656 -34.312 -10.297 1 98.56 300 PRO B O 1
ATOM 6026 N N . GLY B 1 301 ? -14.422 -33.844 -8.438 1 98.19 301 GLY B N 1
ATOM 6027 C CA . GLY B 1 301 ? -13.859 -35.188 -8.375 1 98.19 301 GLY B CA 1
ATOM 6028 C C . GLY B 1 301 ? -12.539 -35.312 -9.102 1 98.19 301 GLY B C 1
ATOM 6029 O O . GLY B 1 301 ? -11.797 -36.281 -8.898 1 98.19 301 GLY B O 1
ATOM 6030 N N . VAL B 1 302 ? -12.211 -34.375 -9.945 1 98.5 302 VAL B N 1
ATOM 6031 C CA . VAL B 1 302 ? -10.945 -34.406 -10.664 1 98.5 302 VAL B CA 1
ATOM 6032 C C . VAL B 1 302 ? -9.875 -33.656 -9.859 1 98.5 302 VAL B C 1
ATOM 6034 O O . VAL B 1 302 ? -10.117 -32.562 -9.352 1 98.5 302 VAL B O 1
ATOM 6037 N N . ARG B 1 303 ? -8.844 -34.406 -9.695 1 97.94 303 ARG B N 1
ATOM 6038 C CA . ARG B 1 303 ? -7.738 -33.75 -9.023 1 97.94 303 ARG B CA 1
ATOM 6039 C C . ARG B 1 303 ? -7.148 -32.656 -9.883 1 97.94 303 ARG B C 1
ATOM 6041 O O . ARG B 1 303 ? -6.848 -32.844 -11.062 1 97.94 303 ARG B O 1
ATOM 6048 N N . TYR B 1 304 ? -6.926 -31.391 -9.312 1 98.81 304 TYR B N 1
ATOM 6049 C CA . TYR B 1 304 ? -6.332 -30.281 -10.062 1 98.81 304 TYR B CA 1
ATOM 6050 C C . TYR B 1 304 ? -4.91 -30.625 -10.5 1 98.81 304 TYR B C 1
ATOM 6052 O O . TYR B 1 304 ? -4.453 -30.172 -11.555 1 98.81 304 TYR B O 1
ATOM 6060 N N . LYS B 1 305 ? -4.18 -31.391 -9.703 1 98.25 305 LYS B N 1
ATOM 6061 C CA . LYS B 1 305 ? -2.852 -31.875 -10.086 1 98.25 305 LYS B CA 1
ATOM 6062 C C . LYS B 1 305 ? -2.898 -32.625 -11.422 1 98.25 305 LYS B C 1
ATOM 6064 O O . LYS B 1 305 ? -2.012 -32.438 -12.258 1 98.25 305 LYS B O 1
ATOM 6069 N N . ASP B 1 306 ? -3.9 -33.469 -11.57 1 98.5 306 ASP B N 1
ATOM 6070 C CA . ASP B 1 306 ? -4.059 -34.188 -12.82 1 98.5 306 ASP B CA 1
ATOM 6071 C C . ASP B 1 306 ? -4.355 -33.25 -13.977 1 98.5 306 ASP B C 1
ATOM 6073 O O . ASP B 1 306 ? -3.896 -33.469 -15.102 1 98.5 306 ASP B O 1
ATOM 6077 N N . ILE B 1 307 ? -5.16 -32.219 -13.75 1 98.81 307 ILE B N 1
ATOM 6078 C CA . ILE B 1 307 ? -5.43 -31.203 -14.758 1 98.81 307 ILE B CA 1
ATOM 6079 C C . ILE B 1 307 ? -4.133 -30.484 -15.125 1 98.81 307 ILE B C 1
ATOM 6081 O O . ILE B 1 307 ? -3.865 -30.234 -16.312 1 98.81 307 ILE B O 1
ATOM 6085 N N . HIS B 1 308 ? -3.309 -30.141 -14.117 1 98.62 308 HIS B N 1
ATOM 6086 C CA . HIS B 1 308 ? -2.012 -29.531 -14.352 1 98.62 308 HIS B CA 1
ATOM 6087 C C . HIS B 1 308 ? -1.136 -30.391 -15.25 1 98.62 308 HIS B C 1
ATOM 6089 O O . HIS B 1 308 ? -0.556 -29.891 -16.219 1 98.62 308 HIS B O 1
ATOM 6095 N N . LEU B 1 309 ? -1.038 -31.641 -14.914 1 98.44 309 LEU B N 1
ATOM 6096 C CA . LEU B 1 309 ? -0.198 -32.531 -15.695 1 98.44 309 LEU B CA 1
ATOM 6097 C C . LEU B 1 309 ? -0.723 -32.688 -17.125 1 98.44 309 LEU B C 1
ATOM 6099 O O . LEU B 1 309 ? 0.06 -32.75 -18.078 1 98.44 309 LEU B O 1
ATOM 6103 N N . ALA B 1 310 ? -2.031 -32.75 -17.25 1 98.69 310 ALA B N 1
ATOM 6104 C CA . ALA B 1 310 ? -2.633 -32.812 -18.578 1 98.69 310 ALA B CA 1
ATOM 6105 C C . ALA B 1 310 ? -2.314 -31.547 -19.375 1 98.69 310 ALA B C 1
ATOM 6107 O O . ALA B 1 310 ? -2.041 -31.609 -20.562 1 98.69 310 ALA B O 1
ATOM 6108 N N . ALA B 1 311 ? -2.408 -30.422 -18.734 1 98.75 311 ALA B N 1
ATOM 6109 C CA . ALA B 1 311 ? -2.051 -29.156 -19.375 1 98.75 311 ALA B CA 1
ATOM 6110 C C . ALA B 1 311 ? -0.59 -29.156 -19.812 1 98.75 311 ALA B C 1
ATOM 6112 O O . ALA B 1 311 ? -0.261 -28.656 -20.891 1 98.75 311 ALA B O 1
ATOM 6113 N N . CYS B 1 312 ? 0.269 -29.672 -18.969 1 98.69 312 CYS B N 1
ATOM 6114 C CA . CYS B 1 312 ? 1.686 -29.781 -19.297 1 98.69 312 CYS B CA 1
ATOM 6115 C C . CYS B 1 312 ? 1.896 -30.656 -20.531 1 98.69 312 CYS B C 1
ATOM 6117 O O . CYS B 1 312 ? 2.717 -30.344 -21.391 1 98.69 312 CYS B O 1
ATOM 6119 N N . GLU B 1 313 ? 1.201 -31.75 -20.547 1 98.81 313 GLU B N 1
ATOM 6120 C CA . GLU B 1 313 ? 1.313 -32.625 -21.703 1 98.81 313 GLU B CA 1
ATOM 6121 C C . GLU B 1 313 ? 0.853 -31.938 -22.984 1 98.81 313 GLU B C 1
ATOM 6123 O O . GLU B 1 313 ? 1.463 -32.094 -24.047 1 98.81 313 GLU B O 1
ATOM 6128 N N . LYS B 1 314 ? -0.242 -31.203 -22.844 1 98.81 314 LYS B N 1
ATOM 6129 C CA . LYS B 1 314 ? -0.73 -30.469 -24 1 98.81 314 LYS B CA 1
ATOM 6130 C C . LYS B 1 314 ? 0.278 -29.406 -24.438 1 98.81 314 LYS B C 1
ATOM 6132 O O . LYS B 1 314 ? 0.458 -29.172 -25.641 1 98.81 314 LYS B O 1
ATOM 6137 N N . LEU B 1 315 ? 0.908 -28.688 -23.531 1 98.81 315 LEU B N 1
ATOM 6138 C CA . LEU B 1 315 ? 1.979 -27.75 -23.859 1 98.81 315 LEU B CA 1
ATOM 6139 C C . LEU B 1 315 ? 3.113 -28.453 -24.594 1 98.81 315 LEU B C 1
ATOM 6141 O O . LEU B 1 315 ? 3.59 -27.969 -25.625 1 98.81 315 LEU B O 1
ATOM 6145 N N . ALA B 1 316 ? 3.518 -29.594 -24.031 1 98.75 316 ALA B N 1
ATOM 6146 C CA . ALA B 1 316 ? 4.609 -30.359 -24.609 1 98.75 316 ALA B CA 1
ATOM 6147 C C . ALA B 1 316 ? 4.273 -30.797 -26.047 1 98.75 316 ALA B C 1
ATOM 6149 O O . ALA B 1 316 ? 5.125 -30.75 -26.922 1 98.75 316 ALA B O 1
ATOM 6150 N N . GLU B 1 317 ? 3.049 -31.281 -26.203 1 98.81 317 GLU B N 1
ATOM 6151 C CA . GLU B 1 317 ? 2.59 -31.656 -27.547 1 98.81 317 GLU B CA 1
ATOM 6152 C C . GLU B 1 317 ? 2.777 -30.516 -28.531 1 98.81 317 GLU B C 1
ATOM 6154 O O . GLU B 1 317 ? 3.312 -30.703 -29.625 1 98.81 317 GLU B O 1
ATOM 6159 N N . GLY B 1 318 ? 2.311 -29.344 -28.172 1 98.75 318 GLY B N 1
ATOM 6160 C CA . GLY B 1 318 ? 2.473 -28.172 -29.016 1 98.75 318 GLY B CA 1
ATOM 6161 C C . GLY B 1 318 ? 3.924 -27.781 -29.234 1 98.75 318 GLY B C 1
ATOM 6162 O O . GLY B 1 318 ? 4.312 -27.406 -30.344 1 98.75 318 GLY B O 1
ATOM 6163 N N . LEU B 1 319 ? 4.715 -27.844 -28.203 1 98.81 319 LEU B N 1
ATOM 6164 C CA . LEU B 1 319 ? 6.125 -27.469 -28.266 1 98.81 319 LEU B CA 1
ATOM 6165 C C . LEU B 1 319 ? 6.895 -28.438 -29.172 1 98.81 319 LEU B C 1
ATOM 6167 O O . LEU B 1 319 ? 7.855 -28.031 -29.828 1 98.81 319 LEU B O 1
ATOM 6171 N N . VAL B 1 320 ? 6.48 -29.688 -29.172 1 98.75 320 VAL B N 1
ATOM 6172 C CA . VAL B 1 320 ? 7.051 -30.672 -30.094 1 98.75 320 VAL B CA 1
ATOM 6173 C C . VAL B 1 320 ? 6.688 -30.281 -31.531 1 98.75 320 VAL B C 1
ATOM 6175 O O . VAL B 1 320 ? 7.531 -30.344 -32.438 1 98.75 320 VAL B O 1
ATOM 6178 N N . GLN B 1 321 ? 5.477 -29.922 -31.734 1 98.25 321 GLN B N 1
ATOM 6179 C CA . GLN B 1 321 ? 4.996 -29.562 -33.062 1 98.25 321 GLN B CA 1
ATOM 6180 C C . GLN B 1 321 ? 5.777 -28.391 -33.656 1 98.25 321 GLN B C 1
ATOM 6182 O O . GLN B 1 321 ? 6.004 -28.312 -34.844 1 98.25 321 GLN B O 1
ATOM 6187 N N . VAL B 1 322 ? 6.191 -27.469 -32.781 1 97.75 322 VAL B N 1
ATOM 6188 C CA . VAL B 1 322 ? 6.902 -26.297 -33.281 1 97.75 322 VAL B CA 1
ATOM 6189 C C . VAL B 1 322 ? 8.406 -26.516 -33.156 1 97.75 322 VAL B C 1
ATOM 6191 O O . VAL B 1 322 ? 9.195 -25.578 -33.312 1 97.75 322 VAL B O 1
ATOM 6194 N N . ASN B 1 323 ? 8.859 -27.672 -32.75 1 98.12 323 ASN B N 1
ATOM 6195 C CA . ASN B 1 323 ? 10.227 -28.172 -32.812 1 98.12 323 ASN B CA 1
ATOM 6196 C C . ASN B 1 323 ? 11.078 -27.578 -31.688 1 98.12 323 ASN B C 1
ATOM 6198 O O . ASN B 1 323 ? 12.305 -27.516 -31.797 1 98.12 323 ASN B O 1
ATOM 6202 N N . LEU B 1 324 ? 10.477 -27.078 -30.641 1 98.69 324 LEU B N 1
ATOM 6203 C CA . LEU B 1 324 ? 11.234 -26.641 -29.469 1 98.69 324 LEU B CA 1
ATOM 6204 C C . LEU B 1 324 ? 11.547 -27.812 -28.562 1 98.69 324 LEU B C 1
ATOM 6206 O O . LEU B 1 324 ? 12.547 -27.797 -27.844 1 98.69 324 LEU B O 1
ATOM 6210 N N . MET B 1 325 ? 10.68 -28.781 -28.594 1 98.69 325 MET B N 1
ATOM 6211 C CA . MET B 1 325 ? 10.883 -30.031 -27.875 1 98.69 325 MET B CA 1
ATOM 6212 C C . MET B 1 325 ? 10.828 -31.219 -28.828 1 98.69 325 MET B C 1
ATOM 6214 O O . MET B 1 325 ? 10.492 -31.062 -30 1 98.69 325 MET B O 1
ATOM 6218 N N . LYS B 1 326 ? 11.211 -32.406 -28.328 1 98.25 326 LYS B N 1
ATOM 6219 C CA . LYS B 1 326 ? 11.117 -33.656 -29.078 1 98.25 326 LYS B CA 1
ATOM 6220 C C . LYS B 1 326 ? 10.773 -34.812 -28.156 1 98.25 326 LYS B C 1
ATOM 6222 O O . LYS B 1 326 ? 11.078 -34.781 -26.969 1 98.25 326 LYS B O 1
ATOM 6227 N N . GLY B 1 327 ? 10.086 -35.781 -28.766 1 98 327 GLY B N 1
ATOM 6228 C CA . GLY B 1 327 ? 9.711 -36.969 -28 1 98 327 GLY B CA 1
ATOM 6229 C C . GLY B 1 327 ? 8.227 -37.031 -27.672 1 98 327 GLY B C 1
ATOM 6230 O O . GLY B 1 327 ? 7.441 -36.219 -28.203 1 98 327 GLY B O 1
ATOM 6231 N N . ASP B 1 328 ? 7.859 -38.031 -26.859 1 98.31 328 ASP B N 1
ATOM 6232 C CA . ASP B 1 328 ? 6.473 -38.219 -26.453 1 98.31 328 ASP B CA 1
ATOM 6233 C C . ASP B 1 328 ? 6.082 -37.281 -25.328 1 98.31 328 ASP B C 1
ATOM 6235 O O . ASP B 1 328 ? 6.789 -37.188 -24.312 1 98.31 328 ASP B O 1
ATOM 6239 N N . PRO B 1 329 ? 4.961 -36.594 -25.531 1 98.44 329 PRO B N 1
ATOM 6240 C CA . PRO B 1 329 ? 4.555 -35.594 -24.531 1 98.44 329 PRO B CA 1
ATOM 6241 C C . PRO B 1 329 ? 4.473 -36.156 -23.125 1 98.44 329 PRO B C 1
ATOM 6243 O O . PRO B 1 329 ? 4.898 -35.531 -22.172 1 98.44 329 PRO B O 1
ATOM 6246 N N . ALA B 1 330 ? 3.951 -37.312 -22.984 1 98.38 330 ALA B N 1
ATOM 6247 C CA . ALA B 1 330 ? 3.828 -37.938 -21.656 1 98.38 330 ALA B CA 1
ATOM 6248 C C . ALA B 1 330 ? 5.199 -38.188 -21.047 1 98.38 330 ALA B C 1
ATOM 6250 O O . ALA B 1 330 ? 5.395 -38 -19.844 1 98.38 330 ALA B O 1
ATOM 6251 N N . GLU B 1 331 ? 6.156 -38.625 -21.812 1 98.44 331 GLU B N 1
ATOM 6252 C CA . GLU B 1 331 ? 7.52 -38.875 -21.344 1 98.44 331 GLU B CA 1
ATOM 6253 C C . GLU B 1 331 ? 8.227 -37.594 -20.984 1 98.44 331 GLU B C 1
ATOM 6255 O O . GLU B 1 331 ? 9 -37.531 -20.031 1 98.44 331 GLU B O 1
ATOM 6260 N N . ILE B 1 332 ? 7.934 -36.562 -21.781 1 98.38 332 ILE B N 1
ATOM 6261 C CA . ILE B 1 332 ? 8.5 -35.25 -21.531 1 98.38 332 ILE B CA 1
ATOM 6262 C C . ILE B 1 332 ? 8.102 -34.75 -20.141 1 98.38 332 ILE B C 1
ATOM 6264 O O . ILE B 1 332 ? 8.945 -34.312 -19.375 1 98.38 332 ILE B O 1
ATOM 6268 N N . VAL B 1 333 ? 6.809 -34.875 -19.844 1 98.12 333 VAL B N 1
ATOM 6269 C CA . VAL B 1 333 ? 6.266 -34.375 -18.578 1 98.12 333 VAL B CA 1
ATOM 6270 C C . VAL B 1 333 ? 6.758 -35.25 -17.422 1 98.12 333 VAL B C 1
ATOM 6272 O O . VAL B 1 333 ? 7.121 -34.75 -16.359 1 98.12 333 VAL B O 1
ATOM 6275 N N . ALA B 1 334 ? 6.828 -36.562 -17.625 1 97.31 334 ALA B N 1
ATOM 6276 C CA . ALA B 1 334 ? 7.309 -37.469 -16.594 1 97.31 334 ALA B CA 1
ATOM 6277 C C . ALA B 1 334 ? 8.758 -37.188 -16.234 1 97.31 334 ALA B C 1
ATOM 6279 O O . ALA B 1 334 ? 9.156 -37.344 -15.07 1 97.31 334 ALA B O 1
ATOM 6280 N N . ALA B 1 335 ? 9.5 -36.781 -17.188 1 97.06 335 ALA B N 1
ATOM 6281 C CA . ALA B 1 335 ? 10.914 -36.5 -16.969 1 97.06 335 ALA B CA 1
ATOM 6282 C C . ALA B 1 335 ? 11.094 -35.094 -16.359 1 97.06 335 ALA B C 1
ATOM 6284 O O . ALA B 1 335 ? 12.164 -34.781 -15.828 1 97.06 335 ALA B O 1
ATOM 6285 N N . GLY B 1 336 ? 10.078 -34.281 -16.438 1 96.5 336 GLY B N 1
ATOM 6286 C CA . GLY B 1 336 ? 10.148 -32.906 -15.93 1 96.5 336 GLY B CA 1
ATOM 6287 C C . GLY B 1 336 ? 10.703 -31.922 -16.938 1 96.5 336 GLY B C 1
ATOM 6288 O O . GLY B 1 336 ? 10.961 -30.766 -16.609 1 96.5 336 GLY B O 1
ATOM 6289 N N . ALA B 1 337 ? 10.859 -32.312 -18.219 1 97.81 337 ALA B N 1
ATOM 6290 C CA . ALA B 1 337 ? 11.523 -31.484 -19.234 1 97.81 337 ALA B CA 1
ATOM 6291 C C . ALA B 1 337 ? 10.656 -30.297 -19.609 1 97.81 337 ALA B C 1
ATOM 6293 O O . ALA B 1 337 ? 11.18 -29.25 -20.016 1 97.81 337 ALA B O 1
ATOM 6294 N N . HIS B 1 338 ? 9.297 -30.469 -19.469 1 97.31 338 HIS B N 1
ATOM 6295 C CA . HIS B 1 338 ? 8.391 -29.375 -19.797 1 97.31 338 HIS B CA 1
ATOM 6296 C C . HIS B 1 338 ? 8.672 -28.141 -18.938 1 97.31 338 HIS B C 1
ATOM 6298 O O . HIS B 1 338 ? 8.312 -27.031 -19.297 1 97.31 338 HIS B O 1
ATOM 6304 N N . THR B 1 339 ? 9.383 -28.266 -17.766 1 95.94 339 THR B N 1
ATOM 6305 C CA . THR B 1 339 ? 9.617 -27.188 -16.812 1 95.94 339 THR B CA 1
ATOM 6306 C C . THR B 1 339 ? 10.633 -26.188 -17.359 1 95.94 339 THR B C 1
ATOM 6308 O O . THR B 1 339 ? 10.812 -25.109 -16.812 1 95.94 339 THR B O 1
ATOM 6311 N N . MET B 1 340 ? 11.281 -26.5 -18.469 1 95.38 340 MET B N 1
ATOM 6312 C CA . MET B 1 340 ? 12.07 -25.531 -19.203 1 95.38 340 MET B CA 1
ATOM 6313 C C . MET B 1 340 ? 11.211 -24.359 -19.656 1 95.38 340 MET B C 1
ATOM 6315 O O . MET B 1 340 ? 11.695 -23.234 -19.766 1 95.38 340 MET B O 1
ATOM 6319 N N . PHE B 1 341 ? 9.906 -24.609 -19.859 1 97.12 341 PHE B N 1
ATOM 6320 C CA . PHE B 1 341 ? 9.023 -23.625 -20.469 1 97.12 341 PHE B CA 1
ATOM 6321 C C . PHE B 1 341 ? 7.914 -23.234 -19.5 1 97.12 341 PHE B C 1
ATOM 6323 O O . PHE B 1 341 ? 7.336 -22.141 -19.625 1 97.12 341 PHE B O 1
ATOM 6330 N N . PHE B 1 342 ? 7.531 -24.062 -18.672 1 96.88 342 PHE B N 1
ATOM 6331 C CA . PHE B 1 342 ? 6.418 -23.844 -17.75 1 96.88 342 PHE B CA 1
ATOM 6332 C C . PHE B 1 342 ? 6.762 -24.344 -16.344 1 96.88 342 PHE B C 1
ATOM 6334 O O . PHE B 1 342 ? 6.484 -25.484 -16.016 1 96.88 342 PHE B O 1
ATOM 6341 N N . GLN B 1 343 ? 7.266 -23.438 -15.562 1 90.81 343 GLN B N 1
ATOM 6342 C CA . GLN B 1 343 ? 7.828 -23.828 -14.273 1 90.81 343 GLN B CA 1
ATOM 6343 C C . GLN B 1 343 ? 6.887 -23.453 -13.133 1 90.81 343 GLN B C 1
ATOM 6345 O O . GLN B 1 343 ? 7.18 -23.719 -11.961 1 90.81 343 GLN B O 1
ATOM 6350 N N . CYS B 1 344 ? 5.879 -22.797 -13.516 1 89.38 344 CYS B N 1
ATOM 6351 C CA . CYS B 1 344 ? 4.953 -22.375 -12.469 1 89.38 344 CYS B CA 1
ATOM 6352 C C . CYS B 1 344 ? 3.729 -23.266 -12.422 1 89.38 344 CYS B C 1
ATOM 6354 O O . CYS B 1 344 ? 3.6 -24.188 -13.234 1 89.38 344 CYS B O 1
ATOM 6356 N N . GLY B 1 345 ? 2.869 -23.266 -11.477 1 94.06 345 GLY B N 1
ATOM 6357 C CA . GLY B 1 345 ? 1.64 -24.031 -11.344 1 94.06 345 GLY B CA 1
ATOM 6358 C C . GLY B 1 345 ? 0.513 -23.516 -12.211 1 94.06 345 GLY B C 1
ATOM 6359 O O . GLY B 1 345 ? 0.513 -22.344 -12.602 1 94.06 345 GLY B O 1
ATOM 6360 N N . LEU B 1 346 ? -0.386 -24.422 -12.578 1 98.19 346 LEU B N 1
ATOM 6361 C CA . LEU B 1 346 ? -1.475 -24.125 -13.5 1 98.19 346 LEU B CA 1
ATOM 6362 C C . LEU B 1 346 ? -2.449 -23.125 -12.898 1 98.19 346 LEU B C 1
ATOM 6364 O O . LEU B 1 346 ? -3.174 -22.438 -13.633 1 98.19 346 LEU B O 1
ATOM 6368 N N . GLY B 1 347 ? -2.48 -23.094 -11.578 1 97.81 347 GLY B N 1
ATOM 6369 C CA . GLY B 1 347 ? -3.432 -22.172 -10.984 1 97.81 347 GLY B CA 1
ATOM 6370 C C . GLY B 1 347 ? -3.516 -22.297 -9.477 1 97.81 347 GLY B C 1
ATOM 6371 O O . GLY B 1 347 ? -2.605 -22.828 -8.836 1 97.81 347 GLY B O 1
ATOM 6372 N N . HIS B 1 348 ? -4.457 -21.641 -8.898 1 98.31 348 HIS B N 1
ATOM 6373 C CA . HIS B 1 348 ? -4.66 -21.547 -7.457 1 98.31 348 HIS B CA 1
ATOM 6374 C C . HIS B 1 348 ? -6.113 -21.234 -7.125 1 98.31 348 HIS B C 1
ATOM 6376 O O . HIS B 1 348 ? -6.902 -20.891 -8.016 1 98.31 348 HIS B O 1
ATOM 6382 N N . MET B 1 349 ? -6.449 -21.438 -5.82 1 98.62 349 MET B N 1
ATOM 6383 C CA . MET B 1 349 ? -7.754 -21 -5.332 1 98.62 349 MET B CA 1
ATOM 6384 C C . MET B 1 349 ? -7.871 -19.484 -5.379 1 98.62 349 MET B C 1
ATOM 6386 O O . MET B 1 349 ? -6.875 -18.766 -5.207 1 98.62 349 MET B O 1
ATOM 6390 N N . LEU B 1 350 ? -9.062 -19 -5.652 1 98.75 350 LEU B N 1
ATOM 6391 C CA . LEU B 1 350 ? -9.344 -17.578 -5.695 1 98.75 350 LEU B CA 1
ATOM 6392 C C . LEU B 1 350 ? -10.516 -17.219 -4.781 1 98.75 350 LEU B C 1
ATOM 6394 O O . LEU B 1 350 ? -11.492 -17.969 -4.703 1 98.75 350 LEU B O 1
ATOM 6398 N N . GLY B 1 351 ? -10.477 -16.188 -4.047 1 98.62 351 GLY B N 1
ATOM 6399 C CA . GLY B 1 351 ? -11.516 -15.688 -3.162 1 98.62 351 GLY B CA 1
ATOM 6400 C C . GLY B 1 351 ? -11.234 -14.289 -2.65 1 98.62 351 GLY B C 1
ATOM 6401 O O . GLY B 1 351 ? -11.062 -13.359 -3.439 1 98.62 351 GLY B O 1
ATOM 6402 N N . MET B 1 352 ? -11.07 -14.18 -1.342 1 98.5 352 MET B N 1
ATOM 6403 C CA . MET B 1 352 ? -10.82 -12.875 -0.726 1 98.5 352 MET B CA 1
ATOM 6404 C C . MET B 1 352 ? -9.352 -12.5 -0.837 1 98.5 352 MET B C 1
ATOM 6406 O O . MET B 1 352 ? -8.992 -11.336 -0.654 1 98.5 352 MET B O 1
ATOM 6410 N N . ASP B 1 353 ? -8.531 -13.445 -1.139 1 97.94 353 ASP B N 1
ATOM 6411 C CA . ASP B 1 353 ? -7.141 -13.242 -1.526 1 97.94 353 ASP B CA 1
ATOM 6412 C C . ASP B 1 353 ? -6.895 -13.719 -2.955 1 97.94 353 ASP B C 1
ATOM 6414 O O . ASP B 1 353 ? -7.617 -14.578 -3.465 1 97.94 353 ASP B O 1
ATOM 6418 N N . THR B 1 354 ? -5.895 -13.102 -3.635 1 97.31 354 THR B N 1
ATOM 6419 C CA . THR B 1 354 ? -5.531 -13.602 -4.957 1 97.31 354 THR B CA 1
ATOM 6420 C C . THR B 1 354 ? -5.156 -15.078 -4.887 1 97.31 354 THR B C 1
ATOM 6422 O O . THR B 1 354 ? -5.746 -15.914 -5.582 1 97.31 354 THR B O 1
ATOM 6425 N N . HIS B 1 355 ? -4.164 -15.422 -4.133 1 97.56 355 HIS B N 1
ATOM 6426 C CA . HIS B 1 355 ? -3.951 -16.797 -3.705 1 97.56 355 HIS B CA 1
ATOM 6427 C C . HIS B 1 355 ? -4.711 -17.094 -2.418 1 97.56 355 HIS B C 1
ATOM 6429 O O . HIS B 1 355 ? -4.152 -17.016 -1.324 1 97.56 355 HIS B O 1
ATOM 6435 N N . ASP B 1 356 ? -5.945 -17.469 -2.617 1 98.31 356 ASP B N 1
ATOM 6436 C CA . ASP B 1 356 ? -6.895 -17.5 -1.508 1 98.31 356 ASP B CA 1
ATOM 6437 C C . ASP B 1 356 ? -6.371 -18.375 -0.369 1 98.31 356 ASP B C 1
ATOM 6439 O O . ASP B 1 356 ? -6.031 -19.547 -0.577 1 98.31 356 ASP B O 1
ATOM 6443 N N . MET B 1 357 ? -6.281 -17.797 0.867 1 98.38 357 MET B N 1
ATOM 6444 C CA . MET B 1 357 ? -5.934 -18.453 2.127 1 98.38 357 MET B CA 1
ATOM 6445 C C . MET B 1 357 ? -4.496 -18.953 2.102 1 98.38 357 MET B C 1
ATOM 6447 O O . MET B 1 357 ? -4.164 -19.922 2.781 1 98.38 357 MET B O 1
ATOM 6451 N N . GLU B 1 358 ? -3.666 -18.344 1.247 1 96.75 358 GLU B N 1
ATOM 6452 C CA . GLU B 1 358 ? -2.266 -18.75 1.195 1 96.75 358 GLU B CA 1
ATOM 6453 C C . GLU B 1 358 ? -1.61 -18.656 2.57 1 96.75 358 GLU B C 1
ATOM 6455 O O . GLU B 1 358 ? -0.749 -19.469 2.912 1 96.75 358 GLU B O 1
ATOM 6460 N N . ASP B 1 359 ? -2.025 -17.719 3.357 1 96.56 359 ASP B N 1
ATOM 6461 C CA . ASP B 1 359 ? -1.431 -17.5 4.672 1 96.56 359 ASP B CA 1
ATOM 6462 C C . ASP B 1 359 ? -1.72 -18.672 5.605 1 96.56 359 ASP B C 1
ATOM 6464 O O . ASP B 1 359 ? -1.065 -18.828 6.641 1 96.56 359 ASP B O 1
ATOM 6468 N N . LEU B 1 360 ? -2.695 -19.5 5.297 1 98 360 LEU B N 1
ATOM 6469 C CA . LEU B 1 360 ? -3.076 -20.641 6.133 1 98 360 LEU B CA 1
ATOM 6470 C C . LEU B 1 360 ? -2.301 -21.891 5.738 1 98 360 LEU B C 1
ATOM 6472 O O . LEU B 1 360 ? -2.395 -22.922 6.41 1 98 360 LEU B O 1
ATOM 6476 N N . GLY B 1 361 ? -1.539 -21.828 4.621 1 96.81 361 GLY B N 1
ATOM 6477 C CA . GLY B 1 361 ? -0.66 -22.906 4.223 1 96.81 361 GLY B CA 1
ATOM 6478 C C . GLY B 1 361 ? -1.139 -23.641 2.98 1 96.81 361 GLY B C 1
ATOM 6479 O O . GLY B 1 361 ? -2.24 -24.188 2.963 1 96.81 361 GLY B O 1
ATOM 6480 N N . GLU B 1 362 ? -0.312 -23.766 1.984 1 96.31 362 GLU B N 1
ATOM 6481 C CA . GLU B 1 362 ? -0.652 -24.391 0.707 1 96.31 362 GLU B CA 1
ATOM 6482 C C . GLU B 1 362 ? -1.009 -25.859 0.883 1 96.31 362 GLU B C 1
ATOM 6484 O O . GLU B 1 362 ? -1.885 -26.391 0.189 1 96.31 362 GLU B O 1
ATOM 6489 N N . GLN B 1 363 ? -0.292 -26.484 1.824 1 97.62 363 GLN B N 1
ATOM 6490 C CA . GLN B 1 363 ? -0.573 -27.891 2.084 1 97.62 363 GLN B CA 1
ATOM 6491 C C . GLN B 1 363 ? -2.031 -28.094 2.479 1 97.62 363 GLN B C 1
ATOM 6493 O O . GLN B 1 363 ? -2.656 -29.078 2.074 1 97.62 363 GLN B O 1
ATOM 6498 N N . TYR B 1 364 ? -2.537 -27.156 3.266 1 98 364 TYR B N 1
ATOM 6499 C CA . TYR B 1 364 ? -3.873 -27.328 3.822 1 98 364 TYR B CA 1
ATOM 6500 C C . TYR B 1 364 ? -4.938 -26.797 2.871 1 98 364 TYR B C 1
ATOM 6502 O O . TYR B 1 364 ? -6.062 -27.312 2.84 1 98 364 TYR B O 1
ATOM 6510 N N . VAL B 1 365 ? -4.57 -25.812 2.051 1 98.25 365 VAL B N 1
ATOM 6511 C CA . VAL B 1 365 ? -5.523 -25.172 1.154 1 98.25 365 VAL B CA 1
ATOM 6512 C C . VAL B 1 365 ? -5.602 -25.938 -0.159 1 98.25 365 VAL B C 1
ATOM 6514 O O . VAL B 1 365 ? -6.691 -26.297 -0.615 1 98.25 365 VAL B O 1
ATOM 6517 N N . GLY B 1 366 ? -4.445 -26.234 -0.731 1 98.31 366 GLY B N 1
ATOM 6518 C CA . GLY B 1 366 ? -4.391 -26.75 -2.088 1 98.31 366 GLY B CA 1
ATOM 6519 C C . GLY B 1 366 ? -4.254 -28.266 -2.143 1 98.31 366 GLY B C 1
ATOM 6520 O O . GLY B 1 366 ? -4.363 -28.859 -3.213 1 98.31 366 GLY B O 1
ATOM 6521 N N . TYR B 1 367 ? -4.078 -28.938 -1.03 1 98.19 367 TYR B N 1
ATOM 6522 C CA . TYR B 1 367 ? -3.865 -30.391 -0.967 1 98.19 367 TYR B CA 1
ATOM 6523 C C . TYR B 1 367 ? -4.664 -31 0.176 1 98.19 367 TYR B C 1
ATOM 6525 O O . TYR B 1 367 ? -5.766 -30.547 0.487 1 98.19 367 TYR B O 1
ATOM 6533 N N . THR B 1 368 ? -4.336 -32.25 0.534 1 96.81 368 THR B N 1
ATOM 6534 C CA . THR B 1 368 ? -5.043 -32.969 1.598 1 96.81 368 THR B CA 1
ATOM 6535 C C . THR B 1 368 ? -4.055 -33.688 2.506 1 96.81 368 THR B C 1
ATOM 6537 O O . THR B 1 368 ? -2.844 -33.656 2.285 1 96.81 368 THR B O 1
ATOM 6540 N N . ASP B 1 369 ? -4.594 -34.25 3.551 1 95.44 369 ASP B N 1
ATOM 6541 C CA . ASP B 1 369 ? -3.746 -34.969 4.484 1 95.44 369 ASP B CA 1
ATOM 6542 C C . ASP B 1 369 ? -3.078 -36.156 3.799 1 95.44 369 ASP B C 1
ATOM 6544 O O . ASP B 1 369 ? -1.978 -36.562 4.176 1 95.44 369 ASP B O 1
ATOM 6548 N N . THR B 1 370 ? -3.699 -36.688 2.762 1 95.69 370 THR B N 1
ATOM 6549 C CA . THR B 1 370 ? -3.193 -37.875 2.092 1 95.69 370 THR B CA 1
ATOM 6550 C C . THR B 1 370 ? -2.482 -37.5 0.792 1 95.69 370 THR B C 1
ATOM 6552 O O . THR B 1 370 ? -1.666 -38.281 0.283 1 95.69 370 THR B O 1
ATOM 6555 N N . LEU B 1 371 ? -2.832 -36.406 0.247 1 96.81 371 LEU B N 1
ATOM 6556 C CA . LEU B 1 371 ? -2.137 -35.844 -0.917 1 96.81 371 LEU B CA 1
ATOM 6557 C C . LEU B 1 371 ? -1.198 -34.719 -0.512 1 96.81 371 LEU B C 1
ATOM 6559 O O . LEU B 1 371 ? -1.616 -33.562 -0.417 1 96.81 371 LEU B O 1
ATOM 6563 N N . LEU B 1 372 ? 0.045 -35.031 -0.425 1 96.75 372 LEU B N 1
ATOM 6564 C CA . LEU B 1 372 ? 1.01 -34.062 0.076 1 96.75 372 LEU B CA 1
ATOM 6565 C C . LEU B 1 372 ? 1.573 -33.219 -1.062 1 96.75 372 LEU B C 1
ATOM 6567 O O . LEU B 1 372 ? 1.823 -33.75 -2.156 1 96.75 372 LEU B O 1
ATOM 6571 N N . LYS B 1 373 ? 1.76 -32 -0.856 1 96.69 373 LYS B N 1
ATOM 6572 C CA . LYS B 1 373 ? 2.387 -31.109 -1.829 1 96.69 373 LYS B CA 1
ATOM 6573 C C . LYS B 1 373 ? 3.854 -31.484 -2.043 1 96.69 373 LYS B C 1
ATOM 6575 O O . LYS B 1 373 ? 4.578 -31.75 -1.085 1 96.69 373 LYS B O 1
ATOM 6580 N N . GLU B 1 374 ? 4.234 -31.516 -3.338 1 94.62 374 GLU B N 1
ATOM 6581 C CA . GLU B 1 374 ? 5.652 -31.609 -3.678 1 94.62 374 GLU B CA 1
ATOM 6582 C C . GLU B 1 374 ? 6.375 -30.297 -3.4 1 94.62 374 GLU B C 1
ATOM 6584 O O . GLU B 1 374 ? 5.965 -29.234 -3.887 1 94.62 374 GLU B O 1
ATOM 6589 N N . THR B 1 375 ? 7.391 -30.344 -2.629 1 92.75 375 THR B N 1
ATOM 6590 C CA . THR B 1 375 ? 8.023 -29.094 -2.207 1 92.75 375 THR B CA 1
ATOM 6591 C C . THR B 1 375 ? 9.438 -28.984 -2.771 1 92.75 375 THR B C 1
ATOM 6593 O O . THR B 1 375 ? 10.148 -28.016 -2.51 1 92.75 375 THR B O 1
ATOM 6596 N N . LYS B 1 376 ? 10.039 -30.047 -3.479 1 90.19 376 LYS B N 1
ATOM 6597 C CA . LYS B 1 376 ? 11.453 -30.047 -3.852 1 90.19 376 LYS B CA 1
ATOM 6598 C C . LYS B 1 376 ? 11.617 -30.031 -5.367 1 90.19 376 LYS B C 1
ATOM 6600 O O . LYS B 1 376 ? 12.578 -29.438 -5.879 1 90.19 376 LYS B O 1
ATOM 6605 N N . THR B 1 377 ? 10.703 -30.562 -6.035 1 90.12 377 THR B N 1
ATOM 6606 C CA . THR B 1 377 ? 10.859 -30.766 -7.473 1 90.12 377 THR B CA 1
ATOM 6607 C C . THR B 1 377 ? 10.555 -29.469 -8.227 1 90.12 377 THR B C 1
ATOM 6609 O O . THR B 1 377 ? 9.477 -28.891 -8.078 1 90.12 377 THR B O 1
ATOM 6612 N N . PHE B 1 378 ? 11.531 -29.047 -9.062 1 88.25 378 PHE B N 1
ATOM 6613 C CA . PHE B 1 378 ? 11.383 -27.844 -9.867 1 88.25 378 PHE B CA 1
ATOM 6614 C C . PHE B 1 378 ? 10.133 -27.922 -10.734 1 88.25 378 PHE B C 1
ATOM 6616 O O . PHE B 1 378 ? 9.875 -28.938 -11.367 1 88.25 378 PHE B O 1
ATOM 6623 N N . GLY B 1 379 ? 9.359 -26.891 -10.711 1 87.62 379 GLY B N 1
ATOM 6624 C CA . GLY B 1 379 ? 8.07 -26.859 -11.391 1 87.62 379 GLY B CA 1
ATOM 6625 C C . GLY B 1 379 ? 6.918 -27.297 -10.508 1 87.62 379 GLY B C 1
ATOM 6626 O O . GLY B 1 379 ? 6.012 -26.516 -10.234 1 87.62 379 GLY B O 1
ATOM 6627 N N . LEU B 1 380 ? 7.047 -28.562 -10.016 1 91.44 380 LEU B N 1
ATOM 6628 C CA . LEU B 1 380 ? 5.953 -29.141 -9.234 1 91.44 380 LEU B CA 1
ATOM 6629 C C . LEU B 1 380 ? 5.832 -28.438 -7.879 1 91.44 380 LEU B C 1
ATOM 6631 O O . LEU B 1 380 ? 4.734 -28.328 -7.328 1 91.44 380 LEU B O 1
ATOM 6635 N N . LYS B 1 381 ? 6.965 -27.984 -7.348 1 92.75 381 LYS B N 1
ATOM 6636 C CA . LYS B 1 381 ? 6.941 -27.312 -6.051 1 92.75 381 LYS B CA 1
ATOM 6637 C C . LYS B 1 381 ? 6.148 -26.016 -6.117 1 92.75 381 LYS B C 1
ATOM 6639 O O . LYS B 1 381 ? 5.73 -25.484 -5.086 1 92.75 381 LYS B O 1
ATOM 6644 N N . SER B 1 382 ? 5.949 -25.5 -7.297 1 92.75 382 SER B N 1
ATOM 6645 C CA . SER B 1 382 ? 5.238 -24.234 -7.48 1 92.75 382 SER B CA 1
ATOM 6646 C C . SER B 1 382 ? 3.752 -24.469 -7.723 1 92.75 382 SER B C 1
ATOM 6648 O O . SER B 1 382 ? 2.977 -23.516 -7.836 1 92.75 382 SER B O 1
ATOM 6650 N N . LEU B 1 383 ? 3.324 -25.766 -7.82 1 96.94 383 LEU B N 1
ATOM 6651 C CA . LEU B 1 383 ? 1.909 -26.078 -7.973 1 96.94 383 LEU B CA 1
ATOM 6652 C C . LEU B 1 383 ? 1.16 -25.875 -6.66 1 96.94 383 LEU B C 1
ATOM 6654 O O . LEU B 1 383 ? 1.269 -26.688 -5.742 1 96.94 383 LEU B O 1
ATOM 6658 N N . ARG B 1 3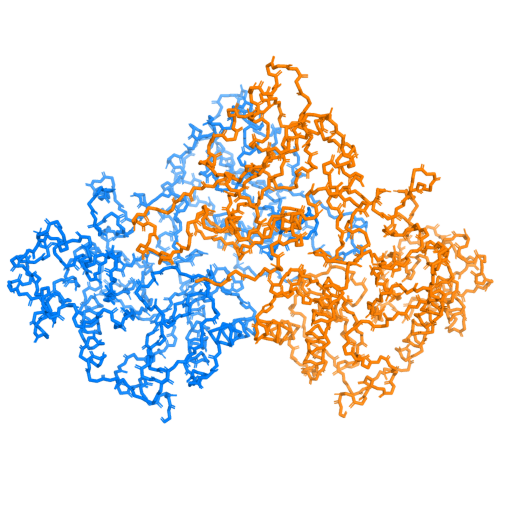84 ? 0.325 -24.844 -6.613 1 96.69 384 ARG B N 1
ATOM 6659 C CA . ARG B 1 384 ? -0.304 -24.422 -5.371 1 96.69 384 ARG B CA 1
ATOM 6660 C C . ARG B 1 384 ? -1.569 -25.219 -5.09 1 96.69 384 ARG B C 1
ATOM 6662 O O . ARG B 1 384 ? -2.016 -25.297 -3.943 1 96.69 384 ARG B O 1
ATOM 6669 N N . LEU B 1 385 ? -2.143 -25.766 -6.109 1 98.25 385 LEU B N 1
ATOM 6670 C CA . LEU B 1 385 ? -3.4 -26.5 -6 1 98.25 385 LEU B CA 1
ATOM 6671 C C . LEU B 1 385 ? -3.285 -27.875 -6.629 1 98.25 385 LEU B C 1
ATOM 6673 O O . LEU B 1 385 ? -2.887 -28 -7.789 1 98.25 385 LEU B O 1
ATOM 6677 N N . GLY B 1 386 ? -3.59 -28.906 -5.855 1 98.31 386 GLY B N 1
ATOM 6678 C CA . GLY B 1 386 ? -3.492 -30.266 -6.367 1 98.31 386 GLY B CA 1
ATOM 6679 C C . GLY B 1 386 ? -4.684 -31.125 -6.008 1 98.31 386 GLY B C 1
ATOM 6680 O O . GLY B 1 386 ? -4.926 -32.156 -6.637 1 98.31 386 GLY B O 1
ATOM 6681 N N . ARG B 1 387 ? -5.508 -30.688 -5.047 1 98.25 387 ARG B N 1
ATOM 6682 C CA . ARG B 1 387 ? -6.57 -31.516 -4.496 1 98.25 387 ARG B CA 1
ATOM 6683 C C . ARG B 1 387 ? -7.711 -31.688 -5.496 1 98.25 387 ARG B C 1
ATOM 6685 O O . ARG B 1 387 ? -7.762 -30.984 -6.508 1 98.25 387 ARG B O 1
ATOM 6692 N N . GLU B 1 388 ? -8.609 -32.625 -5.145 1 98.44 388 GLU B N 1
ATOM 6693 C CA . GLU B 1 388 ? -9.812 -32.844 -5.949 1 98.44 388 GLU B CA 1
ATOM 6694 C C . GLU B 1 388 ? -10.742 -31.625 -5.898 1 98.44 388 GLU B C 1
ATOM 6696 O O . GLU B 1 388 ? -10.969 -31.062 -4.828 1 98.44 388 GLU B O 1
ATOM 6701 N N . LEU B 1 389 ? -11.219 -31.266 -7.094 1 98.69 389 LEU B N 1
ATOM 6702 C CA . LEU B 1 389 ? -12.141 -30.125 -7.191 1 98.69 389 LEU B CA 1
ATOM 6703 C C . LEU B 1 389 ? -13.508 -30.5 -6.625 1 98.69 389 LEU B C 1
ATOM 6705 O O . LEU B 1 389 ? -13.938 -31.641 -6.727 1 98.69 389 LEU B O 1
ATOM 6709 N N . GLU B 1 390 ? -14.109 -29.547 -5.996 1 98.62 390 GLU B N 1
ATOM 6710 C CA . GLU B 1 390 ? -15.461 -29.688 -5.465 1 98.62 390 GLU B CA 1
ATOM 6711 C C . GLU B 1 390 ? -16.344 -28.531 -5.91 1 98.62 390 GLU B C 1
ATOM 6713 O O . GLU B 1 390 ? -15.859 -27.438 -6.199 1 98.62 390 GLU B O 1
ATOM 6718 N N . LYS B 1 391 ? -17.688 -28.906 -5.988 1 98.56 391 LYS B N 1
ATOM 6719 C CA . LYS B 1 391 ? -18.641 -27.828 -6.258 1 98.56 391 LYS B CA 1
ATOM 6720 C C . LYS B 1 391 ? -18.422 -26.656 -5.309 1 98.56 391 LYS B C 1
ATOM 6722 O O . LYS B 1 391 ? -18.266 -26.844 -4.102 1 98.56 391 LYS B O 1
ATOM 6727 N N . GLY B 1 392 ? -18.328 -25.438 -5.891 1 98.62 392 GLY B N 1
ATOM 6728 C CA . GLY B 1 392 ? -18.188 -24.25 -5.066 1 98.62 392 GLY B CA 1
ATOM 6729 C C . GLY B 1 392 ? -16.766 -23.734 -5.02 1 98.62 392 GLY B C 1
ATOM 6730 O O . GLY B 1 392 ? -16.531 -22.594 -4.598 1 98.62 392 GLY B O 1
ATOM 6731 N N . PHE B 1 393 ? -15.781 -24.562 -5.492 1 98.81 393 PHE B N 1
ATOM 6732 C CA . PHE B 1 393 ? -14.422 -24.078 -5.625 1 98.81 393 PHE B CA 1
ATOM 6733 C C . PHE B 1 393 ? -14.336 -23 -6.695 1 98.81 393 PHE B C 1
ATOM 6735 O O . PHE B 1 393 ? -15.055 -23.047 -7.695 1 98.81 393 PHE B O 1
ATOM 6742 N N . VAL B 1 394 ? -13.617 -21.984 -6.465 1 98.94 394 VAL B N 1
ATOM 6743 C CA . VAL B 1 394 ? -13.219 -21.031 -7.496 1 98.94 394 VAL B CA 1
ATOM 6744 C C . VAL B 1 394 ? -11.719 -21.141 -7.754 1 98.94 394 VAL B C 1
ATOM 6746 O O . VAL B 1 394 ? -10.914 -21.016 -6.828 1 98.94 394 VAL B O 1
ATOM 6749 N N . VAL B 1 395 ? -11.328 -21.391 -8.977 1 98.88 395 VAL B N 1
ATOM 6750 C CA . VAL B 1 395 ? -9.93 -21.672 -9.305 1 98.88 395 VAL B CA 1
ATOM 6751 C C . VAL B 1 395 ? -9.516 -20.844 -10.523 1 98.88 395 VAL B C 1
ATOM 6753 O O . VAL B 1 395 ? -10.367 -20.391 -11.289 1 98.88 395 VAL B O 1
ATOM 6756 N N . THR B 1 396 ? -8.273 -20.625 -10.664 1 98.81 396 THR B N 1
ATOM 6757 C CA . THR B 1 396 ? -7.703 -20.031 -11.867 1 98.81 396 THR B CA 1
ATOM 6758 C C . THR B 1 396 ? -7.129 -21.109 -12.781 1 98.81 396 THR B C 1
ATOM 6760 O O . THR B 1 396 ? -6.766 -22.188 -12.32 1 98.81 396 THR B O 1
ATOM 6763 N N . VAL B 1 397 ? -7.117 -20.906 -14.023 1 98.88 397 VAL B N 1
ATOM 6764 C CA . VAL B 1 397 ? -6.41 -21.672 -15.039 1 98.88 397 VAL B CA 1
ATOM 6765 C C . VAL B 1 397 ? -5.48 -20.75 -15.828 1 98.88 397 VAL B C 1
ATOM 6767 O O . VAL B 1 397 ? -5.941 -19.875 -16.562 1 98.88 397 VAL B O 1
ATOM 6770 N N . GLU B 1 398 ? -4.191 -20.969 -15.672 1 98.56 398 GLU B N 1
ATOM 6771 C CA . GLU B 1 398 ? -3.262 -19.984 -16.219 1 98.56 398 GLU B CA 1
ATOM 6772 C C . GLU B 1 398 ? -2.008 -20.656 -16.766 1 98.56 398 GLU B C 1
ATOM 6774 O O . GLU B 1 398 ? -0.892 -20.344 -16.344 1 98.56 398 GLU B O 1
ATOM 6779 N N . PRO B 1 399 ? -2.152 -21.453 -17.812 1 98.69 399 PRO B N 1
ATOM 6780 C CA . PRO B 1 399 ? -0.952 -22 -18.453 1 98.69 399 PRO B CA 1
ATOM 6781 C C . PRO B 1 399 ? -0.098 -20.922 -19.125 1 98.69 399 PRO B C 1
ATOM 6783 O O . PRO B 1 399 ? -0.58 -19.812 -19.359 1 98.69 399 PRO B O 1
ATOM 6786 N N . GLY B 1 400 ? 1.124 -21.281 -19.328 1 98.31 400 GLY B N 1
ATOM 6787 C CA . GLY B 1 400 ? 2.027 -20.344 -19.969 1 98.31 400 GLY B CA 1
ATOM 6788 C C . GLY B 1 400 ? 3.281 -21.016 -20.516 1 98.31 400 GLY B C 1
ATOM 6789 O O . GLY B 1 400 ? 3.537 -22.188 -20.25 1 98.31 400 GLY B O 1
ATOM 6790 N N . ILE B 1 401 ? 3.965 -20.328 -21.344 1 98.38 401 ILE B N 1
ATOM 6791 C CA . ILE B 1 401 ? 5.297 -20.641 -21.844 1 98.38 401 ILE B CA 1
ATOM 6792 C C . ILE B 1 401 ? 6.238 -19.469 -21.594 1 98.38 401 ILE B C 1
ATOM 6794 O O . ILE B 1 401 ? 5.949 -18.344 -22 1 98.38 401 ILE B O 1
ATOM 6798 N N . TYR B 1 402 ? 7.273 -19.75 -20.938 1 96.88 402 TYR B N 1
ATOM 6799 C CA . TYR B 1 402 ? 8.273 -18.734 -20.609 1 96.88 402 TYR B CA 1
ATOM 6800 C C . TYR B 1 402 ? 9.648 -19.141 -21.109 1 96.88 402 TYR B C 1
ATOM 6802 O O . TYR B 1 402 ? 10.211 -20.156 -20.672 1 96.88 402 TYR B O 1
ATOM 6810 N N . ILE B 1 403 ? 10.156 -18.391 -21.984 1 97 403 ILE B N 1
ATOM 6811 C CA . ILE B 1 403 ? 11.492 -18.672 -22.5 1 97 403 ILE B CA 1
ATOM 6812 C C . ILE B 1 403 ? 12.516 -17.797 -21.781 1 97 403 ILE B C 1
ATOM 6814 O O . ILE B 1 403 ? 12.734 -16.641 -22.156 1 97 403 ILE B O 1
ATOM 6818 N N . ILE B 1 404 ? 13.141 -18.391 -20.859 1 94.81 404 ILE B N 1
ATOM 6819 C CA . ILE B 1 404 ? 14.039 -17.688 -19.953 1 94.81 404 ILE B CA 1
ATOM 6820 C C . ILE B 1 404 ? 15.484 -17.953 -20.344 1 94.81 404 ILE B C 1
ATOM 6822 O O . ILE B 1 404 ? 15.992 -19.062 -20.141 1 94.81 404 ILE B O 1
ATOM 6826 N N . PRO B 1 405 ? 16.156 -16.922 -20.797 1 94.38 405 PRO B N 1
ATOM 6827 C CA . PRO B 1 405 ? 17.531 -17.141 -21.281 1 94.38 405 PRO B CA 1
ATOM 6828 C C . PRO B 1 405 ? 18.438 -17.719 -20.203 1 94.38 405 PRO B C 1
ATOM 6830 O O . PRO B 1 405 ? 19.25 -18.594 -20.5 1 94.38 405 PRO B O 1
ATOM 6833 N N . GLU B 1 406 ? 18.266 -17.266 -18.984 1 91.19 406 GLU B N 1
ATOM 6834 C CA . GLU B 1 406 ? 19.125 -17.734 -17.891 1 91.19 406 GLU B CA 1
ATOM 6835 C C . GLU B 1 406 ? 18.891 -19.203 -17.594 1 91.19 406 GLU B C 1
ATOM 6837 O O . GLU B 1 406 ? 19.828 -19.938 -17.25 1 91.19 406 GLU B O 1
ATOM 6842 N N . LEU B 1 407 ? 17.688 -19.625 -17.688 1 92.06 407 LEU B N 1
ATOM 6843 C CA . LEU B 1 407 ? 17.359 -21.031 -17.484 1 92.06 407 LEU B CA 1
ATOM 6844 C C . LEU B 1 407 ? 17.922 -21.891 -18.609 1 92.06 407 LEU B C 1
ATOM 6846 O O . LEU B 1 407 ? 18.422 -22.984 -18.391 1 92.06 407 LEU B O 1
ATOM 6850 N N . ILE B 1 408 ? 17.844 -21.406 -19.891 1 95.44 408 ILE B N 1
ATOM 6851 C CA . ILE B 1 408 ? 18.438 -22.094 -21.047 1 95.44 408 ILE B CA 1
ATOM 6852 C C . ILE B 1 408 ? 19.922 -22.297 -20.812 1 95.44 408 ILE B C 1
ATOM 6854 O O . ILE B 1 408 ? 20.438 -23.422 -20.953 1 95.44 408 ILE B O 1
ATOM 6858 N N . ASP B 1 409 ? 20.578 -21.219 -20.422 1 94.56 409 ASP B N 1
ATOM 6859 C CA . ASP B 1 409 ? 22.016 -21.281 -20.203 1 94.56 409 ASP B CA 1
ATOM 6860 C C . ASP B 1 409 ? 22.359 -22.328 -19.141 1 94.56 409 ASP B C 1
ATOM 6862 O O . ASP B 1 409 ? 23.266 -23.141 -19.344 1 94.56 409 ASP B O 1
ATOM 6866 N N . ARG B 1 410 ? 21.641 -22.297 -18.109 1 91.94 410 ARG B N 1
ATOM 6867 C CA . ARG B 1 410 ? 21.938 -23.188 -17 1 91.94 410 ARG B CA 1
ATOM 6868 C C . ARG B 1 410 ? 21.688 -24.641 -17.375 1 91.94 410 ARG B C 1
ATOM 6870 O O . ARG B 1 410 ? 22.547 -25.5 -17.188 1 91.94 410 ARG B O 1
ATOM 6877 N N . TRP B 1 411 ? 20.562 -24.953 -17.906 1 94.06 411 TRP B N 1
ATOM 6878 C CA . TRP B 1 411 ? 20.172 -26.328 -18.188 1 94.06 411 TRP B CA 1
ATOM 6879 C C . TRP B 1 411 ? 20.984 -26.891 -19.359 1 94.06 411 TRP B C 1
ATOM 6881 O O . TRP B 1 411 ? 21.312 -28.078 -19.375 1 94.06 411 TRP B O 1
ATOM 6891 N N . GLN B 1 412 ? 21.188 -26.062 -20.312 1 96.25 412 GLN B N 1
ATOM 6892 C CA . GLN B 1 412 ? 22 -26.516 -21.422 1 96.25 412 GLN B CA 1
ATOM 6893 C C . GLN B 1 412 ? 23.422 -26.859 -20.953 1 96.25 412 GLN B C 1
ATOM 6895 O O . GLN B 1 412 ? 24 -27.859 -21.375 1 96.25 412 GLN B O 1
ATOM 6900 N N . ALA B 1 413 ? 23.969 -26.016 -20.125 1 95.94 413 ALA B N 1
ATOM 6901 C CA . ALA B 1 413 ? 25.312 -26.266 -19.578 1 95.94 413 ALA B CA 1
ATOM 6902 C C . ALA B 1 413 ? 25.344 -27.578 -18.797 1 95.94 413 ALA B C 1
ATOM 6904 O O . ALA B 1 413 ? 26.344 -28.281 -18.797 1 95.94 413 ALA B O 1
ATOM 6905 N N . GLU B 1 414 ? 24.266 -27.891 -18.156 1 95.88 414 GLU B N 1
ATOM 6906 C CA . GLU B 1 414 ? 24.172 -29.094 -17.344 1 95.88 414 GLU B CA 1
ATOM 6907 C C . GLU B 1 414 ? 23.75 -30.297 -18.188 1 95.88 414 GLU B C 1
ATOM 6909 O O . GLU B 1 414 ? 23.625 -31.406 -17.688 1 95.88 414 GLU B O 1
ATOM 6914 N N . LYS B 1 415 ? 23.484 -30.109 -19.453 1 96.56 415 LYS B N 1
ATOM 6915 C CA . LYS B 1 415 ? 23.047 -31.125 -20.406 1 96.56 415 LYS B CA 1
ATOM 6916 C C . LYS B 1 415 ? 21.75 -31.797 -19.922 1 96.56 415 LYS B C 1
ATOM 6918 O O . LYS B 1 415 ? 21.625 -33.031 -19.969 1 96.56 415 LYS B O 1
ATOM 6923 N N . LYS B 1 416 ? 20.938 -30.875 -19.312 1 95.62 416 LYS B N 1
ATOM 6924 C CA . LYS B 1 416 ? 19.672 -31.391 -18.812 1 95.62 416 LYS B CA 1
ATOM 6925 C C . LYS B 1 416 ? 18.672 -31.609 -19.953 1 95.62 416 LYS B C 1
ATOM 6927 O O . LYS B 1 416 ? 18.578 -30.781 -20.859 1 95.62 416 LYS B O 1
ATOM 6932 N N . TYR B 1 417 ? 17.938 -32.75 -19.938 1 97.06 417 TYR B N 1
ATOM 6933 C CA . TYR B 1 417 ? 16.812 -33.062 -20.797 1 97.06 417 TYR B CA 1
ATOM 6934 C C . TYR B 1 417 ? 17.203 -33 -22.266 1 97.06 417 TYR B C 1
ATOM 6936 O O . TYR B 1 417 ? 16.406 -32.562 -23.109 1 97.06 417 TYR B O 1
ATOM 6944 N N . GLN B 1 418 ? 18.344 -33.406 -22.641 1 96.62 418 GLN B N 1
ATOM 6945 C CA . GLN B 1 418 ? 18.875 -33.344 -24 1 96.62 418 GLN B CA 1
ATOM 6946 C C . GLN B 1 418 ? 18.031 -34.188 -24.953 1 96.62 418 GLN B C 1
ATOM 6948 O O . GLN B 1 418 ? 17.922 -33.844 -26.141 1 96.62 418 GLN B O 1
ATOM 6953 N N . ASP B 1 419 ? 17.422 -35.156 -24.406 1 97.25 419 ASP B N 1
ATOM 6954 C CA . ASP B 1 419 ? 16.609 -36.062 -25.234 1 97.25 419 ASP B CA 1
ATOM 6955 C C . ASP B 1 419 ? 15.258 -35.438 -25.547 1 97.25 419 ASP B C 1
ATOM 6957 O O . ASP B 1 419 ? 14.555 -35.906 -26.453 1 97.25 419 ASP B O 1
ATOM 6961 N N . PHE B 1 420 ? 14.914 -34.344 -24.812 1 98.62 420 PHE B N 1
ATOM 6962 C CA . PHE B 1 420 ? 13.555 -33.844 -24.922 1 98.62 420 PHE B CA 1
ATOM 6963 C C . PHE B 1 420 ? 13.562 -32.406 -25.422 1 98.62 420 PHE B C 1
ATOM 6965 O O . PHE B 1 420 ? 12.539 -31.891 -25.891 1 98.62 420 PHE B O 1
ATOM 6972 N N . ILE B 1 421 ? 14.68 -31.672 -25.328 1 98.56 421 ILE B N 1
ATOM 6973 C CA . ILE B 1 421 ? 14.742 -30.266 -25.688 1 98.56 421 ILE B CA 1
ATOM 6974 C C . ILE B 1 421 ? 15.594 -30.094 -26.953 1 98.56 421 ILE B C 1
ATOM 6976 O O . ILE B 1 421 ? 16.688 -30.641 -27.031 1 98.56 421 ILE B O 1
ATOM 6980 N N . ASN B 1 422 ? 15.148 -29.375 -27.922 1 98.38 422 ASN B N 1
ATOM 6981 C CA . ASN B 1 422 ? 15.961 -28.953 -29.047 1 98.38 422 ASN B CA 1
ATOM 6982 C C . ASN B 1 422 ? 16.688 -27.641 -28.766 1 98.38 422 ASN B C 1
ATOM 6984 O O . ASN B 1 422 ? 16.281 -26.578 -29.25 1 98.38 422 ASN B O 1
ATOM 6988 N N . TYR B 1 423 ? 17.766 -27.719 -28.109 1 98.12 423 TYR B N 1
ATOM 6989 C CA . TYR B 1 423 ? 18.453 -26.547 -27.594 1 98.12 423 TYR B CA 1
ATOM 6990 C C . TYR B 1 423 ? 18.891 -25.641 -28.734 1 98.12 423 TYR B C 1
ATOM 6992 O O . TYR B 1 423 ? 18.906 -24.406 -28.594 1 98.12 423 TYR B O 1
ATOM 7000 N N . ASP B 1 424 ? 19.25 -26.172 -29.922 1 97.62 424 ASP B N 1
ATOM 7001 C CA . ASP B 1 424 ? 19.656 -25.344 -31.047 1 97.62 424 ASP B CA 1
ATOM 7002 C C . ASP B 1 424 ? 18.5 -24.438 -31.484 1 97.62 424 ASP B C 1
ATOM 7004 O O . ASP B 1 424 ? 18.719 -23.25 -31.719 1 97.62 424 ASP B O 1
ATOM 7008 N N . VAL B 1 425 ? 17.375 -25 -31.562 1 98.19 425 VAL B N 1
ATOM 7009 C CA . VAL B 1 425 ? 16.203 -24.234 -31.938 1 98.19 425 VAL B CA 1
ATOM 7010 C C . VAL B 1 425 ? 15.82 -23.266 -30.812 1 98.19 425 VAL B C 1
ATOM 7012 O O . VAL B 1 425 ? 15.547 -22.094 -31.047 1 98.19 425 VAL B O 1
ATOM 7015 N N . LEU B 1 426 ? 15.812 -23.797 -29.578 1 98.31 426 LEU B N 1
ATOM 7016 C CA . LEU B 1 426 ? 15.422 -23.016 -28.422 1 98.31 426 LEU B CA 1
ATOM 7017 C C . LEU B 1 426 ? 16.281 -21.766 -28.297 1 98.31 426 LEU B C 1
ATOM 7019 O O . LEU B 1 426 ? 15.781 -20.703 -27.922 1 98.31 426 LEU B O 1
ATOM 7023 N N . ASN B 1 427 ? 17.531 -21.828 -28.625 1 98.19 427 ASN B N 1
ATOM 7024 C CA . ASN B 1 427 ? 18.453 -20.703 -28.516 1 98.19 427 ASN B CA 1
ATOM 7025 C C . ASN B 1 427 ? 18.078 -19.578 -29.484 1 98.19 427 ASN B C 1
ATOM 7027 O O . ASN B 1 427 ? 18.438 -18.422 -29.266 1 98.19 427 ASN B O 1
ATOM 7031 N N . THR B 1 428 ? 17.406 -19.891 -30.547 1 97.88 428 THR B N 1
ATOM 7032 C CA . THR B 1 428 ? 16.953 -18.859 -31.469 1 97.88 428 THR B CA 1
ATOM 7033 C C . THR B 1 428 ? 15.742 -18.109 -30.922 1 97.88 428 THR B C 1
ATOM 7035 O O . THR B 1 428 ? 15.328 -17.094 -31.469 1 97.88 428 THR B O 1
ATOM 7038 N N . TYR B 1 429 ? 15.164 -18.547 -29.781 1 97.81 429 TYR B N 1
ATOM 7039 C CA . TYR B 1 429 ? 13.984 -17.953 -29.172 1 97.81 429 TYR B CA 1
ATOM 7040 C C . TYR B 1 429 ? 14.367 -17.141 -27.938 1 97.81 429 TYR B C 1
ATOM 7042 O O . TYR B 1 429 ? 13.5 -16.766 -27.141 1 97.81 429 TYR B O 1
ATOM 7050 N N . ARG B 1 430 ? 15.586 -16.828 -27.703 1 96.31 430 ARG B N 1
ATOM 7051 C CA . ARG B 1 430 ? 16.062 -16.203 -26.469 1 96.31 430 ARG B CA 1
ATOM 7052 C C . ARG B 1 430 ? 15.43 -14.836 -26.266 1 96.31 430 ARG B C 1
ATOM 7054 O O . ARG B 1 430 ? 15.312 -14.359 -25.141 1 96.31 430 ARG B O 1
ATOM 7061 N N . ASP B 1 431 ? 14.984 -14.195 -27.312 1 95.56 431 ASP B N 1
ATOM 7062 C CA . ASP B 1 431 ? 14.383 -12.867 -27.234 1 95.56 431 ASP B CA 1
ATOM 7063 C C . ASP B 1 431 ? 12.859 -12.945 -27.266 1 95.56 431 ASP B C 1
ATOM 7065 O O . ASP B 1 431 ? 12.18 -11.93 -27.438 1 95.56 431 ASP B O 1
ATOM 7069 N N . PHE B 1 432 ? 12.305 -14.109 -27.109 1 97.5 432 PHE B N 1
ATOM 7070 C CA . PHE B 1 432 ? 10.883 -14.352 -27.328 1 97.5 432 PHE B CA 1
ATOM 7071 C C . PHE B 1 432 ? 10.055 -13.75 -26.188 1 97.5 432 PHE B C 1
ATOM 7073 O O . PHE B 1 432 ? 8.992 -13.172 -26.438 1 97.5 432 PHE B O 1
ATOM 7080 N N . GLY B 1 433 ? 10.43 -13.875 -25 1 96.31 433 GLY B N 1
ATOM 7081 C CA . GLY B 1 433 ? 9.641 -13.5 -23.828 1 96.31 433 GLY B CA 1
ATOM 7082 C C . GLY B 1 433 ? 8.789 -14.633 -23.297 1 96.31 433 GLY B C 1
ATOM 7083 O O . GLY B 1 433 ? 9.289 -15.742 -23.078 1 96.31 433 GLY B O 1
ATOM 7084 N N . GLY B 1 434 ? 7.574 -14.375 -22.969 1 97.62 434 GLY B N 1
ATOM 7085 C CA . GLY B 1 434 ? 6.664 -15.367 -22.422 1 97.62 434 GLY B CA 1
ATOM 7086 C C . GLY B 1 434 ? 5.203 -15.047 -22.688 1 97.62 434 GLY B C 1
ATOM 7087 O O . GLY B 1 434 ? 4.867 -13.922 -23.062 1 97.62 434 GLY B O 1
ATOM 7088 N N . ILE B 1 435 ? 4.402 -16.047 -22.625 1 98.69 435 ILE B N 1
ATOM 7089 C CA . ILE B 1 435 ? 2.961 -15.953 -22.828 1 98.69 435 ILE B CA 1
ATOM 7090 C C . ILE B 1 435 ? 2.236 -16.625 -21.656 1 98.69 435 ILE B C 1
ATOM 7092 O O . ILE B 1 435 ? 2.645 -17.688 -21.203 1 98.69 435 ILE B O 1
ATOM 7096 N N . ARG B 1 436 ? 1.283 -16 -21.125 1 98.5 436 ARG B N 1
ATOM 7097 C CA . ARG B 1 436 ? 0.347 -16.531 -20.141 1 98.5 436 ARG B CA 1
ATOM 7098 C C . ARG B 1 436 ? -1.084 -16.109 -20.469 1 98.5 436 ARG B C 1
ATOM 7100 O O . ARG B 1 436 ? -1.326 -14.977 -20.875 1 98.5 436 ARG B O 1
ATOM 7107 N N . ILE B 1 437 ? -1.998 -16.953 -20.438 1 98.81 437 ILE B N 1
ATOM 7108 C CA . ILE B 1 437 ? -3.434 -16.719 -20.531 1 98.81 437 ILE B CA 1
ATOM 7109 C C . ILE B 1 437 ? -4.137 -17.266 -19.281 1 98.81 437 ILE B C 1
ATOM 7111 O O . ILE B 1 437 ? -3.908 -18.406 -18.891 1 98.81 437 ILE B O 1
ATOM 7115 N N . GLU B 1 438 ? -4.934 -16.438 -18.656 1 98.81 438 GLU B N 1
ATOM 7116 C CA . GLU B 1 438 ? -5.512 -16.844 -17.375 1 98.81 438 GLU B CA 1
ATOM 7117 C C . GLU B 1 438 ? -6.969 -16.406 -17.266 1 98.81 438 GLU B C 1
ATOM 7119 O O . GLU B 1 438 ? -7.301 -15.266 -17.609 1 98.81 438 GLU B O 1
ATOM 7124 N N . ASP B 1 439 ? -7.812 -17.25 -16.859 1 98.81 439 ASP B N 1
ATOM 7125 C CA . ASP B 1 439 ? -9.203 -16.984 -16.5 1 98.81 439 ASP B CA 1
ATOM 7126 C C . ASP B 1 439 ? -9.547 -17.594 -15.141 1 98.81 439 ASP B C 1
ATOM 7128 O O . ASP B 1 439 ? -8.75 -18.344 -14.57 1 98.81 439 ASP B O 1
ATOM 7132 N N . ASN B 1 440 ? -10.711 -17.234 -14.641 1 98.94 440 ASN B N 1
ATOM 7133 C CA . ASN B 1 440 ? -11.219 -17.719 -13.359 1 98.94 440 ASN B CA 1
ATOM 7134 C C . ASN B 1 440 ? -12.492 -18.531 -13.539 1 98.94 440 ASN B C 1
ATOM 7136 O O . ASN B 1 440 ? -13.383 -18.156 -14.305 1 98.94 440 ASN B O 1
ATOM 7140 N N . PHE B 1 441 ? -12.625 -19.656 -12.797 1 98.94 441 PHE B N 1
ATOM 7141 C CA . PHE B 1 441 ? -13.75 -20.562 -12.992 1 98.94 441 PHE B CA 1
ATOM 7142 C C . PHE B 1 441 ? -14.367 -20.953 -11.656 1 98.94 441 PHE B C 1
ATOM 7144 O O . PHE B 1 441 ? -13.641 -21.203 -10.688 1 98.94 441 PHE B O 1
ATOM 7151 N N . LEU B 1 442 ? -15.641 -20.984 -11.578 1 98.94 442 LEU B N 1
ATOM 7152 C CA . LEU B 1 442 ? -16.406 -21.641 -10.516 1 98.94 442 LEU B CA 1
ATOM 7153 C C . LEU B 1 442 ? -16.688 -23.094 -10.859 1 98.94 442 LEU B C 1
ATOM 7155 O O . LEU B 1 442 ? -17.203 -23.406 -11.938 1 98.94 442 LEU B O 1
ATOM 7159 N N . ILE B 1 443 ? -16.297 -24.031 -10.016 1 98.88 443 ILE B N 1
ATOM 7160 C CA . ILE B 1 443 ? -16.641 -25.438 -10.219 1 98.88 443 ILE B CA 1
ATOM 7161 C C . ILE B 1 443 ? -18.109 -25.672 -9.883 1 98.88 443 ILE B C 1
ATOM 7163 O O . ILE B 1 443 ? -18.562 -25.297 -8.797 1 98.88 443 ILE B O 1
ATOM 7167 N N . THR B 1 444 ? -18.859 -26.219 -10.781 1 98.44 444 THR B N 1
ATOM 7168 C CA . THR B 1 444 ? -20.281 -26.5 -10.617 1 98.44 444 THR B CA 1
ATOM 7169 C C . THR B 1 444 ? -20.5 -27.969 -10.312 1 98.44 444 THR B C 1
ATOM 7171 O O . THR B 1 444 ? -19.578 -28.688 -9.922 1 98.44 444 THR B O 1
ATOM 7174 N N . ASP B 1 445 ? -21.734 -28.422 -10.414 1 97.88 445 ASP B N 1
ATOM 7175 C CA . ASP B 1 445 ? -22.094 -29.797 -10.086 1 97.88 445 ASP B CA 1
ATOM 7176 C C . ASP B 1 445 ? -21.5 -30.781 -11.102 1 97.88 445 ASP B C 1
ATOM 7178 O O . ASP B 1 445 ? -21.172 -31.922 -10.758 1 97.88 445 ASP B O 1
ATOM 7182 N N . THR B 1 446 ? -21.359 -30.281 -12.336 1 97.69 446 THR B N 1
ATOM 7183 C CA . THR B 1 446 ? -20.984 -31.234 -13.383 1 97.69 446 THR B CA 1
ATOM 7184 C C . THR B 1 446 ? -19.828 -30.688 -14.219 1 97.69 446 THR B C 1
ATOM 7186 O O . THR B 1 446 ? -19.328 -31.375 -15.117 1 97.69 446 THR B O 1
ATOM 7189 N N . GLY B 1 447 ? -19.406 -29.516 -13.977 1 98.25 447 GLY B N 1
ATOM 7190 C CA . GLY B 1 447 ? -18.359 -28.875 -14.758 1 98.25 447 GLY B CA 1
ATOM 7191 C C . GLY B 1 447 ? -17.875 -27.578 -14.133 1 98.25 447 GLY B C 1
ATOM 7192 O O . GLY B 1 447 ? -17.562 -27.531 -12.945 1 98.25 447 GLY B O 1
ATOM 7193 N N . SER B 1 448 ? -17.734 -26.609 -14.984 1 98.5 448 SER B N 1
ATOM 7194 C CA . SER B 1 448 ? -17.266 -25.328 -14.508 1 98.5 448 SER B CA 1
ATOM 7195 C C . SER B 1 448 ? -17.953 -24.172 -15.234 1 98.5 448 SER B C 1
ATOM 7197 O O . SER B 1 448 ? -18.547 -24.375 -16.297 1 98.5 448 SER B O 1
ATOM 7199 N N . HIS B 1 449 ? -17.953 -23.047 -14.578 1 97.94 449 HIS B N 1
ATOM 7200 C CA . HIS B 1 449 ? -18.516 -21.797 -15.07 1 97.94 449 HIS B CA 1
ATOM 7201 C C . HIS B 1 449 ? -17.469 -20.688 -15.102 1 97.94 449 HIS B C 1
ATOM 7203 O O . HIS B 1 449 ? -16.812 -20.422 -14.094 1 97.94 449 HIS B O 1
ATOM 7209 N N . LEU B 1 450 ? -17.266 -20.094 -16.359 1 98.75 450 LEU B N 1
ATOM 7210 C CA . LEU B 1 450 ? -16.391 -18.938 -16.469 1 98.75 450 LEU B CA 1
ATOM 7211 C C . LEU B 1 450 ? -16.922 -17.766 -15.672 1 98.75 450 LEU B C 1
ATOM 7213 O O . LEU B 1 450 ? -18.094 -17.375 -15.828 1 98.75 450 LEU B O 1
ATOM 7217 N N . LEU B 1 451 ? -16.125 -17.188 -14.82 1 98.81 451 LEU B N 1
ATOM 7218 C CA . LEU B 1 451 ? -16.562 -16.078 -13.984 1 98.81 451 LEU B CA 1
ATOM 7219 C C . LEU B 1 451 ? -16.359 -14.75 -14.695 1 98.81 451 LEU B C 1
ATOM 7221 O O . LEU B 1 451 ? -15.312 -14.531 -15.32 1 98.81 451 LEU B O 1
ATOM 7225 N N . GLY B 1 452 ? -17.359 -13.852 -14.523 1 98.69 452 GLY B N 1
ATOM 7226 C CA . GLY B 1 452 ? -17.281 -12.492 -15.023 1 98.69 452 GLY B CA 1
ATOM 7227 C C . GLY B 1 452 ? -17.562 -12.383 -16.516 1 98.69 452 GLY B C 1
ATOM 7228 O O . GLY B 1 452 ? -18.062 -13.328 -17.125 1 98.69 452 GLY B O 1
ATOM 7229 N N . LYS B 1 453 ? -17.281 -11.164 -17.094 1 98.44 453 LYS B N 1
ATOM 7230 C CA . LYS B 1 453 ? -17.406 -10.891 -18.516 1 98.44 453 LYS B CA 1
ATOM 7231 C C . LYS B 1 453 ? -16.406 -11.727 -19.328 1 98.44 453 LYS B C 1
ATOM 7233 O O . LYS B 1 453 ? -15.375 -12.141 -18.797 1 98.44 453 LYS B O 1
ATOM 7238 N N . TYR B 1 454 ? -16.844 -12 -20.5 1 98.56 454 TYR B N 1
ATOM 7239 C CA . TYR B 1 454 ? -15.906 -12.664 -21.406 1 98.56 454 TYR B CA 1
ATOM 7240 C C . TYR B 1 454 ? -14.766 -11.734 -21.797 1 98.56 454 TYR B C 1
ATOM 7242 O O . TYR B 1 454 ? -15 -10.586 -22.188 1 98.56 454 TYR B O 1
ATOM 7250 N N . LEU B 1 455 ? -13.586 -12.164 -21.625 1 98.62 455 LEU B N 1
ATOM 7251 C CA . LEU B 1 455 ? -12.391 -11.477 -22.094 1 98.62 455 LEU B CA 1
ATOM 7252 C C . LEU B 1 455 ? -11.812 -12.164 -23.328 1 98.62 455 LEU B C 1
ATOM 7254 O O . LEU B 1 455 ? -11.406 -13.328 -23.266 1 98.62 455 LEU B O 1
ATOM 7258 N N . PRO B 1 456 ? -11.75 -11.477 -24.438 1 98.44 456 PRO B N 1
ATOM 7259 C CA . PRO B 1 456 ? -11.195 -12.086 -25.656 1 98.44 456 PRO B CA 1
ATOM 7260 C C . PRO B 1 456 ? -9.844 -12.75 -25.406 1 98.44 456 PRO B C 1
ATOM 7262 O O . PRO B 1 456 ? -9.008 -12.219 -24.672 1 98.44 456 PRO B O 1
ATOM 7265 N N . LYS B 1 457 ? -9.695 -14 -26.047 1 98.06 457 LYS B N 1
ATOM 7266 C CA . LYS B 1 457 ? -8.43 -14.688 -25.797 1 98.06 457 LYS B CA 1
ATOM 7267 C C . LYS B 1 457 ? -7.914 -15.375 -27.047 1 98.06 457 LYS B C 1
ATOM 7269 O O . LYS B 1 457 ? -6.758 -15.797 -27.109 1 98.06 457 LYS B O 1
ATOM 7274 N N . THR B 1 458 ? -8.711 -15.516 -28.094 1 98.31 458 THR B N 1
ATOM 7275 C CA . THR B 1 458 ? -8.195 -16.094 -29.328 1 98.31 458 THR B CA 1
ATOM 7276 C C . THR B 1 458 ? -7.293 -15.102 -30.062 1 98.31 458 THR B C 1
ATOM 7278 O O . THR B 1 458 ? -7.387 -13.891 -29.828 1 98.31 458 THR B O 1
ATOM 7281 N N . LEU B 1 459 ? -6.473 -15.664 -30.938 1 97.75 459 LEU B N 1
ATOM 7282 C CA . LEU B 1 459 ? -5.59 -14.812 -31.719 1 97.75 459 LEU B CA 1
ATOM 7283 C C . LEU B 1 459 ? -6.387 -13.742 -32.469 1 97.75 459 LEU B C 1
ATOM 7285 O O . LEU B 1 459 ? -6.051 -12.555 -32.406 1 97.75 459 LEU B O 1
ATOM 7289 N N . LYS B 1 460 ? -7.418 -14.172 -33.094 1 97.38 460 LYS B N 1
ATOM 7290 C CA . LYS B 1 460 ? -8.242 -13.266 -33.875 1 97.38 460 LYS B CA 1
ATOM 7291 C C . LYS B 1 460 ? -8.883 -12.195 -33 1 97.38 460 LYS B C 1
ATOM 7293 O O . LYS B 1 460 ? -8.922 -11.023 -33.375 1 97.38 460 LYS B O 1
ATOM 7298 N N . GLU B 1 461 ? -9.352 -12.555 -31.906 1 98.12 461 GLU B N 1
ATOM 7299 C CA . GLU B 1 461 ? -10.016 -11.641 -30.984 1 98.12 461 GLU B CA 1
ATOM 7300 C C . GLU B 1 461 ? -9.031 -10.609 -30.422 1 98.12 461 GLU B C 1
ATOM 7302 O O . GLU B 1 461 ? -9.352 -9.422 -30.359 1 98.12 461 GLU B O 1
ATOM 7307 N N . ILE B 1 462 ? -7.891 -11.086 -30.016 1 98 462 ILE B N 1
ATOM 7308 C CA . ILE B 1 462 ? -6.887 -10.195 -29.422 1 98 462 ILE B CA 1
ATOM 7309 C C . ILE B 1 462 ? -6.43 -9.18 -30.469 1 98 462 ILE B C 1
ATOM 7311 O O . ILE B 1 462 ? -6.355 -7.98 -30.188 1 98 462 ILE B O 1
ATOM 7315 N N . GLU B 1 463 ? -6.109 -9.672 -31.656 1 97.25 463 GLU B N 1
ATOM 7316 C CA . GLU B 1 463 ? -5.688 -8.781 -32.719 1 97.25 463 GLU B CA 1
ATOM 7317 C C . GLU B 1 463 ? -6.805 -7.812 -33.125 1 97.25 463 GLU B C 1
ATOM 7319 O O . GLU B 1 463 ? -6.543 -6.664 -33.469 1 97.25 463 GLU B O 1
ATOM 7324 N N . GLY B 1 464 ? -8.055 -8.234 -32.969 1 97.06 464 GLY B N 1
ATOM 7325 C CA . GLY B 1 464 ? -9.203 -7.387 -33.25 1 97.06 464 GLY B CA 1
ATOM 7326 C C . GLY B 1 464 ? -9.328 -6.227 -32.25 1 97.06 464 GLY B C 1
ATOM 7327 O O . GLY B 1 464 ? -9.852 -5.168 -32.625 1 97.06 464 GLY B O 1
ATOM 7328 N N . LEU B 1 465 ? -8.898 -6.418 -31.047 1 96.75 465 LEU B N 1
ATOM 7329 C CA . LEU B 1 465 ? -8.938 -5.379 -30.031 1 96.75 465 LEU B CA 1
ATOM 7330 C C . LEU B 1 465 ? -7.891 -4.305 -30.312 1 96.75 465 LEU B C 1
ATOM 7332 O O . LEU B 1 465 ? -7.992 -3.186 -29.797 1 96.75 465 LEU B O 1
ATOM 7336 N N . LYS B 1 466 ? -6.832 -4.637 -31.062 1 92.5 466 LYS B N 1
ATOM 7337 C CA . LYS B 1 466 ? -5.723 -3.729 -31.328 1 92.5 466 LYS B CA 1
ATOM 7338 C C . LYS B 1 466 ? -6.031 -2.818 -32.531 1 92.5 466 LYS B C 1
ATOM 7340 O O . LYS B 1 466 ? -5.453 -1.738 -32.656 1 92.5 466 LYS B O 1
ATOM 7345 N N . GLY B 1 467 ? -7.238 -2.93 -33.281 1 77.38 467 GLY B N 1
ATOM 7346 C CA . GLY B 1 467 ? -7.562 -2.143 -34.469 1 77.38 467 GLY B CA 1
ATOM 7347 C C . GLY B 1 467 ? -6.645 -2.418 -35.625 1 77.38 467 GLY B C 1
ATOM 7348 O O . GLY B 1 467 ? -5.547 -2.951 -35.469 1 77.38 467 GLY B O 1
#